Protein AF-0000000081025960 (afdb_homodimer)

Sequence (1082 aa):
MWLSTTAFILSAVSLAASEVKLATVYWNAQEGDVTLRAGVLDRSQGDAYALYNDTLPQTGWDVLEVRAGYGPQKRGDRETLYMAGFLEGYLTANRIYPHYRNLAPFFITDNRIGQELNTFFNEQDDWVVGQIKANRGDPVWRHVDALHGQMQGLQRGVHKWALENNVKPLPKFAFHYLNGIGDIIDLVNKLSPQQARGFGAMTSGDIRRYTLRNGHCSAIIKVTPGFENVLFGHSSWFTYSATSRIFKHWDFNLREVAAAAPKSSFSSYPGFLSSLDDYYLLSSGLVMLQTTIVNYNQNLFNDITPQALLSWQRVRTANVLARDGKQWGEILAKHNSGTYNNQYMILNLNKIELGVGIHDGALYVVEQMPTLVHSADQTDILRNGYWASYNIPFYRSIYELGGYQRLNDYMGNEYSHQLSSRAKIFRRDQSKIRNVESLKAVLRYNGYKTDRYTSGNPCNTICCRDDLQPNTGSPVGCYDTKVADMRMAKKFMTSAVNGPTVEGKLPAFSWSPFDNIKHEGLPNTYKFPFVTMQPTLFTIPMWLSTTAFILSAVSLAASEVKLATVYWNAQEGDVTLRAGVLDRSQGDAYALYNDTLPQTGWDVLEVRAGYGPQKRGDRETLYMAGFLEGYLTANRIYPHYRNLAPFFITDNRIGQELNTFFNEQDDWVVGQIKANRGDPVWRHVDALHGQMQGLQRGVHKWALENNVKPLPKFAFHYLNGIGDIIDLVNKLSPQQARGFGAMTSGDIRRYTLRNGHCSAIIKVTPGFENVLFGHSSWFTYSATSRIFKHWDFNLREVAAAAPKSSFSSYPGFLSSLDDYYLLSSGLVMLQTTIVNYNQNLFNDITPQALLSWQRVRTANVLARDGKQWGEILAKHNSGTYNNQYMILNLNKIELGVGIHDGALYVVEQMPTLVHSADQTDILRNGYWASYNIPFYRSIYELGGYQRLNDYMGNEYSHQLSSRAKIFRRDQSKIRNVESLKAVLRYNGYKTDRYTSGNPCNTICCRDDLQPNTGSPVGCYDTKVADMRMAKKFMTSAVNGPTVEGKLPAFSWSPFDNIKHEGLPNTYKFPFVTMQPTLFTIP

Nearest PDB structures (foldseek):
  4bwc-assembly1_B-2  TM=9.955E-01  e=4.179E-46  Bos taurus
  3fgw-assembly1_A  TM=8.933E-01  e=1.854E-46  Mus musculus
  3fbx-assembly1_A  TM=8.954E-01  e=3.102E-45  Mus musculus
  3fgt-assembly1_B  TM=9.705E-01  e=1.170E-31  Mus musculus
  4bwc-assembly1_A-2  TM=9.703E-01  e=9.175E-15  Bos taurus

Radius of gyration: 35.33 Å; Cα contacts (8 Å, |Δi|>4): 2464; chains: 2; bounding box: 63×124×106 Å

InterPro domains:
  IPR007000 Phospholipase B-like [PF04916] (48-533)
  IPR007000 Phospholipase B-like [PTHR12370] (14-536)

Organism: Petromyzon marinus (NCBI:txid7757)

pLDDT: mean 93.33, std 12.28, range [30.7, 98.94]

Foldseek 3Di:
DPPPPPPPPPPPPPPPDWDKWKKFWAQDPVVRDIDIDIPDDDQAAGQKMKIWTPQCVPFVAIEIEIEHQRHPDGDALLVRLLQRLLNLLQVCLVFLVLLLVQCVCVLPVDDVLLVVLLVLLVLLVVLLVVVLVVPVPDLLSSVLSSVVSNLNSNQNNNVVNCVVVVHDRDDSSSLVCQQQVQQSLLVSCLVDVVVVVAPVVDDPVRVVVNCLANWWKKKKWWAAPLSQWIKIKMWTWHFLLQSQKYWYWYATDHPRPLWQFNIKTEIPHRSYPARLQFFIQTLLQKTKGKIFAAFRDSVLSVLAHSNFDRQRSQQVSLRTRPNAQVSSLVSSPGRPRQTSWIKMWIARRVQGDRSPDRHWRRIKIWTDGRPDIDIDTPVVVNRVTMDMDGRADDDPVCNVNRPLVVVCVVNPCCRPPCQQLANVLCVVCSNQPDDQVSVVDQQQDFPLCPDPSNVNAQQSGNWRQQLPDPPDRHSITGFKMWMDMSVQSLQNKIWMFGGRHCPPNNDWDACVVVVVRRNPPHDRTGDRGTDMDGDDPDPRD/DPPPPPPDPPPPPPPPDWDKWKKFWAQDPVVRDIDIDIPDDDQAAGQKMKIWTPQCVPFVAIEIEIEHQRHPDGDALLVRLLQRLLNLLQVCLVFLVLLLVQCVCVLPVDDVLLVVLLVLLVLLVVLLVVVLVVPVPDLLSSVLSSVVSNLNSNQNNNVVNCVVVVHDRDDSSSLSCQQQVQQSLLVSCLVDCVVVVAPVPDDPVRVVVNCLANWWKKKKWWAAPLSQWIKIKMWTWHFLLQSQKYWYWAAYDHPRPLWQFNIKTEIPHRSYPARLQFFIQTLLQKTKGKIFAAFRDSVLSVLAHSNFDRQRSQQVSLRTRPNAQVSSLVSSPGRPRQTSWIKMWIARRVQGDGSPDRHWRRIKIWTDGRPDIDIDTPSVVNRVTMDMDGRADDDPVRNVNRPLVVVCVVNPCCRPPCQQLANVLCVVCSNQPDDQVSVVPQQQDFPLCPDPSNVNAQQSGNWRQQLPDPPDRHSITGFKMWMDMSVQSLQNKIWMFGGRHCPPNNDWDACVVVVVRRNPPHDRTGDRGTDMDGDDPDPRD

Solvent-accessible surface area (backbone atoms only — not comparable to full-atom values): 55087 Å² total; per-residue (Å²): 136,86,80,78,78,78,79,77,78,74,76,71,74,72,78,73,72,75,45,79,43,33,27,20,33,35,80,34,78,90,74,71,44,71,47,79,41,77,72,34,74,44,75,72,68,19,30,19,33,35,43,36,39,56,28,37,92,80,48,34,38,21,39,38,37,39,41,19,28,63,16,83,64,81,53,57,47,34,58,28,31,16,47,43,19,20,51,50,18,40,75,36,35,84,49,25,54,36,44,48,64,22,49,49,59,74,75,40,79,46,69,65,54,45,51,51,50,47,50,43,53,51,50,18,50,52,44,47,54,52,48,35,71,74,34,66,85,39,70,67,36,47,47,50,44,14,50,52,26,17,54,53,16,23,52,51,15,30,40,52,43,19,62,76,65,77,42,84,65,79,55,74,57,57,52,54,47,57,48,33,47,58,34,43,64,46,49,50,50,58,70,36,68,75,60,64,62,43,70,87,72,48,50,74,68,53,50,49,51,51,42,61,74,55,37,24,32,28,34,41,38,38,40,38,45,58,33,75,46,43,37,38,38,40,20,38,35,46,55,59,45,64,60,60,34,26,39,38,32,42,40,42,55,63,66,61,80,66,53,36,18,53,29,38,27,31,46,31,38,56,70,38,90,46,36,85,58,34,44,37,33,34,65,48,38,38,34,37,39,44,22,24,33,59,78,62,34,70,75,48,49,73,69,48,54,43,86,36,43,53,50,55,58,30,52,55,46,20,55,23,44,24,76,45,30,69,49,24,40,57,47,42,50,52,51,59,28,45,30,50,24,27,39,35,40,29,35,30,54,82,34,48,42,73,65,73,47,76,40,86,54,22,26,17,42,30,36,42,43,53,94,44,66,51,67,48,73,47,30,71,42,36,74,62,35,42,46,74,45,66,36,46,55,82,52,64,69,55,25,54,65,25,34,36,57,65,45,19,73,70,67,38,48,71,55,30,53,73,49,11,34,45,41,18,49,48,53,57,46,54,76,65,42,81,48,70,69,42,39,51,51,57,51,34,30,40,54,20,87,74,40,80,64,17,78,62,32,43,57,36,34,52,24,18,37,32,54,72,38,82,98,69,41,40,68,36,27,19,37,32,38,38,38,34,35,55,74,34,43,79,60,45,29,36,41,35,31,34,34,46,55,41,49,88,78,40,70,61,51,56,46,77,88,45,71,87,53,56,49,59,95,54,77,58,57,39,84,45,55,72,42,80,44,61,66,80,84,63,86,75,134,136,84,80,78,79,78,79,79,78,76,75,73,75,72,78,74,74,73,44,78,43,35,27,20,32,35,80,34,78,92,74,72,44,71,48,78,40,76,73,33,75,45,75,72,68,20,30,20,34,36,42,34,40,58,27,37,94,78,49,34,38,20,40,37,37,39,40,19,27,62,16,85,62,78,52,56,47,34,58,27,31,16,47,42,19,20,51,50,18,38,75,38,35,82,50,24,55,35,44,48,64,21,49,47,57,75,76,41,79,45,68,66,54,46,49,51,48,45,50,42,52,50,51,18,51,52,45,49,56,53,47,34,71,73,33,66,85,38,70,68,35,47,47,50,43,15,51,52,26,18,54,53,15,24,53,50,15,30,40,54,42,19,61,75,66,75,43,84,63,80,57,73,57,57,53,55,47,56,49,32,46,57,34,44,64,46,48,49,50,57,70,36,67,75,62,62,60,41,72,87,70,48,52,73,67,52,50,50,52,51,42,60,75,56,36,23,32,26,34,40,38,38,40,38,43,59,33,74,47,43,38,37,38,40,20,38,34,45,54,57,43,63,59,60,33,26,39,37,30,42,39,42,55,63,67,60,83,65,55,38,18,54,30,38,27,30,46,30,35,56,72,39,91,49,36,84,59,35,44,38,31,34,65,49,39,38,34,39,39,43,21,25,32,59,78,61,32,70,75,48,50,74,69,48,53,44,87,35,43,52,50,54,58,30,51,56,47,20,57,24,45,25,74,47,31,69,50,25,40,57,46,42,49,53,51,59,29,45,31,50,25,27,39,33,40,28,36,29,53,82,32,47,42,73,65,74,48,76,40,86,54,22,26,18,42,30,36,42,44,53,92,44,67,50,65,47,72,48,30,72,42,36,74,63,35,42,49,76,44,67,37,48,55,80,53,64,71,55,26,54,65,26,34,35,57,66,47,19,73,71,66,39,49,72,55,30,56,71,50,11,35,45,41,19,50,47,54,56,47,54,74,64,43,80,49,69,70,40,40,51,53,57,50,34,30,40,55,20,87,74,40,81,64,17,77,61,32,42,56,36,34,53,24,19,38,33,55,71,38,80,98,68,40,42,67,36,26,20,37,31,40,37,36,36,36,54,74,35,43,79,61,46,28,35,42,34,30,36,34,45,55,42,49,88,76,40,71,61,49,56,45,76,90,45,72,89,53,57,49,58,95,54,76,59,58,40,84,46,55,73,42,80,44,63,67,79,82,64,86,76,132

Structure (mmCIF, N/CA/C/O backbone):
data_AF-0000000081025960-model_v1
#
loop_
_entity.id
_entity.type
_entity.pdbx_description
1 polymer 'Phospholipase B-like'
#
loop_
_atom_site.group_PDB
_atom_site.id
_atom_site.type_symbol
_atom_site.label_atom_id
_atom_site.label_alt_id
_atom_site.label_comp_id
_atom_site.label_asym_id
_atom_site.label_entity_id
_atom_site.label_seq_id
_atom_site.pdbx_PDB_ins_code
_atom_site.Cartn_x
_atom_site.Cartn_y
_atom_site.Cartn_z
_atom_site.occupancy
_atom_site.B_iso_or_equiv
_atom_site.auth_seq_id
_atom_site.auth_comp_id
_atom_site.auth_asym_id
_atom_site.auth_atom_id
_atom_site.pdbx_PDB_model_num
ATOM 1 N N . MET A 1 1 ? -6.336 -72.438 31.016 1 30.75 1 MET A N 1
ATOM 2 C CA . MET A 1 1 ? -5.719 -71.125 30.953 1 30.75 1 MET A CA 1
ATOM 3 C C . MET A 1 1 ? -5.047 -70.938 29.609 1 30.75 1 MET A C 1
ATOM 5 O O . MET A 1 1 ? -3.943 -71.438 29.359 1 30.75 1 MET A O 1
ATOM 9 N N . TRP A 1 2 ? -5.887 -70.875 28.453 1 37.44 2 TRP A N 1
ATOM 10 C CA . TRP A 1 2 ? -5.574 -70.75 27.031 1 37.44 2 TRP A CA 1
ATOM 11 C C . TRP A 1 2 ? -5.012 -69.375 26.734 1 37.44 2 TRP A C 1
ATOM 13 O O . TRP A 1 2 ? -5.672 -68.375 26.969 1 37.44 2 TRP A O 1
ATOM 23 N N . LEU A 1 3 ? -3.666 -69.188 26.922 1 35.09 3 LEU A N 1
ATOM 24 C CA . LEU A 1 3 ? -2.877 -68 26.562 1 35.09 3 LEU A CA 1
ATOM 25 C C . LEU A 1 3 ? -3.012 -67.688 25.062 1 35.09 3 LEU A C 1
ATOM 27 O O . LEU A 1 3 ? -2.621 -68.5 24.219 1 35.09 3 LEU A O 1
ATOM 31 N N . SER A 1 4 ? -4.102 -67 24.641 1 33.06 4 SER A N 1
ATOM 32 C CA . SER A 1 4 ? -4.281 -66.562 23.281 1 33.06 4 SER A CA 1
ATOM 33 C C . SER A 1 4 ? -3.17 -65.625 22.859 1 33.06 4 SER A C 1
ATOM 35 O O . SER A 1 4 ? -2.963 -64.562 23.5 1 33.06 4 SER A O 1
ATOM 37 N N . THR A 1 5 ? -2.059 -66.062 22.297 1 35.06 5 THR A N 1
ATOM 38 C CA . THR A 1 5 ? -0.97 -65.312 21.719 1 35.06 5 THR A CA 1
ATOM 39 C C . THR A 1 5 ? -1.479 -64.438 20.578 1 35.06 5 THR A C 1
ATOM 41 O O . THR A 1 5 ? -1.986 -64.938 19.578 1 35.06 5 THR A O 1
ATOM 44 N N . THR A 1 6 ? -1.95 -63.219 20.875 1 35.53 6 THR A N 1
ATOM 45 C CA . THR A 1 6 ? -2.299 -62.25 19.844 1 35.53 6 THR A CA 1
ATOM 46 C C . THR A 1 6 ? -1.071 -61.875 19.016 1 35.53 6 THR A C 1
ATOM 48 O O . THR A 1 6 ? -0.088 -61.344 19.547 1 35.53 6 THR A O 1
ATOM 51 N N . ALA A 1 7 ? -0.826 -62.5 17.859 1 37.06 7 ALA A N 1
ATOM 52 C CA . ALA A 1 7 ? 0.195 -62.156 16.875 1 37.06 7 ALA A CA 1
ATOM 53 C C . ALA A 1 7 ? -0.035 -60.75 16.312 1 37.06 7 ALA A C 1
ATOM 55 O O . ALA A 1 7 ? -1.073 -60.469 15.703 1 37.06 7 ALA A O 1
ATOM 56 N N . PHE A 1 8 ? 0.632 -59.719 16.859 1 36.22 8 PHE A N 1
ATOM 57 C CA . PHE A 1 8 ? 0.667 -58.375 16.25 1 36.22 8 PHE A CA 1
ATOM 58 C C . PHE A 1 8 ? 1.333 -58.406 14.883 1 36.22 8 PHE A C 1
ATOM 60 O O . PHE A 1 8 ? 2.492 -58.812 14.766 1 36.22 8 PHE A O 1
ATOM 67 N N . ILE A 1 9 ? 0.542 -58.594 13.82 1 31.34 9 ILE A N 1
ATOM 68 C CA . ILE A 1 9 ? 1.057 -58.438 12.461 1 31.34 9 ILE A CA 1
ATOM 69 C C . ILE A 1 9 ? 1.611 -57.031 12.258 1 31.34 9 ILE A C 1
ATOM 71 O O . ILE A 1 9 ? 0.867 -56.062 12.32 1 31.34 9 ILE A O 1
ATOM 75 N N . LEU A 1 10 ? 2.898 -56.844 12.602 1 32.19 10 LEU A N 1
ATOM 76 C CA . LEU A 1 10 ? 3.594 -55.625 12.172 1 32.19 10 LEU A CA 1
ATOM 77 C C . LEU A 1 10 ? 3.553 -55.469 10.656 1 32.19 10 LEU A C 1
ATOM 79 O O . LEU A 1 10 ? 4.098 -56.312 9.938 1 32.19 10 LEU A O 1
ATOM 83 N N . SER A 1 11 ? 2.502 -54.969 10.18 1 32.69 11 SER A N 1
ATOM 84 C CA . SER A 1 11 ? 2.553 -54.562 8.781 1 32.69 11 SER A CA 1
ATOM 85 C C . SER A 1 11 ? 3.793 -53.719 8.484 1 32.69 11 SER A C 1
ATOM 87 O O . SER A 1 11 ? 3.977 -52.656 9.062 1 32.69 11 SER A O 1
ATOM 89 N N . ALA A 1 12 ? 4.918 -54.312 8.211 1 34.88 12 ALA A N 1
ATOM 90 C CA . ALA A 1 12 ? 6.098 -53.625 7.688 1 34.88 12 ALA A CA 1
ATOM 91 C C . ALA A 1 12 ? 5.742 -52.781 6.473 1 34.88 12 ALA A C 1
ATOM 93 O O . ALA A 1 12 ? 5.398 -53.281 5.414 1 34.88 12 ALA A O 1
ATOM 94 N N . VAL A 1 13 ? 5.207 -51.594 6.684 1 39.12 13 VAL A N 1
ATOM 95 C CA . VAL A 1 13 ? 5.266 -50.688 5.547 1 39.12 13 VAL A CA 1
ATOM 96 C C . VAL A 1 13 ? 6.68 -50.656 4.965 1 39.12 13 VAL A C 1
ATOM 98 O O . VAL A 1 13 ? 7.637 -50.312 5.652 1 39.12 13 VAL A O 1
ATOM 101 N N . SER A 1 14 ? 7.078 -51.531 4.141 1 34.34 14 SER A N 1
ATOM 102 C CA . SER A 1 14 ? 8.328 -51.469 3.385 1 34.34 14 SER A CA 1
ATOM 103 C C . SER A 1 14 ? 8.641 -50.031 2.953 1 34.34 14 SER A C 1
ATOM 105 O O . SER A 1 14 ? 7.855 -49.406 2.24 1 34.34 14 SER A O 1
ATOM 107 N N . LEU A 1 15 ? 9.344 -49.281 3.736 1 43.09 15 LEU A N 1
ATOM 108 C CA . LEU A 1 15 ? 9.961 -48.031 3.258 1 43.09 15 LEU A CA 1
ATOM 109 C C . LEU A 1 15 ? 10.586 -48.25 1.883 1 43.09 15 LEU A C 1
ATOM 111 O O . LEU A 1 15 ? 11.609 -48.906 1.755 1 43.09 15 LEU A O 1
ATOM 115 N N . ALA A 1 16 ? 9.836 -48.25 0.832 1 47.28 16 ALA A N 1
ATOM 116 C CA . ALA A 1 16 ? 10.344 -48.312 -0.536 1 47.28 16 ALA A CA 1
ATOM 117 C C . ALA A 1 16 ? 11.547 -47.406 -0.735 1 47.28 16 ALA A C 1
ATOM 119 O O . ALA A 1 16 ? 11.531 -46.25 -0.307 1 47.28 16 ALA A O 1
ATOM 120 N N . ALA A 1 17 ? 12.727 -47.781 -0.881 1 49.69 17 ALA A N 1
ATOM 121 C CA . ALA A 1 17 ? 14.016 -47.156 -1.132 1 49.69 17 ALA A CA 1
ATOM 122 C C . ALA A 1 17 ? 13.898 -46.062 -2.178 1 49.69 17 ALA A C 1
ATOM 124 O O . ALA A 1 17 ? 13.188 -46.188 -3.174 1 49.69 17 ALA A O 1
ATOM 125 N N . SER A 1 18 ? 14.266 -44.75 -1.823 1 62.88 18 SER A N 1
ATOM 126 C CA . SER A 1 18 ? 14.453 -43.625 -2.752 1 62.88 18 SER A CA 1
ATOM 127 C C . SER A 1 18 ? 15.234 -44.062 -3.984 1 62.88 18 SER A C 1
ATOM 129 O O . SER A 1 18 ? 16.234 -44.781 -3.871 1 62.88 18 SER A O 1
ATOM 131 N N . GLU A 1 19 ? 14.508 -44.094 -5.191 1 83.38 19 GLU A N 1
ATOM 132 C CA . GLU A 1 19 ? 15.18 -44.5 -6.422 1 83.38 19 GLU A CA 1
ATOM 133 C C . GLU A 1 19 ? 15.414 -43.312 -7.352 1 83.38 19 GLU A C 1
ATOM 135 O O . GLU A 1 19 ? 14.516 -42.5 -7.555 1 83.38 19 GLU A O 1
ATOM 140 N N . VAL A 1 20 ? 16.672 -42.969 -7.621 1 92.62 20 VAL A N 1
ATOM 141 C CA . VAL A 1 20 ? 17.016 -42 -8.664 1 92.62 20 VAL A CA 1
ATOM 142 C C . VAL A 1 20 ? 16.984 -42.688 -10.031 1 92.62 20 VAL A C 1
ATOM 144 O O . VAL A 1 20 ? 17.625 -43.719 -10.234 1 92.62 20 VAL A O 1
ATOM 147 N N . LYS A 1 21 ? 16.125 -42.125 -10.859 1 96.81 21 LYS A N 1
ATOM 148 C CA . LYS A 1 21 ? 16.016 -42.594 -12.227 1 96.81 21 LYS A CA 1
ATOM 149 C C . LYS A 1 21 ? 16.625 -41.625 -13.219 1 96.81 21 LYS A C 1
ATOM 151 O O . LYS A 1 21 ? 16.422 -40.406 -13.094 1 96.81 21 LYS A O 1
ATOM 156 N N . LEU A 1 22 ? 17.391 -42.156 -14.102 1 97.44 22 LEU A N 1
ATOM 157 C CA . LEU A 1 22 ? 18.047 -41.375 -15.133 1 97.44 22 LEU A CA 1
ATOM 158 C C . LEU A 1 22 ? 17.656 -41.844 -16.531 1 97.44 22 LEU A C 1
ATOM 160 O O . LEU A 1 22 ? 17.375 -43.031 -16.719 1 97.44 22 LEU A O 1
ATOM 164 N N . ALA A 1 23 ? 17.609 -40.969 -17.469 1 98.31 23 ALA A N 1
ATOM 165 C CA . ALA A 1 23 ? 17.375 -41.344 -18.859 1 98.31 23 ALA A CA 1
ATOM 166 C C . ALA A 1 23 ? 17.906 -40.281 -19.812 1 98.31 23 ALA A C 1
ATOM 168 O O . ALA A 1 23 ? 17.953 -39.094 -19.484 1 98.31 23 ALA A O 1
ATOM 169 N N . THR A 1 24 ? 18.344 -40.688 -20.984 1 98.44 24 THR A N 1
ATOM 170 C CA . THR A 1 24 ? 18.781 -39.844 -22.078 1 98.44 24 THR A CA 1
ATOM 171 C C . THR A 1 24 ? 18.078 -40.25 -23.375 1 98.44 24 THR A C 1
ATOM 173 O O . THR A 1 24 ? 17.844 -41.438 -23.625 1 98.44 24 THR A O 1
ATOM 176 N N . VAL A 1 25 ? 17.766 -39.25 -24.203 1 98.31 25 VAL A N 1
ATOM 177 C CA . VAL A 1 25 ? 17.203 -39.562 -25.516 1 98.31 25 VAL A CA 1
ATOM 178 C C . VAL A 1 25 ? 18.047 -38.906 -26.609 1 98.31 25 VAL A C 1
ATOM 180 O O . VAL A 1 25 ? 18.641 -37.844 -26.375 1 98.31 25 VAL A O 1
ATOM 183 N N . TYR A 1 26 ? 18.078 -39.562 -27.734 1 97.31 26 TYR A N 1
ATOM 184 C CA . TYR A 1 26 ? 18.75 -39.094 -28.938 1 97.31 26 TYR A CA 1
ATOM 185 C C . TYR A 1 26 ? 17.766 -38.938 -30.078 1 97.31 26 TYR A C 1
ATOM 187 O O . TYR A 1 26 ? 16.953 -39.844 -30.344 1 97.31 26 TYR A O 1
ATOM 195 N N . TRP A 1 27 ? 17.781 -37.812 -30.703 1 96.06 27 TRP A N 1
ATOM 196 C CA . TRP A 1 27 ? 16.844 -37.562 -31.797 1 96.06 27 TRP A CA 1
ATOM 197 C C . TRP A 1 27 ? 17.25 -38.344 -33.062 1 96.06 27 TRP A C 1
ATOM 199 O O . TRP A 1 27 ? 18.422 -38.281 -33.469 1 96.06 27 TRP A O 1
ATOM 209 N N . ASN A 1 28 ? 16.344 -39.031 -33.594 1 92.5 28 ASN A N 1
ATOM 210 C CA . ASN A 1 28 ? 16.516 -39.719 -34.906 1 92.5 28 ASN A CA 1
ATOM 211 C C . ASN A 1 28 ? 15.711 -39 -36 1 92.5 28 ASN A C 1
ATOM 213 O O . ASN A 1 28 ? 14.531 -39.312 -36.188 1 92.5 28 ASN A O 1
ATOM 217 N N . ALA A 1 29 ? 16.312 -38.344 -36.812 1 87.62 29 ALA A N 1
ATOM 218 C CA . ALA A 1 29 ? 15.656 -37.531 -37.844 1 87.62 29 ALA A CA 1
ATOM 219 C C . ALA A 1 29 ? 14.961 -38.406 -38.875 1 87.62 29 ALA A C 1
ATOM 221 O O . ALA A 1 29 ? 13.906 -38.031 -39.406 1 87.62 29 ALA A O 1
ATOM 222 N N . GLN A 1 30 ? 15.5 -39.531 -39.219 1 88.31 30 GLN A N 1
ATOM 223 C CA . GLN A 1 30 ? 14.945 -40.438 -40.219 1 88.31 30 GLN A CA 1
ATOM 224 C C . GLN A 1 30 ? 13.617 -41.031 -39.781 1 88.31 30 GLN A C 1
ATOM 226 O O . GLN A 1 30 ? 12.664 -41.125 -40.562 1 88.31 30 GLN A O 1
ATOM 231 N N . GLU A 1 31 ? 13.562 -41.25 -38.562 1 86.94 31 GLU A N 1
ATOM 232 C CA . GLU A 1 31 ? 12.367 -41.875 -38.031 1 86.94 31 GLU A CA 1
ATOM 233 C C . GLU A 1 31 ? 11.406 -40.844 -37.438 1 86.94 31 GLU A C 1
ATOM 235 O O . GLU A 1 31 ? 10.227 -41.125 -37.219 1 86.94 31 GLU A O 1
ATOM 240 N N . GLY A 1 32 ? 11.891 -39.719 -37.281 1 85.56 32 GLY A N 1
ATOM 241 C CA . GLY A 1 32 ? 11.078 -38.688 -36.625 1 85.56 32 GLY A CA 1
ATOM 242 C C . GLY A 1 32 ? 10.703 -39.031 -35.219 1 85.56 32 GLY A C 1
ATOM 243 O O . GLY A 1 32 ? 9.57 -38.812 -34.781 1 85.56 32 GLY A O 1
ATOM 244 N N . ASP A 1 33 ? 11.586 -39.75 -34.562 1 90.5 33 ASP A N 1
ATOM 245 C CA . ASP A 1 33 ? 11.383 -40.188 -33.188 1 90.5 33 ASP A CA 1
ATOM 246 C C . ASP A 1 33 ? 12.695 -40.25 -32.438 1 90.5 33 ASP A C 1
ATOM 248 O O . ASP A 1 33 ? 13.688 -39.625 -32.844 1 90.5 33 ASP A O 1
ATOM 252 N N . VAL A 1 34 ? 12.602 -40.844 -31.172 1 95.69 34 VAL A N 1
ATOM 253 C CA . VAL A 1 34 ? 13.789 -40.781 -30.328 1 95.69 34 VAL A CA 1
ATOM 254 C C . VAL A 1 34 ? 14.25 -42.219 -30.016 1 95.69 34 VAL A C 1
ATOM 256 O O . VAL A 1 34 ? 13.469 -43.156 -30.078 1 95.69 34 VAL A O 1
ATOM 259 N N . THR A 1 35 ? 15.562 -42.344 -29.75 1 96.31 35 THR A N 1
ATOM 260 C CA . THR A 1 35 ? 16.109 -43.5 -29.094 1 96.31 35 THR A CA 1
ATOM 261 C C . THR A 1 35 ? 16.359 -43.25 -27.609 1 96.31 35 THR A C 1
ATOM 263 O O . THR A 1 35 ? 16.984 -42.25 -27.25 1 96.31 35 THR A O 1
ATOM 266 N N . LEU A 1 36 ? 15.844 -44.125 -26.812 1 97.62 36 LEU A N 1
ATOM 267 C CA . LEU A 1 36 ? 15.914 -43.969 -25.375 1 97.62 36 LEU A CA 1
ATOM 268 C C . LEU A 1 36 ? 17.047 -44.812 -24.781 1 97.62 36 LEU A C 1
ATOM 270 O O . LEU A 1 36 ? 17.219 -45.969 -25.172 1 97.62 36 LEU A O 1
ATOM 274 N N . ARG A 1 37 ? 17.828 -44.25 -23.922 1 97.62 37 ARG A N 1
ATOM 275 C CA . ARG A 1 37 ? 18.734 -44.969 -23.047 1 97.62 37 ARG A CA 1
ATOM 276 C C . ARG A 1 37 ? 18.391 -44.719 -21.578 1 97.62 37 ARG A C 1
ATOM 278 O O . ARG A 1 37 ? 18.719 -43.656 -21.031 1 97.62 37 ARG A O 1
ATOM 285 N N . ALA A 1 38 ? 17.859 -45.719 -20.922 1 96.12 38 ALA A N 1
ATOM 286 C CA . ALA A 1 38 ? 17.5 -45.625 -19.516 1 96.12 38 ALA A CA 1
ATOM 287 C C . ALA A 1 38 ? 18.719 -45.844 -18.625 1 96.12 38 ALA A C 1
ATOM 289 O O . ALA A 1 38 ? 19.641 -46.594 -18.984 1 96.12 38 ALA A O 1
ATOM 290 N N . GLY A 1 39 ? 18.797 -45.156 -17.516 1 95.44 39 GLY A N 1
ATOM 291 C CA . GLY A 1 39 ? 19.812 -45.375 -16.5 1 95.44 39 GLY A CA 1
ATOM 292 C C . GLY A 1 39 ? 21.078 -44.594 -16.734 1 95.44 39 GLY A C 1
ATOM 293 O O . GLY A 1 39 ? 22.062 -44.75 -16.031 1 95.44 39 GLY A O 1
ATOM 294 N N . VAL A 1 40 ? 21.031 -43.719 -17.781 1 95.19 40 VAL A N 1
ATOM 295 C CA . VAL A 1 40 ? 22.266 -43 -18.125 1 95.19 40 VAL A CA 1
ATOM 296 C C . VAL A 1 40 ? 21.969 -41.531 -18.328 1 95.19 40 VAL A C 1
ATOM 298 O O . VAL A 1 40 ? 20.938 -41.156 -18.906 1 95.19 40 VAL A O 1
ATOM 301 N N . LEU A 1 41 ? 22.859 -40.719 -17.859 1 96 41 LEU A N 1
ATOM 302 C CA . LEU A 1 41 ? 22.891 -39.312 -18.203 1 96 41 LEU A CA 1
ATOM 303 C C . LEU A 1 41 ? 24 -39 -19.188 1 96 41 LEU A C 1
ATOM 305 O O . LEU A 1 41 ? 25.141 -38.719 -18.781 1 96 41 LEU A O 1
ATOM 309 N N . ASP A 1 42 ? 23.672 -38.969 -20.406 1 96.19 42 ASP A N 1
ATOM 310 C CA . ASP A 1 42 ? 24.656 -38.656 -21.438 1 96.19 42 ASP A CA 1
ATOM 311 C C . ASP A 1 42 ? 24.656 -37.156 -21.766 1 96.19 42 ASP A C 1
ATOM 313 O O . ASP A 1 42 ? 24.062 -36.719 -22.75 1 96.19 42 ASP A O 1
ATOM 317 N N . ARG A 1 43 ? 25.422 -36.438 -21.078 1 92.88 43 ARG A N 1
ATOM 318 C CA . ARG A 1 43 ? 25.422 -34.969 -21.156 1 92.88 43 ARG A CA 1
ATOM 319 C C . ARG A 1 43 ? 26.156 -34.5 -22.406 1 92.88 43 ARG A C 1
ATOM 321 O O . ARG A 1 43 ? 25.953 -33.344 -22.859 1 92.88 43 ARG A O 1
ATOM 328 N N . SER A 1 44 ? 27 -35.344 -22.984 1 92.75 44 SER A N 1
ATOM 329 C CA . SER A 1 44 ? 27.828 -34.938 -24.109 1 92.75 44 SER A CA 1
ATOM 330 C C . SER A 1 44 ? 27.125 -35.188 -25.453 1 92.75 44 SER A C 1
ATOM 332 O O . SER A 1 44 ? 27.188 -34.344 -26.359 1 92.75 44 SER A O 1
ATOM 334 N N . GLN A 1 45 ? 26.438 -36.344 -25.5 1 94.19 45 GLN A N 1
ATOM 335 C CA . GLN A 1 45 ? 25.891 -36.719 -26.812 1 94.19 45 GLN A CA 1
ATOM 336 C C . GLN A 1 45 ? 24.375 -36.719 -26.797 1 94.19 45 GLN A C 1
ATOM 338 O O . GLN A 1 45 ? 23.734 -36.75 -27.859 1 94.19 45 GLN A O 1
ATOM 343 N N . GLY A 1 46 ? 23.781 -36.688 -25.656 1 96.56 46 GLY A N 1
ATOM 344 C CA . GLY A 1 46 ? 22.328 -36.719 -25.578 1 96.56 46 GLY A CA 1
ATOM 345 C C . GLY A 1 46 ? 21.672 -35.438 -26.031 1 96.56 46 GLY A C 1
ATOM 346 O O . GLY A 1 46 ? 22.156 -34.344 -25.719 1 96.56 46 GLY A O 1
ATOM 347 N N . ASP A 1 47 ? 20.641 -35.562 -26.797 1 97.44 47 ASP A N 1
ATOM 348 C CA . ASP A 1 47 ? 19.875 -34.375 -27.203 1 97.44 47 ASP A CA 1
ATOM 349 C C . ASP A 1 47 ? 19.047 -33.844 -26.047 1 97.44 47 ASP A C 1
ATOM 351 O O . ASP A 1 47 ? 18.75 -32.625 -26 1 97.44 47 ASP A O 1
ATOM 355 N N . ALA A 1 48 ? 18.594 -34.75 -25.141 1 98.12 48 ALA A N 1
ATOM 356 C CA . ALA A 1 48 ? 17.938 -34.406 -23.875 1 98.12 48 ALA A CA 1
ATOM 357 C C . ALA A 1 48 ? 18.188 -35.469 -22.812 1 98.12 48 ALA A C 1
ATOM 359 O O . ALA A 1 48 ? 18.375 -36.656 -23.141 1 98.12 48 ALA A O 1
ATOM 360 N N . TYR A 1 49 ? 18.234 -35.125 -21.594 1 98.06 49 TYR A N 1
ATOM 361 C CA . TYR A 1 49 ? 18.391 -36.031 -20.484 1 98.06 49 TYR A CA 1
ATOM 362 C C . TYR A 1 49 ? 17.672 -35.531 -19.234 1 98.06 49 TYR A C 1
ATOM 364 O O . TYR A 1 49 ? 17.359 -34.344 -19.125 1 98.06 49 TYR A O 1
ATOM 372 N N . ALA A 1 50 ? 17.359 -36.438 -18.328 1 98.31 50 ALA A N 1
ATOM 373 C CA . ALA A 1 50 ? 16.562 -36.094 -17.156 1 98.31 50 ALA A CA 1
ATOM 374 C C . ALA A 1 50 ? 16.922 -36.938 -15.953 1 98.31 50 ALA A C 1
ATOM 376 O O . ALA A 1 50 ? 17.453 -38.062 -16.109 1 98.31 50 ALA A O 1
ATOM 377 N N . LEU A 1 51 ? 16.781 -36.344 -14.875 1 97.62 51 LEU A N 1
ATOM 378 C CA . LEU A 1 51 ? 16.922 -36.969 -13.555 1 97.62 51 LEU A CA 1
ATOM 379 C C . LEU A 1 51 ? 15.602 -36.906 -12.789 1 97.62 51 LEU A C 1
ATOM 381 O O . LEU A 1 51 ? 14.992 -35.844 -12.695 1 97.62 51 LEU A O 1
ATOM 385 N N . TYR A 1 52 ? 15.133 -38.062 -12.289 1 97.88 52 TYR A N 1
ATOM 386 C CA . TYR A 1 52 ? 13.891 -38.156 -11.531 1 97.88 52 TYR A CA 1
ATOM 387 C C . TYR A 1 52 ? 14.125 -38.781 -10.164 1 97.88 52 TYR A C 1
ATOM 389 O O . TYR A 1 52 ? 14.531 -39.938 -10.078 1 97.88 52 TYR A O 1
ATOM 397 N N . ASN A 1 53 ? 13.961 -37.969 -9.078 1 97.06 53 ASN A N 1
ATOM 398 C CA . ASN A 1 53 ? 13.969 -38.5 -7.715 1 97.06 53 ASN A CA 1
ATOM 399 C C . ASN A 1 53 ? 12.57 -38.938 -7.285 1 97.06 53 ASN A C 1
ATOM 401 O O . ASN A 1 53 ? 11.703 -38.125 -7.02 1 97.06 53 ASN A O 1
ATOM 405 N N . ASP A 1 54 ? 12.375 -40.219 -7.199 1 95.38 54 ASP A N 1
ATOM 406 C CA . ASP A 1 54 ? 11.133 -40.812 -6.73 1 95.38 54 ASP A CA 1
ATOM 407 C C . ASP A 1 54 ? 11.102 -40.906 -5.207 1 95.38 54 ASP A C 1
ATOM 409 O O . ASP A 1 54 ? 11.289 -41.969 -4.629 1 95.38 54 ASP A O 1
ATOM 413 N N . THR A 1 55 ? 10.797 -39.75 -4.527 1 95.19 55 THR A N 1
ATOM 414 C CA . THR A 1 55 ? 11 -39.625 -3.086 1 95.19 55 THR A CA 1
ATOM 415 C C . THR A 1 55 ? 9.719 -39.188 -2.395 1 95.19 55 THR A C 1
ATOM 417 O O . THR A 1 55 ? 9.742 -38.781 -1.224 1 95.19 55 THR A O 1
ATOM 420 N N . LEU A 1 56 ? 8.617 -39.219 -3.031 1 94.81 56 LEU A N 1
ATOM 421 C CA . LEU A 1 56 ? 7.348 -38.75 -2.494 1 94.81 56 LEU A CA 1
ATOM 422 C C . LEU A 1 56 ? 7.051 -39.375 -1.143 1 94.81 56 LEU A C 1
ATOM 424 O O . LEU A 1 56 ? 6.703 -38.688 -0.184 1 94.81 56 LEU A O 1
ATOM 428 N N . PRO A 1 57 ? 7.262 -40.688 -0.947 1 92.25 57 PRO A N 1
ATOM 429 C CA . PRO A 1 57 ? 6.926 -41.281 0.35 1 92.25 57 PRO A CA 1
ATOM 430 C C . PRO A 1 57 ? 7.828 -40.781 1.476 1 92.25 57 PRO A C 1
ATOM 432 O O . PRO A 1 57 ? 7.422 -40.781 2.641 1 92.25 57 PRO A O 1
ATOM 435 N N . GLN A 1 58 ? 9.023 -40.281 1.127 1 93.38 58 GLN A N 1
ATOM 436 C CA . GLN A 1 58 ? 10 -39.906 2.139 1 93.38 58 GLN A CA 1
ATOM 437 C C . GLN A 1 58 ? 9.906 -38.406 2.453 1 93.38 58 GLN A C 1
ATOM 439 O O . GLN A 1 58 ? 9.992 -38 3.617 1 93.38 58 GLN A O 1
ATOM 444 N N . THR A 1 59 ? 9.719 -37.625 1.37 1 95.69 59 THR A N 1
ATOM 445 C CA . THR A 1 59 ? 9.867 -36.188 1.559 1 95.69 59 THR A CA 1
ATOM 446 C C . THR A 1 59 ? 8.562 -35.469 1.254 1 95.69 59 THR A C 1
ATOM 448 O O . THR A 1 59 ? 8.422 -34.281 1.555 1 95.69 59 THR A O 1
ATOM 451 N N . GLY A 1 60 ? 7.637 -36.156 0.671 1 96.25 60 GLY A N 1
ATOM 452 C CA . GLY A 1 60 ? 6.402 -35.531 0.222 1 96.25 60 GLY A CA 1
ATOM 453 C C . GLY A 1 60 ? 6.465 -35.031 -1.213 1 96.25 60 GLY A C 1
ATOM 454 O O . GLY A 1 60 ? 5.441 -34.688 -1.796 1 96.25 60 GLY A O 1
ATOM 455 N N . TRP A 1 61 ? 7.711 -35.094 -1.773 1 97.69 61 TRP A N 1
ATOM 456 C CA . TRP A 1 61 ? 7.867 -34.562 -3.129 1 97.69 61 TRP A CA 1
ATOM 457 C C . TRP A 1 61 ? 8.727 -35.5 -3.971 1 97.69 61 TRP A C 1
ATOM 459 O O . TRP A 1 61 ? 9.719 -36.062 -3.484 1 97.69 61 TRP A O 1
ATOM 469 N N . ASP A 1 62 ? 8.289 -35.75 -5.156 1 98 62 ASP A N 1
ATOM 470 C CA . ASP A 1 62 ? 9.25 -36.156 -6.184 1 98 62 ASP A CA 1
ATOM 471 C C . ASP A 1 62 ? 9.922 -34.938 -6.801 1 98 62 ASP A C 1
ATOM 473 O O . ASP A 1 62 ? 9.422 -33.812 -6.664 1 98 62 ASP A O 1
ATOM 477 N N . VAL A 1 63 ? 11.094 -35.125 -7.422 1 98.38 63 VAL A N 1
ATOM 478 C CA . VAL A 1 63 ? 11.805 -34.031 -8.094 1 98.38 63 VAL A CA 1
ATOM 479 C C . VAL A 1 63 ? 12.195 -34.469 -9.508 1 98.38 63 VAL A C 1
ATOM 481 O O . VAL A 1 63 ? 12.797 -35.531 -9.688 1 98.38 63 VAL A O 1
ATOM 484 N N . LEU A 1 64 ? 11.82 -33.688 -10.492 1 98.69 64 LEU A N 1
ATOM 485 C CA . LEU A 1 64 ? 12.156 -34 -11.883 1 98.69 64 LEU A CA 1
ATOM 486 C C . LEU A 1 64 ? 12.992 -32.875 -12.484 1 98.69 64 LEU A C 1
ATOM 488 O O . LEU A 1 64 ? 12.594 -31.703 -12.438 1 98.69 64 LEU A O 1
ATOM 492 N N . GLU A 1 65 ? 14.094 -33.188 -13.016 1 98.31 65 GLU A N 1
ATOM 493 C CA . GLU A 1 65 ? 14.938 -32.219 -13.734 1 98.31 65 GLU A CA 1
ATOM 494 C C . GLU A 1 65 ? 15.141 -32.656 -15.188 1 98.31 65 GLU A C 1
ATOM 496 O O . GLU A 1 65 ? 15.508 -33.812 -15.453 1 98.31 65 GLU A O 1
ATOM 501 N N . VAL A 1 66 ? 14.891 -31.781 -16.094 1 98.44 66 VAL A N 1
ATOM 502 C CA . VAL A 1 66 ? 15.031 -32.094 -17.516 1 98.44 66 VAL A CA 1
ATOM 503 C C . VAL A 1 66 ? 15.906 -31.047 -18.188 1 98.44 66 VAL A C 1
ATOM 505 O O . VAL A 1 66 ? 15.688 -29.844 -18.016 1 98.44 66 VAL A O 1
ATOM 508 N N . ARG A 1 67 ? 16.875 -31.422 -18.906 1 97.5 67 ARG A N 1
ATOM 509 C CA . ARG A 1 67 ? 17.672 -30.578 -19.797 1 97.5 67 ARG A CA 1
ATOM 510 C C . ARG A 1 67 ? 17.516 -31.047 -21.25 1 97.5 67 ARG A C 1
ATOM 512 O O . ARG A 1 67 ? 17.719 -32.219 -21.547 1 97.5 67 ARG A O 1
ATOM 519 N N . ALA A 1 68 ? 17.172 -30.203 -22.141 1 97.88 68 ALA A N 1
ATOM 520 C CA . ALA A 1 68 ? 16.953 -30.562 -23.531 1 97.88 68 ALA A CA 1
ATOM 521 C C . ALA A 1 68 ? 17.531 -29.531 -24.484 1 97.88 68 ALA A C 1
ATOM 523 O O . ALA A 1 68 ? 17.516 -28.328 -24.188 1 97.88 68 ALA A O 1
ATOM 524 N N . GLY A 1 69 ? 18 -29.969 -25.641 1 96.12 69 GLY A N 1
ATOM 525 C CA . GLY A 1 69 ? 18.469 -29.094 -26.703 1 96.12 69 GLY A CA 1
ATOM 526 C C . GLY A 1 69 ? 19.953 -28.812 -26.625 1 96.12 69 GLY A C 1
ATOM 527 O O . GLY A 1 69 ? 20.453 -27.906 -27.312 1 96.12 69 GLY A O 1
ATOM 528 N N . TYR A 1 70 ? 20.672 -29.609 -25.859 1 93.12 70 TYR A N 1
ATOM 529 C CA . TYR A 1 70 ? 22.094 -29.328 -25.672 1 93.12 70 TYR A CA 1
ATOM 530 C C . TYR A 1 70 ? 22.953 -30.375 -26.375 1 93.12 70 TYR A C 1
ATOM 532 O O . TYR A 1 70 ? 24.156 -30.453 -26.141 1 93.12 70 TYR A O 1
ATOM 540 N N . GLY A 1 71 ? 22.375 -31.141 -27.125 1 92.81 71 GLY A N 1
ATOM 541 C CA . GLY A 1 71 ? 23.125 -32.094 -27.906 1 92.81 71 GLY A CA 1
ATOM 542 C C . GLY A 1 71 ? 24.016 -31.469 -28.953 1 92.81 71 GLY A C 1
ATOM 543 O O . GLY A 1 71 ? 24.078 -30.25 -29.062 1 92.81 71 GLY A O 1
ATOM 544 N N . PRO A 1 72 ? 24.719 -32.312 -29.688 1 93.06 72 PRO A N 1
ATOM 545 C CA . PRO A 1 72 ? 25.688 -31.812 -30.656 1 93.06 72 PRO A CA 1
ATOM 546 C C . PRO A 1 72 ? 25.031 -30.984 -31.766 1 93.06 72 PRO A C 1
ATOM 548 O O . PRO A 1 72 ? 25.641 -30.047 -32.281 1 93.06 72 PRO A O 1
ATOM 551 N N . GLN A 1 73 ? 23.844 -31.328 -32.156 1 91.94 73 GLN A N 1
ATOM 552 C CA . GLN A 1 73 ? 23.109 -30.578 -33.156 1 91.94 73 GLN A CA 1
ATOM 553 C C . GLN A 1 73 ? 21.922 -29.828 -32.531 1 91.94 73 GLN A C 1
ATOM 555 O O . GLN A 1 73 ? 21.109 -30.422 -31.828 1 91.94 73 GLN A O 1
ATOM 560 N N . LYS A 1 74 ? 21.938 -28.562 -32.812 1 90.44 74 LYS A N 1
ATOM 561 C CA . LYS A 1 74 ? 20.812 -27.781 -32.344 1 90.44 74 LYS A CA 1
ATOM 562 C C . LYS A 1 74 ? 19.531 -28.125 -33.094 1 90.44 74 LYS A C 1
ATOM 564 O O . LYS A 1 74 ? 19.5 -28.094 -34.344 1 90.44 74 LYS A O 1
ATOM 569 N N . ARG A 1 75 ? 18.547 -28.547 -32.344 1 92.44 75 ARG A N 1
ATOM 570 C CA . ARG A 1 75 ? 17.266 -28.938 -32.938 1 92.44 75 ARG A CA 1
ATOM 571 C C . ARG A 1 75 ? 16.25 -27.812 -32.844 1 92.44 75 ARG A C 1
ATOM 573 O O . ARG A 1 75 ? 16.484 -26.797 -32.156 1 92.44 75 ARG A O 1
ATOM 580 N N . GLY A 1 76 ? 15.164 -27.969 -33.656 1 95.06 76 GLY A N 1
ATOM 581 C CA . GLY A 1 76 ? 14.07 -27.031 -33.5 1 95.06 76 GLY A CA 1
ATOM 582 C C . GLY A 1 76 ? 13.422 -27.078 -32.125 1 95.06 76 GLY A C 1
ATOM 583 O O . GLY A 1 76 ? 13.539 -28.078 -31.406 1 95.06 76 GLY A O 1
ATOM 584 N N . ASP A 1 77 ? 12.727 -26.016 -31.812 1 97.81 77 ASP A N 1
ATOM 585 C CA . ASP A 1 77 ? 12.133 -25.922 -30.484 1 97.81 77 ASP A CA 1
ATOM 586 C C . ASP A 1 77 ? 11.062 -26.984 -30.281 1 97.81 77 ASP A C 1
ATOM 588 O O . ASP A 1 77 ? 10.891 -27.516 -29.188 1 97.81 77 ASP A O 1
ATOM 592 N N . ARG A 1 78 ? 10.297 -27.297 -31.312 1 96.88 78 ARG A N 1
ATOM 593 C CA . ARG A 1 78 ? 9.289 -28.344 -31.219 1 96.88 78 ARG A CA 1
ATOM 594 C C . ARG A 1 78 ? 9.93 -29.688 -30.875 1 96.88 78 ARG A C 1
ATOM 596 O O . ARG A 1 78 ? 9.445 -30.391 -29.984 1 96.88 78 ARG A O 1
ATOM 603 N N . GLU A 1 79 ? 11.039 -30.031 -31.547 1 97.44 79 GLU A N 1
ATOM 604 C CA . GLU A 1 79 ? 11.75 -31.281 -31.281 1 97.44 79 GLU A CA 1
ATOM 605 C C . GLU A 1 79 ? 12.344 -31.281 -29.875 1 97.44 79 GLU A C 1
ATOM 607 O O . GLU A 1 79 ? 12.289 -32.281 -29.172 1 97.44 79 GLU A O 1
ATOM 612 N N . THR A 1 80 ? 12.914 -30.156 -29.531 1 98 80 THR A N 1
ATOM 613 C CA . THR A 1 80 ? 13.516 -30.016 -28.219 1 98 80 THR A CA 1
ATOM 614 C C . THR A 1 80 ? 12.484 -30.266 -27.125 1 98 80 THR A C 1
ATOM 616 O O . THR A 1 80 ? 12.727 -31.062 -26.203 1 98 80 THR A O 1
ATOM 619 N N . LEU A 1 81 ? 11.328 -29.641 -27.203 1 98.62 81 LEU A N 1
ATOM 620 C CA . LEU A 1 81 ? 10.305 -29.812 -26.188 1 98.62 81 LEU A CA 1
ATOM 621 C C . LEU A 1 81 ? 9.648 -31.188 -26.281 1 98.62 81 LEU A C 1
ATOM 623 O O . LEU A 1 81 ? 9.227 -31.75 -25.281 1 98.62 81 LEU A O 1
ATOM 627 N N . TYR A 1 82 ? 9.578 -31.719 -27.531 1 98.5 82 TYR A N 1
ATOM 628 C CA . TYR A 1 82 ? 9.117 -33.094 -27.688 1 98.5 82 TYR A CA 1
ATOM 629 C C . TYR A 1 82 ? 9.977 -34.062 -26.859 1 98.5 82 TYR A C 1
ATOM 631 O O . TYR A 1 82 ? 9.453 -34.906 -26.156 1 98.5 82 TYR A O 1
ATOM 639 N N . MET A 1 83 ? 11.25 -33.938 -26.938 1 98.62 83 MET A N 1
ATOM 640 C CA . MET A 1 83 ? 12.172 -34.812 -26.219 1 98.62 83 MET A CA 1
ATOM 641 C C . MET A 1 83 ? 12.055 -34.594 -24.719 1 98.62 83 MET A C 1
ATOM 643 O O . MET A 1 83 ? 12.117 -35.562 -23.953 1 98.62 83 MET A O 1
ATOM 647 N N . ALA A 1 84 ? 11.922 -33.375 -24.297 1 98.75 84 ALA A N 1
ATOM 648 C CA . ALA A 1 84 ? 11.703 -33.094 -22.891 1 98.75 84 ALA A CA 1
ATOM 649 C C . ALA A 1 84 ? 10.43 -33.75 -22.375 1 98.75 84 ALA A C 1
ATOM 651 O O . ALA A 1 84 ? 10.43 -34.375 -21.297 1 98.75 84 ALA A O 1
ATOM 652 N N . GLY A 1 85 ? 9.328 -33.594 -23.156 1 98.81 85 GLY A N 1
ATOM 653 C CA . GLY A 1 85 ? 8.086 -34.281 -22.812 1 98.81 85 GLY A CA 1
ATOM 654 C C . GLY A 1 85 ? 8.219 -35.781 -22.75 1 98.81 85 GLY A C 1
ATOM 655 O O . GLY A 1 85 ? 7.668 -36.406 -21.844 1 98.81 85 GLY A O 1
ATOM 656 N N . PHE A 1 86 ? 8.938 -36.344 -23.703 1 98.75 86 PHE A N 1
ATOM 657 C CA . PHE A 1 86 ? 9.141 -37.781 -23.75 1 98.75 86 PHE A CA 1
ATOM 658 C C . PHE A 1 86 ? 9.805 -38.281 -22.484 1 98.75 86 PHE A C 1
ATOM 660 O O . PHE A 1 86 ? 9.352 -39.25 -21.875 1 98.75 86 PHE A O 1
ATOM 667 N N . LEU A 1 87 ? 10.883 -37.625 -22.062 1 98.81 87 LEU A N 1
ATOM 668 C CA . LEU A 1 87 ? 11.609 -38 -20.875 1 98.81 87 LEU A CA 1
ATOM 669 C C . LEU A 1 87 ? 10.727 -37.906 -19.641 1 98.81 87 LEU A C 1
ATOM 671 O O . LEU A 1 87 ? 10.75 -38.781 -18.781 1 98.81 87 LEU A O 1
ATOM 675 N N . GLU A 1 88 ? 9.969 -36.844 -19.516 1 98.75 88 GLU A N 1
ATOM 676 C CA . GLU A 1 88 ? 9.062 -36.688 -18.375 1 98.75 88 GLU A CA 1
ATOM 677 C C . GLU A 1 88 ? 8.023 -37.781 -18.344 1 98.75 88 GLU A C 1
ATOM 679 O O . GLU A 1 88 ? 7.789 -38.406 -17.297 1 98.75 88 GLU A O 1
ATOM 684 N N . GLY A 1 89 ? 7.371 -38.031 -19.5 1 98.75 89 GLY A N 1
ATOM 685 C CA . GLY A 1 89 ? 6.379 -39.094 -19.547 1 98.75 89 GLY A CA 1
ATOM 686 C C . GLY A 1 89 ? 6.934 -40.438 -19.156 1 98.75 89 GLY A C 1
ATOM 687 O O . GLY A 1 89 ? 6.324 -41.156 -18.375 1 98.75 89 GLY A O 1
ATOM 688 N N . TYR A 1 90 ? 8.086 -40.75 -19.656 1 98.56 90 TYR A N 1
ATOM 689 C CA . TYR A 1 90 ? 8.695 -42.062 -19.438 1 98.56 90 TYR A CA 1
ATOM 690 C C . TYR A 1 90 ? 9.102 -42.219 -17.969 1 98.56 90 TYR A C 1
ATOM 692 O O . TYR A 1 90 ? 8.836 -43.281 -17.359 1 98.56 90 TYR A O 1
ATOM 700 N N . LEU A 1 91 ? 9.703 -41.188 -17.375 1 98.44 91 LEU A N 1
ATOM 701 C CA . LEU A 1 91 ? 10.297 -41.312 -16.047 1 98.44 91 LEU A CA 1
ATOM 702 C C . LEU A 1 91 ? 9.234 -41.219 -14.969 1 98.44 91 LEU A C 1
ATOM 704 O O . LEU A 1 91 ? 9.398 -41.781 -13.875 1 98.44 91 LEU A O 1
ATOM 708 N N . THR A 1 92 ? 8.117 -40.562 -15.242 1 98.31 92 THR A N 1
ATOM 709 C CA . THR A 1 92 ? 7.152 -40.312 -14.18 1 98.31 92 THR A CA 1
ATOM 710 C C . THR A 1 92 ? 5.852 -41.062 -14.445 1 98.31 92 THR A C 1
ATOM 712 O O . THR A 1 92 ? 4.84 -40.812 -13.789 1 98.31 92 THR A O 1
ATOM 715 N N . ALA A 1 93 ? 5.816 -41.969 -15.383 1 98.12 93 ALA A N 1
ATOM 716 C CA . ALA A 1 93 ? 4.609 -42.719 -15.766 1 98.12 93 ALA A CA 1
ATOM 717 C C . ALA A 1 93 ? 4.012 -43.438 -14.562 1 98.12 93 ALA A C 1
ATOM 719 O O . ALA A 1 93 ? 2.789 -43.531 -14.422 1 98.12 93 ALA A O 1
ATOM 720 N N . ASN A 1 94 ? 4.852 -43.969 -13.719 1 94.75 94 ASN A N 1
ATOM 721 C CA . ASN A 1 94 ? 4.379 -44.719 -12.547 1 94.75 94 ASN A CA 1
ATOM 722 C C . ASN A 1 94 ? 3.533 -43.844 -11.641 1 94.75 94 ASN A C 1
ATOM 724 O O . ASN A 1 94 ? 2.689 -44.312 -10.891 1 94.75 94 ASN A O 1
ATOM 728 N N . ARG A 1 95 ? 3.773 -42.531 -11.688 1 97.31 95 ARG A N 1
ATOM 729 C CA . ARG A 1 95 ? 2.998 -41.594 -10.891 1 97.31 95 ARG A CA 1
ATOM 730 C C . ARG A 1 95 ? 1.823 -41.031 -11.688 1 97.31 95 ARG A C 1
ATOM 732 O O . ARG A 1 95 ? 0.791 -40.688 -11.125 1 97.31 95 ARG A O 1
ATOM 739 N N . ILE A 1 96 ? 1.958 -40.969 -13.008 1 98.56 96 ILE A N 1
ATOM 740 C CA . ILE A 1 96 ? 0.94 -40.375 -13.859 1 98.56 96 ILE A CA 1
ATOM 741 C C . ILE A 1 96 ? -0.334 -41.219 -13.812 1 98.56 96 ILE A C 1
ATOM 743 O O . ILE A 1 96 ? -1.438 -40.688 -13.711 1 98.56 96 ILE A O 1
ATOM 747 N N . TYR A 1 97 ? -0.231 -42.531 -13.805 1 98.12 97 TYR A N 1
ATOM 748 C CA . TYR A 1 97 ? -1.385 -43.438 -13.836 1 98.12 97 TYR A CA 1
ATOM 749 C C . TYR A 1 97 ? -2.238 -43.25 -12.586 1 98.12 97 TYR A C 1
ATOM 751 O O . TYR A 1 97 ? -3.422 -42.938 -12.672 1 98.12 97 TYR A O 1
ATOM 759 N N . PRO A 1 98 ? -1.63 -43.438 -11.391 1 97.62 98 PRO A N 1
ATOM 760 C CA . PRO A 1 98 ? -2.475 -43.219 -10.211 1 97.62 98 PRO A CA 1
ATOM 761 C C . PRO A 1 98 ? -3.002 -41.781 -10.102 1 97.62 98 PRO A C 1
ATOM 763 O O . PRO A 1 98 ? -4.121 -41.594 -9.625 1 97.62 98 PRO A O 1
ATOM 766 N N . HIS A 1 99 ? -2.199 -40.844 -10.508 1 98.12 99 HIS A N 1
ATOM 767 C CA . HIS A 1 99 ? -2.656 -39.469 -10.43 1 98.12 99 HIS A CA 1
ATOM 768 C C . HIS A 1 99 ? -3.893 -39.25 -11.297 1 98.12 99 HIS A C 1
ATOM 770 O O . HIS A 1 99 ? -4.84 -38.562 -10.867 1 98.12 99 HIS A O 1
ATOM 776 N N . TYR A 1 100 ? -3.9 -39.75 -12.5 1 98.12 100 TYR A N 1
ATOM 777 C CA . TYR A 1 100 ? -5.059 -39.688 -13.383 1 98.12 100 TYR A CA 1
ATOM 778 C C . TYR A 1 100 ? -6.266 -40.375 -12.766 1 98.12 100 TYR A C 1
ATOM 780 O O . TYR A 1 100 ? -7.379 -39.844 -12.797 1 98.12 100 TYR A O 1
ATOM 788 N N . ARG A 1 101 ? -6.07 -41.5 -12.188 1 97.06 101 ARG A N 1
ATOM 789 C CA . ARG A 1 101 ? -7.16 -42.281 -11.578 1 97.06 101 ARG A CA 1
ATOM 790 C C . ARG A 1 101 ? -7.746 -41.531 -10.383 1 97.06 101 ARG A C 1
ATOM 792 O O . ARG A 1 101 ? -8.953 -41.625 -10.125 1 97.06 101 ARG A O 1
ATOM 799 N N . ASN A 1 102 ? -6.91 -40.844 -9.688 1 97.31 102 ASN A N 1
ATOM 800 C CA . ASN A 1 102 ? -7.359 -40.094 -8.523 1 97.31 102 ASN A CA 1
ATOM 801 C C . ASN A 1 102 ? -8.18 -38.875 -8.938 1 97.31 102 ASN A C 1
ATOM 803 O O . ASN A 1 102 ? -9.164 -38.531 -8.281 1 97.31 102 ASN A O 1
ATOM 807 N N . LEU A 1 103 ? -7.77 -38.188 -10.039 1 96.56 103 LEU A N 1
ATOM 808 C CA . LEU A 1 103 ? -8.336 -36.875 -10.344 1 96.56 103 LEU A CA 1
ATOM 809 C C . LEU A 1 103 ? -9.508 -37 -11.305 1 96.56 103 LEU A C 1
ATOM 811 O O . LEU A 1 103 ? -10.391 -36.125 -11.328 1 96.56 103 LEU A O 1
ATOM 815 N N . ALA A 1 104 ? -9.562 -38.094 -12.117 1 95.31 104 ALA A N 1
ATOM 816 C CA . ALA A 1 104 ? -10.602 -38.219 -13.141 1 95.31 104 ALA A CA 1
ATOM 817 C C . ALA A 1 104 ? -11.992 -38.156 -12.523 1 95.31 104 ALA A C 1
ATOM 819 O O . ALA A 1 104 ? -12.867 -37.438 -13 1 95.31 104 ALA A O 1
ATOM 820 N N . PRO A 1 105 ? -12.203 -38.812 -11.414 1 92.94 105 PRO A N 1
ATOM 821 C CA . PRO A 1 105 ? -13.562 -38.844 -10.867 1 92.94 105 PRO A CA 1
ATOM 822 C C . PRO A 1 105 ? -13.953 -37.5 -10.211 1 92.94 105 PRO A C 1
ATOM 824 O O . PRO A 1 105 ? -15.125 -37.281 -9.906 1 92.94 105 PRO A O 1
ATOM 827 N N . PHE A 1 106 ? -12.977 -36.719 -9.984 1 89.75 106 PHE A N 1
ATOM 828 C CA . PHE A 1 106 ? -13.273 -35.469 -9.32 1 89.75 106 PHE A CA 1
ATOM 829 C C . PHE A 1 106 ? -14.148 -34.594 -10.211 1 89.75 106 PHE A C 1
ATOM 831 O O . PHE A 1 106 ? -15.07 -33.938 -9.719 1 89.75 106 PHE A O 1
ATOM 838 N N . PHE A 1 107 ? -13.938 -34.562 -11.594 1 90 107 PHE A N 1
ATOM 839 C CA . PHE A 1 107 ? -14.703 -33.719 -12.477 1 90 107 PHE A CA 1
ATOM 840 C C . PHE A 1 107 ? -15.625 -34.531 -13.375 1 90 107 PHE A C 1
ATOM 842 O O . PHE A 1 107 ? -16.656 -34.031 -13.836 1 90 107 PHE A O 1
ATOM 849 N N . ILE A 1 108 ? -15.227 -35.719 -13.656 1 92.69 108 ILE A N 1
ATOM 850 C CA . ILE A 1 108 ? -16.047 -36.562 -14.516 1 92.69 108 ILE A CA 1
ATOM 851 C C . ILE A 1 108 ? -17.031 -37.375 -13.664 1 92.69 108 ILE A C 1
ATOM 853 O O . ILE A 1 108 ? -16.75 -38.5 -13.305 1 92.69 108 ILE A O 1
ATOM 857 N N . THR A 1 109 ? -18.125 -36.844 -13.531 1 87.44 109 THR A N 1
ATOM 858 C CA . THR A 1 109 ? -19.109 -37.469 -12.648 1 87.44 109 THR A CA 1
ATOM 859 C C . THR A 1 109 ? -20 -38.438 -13.43 1 87.44 109 THR A C 1
ATOM 861 O O . THR A 1 109 ? -20.672 -39.281 -12.836 1 87.44 109 THR A O 1
ATOM 864 N N . ASP A 1 110 ? -20.125 -38.156 -14.727 1 88.75 110 ASP A N 1
ATOM 865 C CA . ASP A 1 110 ? -20.859 -39.062 -15.594 1 88.75 110 ASP A CA 1
ATOM 866 C C . ASP A 1 110 ? -20.25 -39.094 -17 1 88.75 110 ASP A C 1
ATOM 868 O O . ASP A 1 110 ? -19.391 -38.281 -17.328 1 88.75 110 ASP A O 1
ATOM 872 N N . ASN A 1 111 ? -20.75 -39.969 -17.75 1 91.5 111 ASN A N 1
ATOM 873 C CA . ASN A 1 111 ? -20.172 -40.219 -19.062 1 91.5 111 ASN A CA 1
ATOM 874 C C . ASN A 1 111 ? -20.375 -39.062 -20 1 91.5 111 ASN A C 1
ATOM 876 O O . ASN A 1 111 ? -19.531 -38.781 -20.859 1 91.5 111 ASN A O 1
ATOM 880 N N . ARG A 1 112 ? -21.406 -38.406 -19.859 1 92.56 112 ARG A N 1
ATOM 881 C CA . ARG A 1 112 ? -21.688 -37.281 -20.719 1 92.56 112 ARG A CA 1
ATOM 882 C C . ARG A 1 112 ? -20.641 -36.188 -20.562 1 92.56 112 ARG A C 1
ATOM 884 O O . ARG A 1 112 ? -20.141 -35.625 -21.547 1 92.56 112 ARG A O 1
ATOM 891 N N . ILE A 1 113 ? -20.297 -35.906 -19.328 1 93.19 113 ILE A N 1
ATOM 892 C CA . ILE A 1 113 ? -19.297 -34.875 -19.031 1 93.19 113 ILE A CA 1
ATOM 893 C C . ILE A 1 113 ? -17.953 -35.281 -19.625 1 93.19 113 ILE A C 1
ATOM 895 O O . ILE A 1 113 ? -17.266 -34.469 -20.25 1 93.19 113 ILE A O 1
ATOM 899 N N . GLY A 1 114 ? -17.625 -36.531 -19.453 1 95.25 114 GLY A N 1
ATOM 900 C CA . GLY A 1 114 ? -16.391 -37 -20.031 1 95.25 114 GLY A CA 1
ATOM 901 C C . GLY A 1 114 ? -16.344 -36.875 -21.547 1 95.25 114 GLY A C 1
ATOM 902 O O . GLY A 1 114 ? -15.32 -36.438 -22.094 1 95.25 114 GLY A O 1
ATOM 903 N N . GLN A 1 115 ? -17.422 -37.156 -22.188 1 96 115 GLN A N 1
ATOM 904 C CA . GLN A 1 115 ? -17.5 -37.094 -23.641 1 96 115 GLN A CA 1
ATOM 905 C C . GLN A 1 115 ? -17.438 -35.625 -24.125 1 96 115 GLN A C 1
ATOM 907 O O . GLN A 1 115 ? -16.766 -35.312 -25.109 1 96 115 GLN A O 1
ATOM 912 N N . GLU A 1 116 ? -18.141 -34.812 -23.453 1 95.69 116 GLU A N 1
ATOM 913 C CA . GLU A 1 116 ? -18.172 -33.406 -23.828 1 95.69 116 GLU A CA 1
ATOM 914 C C . GLU A 1 116 ? -16.797 -32.781 -23.656 1 95.69 116 GLU A C 1
ATOM 916 O O . GLU A 1 116 ? -16.375 -31.969 -24.484 1 95.69 116 GLU A O 1
ATOM 921 N N . LEU A 1 117 ? -16.141 -33.125 -22.578 1 97.5 117 LEU A N 1
ATOM 922 C CA . LEU A 1 117 ? -14.797 -32.625 -22.375 1 97.5 117 LEU A CA 1
ATOM 923 C C . LEU A 1 117 ? -13.859 -33.125 -23.469 1 97.5 117 LEU A C 1
ATOM 925 O O . LEU A 1 117 ? -13.055 -32.344 -24 1 97.5 117 LEU A O 1
ATOM 929 N N . ASN A 1 118 ? -13.969 -34.375 -23.766 1 97.75 118 ASN A N 1
ATOM 930 C CA . ASN A 1 118 ? -13.141 -34.938 -24.812 1 97.75 118 ASN A CA 1
ATOM 931 C C . ASN A 1 118 ? -13.359 -34.219 -26.141 1 97.75 118 ASN A C 1
ATOM 933 O O . ASN A 1 118 ? -12.406 -33.906 -26.859 1 97.75 118 ASN A O 1
ATOM 937 N N . THR A 1 119 ? -14.594 -33.938 -26.453 1 97.88 119 THR A N 1
ATOM 938 C CA . THR A 1 119 ? -14.938 -33.219 -27.672 1 97.88 119 THR A CA 1
ATOM 939 C C . THR A 1 119 ? -14.352 -31.812 -27.656 1 97.88 119 THR A C 1
ATOM 941 O O . THR A 1 119 ? -13.758 -31.375 -28.641 1 97.88 119 THR A O 1
ATOM 944 N N . PHE A 1 120 ? -14.531 -31.172 -26.578 1 97.62 120 PHE A N 1
ATOM 945 C CA . PHE A 1 120 ? -14.016 -29.812 -26.438 1 97.62 120 PHE A CA 1
ATOM 946 C C . PHE A 1 120 ? -12.508 -29.781 -26.672 1 97.62 120 PHE A C 1
ATOM 948 O O . PHE A 1 120 ? -12.016 -28.969 -27.438 1 97.62 120 PHE A O 1
ATOM 955 N N . PHE A 1 121 ? -11.758 -30.656 -26.031 1 98.38 121 PHE A N 1
ATOM 956 C CA . PHE A 1 121 ? -10.305 -30.672 -26.125 1 98.38 121 PHE A CA 1
ATOM 957 C C . PHE A 1 121 ? -9.844 -31.031 -27.531 1 98.38 121 PHE A C 1
ATOM 959 O O . PHE A 1 121 ? -8.844 -30.5 -28.016 1 98.38 121 PHE A O 1
ATOM 966 N N . ASN A 1 122 ? -10.562 -31.922 -28.141 1 98.25 122 ASN A N 1
ATOM 967 C CA . ASN A 1 122 ? -10.203 -32.281 -29.516 1 98.25 122 ASN A CA 1
ATOM 968 C C . ASN A 1 122 ? -10.406 -31.109 -30.469 1 98.25 122 ASN A C 1
ATOM 970 O O . ASN A 1 122 ? -9.562 -30.844 -31.328 1 98.25 122 ASN A O 1
ATOM 974 N N . GLU A 1 123 ? -11.531 -30.453 -30.297 1 98.44 123 GLU A N 1
ATOM 975 C CA . GLU A 1 123 ? -11.789 -29.281 -31.125 1 98.44 123 GLU A CA 1
ATOM 976 C C . GLU A 1 123 ? -10.758 -28.188 -30.875 1 98.44 123 GLU A C 1
ATOM 978 O O . GLU A 1 123 ? -10.289 -27.531 -31.812 1 98.44 123 GLU A O 1
ATOM 983 N N . GLN A 1 124 ? -10.492 -27.984 -29.641 1 98.69 124 GLN A N 1
ATOM 984 C CA . GLN A 1 124 ? -9.492 -26.984 -29.266 1 98.69 124 GLN A CA 1
ATOM 985 C C . GLN A 1 124 ? -8.125 -27.344 -29.844 1 98.69 124 GLN A C 1
ATOM 987 O O . GLN A 1 124 ? -7.422 -26.469 -30.359 1 98.69 124 GLN A O 1
ATOM 992 N N . ASP A 1 125 ? -7.715 -28.547 -29.734 1 98.25 125 ASP A N 1
ATOM 993 C CA . ASP A 1 125 ? -6.441 -29.016 -30.266 1 98.25 125 ASP A CA 1
ATOM 994 C C . ASP A 1 125 ? -6.375 -28.828 -31.781 1 98.25 125 ASP A C 1
ATOM 996 O O . ASP A 1 125 ? -5.352 -28.391 -32.312 1 98.25 125 ASP A O 1
ATOM 1000 N N . ASP A 1 126 ? -7.449 -29.125 -32.469 1 98.31 126 ASP A N 1
ATOM 1001 C CA . ASP A 1 126 ? -7.516 -28.938 -33.906 1 98.31 126 ASP A CA 1
ATOM 1002 C C . ASP A 1 126 ? -7.363 -27.453 -34.281 1 98.31 126 ASP A C 1
ATOM 1004 O O . ASP A 1 126 ? -6.668 -27.125 -35.25 1 98.31 126 ASP A O 1
ATOM 1008 N N . TRP A 1 127 ? -8.094 -26.672 -33.562 1 98.75 127 TRP A N 1
ATOM 1009 C CA . TRP A 1 127 ? -8.008 -25.234 -33.781 1 98.75 127 TRP A CA 1
ATOM 1010 C C . TRP A 1 127 ? -6.578 -24.734 -33.594 1 98.75 127 TRP A C 1
ATOM 1012 O O . TRP A 1 127 ? -6.074 -23.938 -34.375 1 98.75 127 TRP A O 1
ATOM 1022 N N . VAL A 1 128 ? -5.867 -25.188 -32.594 1 98.62 128 VAL A N 1
ATOM 1023 C CA . VAL A 1 128 ? -4.496 -24.797 -32.281 1 98.62 128 VAL A CA 1
ATOM 1024 C C . VAL A 1 128 ? -3.572 -25.188 -33.438 1 98.62 128 VAL A C 1
ATOM 1026 O O . VAL A 1 128 ? -2.744 -24.391 -33.875 1 98.62 128 VAL A O 1
ATOM 1029 N N . VAL A 1 129 ? -3.719 -26.406 -33.875 1 98.44 129 VAL A N 1
ATOM 1030 C CA . VAL A 1 129 ? -2.896 -26.875 -35 1 98.44 129 VAL A CA 1
ATOM 1031 C C . VAL A 1 129 ? -3.105 -25.984 -36.219 1 98.44 129 VAL A C 1
ATOM 1033 O O . VAL A 1 129 ? -2.146 -25.641 -36.906 1 98.44 129 VAL A O 1
ATOM 1036 N N . GLY A 1 130 ? -4.352 -25.641 -36.438 1 98.56 130 GLY A N 1
ATOM 1037 C CA . GLY A 1 130 ? -4.645 -24.719 -37.531 1 98.56 130 GLY A CA 1
ATOM 1038 C C . GLY A 1 130 ? -3.982 -23.359 -37.344 1 98.56 130 GLY A C 1
ATOM 1039 O O . GLY A 1 130 ? -3.439 -22.812 -38.312 1 98.56 130 GLY A O 1
ATOM 1040 N N . GLN A 1 131 ? -4.016 -22.828 -36.188 1 98.62 131 GLN A N 1
ATOM 1041 C CA . GLN A 1 131 ? -3.428 -21.516 -35.906 1 98.62 131 GLN A CA 1
ATOM 1042 C C . GLN A 1 131 ? -1.906 -21.562 -36 1 98.62 131 GLN A C 1
ATOM 1044 O O . GLN A 1 131 ? -1.284 -20.609 -36.469 1 98.62 131 GLN A O 1
ATOM 1049 N N . ILE A 1 132 ? -1.273 -22.656 -35.562 1 98.31 132 ILE A N 1
ATOM 1050 C CA . ILE A 1 132 ? 0.17 -22.844 -35.688 1 98.31 132 ILE A CA 1
ATOM 1051 C C . ILE A 1 132 ? 0.588 -22.75 -37.156 1 98.31 132 ILE A C 1
ATOM 1053 O O . ILE A 1 132 ? 1.559 -22.062 -37.469 1 98.31 132 ILE A O 1
ATOM 1057 N N . LYS A 1 133 ? -0.123 -23.359 -38 1 97.88 133 LYS A N 1
ATOM 1058 C CA . LYS A 1 133 ? 0.184 -23.375 -39.406 1 97.88 133 LYS A CA 1
ATOM 1059 C C . LYS A 1 133 ? -0.004 -22 -40.031 1 97.88 133 LYS A C 1
ATOM 1061 O O . LYS A 1 133 ? 0.785 -21.578 -40.875 1 97.88 133 LYS A O 1
ATOM 1066 N N . ALA A 1 134 ? -0.946 -21.312 -39.562 1 98 134 ALA A N 1
ATOM 1067 C CA . ALA A 1 134 ? -1.331 -20.031 -40.188 1 98 134 ALA A CA 1
ATOM 1068 C C . ALA A 1 134 ? -0.46 -18.891 -39.656 1 98 134 ALA A C 1
ATOM 1070 O O . ALA A 1 134 ? -0.343 -17.844 -40.312 1 98 134 ALA A O 1
ATOM 1071 N N . ASN A 1 135 ? 0.192 -19.062 -38.531 1 97.62 135 ASN A N 1
ATOM 1072 C CA . ASN A 1 135 ? 0.845 -17.938 -37.875 1 97.62 135 ASN A CA 1
ATOM 1073 C C . ASN A 1 135 ? 2.293 -18.25 -37.5 1 97.62 135 ASN A C 1
ATOM 1075 O O . ASN A 1 135 ? 2.744 -17.953 -36.406 1 97.62 135 ASN A O 1
ATOM 1079 N N . ARG A 1 136 ? 3.035 -18.766 -38.406 1 93.31 136 ARG A N 1
ATOM 1080 C CA . ARG A 1 136 ? 4.391 -19.266 -38.188 1 93.31 136 ARG A CA 1
ATOM 1081 C C . ARG A 1 136 ? 5.344 -18.109 -37.875 1 93.31 136 ARG A C 1
ATOM 1083 O O . ARG A 1 136 ? 6.402 -18.312 -37.281 1 93.31 136 ARG A O 1
ATOM 1090 N N . GLY A 1 137 ? 5.012 -16.922 -38.219 1 94.38 137 GLY A N 1
ATOM 1091 C CA . GLY A 1 137 ? 5.875 -15.766 -37.969 1 94.38 137 GLY A CA 1
ATOM 1092 C C . GLY A 1 137 ? 5.75 -15.188 -36.594 1 94.38 137 GLY A C 1
ATOM 1093 O O . GLY A 1 137 ? 6.594 -14.398 -36.156 1 94.38 137 GLY A O 1
ATOM 1094 N N . ASP A 1 138 ? 4.809 -15.523 -35.875 1 96.88 138 ASP A N 1
ATOM 1095 C CA . ASP A 1 138 ? 4.52 -14.992 -34.562 1 96.88 138 ASP A CA 1
ATOM 1096 C C . ASP A 1 138 ? 5.199 -15.828 -33.469 1 96.88 138 ASP A C 1
ATOM 1098 O O . ASP A 1 138 ? 4.938 -17.031 -33.344 1 96.88 138 ASP A O 1
ATOM 1102 N N . PRO A 1 139 ? 6.023 -15.172 -32.656 1 97.56 139 PRO A N 1
ATOM 1103 C CA . PRO A 1 139 ? 6.723 -15.922 -31.609 1 97.56 139 PRO A CA 1
ATOM 1104 C C . PRO A 1 139 ? 5.77 -16.641 -30.656 1 97.56 139 PRO A C 1
ATOM 1106 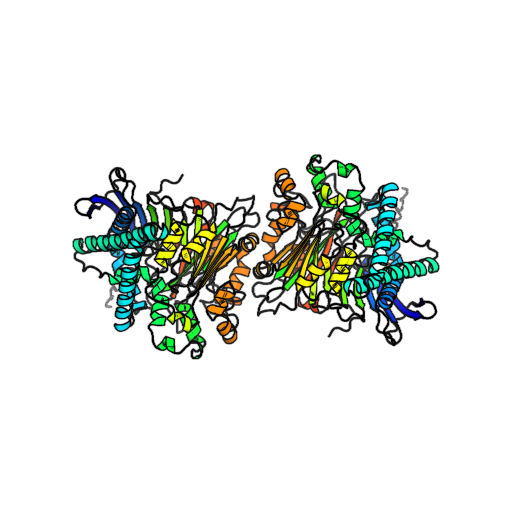O O . PRO A 1 139 ? 6.102 -17.719 -30.141 1 97.56 139 PRO A O 1
ATOM 1109 N N . VAL A 1 140 ? 4.656 -16.156 -30.453 1 98.44 140 VAL A N 1
ATOM 1110 C CA . VAL A 1 140 ? 3.668 -16.781 -29.594 1 98.44 140 VAL A CA 1
ATOM 1111 C C . VAL A 1 140 ? 3.26 -18.141 -30.172 1 98.44 140 VAL A C 1
ATOM 1113 O O . VAL A 1 140 ? 3.314 -19.156 -29.484 1 98.44 140 VAL A O 1
ATOM 1116 N N . TRP A 1 141 ? 2.941 -18.172 -31.438 1 98.44 141 TRP A N 1
ATOM 1117 C CA . TRP A 1 141 ? 2.461 -19.406 -32.031 1 98.44 141 TRP A CA 1
ATOM 1118 C C . TRP A 1 141 ? 3.609 -20.391 -32.281 1 98.44 141 TRP A C 1
ATOM 1120 O O . TRP A 1 141 ? 3.418 -21.609 -32.219 1 98.44 141 TRP A O 1
ATOM 1130 N N . ARG A 1 142 ? 4.844 -19.891 -32.469 1 98.12 142 ARG A N 1
ATOM 1131 C CA . ARG A 1 142 ? 5.992 -20.781 -32.531 1 98.12 142 ARG A CA 1
ATOM 1132 C C . ARG A 1 142 ? 6.219 -21.484 -31.203 1 98.12 142 ARG A C 1
ATOM 1134 O O . ARG A 1 142 ? 6.539 -22.688 -31.172 1 98.12 142 ARG A O 1
ATOM 1141 N N . HIS A 1 143 ? 5.996 -20.766 -30.156 1 98.44 143 HIS A N 1
ATOM 1142 C CA . HIS A 1 143 ? 6.16 -21.422 -28.859 1 98.44 143 HIS A CA 1
ATOM 1143 C C . HIS A 1 143 ? 4.992 -22.359 -28.562 1 98.44 143 HIS A C 1
ATOM 1145 O O . HIS A 1 143 ? 5.172 -23.406 -27.938 1 98.44 143 HIS A O 1
ATOM 1151 N N . VAL A 1 144 ? 3.816 -21.969 -28.938 1 98.69 144 VAL A N 1
ATOM 1152 C CA . VAL A 1 144 ? 2.672 -22.875 -28.797 1 98.69 144 VAL A CA 1
ATOM 1153 C C . VAL A 1 144 ? 2.924 -24.172 -29.547 1 98.69 144 VAL A C 1
ATOM 1155 O O . VAL A 1 144 ? 2.543 -25.25 -29.094 1 98.69 144 VAL A O 1
ATOM 1158 N N . ASP A 1 145 ? 3.529 -24.047 -30.688 1 98.69 145 ASP A N 1
ATOM 1159 C CA . ASP A 1 145 ? 3.912 -25.234 -31.438 1 98.69 145 ASP A CA 1
ATOM 1160 C C . ASP A 1 145 ? 4.871 -26.109 -30.641 1 98.69 145 ASP A C 1
ATOM 1162 O O . ASP A 1 145 ? 4.738 -27.328 -30.625 1 98.69 145 ASP A O 1
ATOM 1166 N N . ALA A 1 146 ? 5.836 -25.484 -30.031 1 98.62 146 ALA A N 1
ATOM 1167 C CA . ALA A 1 146 ? 6.773 -26.219 -29.188 1 98.62 146 ALA A CA 1
ATOM 1168 C C . ALA A 1 146 ? 6.051 -26.906 -28.031 1 98.62 146 ALA A C 1
ATOM 1170 O O . ALA A 1 146 ? 6.367 -28.047 -27.688 1 98.62 146 ALA A O 1
ATOM 1171 N N . LEU A 1 147 ? 5.074 -26.25 -27.438 1 98.62 147 LEU A N 1
ATOM 1172 C CA . LEU A 1 147 ? 4.293 -26.844 -26.359 1 98.62 147 LEU A CA 1
ATOM 1173 C C . LEU A 1 147 ? 3.496 -28.047 -26.859 1 98.62 147 LEU A C 1
ATOM 1175 O O . LEU A 1 147 ? 3.359 -29.047 -26.156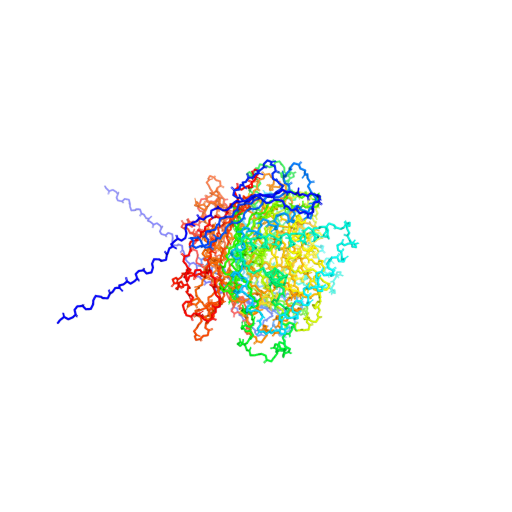 1 98.62 147 LEU A O 1
ATOM 1179 N N . HIS A 1 148 ? 2.945 -27.859 -28.047 1 98.44 148 HIS A N 1
ATOM 1180 C CA . HIS A 1 148 ? 2.236 -28.969 -28.672 1 98.44 148 HIS A CA 1
ATOM 1181 C C . HIS A 1 148 ? 3.15 -30.188 -28.844 1 98.44 148 HIS A C 1
ATOM 1183 O O . HIS A 1 148 ? 2.74 -31.312 -28.594 1 98.44 148 HIS A O 1
ATOM 1189 N N . GLY A 1 149 ? 4.352 -29.938 -29.25 1 98.12 149 GLY A N 1
ATOM 1190 C CA . GLY A 1 149 ? 5.352 -30.984 -29.328 1 98.12 149 GLY A CA 1
ATOM 1191 C C . GLY A 1 149 ? 5.633 -31.641 -27.984 1 98.12 149 GLY A C 1
ATOM 1192 O O . GLY A 1 149 ? 5.766 -32.875 -27.906 1 98.12 149 GLY A O 1
ATOM 1193 N N . GLN A 1 150 ? 5.766 -30.859 -26.984 1 98.81 150 GLN A N 1
ATOM 1194 C CA . GLN A 1 150 ? 6.031 -31.391 -25.656 1 98.81 150 GLN A CA 1
ATOM 1195 C C . GLN A 1 150 ? 4.914 -32.344 -25.203 1 98.81 150 GLN A C 1
ATOM 1197 O O . GLN A 1 150 ? 5.18 -33.375 -24.594 1 98.81 150 GLN A O 1
ATOM 1202 N N . MET A 1 151 ? 3.658 -31.938 -25.469 1 98.69 151 MET A N 1
ATOM 1203 C CA . MET A 1 151 ? 2.508 -32.781 -25.141 1 98.69 151 MET A CA 1
ATOM 1204 C C . MET A 1 151 ? 2.568 -34.125 -25.875 1 98.69 151 MET A C 1
ATOM 1206 O O . MET A 1 151 ? 2.309 -35.156 -25.281 1 98.69 151 MET A O 1
ATOM 1210 N N . GLN A 1 152 ? 2.943 -34.062 -27.125 1 98 152 GLN A N 1
ATOM 1211 C CA . GLN A 1 152 ? 3.092 -35.281 -27.906 1 98 152 GLN A CA 1
ATOM 1212 C C . GLN A 1 152 ? 4.207 -36.156 -27.344 1 98 152 GLN A C 1
ATOM 1214 O O . GLN A 1 152 ? 4.07 -37.375 -27.266 1 98 152 GLN A O 1
ATOM 1219 N N . GLY A 1 153 ? 5.281 -35.469 -26.984 1 98.56 153 GLY A N 1
ATOM 1220 C CA . GLY A 1 153 ? 6.367 -36.219 -26.359 1 98.56 153 GLY A CA 1
ATOM 1221 C C . GLY A 1 153 ? 5.961 -36.875 -25.062 1 98.56 153 GLY A C 1
ATOM 1222 O O . GLY A 1 153 ? 6.312 -38.031 -24.812 1 98.56 153 GLY A O 1
ATOM 1223 N N . LEU A 1 154 ? 5.262 -36.188 -24.234 1 98.81 154 LEU A N 1
ATOM 1224 C CA . LEU A 1 154 ? 4.773 -36.719 -22.969 1 98.81 154 LEU A CA 1
ATOM 1225 C C . LEU A 1 154 ? 3.953 -38 -23.203 1 98.81 154 LEU A C 1
ATOM 1227 O O . LEU A 1 154 ? 4.16 -39 -22.531 1 98.81 154 LEU A O 1
ATOM 1231 N N . GLN A 1 155 ? 3.045 -37.938 -24.156 1 98.38 155 GLN A N 1
ATOM 1232 C CA . GLN A 1 155 ? 2.201 -39.094 -24.5 1 98.38 155 GLN A CA 1
ATOM 1233 C C . GLN A 1 155 ? 3.043 -40.281 -24.953 1 98.38 155 GLN A C 1
ATOM 1235 O O . GLN A 1 155 ? 2.82 -41.406 -24.531 1 98.38 155 GLN A O 1
ATOM 1240 N N . ARG A 1 156 ? 3.963 -39.969 -25.828 1 98.12 156 ARG A N 1
ATOM 1241 C CA . ARG A 1 156 ? 4.809 -41.031 -26.375 1 98.12 156 ARG A CA 1
ATOM 1242 C C . ARG A 1 156 ? 5.676 -41.656 -25.297 1 98.12 156 ARG A C 1
ATOM 1244 O O . ARG A 1 156 ? 5.914 -42.875 -25.312 1 98.12 156 ARG A O 1
ATOM 1251 N N . GLY A 1 157 ? 6.238 -40.844 -24.406 1 98.5 157 GLY A N 1
ATOM 1252 C CA . GLY A 1 157 ? 7.027 -41.344 -23.297 1 98.5 157 GLY A CA 1
ATOM 1253 C C . GLY A 1 157 ? 6.242 -42.25 -22.375 1 98.5 157 GLY A C 1
ATOM 1254 O O . GLY A 1 157 ? 6.727 -43.312 -21.984 1 98.5 157 GLY A O 1
ATOM 1255 N N . VAL A 1 158 ? 5.062 -41.875 -22.016 1 98.69 158 VAL A N 1
ATOM 1256 C CA . VAL A 1 158 ? 4.199 -42.688 -21.188 1 98.69 158 VAL A CA 1
ATOM 1257 C C . VAL A 1 158 ? 3.875 -44 -21.891 1 98.69 158 VAL A C 1
ATOM 1259 O O . VAL A 1 158 ? 3.846 -45.062 -21.266 1 98.69 158 VAL A O 1
ATOM 1262 N N . HIS A 1 159 ? 3.588 -43.906 -23.203 1 98.06 159 HIS A N 1
ATOM 1263 C CA . HIS A 1 159 ? 3.283 -45.062 -24 1 98.06 159 HIS A CA 1
ATOM 1264 C C . HIS A 1 159 ? 4.445 -46.062 -23.984 1 98.06 159 HIS A C 1
ATOM 1266 O O . HIS A 1 159 ? 4.238 -47.281 -23.828 1 98.06 159 HIS A O 1
ATOM 1272 N N . LYS A 1 160 ? 5.621 -45.562 -24.203 1 97.81 160 LYS A N 1
ATOM 1273 C CA . LYS A 1 160 ? 6.812 -46.406 -24.172 1 97.81 160 LYS A CA 1
ATOM 1274 C C . LYS A 1 160 ? 6.938 -47.125 -22.828 1 97.81 160 LYS A C 1
ATOM 1276 O O . LYS A 1 160 ? 7.195 -48.312 -22.781 1 97.81 160 LYS A O 1
ATOM 1281 N N . TRP A 1 161 ? 6.777 -46.438 -21.75 1 98 161 TRP A N 1
ATOM 1282 C CA . TRP A 1 161 ? 6.816 -47.031 -20.406 1 98 161 TRP A CA 1
ATOM 1283 C C . TRP A 1 161 ? 5.742 -48.094 -20.25 1 98 161 TRP A C 1
ATOM 1285 O O . TRP A 1 161 ? 5.992 -49.156 -19.688 1 98 161 TRP A O 1
ATOM 1295 N N . ALA A 1 162 ? 4.512 -47.75 -20.703 1 98.25 162 ALA A N 1
ATOM 1296 C CA . ALA A 1 162 ? 3.383 -48.688 -20.562 1 98.25 162 ALA A CA 1
ATOM 1297 C C . ALA A 1 162 ? 3.67 -50 -21.266 1 98.25 162 ALA A C 1
ATOM 1299 O O . ALA A 1 162 ? 3.383 -51.062 -20.734 1 98.25 162 ALA A O 1
ATOM 1300 N N . LEU A 1 163 ? 4.215 -49.906 -22.453 1 97.12 163 LEU A N 1
ATOM 1301 C CA . LEU A 1 163 ? 4.559 -51.125 -23.219 1 97.12 163 LEU A CA 1
ATOM 1302 C C . LEU A 1 163 ? 5.613 -51.938 -22.484 1 97.12 163 LEU A C 1
ATOM 1304 O O . LEU A 1 163 ? 5.488 -53.156 -22.375 1 97.12 163 LEU A O 1
ATOM 1308 N N . GLU A 1 164 ? 6.562 -51.312 -21.984 1 96.94 164 GLU A N 1
ATOM 1309 C CA . GLU A 1 164 ? 7.66 -52 -21.297 1 96.94 164 GLU A CA 1
ATOM 1310 C C . GLU A 1 164 ? 7.188 -52.625 -20 1 96.94 164 GLU A C 1
ATOM 1312 O O . GLU A 1 164 ? 7.789 -53.594 -19.516 1 96.94 164 GLU A O 1
ATOM 1317 N N . ASN A 1 165 ? 6.172 -52.125 -19.422 1 96.5 165 ASN A N 1
ATOM 1318 C CA . ASN A 1 165 ? 5.703 -52.625 -18.125 1 96.5 165 ASN A CA 1
ATOM 1319 C C . ASN A 1 165 ? 4.402 -53.406 -18.266 1 96.5 165 ASN A C 1
ATOM 1321 O O . ASN A 1 165 ? 3.762 -53.75 -17.266 1 96.5 165 ASN A O 1
ATOM 1325 N N . ASN A 1 166 ? 3.908 -53.656 -19.422 1 97.19 166 ASN A N 1
ATOM 1326 C CA . ASN A 1 166 ? 2.707 -54.438 -19.719 1 97.19 166 ASN A CA 1
ATOM 1327 C C . ASN A 1 166 ? 1.472 -53.812 -19.062 1 97.19 166 ASN A C 1
ATOM 1329 O O . ASN A 1 166 ? 0.722 -54.531 -18.375 1 97.19 166 ASN A O 1
ATOM 1333 N N . VAL A 1 167 ? 1.421 -52.531 -19.141 1 96.94 167 VAL A N 1
ATOM 1334 C CA . VAL A 1 167 ? 0.274 -51.781 -18.656 1 96.94 167 VAL A CA 1
ATOM 1335 C C . VAL A 1 167 ? -0.489 -51.188 -19.844 1 96.94 167 VAL A C 1
ATOM 1337 O O . VAL A 1 167 ? 0.112 -50.812 -20.859 1 96.94 167 VAL A O 1
ATOM 1340 N N . LYS A 1 168 ? -1.784 -51.125 -19.75 1 97.12 168 LYS A N 1
ATOM 1341 C CA . LYS A 1 168 ? -2.6 -50.531 -20.797 1 97.12 168 LYS A CA 1
ATOM 1342 C C . LYS A 1 168 ? -2.27 -49.031 -20.984 1 97.12 168 LYS A C 1
ATOM 1344 O O . LYS A 1 168 ? -2.268 -48.281 -20.016 1 97.12 168 LYS A O 1
ATOM 1349 N N . PRO A 1 169 ? -2.027 -48.656 -22.156 1 96.88 169 PRO A N 1
ATOM 1350 C CA . PRO A 1 169 ? -1.711 -47.25 -22.391 1 96.88 169 PRO A CA 1
ATOM 1351 C C . PRO A 1 169 ? -2.875 -46.312 -22.062 1 96.88 169 PRO A C 1
ATOM 1353 O O . PRO A 1 169 ? -4.035 -46.656 -22.266 1 96.88 169 PRO A O 1
ATOM 1356 N N . LEU A 1 170 ? -2.562 -45.125 -21.594 1 97.75 170 LEU A N 1
ATOM 1357 C CA . LEU A 1 170 ? -3.572 -44.094 -21.359 1 97.75 170 LEU A CA 1
ATOM 1358 C C . LEU A 1 170 ? -4.07 -43.5 -22.672 1 97.75 170 LEU A C 1
ATOM 1360 O O . LEU A 1 170 ? -3.291 -43.344 -23.609 1 97.75 170 LEU A O 1
ATOM 1364 N N . PRO A 1 171 ? -5.344 -43.188 -22.766 1 96.69 171 PRO A N 1
ATOM 1365 C CA . PRO A 1 171 ? -5.852 -42.531 -23.969 1 96.69 171 PRO A CA 1
ATOM 1366 C C . PRO A 1 171 ? -5.406 -41.062 -24.062 1 96.69 171 PRO A C 1
ATOM 1368 O O . PRO A 1 171 ? -5.051 -40.438 -23.047 1 96.69 171 PRO A O 1
ATOM 1371 N N . LYS A 1 172 ? -5.469 -40.562 -25.25 1 97.12 172 LYS A N 1
ATOM 1372 C CA . LYS A 1 172 ? -5.125 -39.156 -25.516 1 97.12 172 LYS A CA 1
ATOM 1373 C C . LYS A 1 172 ? -5.883 -38.219 -24.578 1 97.12 172 LYS A C 1
ATOM 1375 O O . LYS A 1 172 ? -5.332 -37.219 -24.109 1 97.12 172 LYS A O 1
ATOM 1380 N N . PHE A 1 173 ? -7.066 -38.531 -24.266 1 97.81 173 PHE A N 1
ATOM 1381 C CA . PHE A 1 173 ? -7.93 -37.688 -23.406 1 97.81 173 PHE A CA 1
ATOM 1382 C C . PHE A 1 173 ? -7.324 -37.531 -22.031 1 97.81 173 PHE A C 1
ATOM 1384 O O . PHE A 1 173 ? -7.457 -36.469 -21.406 1 97.81 173 PHE A O 1
ATOM 1391 N N . ALA A 1 174 ? -6.668 -38.531 -21.531 1 98.19 174 ALA A N 1
ATOM 1392 C CA . ALA A 1 174 ? -6.086 -38.469 -20.203 1 98.19 174 ALA A CA 1
ATOM 1393 C C . ALA A 1 174 ? -5.074 -37.344 -20.094 1 98.19 174 ALA A C 1
ATOM 1395 O O . ALA A 1 174 ? -5 -36.656 -19.062 1 98.19 174 ALA A O 1
ATOM 1396 N N . PHE A 1 175 ? -4.324 -37.125 -21.125 1 98.38 175 PHE A N 1
ATOM 1397 C CA . PHE A 1 175 ? -3.297 -36.094 -21.125 1 98.38 175 PHE A CA 1
ATOM 1398 C C . PHE A 1 175 ? -3.916 -34.719 -21.266 1 98.38 175 PHE A C 1
ATOM 1400 O O . PHE A 1 175 ? -3.475 -33.75 -20.625 1 98.38 175 PHE A O 1
ATOM 1407 N N . HIS A 1 176 ? -4.945 -34.594 -22.109 1 98 176 HIS A N 1
ATOM 1408 C CA . HIS A 1 176 ? -5.699 -33.375 -22.188 1 98 176 HIS A CA 1
ATOM 1409 C C . HIS A 1 176 ? -6.363 -33.031 -20.859 1 98 176 HIS A C 1
ATOM 1411 O O . HIS A 1 176 ? -6.387 -31.875 -20.438 1 98 176 HIS A O 1
ATOM 1417 N N . TYR A 1 177 ? -6.871 -34.094 -20.25 1 97.94 177 TYR A N 1
ATOM 1418 C CA . TYR A 1 177 ? -7.543 -33.906 -18.953 1 97.94 177 TYR A CA 1
ATOM 1419 C C . TYR A 1 177 ? -6.574 -33.406 -17.891 1 97.94 177 TYR A C 1
ATOM 1421 O O . TYR A 1 177 ? -6.855 -32.406 -17.219 1 97.94 177 TYR A O 1
ATOM 1429 N N . LEU A 1 178 ? -5.418 -34.031 -17.734 1 98.19 178 LEU A N 1
ATOM 1430 C CA . LEU A 1 178 ? -4.449 -33.656 -16.703 1 98.19 178 LEU A CA 1
ATOM 1431 C C . LEU A 1 178 ? -3.928 -32.25 -16.922 1 98.19 178 LEU A C 1
ATOM 1433 O O . LEU A 1 178 ? -3.861 -31.453 -15.977 1 98.19 178 LEU A O 1
ATOM 1437 N N . ASN A 1 179 ? -3.6 -31.891 -18.141 1 98.12 179 ASN A N 1
ATOM 1438 C CA . ASN A 1 179 ? -3.053 -30.578 -18.391 1 98.12 179 ASN A CA 1
ATOM 1439 C C . ASN A 1 179 ? -4.148 -29.516 -18.453 1 98.12 179 ASN A C 1
ATOM 1441 O O . ASN A 1 179 ? -3.877 -28.328 -18.297 1 98.12 179 ASN A O 1
ATOM 1445 N N . GLY A 1 180 ? -5.395 -29.969 -18.641 1 97.5 180 GLY A N 1
ATOM 1446 C CA . GLY A 1 180 ? -6.527 -29.062 -18.75 1 97.5 180 GLY A CA 1
ATOM 1447 C C . GLY A 1 180 ? -7.297 -28.922 -17.453 1 97.5 180 GLY A C 1
ATOM 1448 O O . GLY A 1 180 ? -8.359 -28.297 -17.422 1 97.5 180 GLY A O 1
ATOM 1449 N N . ILE A 1 181 ? -6.812 -29.422 -16.391 1 95.94 181 ILE A N 1
ATOM 1450 C CA . ILE A 1 181 ? -7.527 -29.453 -15.117 1 95.94 181 ILE A CA 1
ATOM 1451 C C . ILE A 1 181 ? -7.957 -28.031 -14.742 1 95.94 181 ILE A C 1
ATOM 1453 O O . ILE A 1 181 ? -9.094 -27.812 -14.32 1 95.94 181 ILE A O 1
ATOM 1457 N N . GLY A 1 182 ? -7.031 -27.047 -14.852 1 95 182 GLY A N 1
ATOM 1458 C CA . GLY A 1 182 ? -7.418 -25.672 -14.578 1 95 182 GLY A CA 1
ATOM 1459 C C . GLY A 1 182 ? -8.602 -25.219 -15.406 1 95 182 GLY A C 1
ATOM 1460 O O . GLY A 1 182 ? -9.547 -24.625 -14.875 1 95 182 GLY A O 1
ATOM 1461 N N . ASP A 1 183 ? -8.648 -25.547 -16.656 1 96.88 183 ASP A N 1
ATOM 1462 C CA . ASP A 1 183 ? -9.711 -25.156 -17.578 1 96.88 183 ASP A CA 1
ATOM 1463 C C . ASP A 1 183 ? -11 -25.906 -17.281 1 96.88 183 ASP A C 1
ATOM 1465 O O . ASP A 1 183 ? -12.102 -25.375 -17.422 1 96.88 183 ASP A O 1
ATOM 1469 N N . ILE A 1 184 ? -10.836 -27.125 -16.859 1 95.94 184 ILE A N 1
ATOM 1470 C CA . ILE A 1 184 ? -11.969 -28.016 -16.625 1 95.94 184 ILE A CA 1
ATOM 1471 C C . ILE A 1 184 ? -12.828 -27.453 -15.484 1 95.94 184 ILE A C 1
ATOM 1473 O O . ILE A 1 184 ? -14.055 -27.625 -15.492 1 95.94 184 ILE A O 1
ATOM 1477 N N . ILE A 1 185 ? -12.25 -26.75 -14.602 1 91.56 185 ILE A N 1
ATOM 1478 C CA . ILE A 1 185 ? -12.977 -26.156 -13.484 1 91.56 185 ILE A CA 1
ATOM 1479 C C . ILE A 1 185 ? -14.133 -25.312 -14.008 1 91.56 185 ILE A C 1
ATOM 1481 O O . ILE A 1 185 ? -15.266 -25.422 -13.531 1 91.56 185 ILE A O 1
ATOM 1485 N N . ASP A 1 186 ? -13.875 -24.516 -15.047 1 92.88 186 ASP A N 1
ATOM 1486 C CA . ASP A 1 186 ? -14.914 -23.656 -15.625 1 92.88 186 ASP A CA 1
ATOM 1487 C C . ASP A 1 186 ? -15.727 -24.422 -16.656 1 92.88 186 ASP A C 1
ATOM 1489 O O . ASP A 1 186 ? -16.922 -24.188 -16.812 1 92.88 186 ASP A O 1
ATOM 1493 N N . LEU A 1 187 ? -15.133 -25.359 -17.344 1 94.44 187 LEU A N 1
ATOM 1494 C CA . LEU A 1 187 ? -15.812 -26.094 -18.406 1 94.44 187 LEU A CA 1
ATOM 1495 C C . LEU A 1 187 ? -16.938 -26.953 -17.844 1 94.44 187 LEU A C 1
ATOM 1497 O O . LEU A 1 187 ? -18 -27.062 -18.438 1 94.44 187 LEU A O 1
ATOM 1501 N N . VAL A 1 188 ? -16.656 -27.531 -16.719 1 91.12 188 VAL A N 1
ATOM 1502 C CA . VAL A 1 188 ? -17.688 -28.391 -16.125 1 91.12 188 VAL A CA 1
ATOM 1503 C C . VAL A 1 188 ? -18.875 -27.547 -15.68 1 91.12 188 VAL A C 1
ATOM 1505 O O . VAL A 1 188 ? -20.016 -28 -15.742 1 91.12 188 VAL A O 1
ATOM 1508 N N . ASN A 1 189 ? -18.578 -26.359 -15.258 1 85.31 189 ASN A N 1
ATOM 1509 C CA . ASN A 1 189 ? -19.672 -25.453 -14.906 1 85.31 189 ASN A CA 1
ATOM 1510 C C . ASN A 1 189 ? -20.469 -25.047 -16.125 1 85.31 189 ASN A C 1
ATOM 1512 O O . ASN A 1 189 ? -21.688 -24.844 -16.047 1 85.31 189 ASN A O 1
ATOM 1516 N N . LYS A 1 190 ? -19.812 -24.922 -17.203 1 87.62 190 LYS A N 1
ATOM 1517 C CA . LYS A 1 190 ? -20.5 -24.641 -18.469 1 87.62 190 LYS A CA 1
ATOM 1518 C C . LYS A 1 190 ? -21.359 -25.828 -18.891 1 87.62 190 LYS A C 1
ATOM 1520 O O . LYS A 1 190 ? -22.469 -25.641 -19.391 1 87.62 190 LYS A O 1
ATOM 1525 N N . LEU A 1 191 ? -20.984 -27 -18.625 1 86.94 191 LEU A N 1
ATOM 1526 C CA . LEU A 1 191 ? -21.594 -28.203 -19.156 1 86.94 191 LEU A CA 1
ATOM 1527 C C . LEU A 1 191 ? -22.688 -28.734 -18.219 1 86.94 191 LEU A C 1
ATOM 1529 O O . LEU A 1 191 ? -23.531 -29.531 -18.625 1 86.94 191 LEU A O 1
ATOM 1533 N N . SER A 1 192 ? -22.547 -28.328 -16.969 1 77 192 SER A N 1
ATOM 1534 C CA . SER A 1 192 ? -23.484 -28.906 -16 1 77 192 SER A CA 1
ATOM 1535 C C . SER A 1 192 ? -24.766 -28.078 -15.914 1 77 192 SER A C 1
ATOM 1537 O O . SER A 1 192 ? -24.719 -26.859 -15.734 1 77 192 SER A O 1
ATOM 1539 N N . PRO A 1 193 ? -25.891 -28.797 -16.094 1 60 193 PRO A N 1
ATOM 1540 C CA . PRO A 1 193 ? -27.203 -28.141 -16.078 1 60 193 PRO A CA 1
ATOM 1541 C C . PRO A 1 193 ? -27.5 -27.453 -14.75 1 60 193 PRO A C 1
ATOM 1543 O O . PRO A 1 193 ? -28.203 -26.438 -14.719 1 60 193 PRO A O 1
ATOM 1546 N N . GLN A 1 194 ? -27.219 -27.984 -13.664 1 56.38 194 GLN A N 1
ATOM 1547 C CA . GLN A 1 194 ? -27.531 -27.406 -12.359 1 56.38 194 GLN A CA 1
ATOM 1548 C C . GLN A 1 194 ? -26.938 -26.016 -12.211 1 56.38 194 GLN A C 1
ATOM 1550 O O . GLN A 1 194 ? -27.5 -25.156 -11.531 1 56.38 194 GLN A O 1
ATOM 1555 N N . GLN A 1 195 ? -25.844 -25.891 -12.789 1 55.34 195 GLN A N 1
ATOM 1556 C CA . GLN A 1 195 ? -25.125 -24.625 -12.719 1 55.34 195 GLN A CA 1
ATOM 1557 C C . GLN A 1 195 ? -25.859 -23.547 -13.5 1 55.34 195 GLN A C 1
ATOM 1559 O O . GLN A 1 195 ? -25.578 -22.359 -13.344 1 55.34 195 GLN A O 1
ATOM 1564 N N . ALA A 1 196 ? -26.828 -24.156 -14.328 1 50.28 196 ALA A N 1
ATOM 1565 C CA . ALA A 1 196 ? -27.703 -23.219 -15.031 1 50.28 196 ALA A CA 1
ATOM 1566 C C . ALA A 1 196 ? -28.625 -22.469 -14.062 1 50.28 196 ALA A C 1
ATOM 1568 O O . ALA A 1 196 ? -29.266 -21.484 -14.43 1 50.28 196 ALA A O 1
ATOM 1569 N N . ARG A 1 197 ? -28.828 -23.125 -12.914 1 54.44 197 ARG A N 1
ATOM 1570 C CA . ARG A 1 197 ? -29.875 -22.484 -12.117 1 54.44 197 ARG A CA 1
ATOM 1571 C C . ARG A 1 197 ? -29.406 -21.125 -11.602 1 54.44 197 ARG A C 1
ATOM 1573 O O . ARG A 1 197 ? -30.219 -20.312 -11.148 1 54.44 197 ARG A O 1
ATOM 1580 N N . GLY A 1 198 ? -28.422 -20.641 -12 1 64.25 198 GLY A N 1
ATOM 1581 C CA . GLY A 1 198 ? -27.938 -19.312 -11.648 1 64.25 198 GLY A CA 1
ATOM 1582 C C . GLY A 1 198 ? -27.641 -19.156 -10.172 1 64.25 198 GLY A C 1
ATOM 1583 O O . GLY A 1 198 ? -28.281 -19.781 -9.328 1 64.25 198 GLY A O 1
ATOM 1584 N N . PHE A 1 199 ? -26.641 -18.469 -9.656 1 69.44 199 PHE A N 1
ATOM 1585 C CA . PHE A 1 199 ? -26.188 -18.219 -8.289 1 69.44 199 PHE A CA 1
ATOM 1586 C C . PHE A 1 199 ? -27.281 -17.562 -7.473 1 69.44 199 PHE A C 1
ATOM 1588 O O . PHE A 1 199 ? -27.328 -17.703 -6.25 1 69.44 199 PHE A O 1
ATOM 1595 N N . GLY A 1 200 ? -28.203 -16.906 -8.133 1 69.56 200 GLY A N 1
ATOM 1596 C CA . GLY A 1 200 ? -29.328 -16.312 -7.426 1 69.56 200 GLY A CA 1
ATOM 1597 C C . GLY A 1 200 ? -30.219 -17.328 -6.738 1 69.56 200 GLY A C 1
ATOM 1598 O O . GLY A 1 200 ? -30.906 -17 -5.766 1 69.56 200 GLY A O 1
ATOM 1599 N N . ALA A 1 201 ? -30.156 -18.547 -7.148 1 75.06 201 ALA A N 1
ATOM 1600 C CA . ALA A 1 201 ? -31.047 -19.578 -6.602 1 75.06 201 ALA A CA 1
ATOM 1601 C C . ALA A 1 201 ? -30.312 -20.438 -5.578 1 75.06 201 ALA A C 1
ATOM 1603 O O . ALA A 1 201 ? -30.922 -21.281 -4.918 1 75.06 201 ALA A O 1
ATOM 1604 N N . MET A 1 202 ? -29.031 -20.141 -5.387 1 79.31 202 MET A N 1
ATOM 1605 C CA . MET A 1 202 ? -28.234 -20.938 -4.469 1 79.31 202 MET A CA 1
ATOM 1606 C C . MET A 1 202 ? -28.328 -20.391 -3.047 1 79.31 202 MET A C 1
ATOM 1608 O O . MET A 1 202 ? -28.453 -19.188 -2.846 1 79.31 202 MET A O 1
ATOM 1612 N N . THR A 1 203 ? -28.344 -21.359 -2.166 1 82.88 203 THR A N 1
ATOM 1613 C CA . THR A 1 203 ? -28.234 -20.953 -0.771 1 82.88 203 THR A CA 1
ATOM 1614 C C . THR A 1 203 ? -26.828 -20.453 -0.464 1 82.88 203 THR A C 1
ATOM 1616 O O . THR A 1 203 ? -25.906 -20.672 -1.247 1 82.88 203 THR A O 1
ATOM 1619 N N . SER A 1 204 ? -26.656 -19.812 0.671 1 82.44 204 SER A N 1
ATOM 1620 C CA . SER A 1 204 ? -25.344 -19.344 1.111 1 82.44 204 SER A CA 1
ATOM 1621 C C . SER A 1 204 ? -24.359 -20.516 1.266 1 82.44 204 SER A C 1
ATOM 1623 O O . SER A 1 204 ? -23.188 -20.391 0.935 1 82.44 204 SER A O 1
ATOM 1625 N N . GLY A 1 205 ? -24.891 -21.578 1.736 1 81.88 205 GLY A N 1
ATOM 1626 C CA . GLY A 1 205 ? -24.062 -22.766 1.873 1 81.88 205 GLY A CA 1
ATOM 1627 C C . GLY A 1 205 ? -23.594 -23.312 0.543 1 81.88 205 GLY A C 1
ATOM 1628 O O . GLY A 1 205 ? -22.438 -23.734 0.416 1 81.88 205 GLY A O 1
ATOM 1629 N N . ASP A 1 206 ? -24.453 -23.266 -0.411 1 82.88 206 ASP A N 1
ATOM 1630 C CA . ASP A 1 206 ? -24.125 -23.734 -1.752 1 82.88 206 ASP A CA 1
ATOM 1631 C C . ASP A 1 206 ? -23.047 -22.859 -2.391 1 82.88 206 ASP A C 1
ATOM 1633 O O . ASP A 1 206 ? -22.141 -23.359 -3.047 1 82.88 206 ASP A O 1
ATOM 1637 N N . ILE A 1 207 ? -23.203 -21.656 -2.197 1 84.19 207 ILE A N 1
ATOM 1638 C CA . ILE A 1 207 ? -22.266 -20.688 -2.756 1 84.19 207 ILE A CA 1
ATOM 1639 C C . ILE A 1 207 ? -20.875 -20.891 -2.145 1 84.19 207 ILE A C 1
ATOM 1641 O O . ILE A 1 207 ? -19.875 -20.891 -2.857 1 84.19 207 ILE A O 1
ATOM 1645 N N . ARG A 1 208 ? -20.844 -21.125 -0.895 1 84.31 208 ARG A N 1
ATOM 1646 C CA . ARG A 1 208 ? -19.578 -21.344 -0.205 1 84.31 208 ARG A CA 1
ATOM 1647 C C . ARG A 1 208 ? -18.922 -22.625 -0.692 1 84.31 208 ARG A C 1
ATOM 1649 O O . ARG A 1 208 ? -17.703 -22.672 -0.876 1 84.31 208 ARG A O 1
ATOM 1656 N N . ARG A 1 209 ? -19.719 -23.578 -0.877 1 81.81 209 ARG A N 1
ATOM 1657 C CA . ARG A 1 209 ? -19.188 -24.844 -1.383 1 81.81 209 ARG A CA 1
ATOM 1658 C C . ARG A 1 209 ? -18.656 -24.688 -2.803 1 81.81 209 ARG A C 1
ATOM 1660 O O . ARG A 1 209 ? -17.609 -25.234 -3.143 1 81.81 209 ARG A O 1
ATOM 1667 N N . TYR A 1 210 ? -19.406 -23.953 -3.506 1 82.81 210 TYR A N 1
ATOM 1668 C CA . TYR A 1 210 ? -18.984 -23.656 -4.867 1 82.81 210 TYR A CA 1
ATOM 1669 C C . TYR A 1 210 ? -17.656 -22.906 -4.863 1 82.81 210 TYR A C 1
ATOM 1671 O O . TYR A 1 210 ? -16.75 -23.219 -5.645 1 82.81 210 TYR A O 1
ATOM 1679 N N . THR A 1 211 ? -17.5 -22.016 -4.027 1 83.38 211 THR A N 1
ATOM 1680 C CA . THR A 1 211 ? -16.297 -21.188 -3.912 1 83.38 211 THR A CA 1
ATOM 1681 C C . THR A 1 211 ? -15.102 -22.031 -3.479 1 83.38 211 THR A C 1
ATOM 1683 O O . THR A 1 211 ? -14 -21.891 -4.016 1 83.38 211 THR A O 1
ATOM 1686 N N . LEU A 1 212 ? -15.328 -22.859 -2.549 1 77.31 212 LEU A N 1
ATOM 1687 C CA . LEU A 1 212 ? -14.266 -23.719 -2.039 1 77.31 212 LEU A CA 1
ATOM 1688 C C . LEU A 1 212 ? -13.773 -24.672 -3.123 1 77.31 212 LEU A C 1
ATOM 1690 O O . LEU A 1 212 ? -12.578 -24.984 -3.188 1 77.31 212 LEU A O 1
ATOM 1694 N N . ARG A 1 213 ? -14.672 -25.047 -3.92 1 75.75 213 ARG A N 1
ATOM 1695 C CA . ARG A 1 213 ? -14.336 -26 -4.969 1 75.75 213 ARG A CA 1
ATOM 1696 C C . ARG A 1 213 ? -13.602 -25.312 -6.117 1 75.75 213 ARG A C 1
ATOM 1698 O O . ARG A 1 213 ? -12.781 -25.938 -6.797 1 75.75 213 ARG A O 1
ATOM 1705 N N . ASN A 1 214 ? -13.867 -24.062 -6.164 1 75.88 214 ASN A N 1
ATOM 1706 C CA . ASN A 1 214 ? -13.383 -23.391 -7.371 1 75.88 214 ASN A CA 1
ATOM 1707 C C . ASN A 1 214 ? -12.312 -22.359 -7.051 1 75.88 214 ASN A C 1
ATOM 1709 O O . ASN A 1 214 ? -11.578 -21.922 -7.941 1 75.88 214 ASN A O 1
ATOM 1713 N N . GLY A 1 215 ? -12.242 -21.984 -5.875 1 72.69 215 GLY A N 1
ATOM 1714 C CA . GLY A 1 215 ? -11.258 -21 -5.457 1 72.69 215 GLY A CA 1
ATOM 1715 C C . GLY A 1 215 ? -10.062 -21.609 -4.75 1 72.69 215 GLY A C 1
ATOM 1716 O O . GLY A 1 215 ? -10.219 -22.453 -3.867 1 72.69 215 GLY A O 1
ATOM 1717 N N . HIS A 1 216 ? -8.797 -21.125 -5.207 1 74.06 216 HIS A N 1
ATOM 1718 C CA . HIS A 1 216 ? -7.629 -21.875 -4.766 1 74.06 216 HIS A CA 1
ATOM 1719 C C . HIS A 1 216 ? -6.488 -20.938 -4.379 1 74.06 216 HIS A C 1
ATOM 1721 O O . HIS A 1 216 ? -6.273 -19.922 -5.027 1 74.06 216 HIS A O 1
ATOM 1727 N N . CYS A 1 217 ? -5.941 -21.156 -3.207 1 89.44 217 CYS A N 1
ATOM 1728 C CA . CYS A 1 217 ? -4.566 -20.75 -2.936 1 89.44 217 CYS A CA 1
ATOM 1729 C C . CYS A 1 217 ? -4.535 -19.453 -2.135 1 89.44 217 CYS A C 1
ATOM 1731 O O . CYS A 1 217 ? -5.562 -18.797 -1.976 1 89.44 217 CYS A O 1
ATOM 1733 N N . SER A 1 218 ? -3.535 -19.219 -1.444 1 96.75 218 SER A N 1
ATOM 1734 C CA . SER A 1 218 ? -3.074 -17.984 -0.814 1 96.75 218 SER A CA 1
ATOM 1735 C C . SER A 1 218 ? -1.655 -17.641 -1.25 1 96.75 218 SER A C 1
ATOM 1737 O O . SER A 1 218 ? -0.809 -18.531 -1.389 1 96.75 218 SER A O 1
ATOM 1739 N N . ALA A 1 219 ? -1.414 -16.422 -1.529 1 98.69 219 ALA A N 1
ATOM 1740 C CA . ALA A 1 219 ? -0.076 -15.984 -1.922 1 98.69 219 ALA A CA 1
ATOM 1741 C C . ALA A 1 219 ? 0.266 -14.633 -1.308 1 98.69 219 ALA A C 1
ATOM 1743 O O . ALA A 1 219 ? -0.627 -13.836 -1.006 1 98.69 219 ALA A O 1
ATOM 1744 N N . ILE A 1 220 ? 1.566 -14.422 -1.082 1 98.88 220 ILE A N 1
ATOM 1745 C CA . ILE A 1 220 ? 1.992 -13.117 -0.581 1 98.88 220 ILE A CA 1
ATOM 1746 C C . ILE A 1 220 ? 3.393 -12.797 -1.099 1 98.88 220 ILE A C 1
ATOM 1748 O O . ILE A 1 220 ? 4.211 -13.703 -1.287 1 98.88 220 ILE A O 1
ATOM 1752 N N . ILE A 1 221 ? 3.633 -11.594 -1.438 1 98.94 221 ILE A N 1
ATOM 1753 C CA . ILE A 1 221 ? 4.938 -10.992 -1.669 1 98.94 221 ILE A CA 1
ATOM 1754 C C . ILE A 1 221 ? 5.227 -9.953 -0.583 1 98.94 221 ILE A C 1
ATOM 1756 O O . ILE A 1 221 ? 4.402 -9.078 -0.316 1 98.94 221 ILE A O 1
ATOM 1760 N N . LYS A 1 222 ? 6.34 -10.062 0.077 1 98.88 222 LYS A N 1
ATOM 1761 C CA . LYS A 1 222 ? 6.699 -9.227 1.216 1 98.88 222 LYS A CA 1
ATOM 1762 C C . LYS A 1 222 ? 8.078 -8.602 1.027 1 98.88 222 LYS A C 1
ATOM 1764 O O . LYS A 1 222 ? 9.023 -9.273 0.606 1 98.88 222 LYS A O 1
ATOM 1769 N N . VAL A 1 223 ? 8.148 -7.305 1.256 1 98.75 223 VAL A N 1
ATOM 1770 C CA . VAL A 1 223 ? 9.453 -6.66 1.33 1 98.75 223 VAL A CA 1
ATOM 1771 C C . VAL A 1 223 ? 9.758 -6.277 2.777 1 98.75 223 VAL A C 1
ATOM 1773 O O . VAL A 1 223 ? 8.867 -5.855 3.518 1 98.75 223 VAL A O 1
ATOM 1776 N N . THR A 1 224 ? 10.953 -6.461 3.205 1 98.5 224 THR A N 1
ATOM 1777 C CA . THR A 1 224 ? 11.344 -6.098 4.566 1 98.5 224 THR A CA 1
ATOM 1778 C C . THR A 1 224 ? 11.461 -4.582 4.707 1 98.5 224 THR A C 1
ATOM 1780 O O . THR A 1 224 ? 11.555 -3.865 3.711 1 98.5 224 THR A O 1
ATOM 1783 N N . PRO A 1 225 ? 11.477 -4.043 5.879 1 98 225 PRO A N 1
ATOM 1784 C CA . PRO A 1 225 ? 11.344 -2.604 6.105 1 98 225 PRO A CA 1
ATOM 1785 C C . PRO A 1 225 ? 12.438 -1.794 5.406 1 98 225 PRO A C 1
ATOM 1787 O O . PRO A 1 225 ? 12.156 -0.724 4.855 1 98 225 PRO A O 1
ATOM 1790 N N . GLY A 1 226 ? 13.617 -2.248 5.418 1 98 226 GLY A N 1
ATOM 1791 C CA . GLY A 1 226 ? 14.719 -1.542 4.777 1 98 226 GLY A CA 1
ATOM 1792 C C . GLY A 1 226 ? 15.039 -2.076 3.396 1 98 226 GLY A C 1
ATOM 1793 O O . GLY A 1 226 ? 16.141 -1.859 2.885 1 98 226 GLY A O 1
ATOM 1794 N N . PHE A 1 227 ? 14.133 -2.908 2.803 1 98.5 227 PHE A N 1
ATOM 1795 C CA . PHE A 1 227 ? 14.359 -3.604 1.54 1 98.5 227 PHE A CA 1
ATOM 1796 C C . PHE A 1 227 ? 15.633 -4.438 1.599 1 98.5 227 PHE A C 1
ATOM 1798 O O . PHE A 1 227 ? 16.375 -4.512 0.62 1 98.5 227 PHE A O 1
ATOM 1805 N N . GLU A 1 228 ? 15.859 -4.996 2.768 1 98.38 228 GLU A N 1
ATOM 1806 C CA . GLU A 1 228 ? 17 -5.883 2.928 1 98.38 228 GLU A CA 1
ATOM 1807 C C . GLU A 1 228 ? 16.781 -7.215 2.213 1 98.38 228 GLU A C 1
ATOM 1809 O O . GLU A 1 228 ? 17.734 -7.918 1.888 1 98.38 228 GLU A O 1
ATOM 1814 N N . ASN A 1 229 ? 15.516 -7.535 2.062 1 98.62 229 ASN A N 1
ATOM 1815 C CA . ASN A 1 229 ? 15.117 -8.781 1.42 1 98.62 229 ASN A CA 1
ATOM 1816 C C . ASN A 1 229 ? 13.719 -8.68 0.819 1 98.62 229 ASN A C 1
ATOM 1818 O O . ASN A 1 229 ? 12.961 -7.773 1.158 1 98.62 229 ASN A O 1
ATOM 1822 N N . VAL A 1 230 ? 13.477 -9.492 -0.162 1 98.75 230 VAL A N 1
ATOM 1823 C CA . VAL A 1 230 ? 12.148 -9.727 -0.728 1 98.75 230 VAL A CA 1
ATOM 1824 C C . VAL A 1 230 ? 11.773 -11.195 -0.58 1 98.75 230 VAL A C 1
ATOM 1826 O O . VAL A 1 230 ? 12.562 -12.078 -0.929 1 98.75 230 VAL A O 1
ATOM 1829 N N . LEU A 1 231 ? 10.617 -11.445 -0.008 1 98.94 231 LEU A N 1
ATOM 1830 C CA . LEU A 1 231 ? 10.125 -12.797 0.233 1 98.94 231 LEU A CA 1
ATOM 1831 C C . LEU A 1 231 ? 8.797 -13.023 -0.488 1 98.94 231 LEU A C 1
ATOM 1833 O O . LEU A 1 231 ? 8.023 -12.086 -0.686 1 98.94 231 LEU A O 1
ATOM 1837 N N . PHE A 1 232 ? 8.57 -14.195 -0.888 1 98.94 232 PHE A N 1
ATOM 1838 C CA . PHE A 1 232 ? 7.297 -14.531 -1.517 1 98.94 232 PHE A CA 1
ATOM 1839 C C . PHE A 1 232 ? 6.953 -16 -1.299 1 98.94 232 PHE A C 1
ATOM 1841 O O . PHE A 1 232 ? 7.844 -16.828 -1.073 1 98.94 232 PHE A O 1
ATOM 1848 N N . GLY A 1 233 ? 5.707 -16.297 -1.334 1 98.81 233 GLY A N 1
ATOM 1849 C CA . GLY A 1 233 ? 5.266 -17.672 -1.141 1 98.81 233 GLY A CA 1
ATOM 1850 C C . GLY A 1 233 ? 3.855 -17.922 -1.639 1 98.81 233 GLY A C 1
ATOM 1851 O O . GLY A 1 233 ? 3.162 -16.984 -2.045 1 98.81 233 GLY A O 1
ATOM 1852 N N . HIS A 1 234 ? 3.5 -19.141 -1.651 1 98.69 234 HIS A N 1
ATOM 1853 C CA . HIS A 1 234 ? 2.25 -19.625 -2.221 1 98.69 234 HIS A CA 1
ATOM 1854 C C . HIS A 1 234 ? 1.802 -20.922 -1.539 1 98.69 234 HIS A C 1
ATOM 1856 O O . HIS A 1 234 ? 2.607 -21.828 -1.327 1 98.69 234 HIS A O 1
ATOM 1862 N N . SER A 1 235 ? 0.587 -20.953 -1.125 1 98.19 235 SER A N 1
ATOM 1863 C CA . SER A 1 235 ? -0.058 -22.172 -0.611 1 98.19 235 SER A CA 1
ATOM 1864 C C . SER A 1 235 ? -1.203 -22.609 -1.516 1 98.19 235 SER A C 1
ATOM 1866 O O . SER A 1 235 ? -2.182 -21.875 -1.689 1 98.19 235 SER A O 1
ATOM 1868 N N . SER A 1 236 ? -1.083 -23.781 -2.02 1 97 236 SER A N 1
ATOM 1869 C CA . SER A 1 236 ? -2.076 -24.281 -2.969 1 97 236 SER A CA 1
ATOM 1870 C C . SER A 1 236 ? -3.256 -24.922 -2.248 1 97 236 SER A C 1
ATOM 1872 O O . SER A 1 236 ? -3.08 -25.578 -1.217 1 97 236 SER A O 1
ATOM 1874 N N . TRP A 1 237 ? -4.453 -24.688 -2.779 1 95.19 237 TRP A N 1
ATOM 1875 C CA . TRP A 1 237 ? -5.688 -25.312 -2.311 1 95.19 237 TRP A CA 1
ATOM 1876 C C . TRP A 1 237 ? -6.305 -26.188 -3.398 1 95.19 237 TRP A C 1
ATOM 1878 O O . TRP A 1 237 ? -6.453 -25.75 -4.543 1 95.19 237 TRP A O 1
ATOM 1888 N N . PHE A 1 238 ? -6.664 -27.375 -3.15 1 94.5 238 PHE A N 1
ATOM 1889 C CA . PHE A 1 238 ? -7.359 -28.281 -4.051 1 94.5 238 PHE A CA 1
ATOM 1890 C C . PHE A 1 238 ? -7.727 -29.578 -3.33 1 94.5 238 PHE A C 1
ATOM 1892 O O . PHE A 1 238 ? -7.672 -29.641 -2.102 1 94.5 238 PHE A O 1
ATOM 1899 N N . THR A 1 239 ? -8.266 -30.516 -4.016 1 95.12 239 THR A N 1
ATOM 1900 C CA . THR A 1 239 ? -8.516 -31.828 -3.416 1 95.12 239 THR A CA 1
ATOM 1901 C C . THR A 1 239 ? -7.203 -32.469 -2.98 1 95.12 239 THR A C 1
ATOM 1903 O O . THR A 1 239 ? -6.195 -32.375 -3.68 1 95.12 239 THR A O 1
ATOM 1906 N N . TYR A 1 240 ? -7.246 -33.125 -1.84 1 96.62 240 TYR A N 1
ATOM 1907 C CA . TYR A 1 240 ? -6.043 -33.781 -1.331 1 96.62 240 TYR A CA 1
ATOM 1908 C C . TYR A 1 240 ? -5.66 -34.969 -2.201 1 96.62 240 TYR A C 1
ATOM 1910 O O . TYR A 1 240 ? -4.539 -35.469 -2.111 1 96.62 240 TYR A O 1
ATOM 1918 N N . SER A 1 241 ? -6.547 -35.344 -3.129 1 96.81 241 SER A N 1
ATOM 1919 C CA . SER A 1 241 ? -6.242 -36.406 -4.082 1 96.81 241 SER A CA 1
ATOM 1920 C C . SER A 1 241 ? -5.168 -35.938 -5.074 1 96.81 241 SER A C 1
ATOM 1922 O O . SER A 1 241 ? -4.586 -36.781 -5.77 1 96.81 241 SER A O 1
ATOM 1924 N N . ALA A 1 242 ? -4.906 -34.688 -5.07 1 96.31 242 ALA A N 1
ATOM 1925 C CA . ALA A 1 242 ? -3.934 -34.156 -6.02 1 96.31 242 ALA A CA 1
ATOM 1926 C C . ALA A 1 242 ? -2.559 -34 -5.371 1 96.31 242 ALA A C 1
ATOM 1928 O O . ALA A 1 242 ? -1.656 -33.406 -5.941 1 96.31 242 ALA A O 1
ATOM 1929 N N . THR A 1 243 ? -2.268 -34.625 -4.254 1 97.62 243 THR A N 1
ATOM 1930 C CA . THR A 1 243 ? -1.062 -34.312 -3.482 1 97.62 243 THR A CA 1
ATOM 1931 C C . THR A 1 243 ? 0.112 -35.156 -3.977 1 97.62 243 THR A C 1
ATOM 1933 O O . THR A 1 243 ? 1.145 -35.25 -3.309 1 97.62 243 THR A O 1
ATOM 1936 N N . SER A 1 244 ? -0.086 -35.938 -5.109 1 97.62 244 SER A N 1
ATOM 1937 C CA . SER A 1 244 ? 1.083 -36.469 -5.801 1 97.62 244 SER A CA 1
ATOM 1938 C C . SER A 1 244 ? 1.896 -35.344 -6.453 1 97.62 244 SER A C 1
ATOM 1940 O O . SER A 1 244 ? 1.645 -34.969 -7.602 1 97.62 244 SER A O 1
ATOM 1942 N N . ARG A 1 245 ? 2.928 -34.938 -5.699 1 97.62 245 ARG A N 1
ATOM 1943 C CA . ARG A 1 245 ? 3.596 -33.688 -6.078 1 97.62 245 ARG A CA 1
ATOM 1944 C C . ARG A 1 245 ? 4.945 -33.969 -6.734 1 97.62 245 ARG A C 1
ATOM 1946 O O . ARG A 1 245 ? 5.668 -34.875 -6.312 1 97.62 245 ARG A O 1
ATOM 1953 N N . ILE A 1 246 ? 5.242 -33.25 -7.727 1 98.44 246 ILE A N 1
ATOM 1954 C CA . ILE A 1 246 ? 6.562 -33.25 -8.336 1 98.44 246 ILE A CA 1
ATOM 1955 C C . ILE A 1 246 ? 7.066 -31.797 -8.453 1 98.44 246 ILE A C 1
ATOM 1957 O O . ILE A 1 246 ? 6.367 -30.938 -8.977 1 98.44 246 ILE A O 1
ATOM 1961 N N . PHE A 1 247 ? 8.211 -31.5 -7.879 1 98.69 247 PHE A N 1
ATOM 1962 C CA . PHE A 1 247 ? 8.867 -30.234 -8.164 1 98.69 247 PHE A CA 1
ATOM 1963 C C . PHE A 1 247 ? 9.75 -30.344 -9.406 1 98.69 247 PHE A C 1
ATOM 1965 O O . PHE A 1 247 ? 10.57 -31.266 -9.508 1 98.69 247 PHE A O 1
ATOM 1972 N N . LYS A 1 248 ? 9.625 -29.453 -10.344 1 98.75 248 LYS A N 1
ATOM 1973 C CA . LYS A 1 248 ? 10.266 -29.609 -11.648 1 98.75 248 LYS A CA 1
ATOM 1974 C C . LYS A 1 248 ? 11.281 -28.5 -11.898 1 98.75 248 LYS A C 1
ATOM 1976 O O . LYS A 1 248 ? 11.047 -27.344 -11.516 1 98.75 248 LYS A O 1
ATOM 1981 N N . HIS A 1 249 ? 12.383 -28.844 -12.477 1 98.62 249 HIS A N 1
ATOM 1982 C CA . HIS A 1 249 ? 13.391 -27.938 -13.023 1 98.62 249 HIS A CA 1
ATOM 1983 C C . HIS A 1 249 ? 13.625 -28.203 -14.508 1 98.62 249 HIS A C 1
ATOM 1985 O O . HIS A 1 249 ? 14.117 -29.266 -14.883 1 98.62 249 HIS A O 1
ATOM 1991 N N . TRP A 1 250 ? 13.258 -27.25 -15.32 1 98.62 250 TRP A N 1
ATOM 1992 C CA . TRP A 1 250 ? 13.414 -27.375 -16.766 1 98.62 250 TRP A CA 1
ATOM 1993 C C . TRP A 1 250 ? 14.492 -26.422 -17.281 1 98.62 250 TRP A C 1
ATOM 1995 O O . TRP A 1 250 ? 14.539 -25.25 -16.891 1 98.62 250 TRP A O 1
ATOM 2005 N N . ASP A 1 251 ? 15.367 -26.875 -18.078 1 97.88 251 ASP A N 1
ATOM 2006 C CA . ASP A 1 251 ? 16.359 -26.109 -18.812 1 97.88 251 ASP A CA 1
ATOM 2007 C C . ASP A 1 251 ? 16.359 -26.469 -20.297 1 97.88 251 ASP A C 1
ATOM 2009 O O . ASP A 1 251 ? 16.922 -27.484 -20.688 1 97.88 251 ASP A O 1
ATOM 2013 N N . PHE A 1 252 ? 15.789 -25.625 -21.125 1 97.81 252 PHE A N 1
ATOM 2014 C CA . PHE A 1 252 ? 15.617 -25.891 -22.547 1 97.81 252 PHE A CA 1
ATOM 2015 C C . PHE A 1 252 ? 16.438 -24.906 -23.375 1 97.81 252 PHE A C 1
ATOM 2017 O O . PHE A 1 252 ? 16.219 -23.688 -23.297 1 97.81 252 PHE A O 1
ATOM 2024 N N . ASN A 1 253 ? 17.312 -25.391 -24.188 1 96.12 253 ASN A N 1
ATOM 2025 C CA . ASN A 1 253 ? 18.078 -24.562 -25.109 1 96.12 253 ASN A CA 1
ATOM 2026 C C . ASN A 1 253 ? 17.266 -24.266 -26.375 1 96.12 253 ASN A C 1
ATOM 2028 O O . ASN A 1 253 ? 17.438 -24.922 -27.406 1 96.12 253 ASN A O 1
ATOM 2032 N N . LEU A 1 254 ? 16.562 -23.172 -26.344 1 97.25 254 LEU A N 1
ATOM 2033 C CA . LEU A 1 254 ? 15.609 -22.844 -27.406 1 97.25 254 LEU A CA 1
ATOM 2034 C C . LEU A 1 254 ? 16.281 -22.047 -28.516 1 97.25 254 LEU A C 1
ATOM 2036 O O . LEU A 1 254 ? 17.219 -21.281 -28.25 1 97.25 254 LEU A O 1
ATOM 2040 N N . ARG A 1 255 ? 15.781 -22.141 -29.703 1 95.5 255 ARG A N 1
ATOM 2041 C CA . ARG A 1 255 ? 16.203 -21.344 -30.859 1 95.5 255 ARG A CA 1
ATOM 2042 C C . ARG A 1 255 ? 15.484 -20 -30.891 1 95.5 255 ARG A C 1
ATOM 2044 O O . ARG A 1 255 ? 15.969 -19.047 -31.5 1 95.5 255 ARG A O 1
ATOM 2051 N N . GLU A 1 256 ? 14.336 -20.016 -30.375 1 94.94 256 GLU A N 1
ATOM 2052 C CA . GLU A 1 256 ? 13.523 -18.797 -30.359 1 94.94 256 GLU A CA 1
ATOM 2053 C C . GLU A 1 256 ? 14.289 -17.625 -29.734 1 94.94 256 GLU A C 1
ATOM 2055 O O . GLU A 1 256 ? 14.586 -17.641 -28.531 1 94.94 256 GLU A O 1
ATOM 2060 N N . VAL A 1 257 ? 14.484 -16.594 -30.484 1 93.44 257 VAL A N 1
ATOM 2061 C CA . VAL A 1 257 ? 15.281 -15.445 -30.062 1 93.44 257 VAL A CA 1
ATOM 2062 C C . VAL A 1 257 ? 14.5 -14.625 -29.031 1 93.44 257 VAL A C 1
ATOM 2064 O O . VAL A 1 257 ? 15.086 -13.984 -28.156 1 93.44 257 VAL A O 1
ATOM 2067 N N . ALA A 1 258 ? 13.219 -14.734 -29.141 1 95.44 258 ALA A N 1
ATOM 2068 C CA . ALA A 1 258 ? 12.359 -13.945 -28.266 1 95.44 258 ALA A CA 1
ATOM 2069 C C . ALA A 1 258 ? 12.242 -14.602 -26.891 1 95.44 258 ALA A C 1
ATOM 2071 O O . ALA A 1 258 ? 11.727 -14 -25.953 1 95.44 258 ALA A O 1
ATOM 2072 N N . ALA A 1 259 ? 12.727 -15.805 -26.719 1 97 259 ALA A N 1
ATOM 2073 C CA . ALA A 1 259 ? 12.602 -16.5 -25.453 1 97 259 ALA A CA 1
ATOM 2074 C C . ALA A 1 259 ? 13.414 -15.805 -24.359 1 97 259 ALA A C 1
ATOM 2076 O O . ALA A 1 259 ? 14.625 -15.633 -24.5 1 97 259 ALA A O 1
ATOM 2077 N N . ALA A 1 260 ? 12.727 -15.469 -23.281 1 97.31 260 ALA A N 1
ATOM 2078 C CA . ALA A 1 260 ? 13.359 -14.734 -22.188 1 97.31 260 ALA A CA 1
ATOM 2079 C C . ALA A 1 260 ? 13.695 -15.672 -21.031 1 97.31 260 ALA A C 1
ATOM 2081 O O . ALA A 1 260 ? 14.602 -15.391 -20.25 1 97.31 260 ALA A O 1
ATOM 2082 N N . ALA A 1 261 ? 12.992 -16.766 -20.922 1 97.31 261 ALA A N 1
ATOM 2083 C CA . ALA A 1 261 ? 13.18 -17.641 -19.766 1 97.31 261 ALA A CA 1
ATOM 2084 C C . ALA A 1 261 ? 13.227 -19.109 -20.203 1 97.31 261 ALA A C 1
ATOM 2086 O O . ALA A 1 261 ? 12.281 -19.859 -19.969 1 97.31 261 ALA A O 1
ATOM 2087 N N . PRO A 1 262 ? 14.297 -19.562 -20.719 1 95.06 262 PRO A N 1
ATOM 2088 C CA . PRO A 1 262 ? 14.406 -20.969 -21.125 1 95.06 262 PRO A CA 1
ATOM 2089 C C . PRO A 1 262 ? 14.5 -21.922 -19.938 1 95.06 262 PRO A C 1
ATOM 2091 O O . PRO A 1 262 ? 14.336 -23.141 -20.109 1 95.06 262 PRO A O 1
ATOM 2094 N N . LYS A 1 263 ? 14.859 -21.406 -18.75 1 97.5 263 LYS A N 1
ATOM 2095 C CA . LYS A 1 263 ? 14.906 -22.219 -17.531 1 97.5 263 LYS A CA 1
ATOM 2096 C C . LYS A 1 263 ? 13.781 -21.844 -16.578 1 97.5 263 LYS A C 1
ATOM 2098 O O . LYS A 1 263 ? 13.43 -20.672 -16.453 1 97.5 263 LYS A O 1
ATOM 2103 N N . SER A 1 264 ? 13.273 -22.828 -15.914 1 98.12 264 SER A N 1
ATOM 2104 C CA . SER A 1 264 ? 12.227 -22.578 -14.938 1 98.12 264 SER A CA 1
ATOM 2105 C C . SER A 1 264 ? 12.211 -23.641 -13.852 1 98.12 264 SER A C 1
ATOM 2107 O O . SER A 1 264 ? 12.586 -24.797 -14.102 1 98.12 264 SER A O 1
ATOM 2109 N N . SER A 1 265 ? 11.922 -23.281 -12.656 1 98.62 265 SER A N 1
ATOM 2110 C CA . SER A 1 265 ? 11.594 -24.156 -11.531 1 98.62 265 SER A CA 1
ATOM 2111 C C . SER A 1 265 ? 10.188 -23.891 -11.016 1 98.62 265 SER A C 1
ATOM 2113 O O . SER A 1 265 ? 9.781 -22.734 -10.867 1 98.62 265 SER A O 1
ATOM 2115 N N . PHE A 1 266 ? 9.453 -24.938 -10.789 1 98.75 266 PHE A N 1
ATOM 2116 C CA . PHE A 1 266 ? 8.07 -24.703 -10.406 1 98.75 266 PHE A CA 1
ATOM 2117 C C . PHE A 1 266 ? 7.469 -25.938 -9.758 1 98.75 266 PHE A C 1
ATOM 2119 O O . PHE A 1 266 ? 7.961 -27.047 -9.953 1 98.75 266 PHE A O 1
ATOM 2126 N N . SER A 1 267 ? 6.484 -25.75 -8.891 1 98.5 267 SER A N 1
ATOM 2127 C CA . SER A 1 267 ? 5.699 -26.844 -8.344 1 98.5 267 SER A CA 1
ATOM 2128 C C . SER A 1 267 ? 4.746 -27.422 -9.383 1 98.5 267 SER A C 1
ATOM 2130 O O . SER A 1 267 ? 4.203 -26.688 -10.203 1 98.5 267 SER A O 1
ATOM 2132 N N . SER A 1 268 ? 4.559 -28.734 -9.32 1 98.56 268 SER A N 1
ATOM 2133 C CA . SER A 1 268 ? 3.734 -29.375 -10.352 1 98.56 268 SER A CA 1
ATOM 2134 C C . SER A 1 268 ? 3.248 -30.75 -9.906 1 98.56 268 SER A C 1
ATOM 2136 O O . SER A 1 268 ? 3.145 -31.016 -8.711 1 98.56 268 SER A O 1
ATOM 2138 N N . TYR A 1 269 ? 2.836 -31.531 -10.922 1 98.44 269 TYR A N 1
ATOM 2139 C CA . TYR A 1 269 ? 2.213 -32.844 -10.758 1 98.44 269 TYR A CA 1
ATOM 2140 C C . TYR A 1 269 ? 2.676 -33.812 -11.844 1 98.44 269 TYR A C 1
ATOM 2142 O O . TYR A 1 269 ? 3.23 -33.375 -12.867 1 98.44 269 TYR A O 1
ATOM 2150 N N . PRO A 1 270 ? 2.438 -35.062 -11.609 1 98.12 270 PRO A N 1
ATOM 2151 C CA . PRO A 1 270 ? 2.744 -36.031 -12.68 1 98.12 270 PRO A CA 1
ATOM 2152 C C . PRO A 1 270 ? 1.887 -35.812 -13.922 1 98.12 270 PRO A C 1
ATOM 2154 O O . PRO A 1 270 ? 0.657 -35.781 -13.836 1 98.12 270 PRO A O 1
ATOM 2157 N N . GLY A 1 271 ? 2.547 -35.625 -14.969 1 98 271 GLY A N 1
ATOM 2158 C CA . GLY A 1 271 ? 1.825 -35.531 -16.234 1 98 271 GLY A CA 1
ATOM 2159 C C . GLY A 1 271 ? 1.406 -34.125 -16.594 1 98 271 GLY A C 1
ATOM 2160 O O . GLY A 1 271 ? 0.799 -33.906 -17.641 1 98 271 GLY A O 1
ATOM 2161 N N . PHE A 1 272 ? 1.716 -33.156 -15.727 1 98.56 272 PHE A N 1
ATOM 2162 C CA . PHE A 1 272 ? 1.392 -31.766 -16 1 98.56 272 PHE A CA 1
ATOM 2163 C C . PHE A 1 272 ? 2.561 -31.062 -16.672 1 98.56 272 PHE A C 1
ATOM 2165 O O . PHE A 1 272 ? 3.715 -31.25 -16.281 1 98.56 272 PHE A O 1
ATOM 2172 N N . LEU A 1 273 ? 2.254 -30.359 -17.688 1 98.69 273 LEU A N 1
ATOM 2173 C CA . LEU A 1 273 ? 3.283 -29.578 -18.359 1 98.69 273 LEU A CA 1
ATOM 2174 C C . LEU A 1 273 ? 3.229 -28.109 -17.922 1 98.69 273 LEU A C 1
ATOM 2176 O O . LEU A 1 273 ? 3.715 -27.234 -18.625 1 98.69 273 LEU A O 1
ATOM 2180 N N . SER A 1 274 ? 2.641 -27.859 -16.844 1 98.25 274 SER A N 1
ATOM 2181 C CA . SER A 1 274 ? 2.527 -26.578 -16.156 1 98.25 274 SER A CA 1
ATOM 2182 C C . SER A 1 274 ? 2.434 -26.766 -14.648 1 98.25 274 SER A C 1
ATOM 2184 O O . SER A 1 274 ? 2.404 -27.906 -14.164 1 98.25 274 SER A O 1
ATOM 2186 N N . SER A 1 275 ? 2.453 -25.734 -13.945 1 97.75 275 SER A N 1
ATOM 2187 C CA . SER A 1 275 ? 2.408 -25.812 -12.484 1 97.75 275 SER A CA 1
ATOM 2188 C C . SER A 1 275 ? 0.99 -26.078 -11.992 1 97.75 275 SER A C 1
ATOM 2190 O O . SER A 1 275 ? 0.776 -26.922 -11.117 1 97.75 275 SER A O 1
ATOM 2192 N N . LEU A 1 276 ? -0.018 -25.484 -12.539 1 93.88 276 LEU A N 1
ATOM 2193 C CA . LEU A 1 276 ? -1.396 -25.406 -12.062 1 93.88 276 LEU A CA 1
ATOM 2194 C C . LEU A 1 276 ? -1.482 -24.562 -10.789 1 93.88 276 LEU A C 1
ATOM 2196 O O . LEU A 1 276 ? -2.355 -23.703 -10.664 1 93.88 276 LEU A O 1
ATOM 2200 N N . ASP A 1 277 ? -0.603 -24.859 -9.727 1 89.12 277 ASP A N 1
ATOM 2201 C CA . ASP A 1 277 ? -0.476 -23.984 -8.562 1 89.12 277 ASP A CA 1
ATOM 2202 C C . ASP A 1 277 ? -0.104 -22.562 -8.977 1 89.12 277 ASP A C 1
ATOM 2204 O O . ASP A 1 277 ? -0.653 -21.594 -8.445 1 89.12 277 ASP A O 1
ATOM 2208 N N . ASP A 1 278 ? 0.751 -22.547 -9.961 1 89.94 278 ASP A N 1
ATOM 2209 C CA . ASP A 1 278 ? 1.384 -21.375 -10.57 1 89.94 278 ASP A CA 1
ATOM 2210 C C . ASP A 1 278 ? 2.357 -20.703 -9.609 1 89.94 278 ASP A C 1
ATOM 2212 O O . ASP A 1 278 ? 2.221 -19.516 -9.305 1 89.94 278 ASP A O 1
ATOM 2216 N N . TYR A 1 279 ? 3.312 -21.438 -9.227 1 98.38 279 TYR A N 1
ATOM 2217 C CA . TYR A 1 279 ? 4.539 -21 -8.578 1 98.38 279 TYR A CA 1
ATOM 2218 C C . TYR A 1 279 ? 5.746 -21.234 -9.477 1 98.38 279 TYR A C 1
ATOM 2220 O O . TYR A 1 279 ? 6.195 -22.359 -9.656 1 98.38 279 TYR A O 1
ATOM 2228 N N . TYR A 1 280 ? 6.301 -20.172 -10.055 1 98.81 280 TYR A N 1
ATOM 2229 C CA . TYR A 1 280 ? 7.383 -20.297 -11.023 1 98.81 280 TYR A CA 1
ATOM 2230 C C . TYR A 1 280 ? 8.547 -19.375 -10.672 1 98.81 280 TYR A C 1
ATOM 2232 O O . TYR A 1 280 ? 8.344 -18.203 -10.359 1 98.81 280 TYR A O 1
ATOM 2240 N N . LEU A 1 281 ? 9.695 -19.922 -10.695 1 98.81 281 LEU A N 1
ATOM 2241 C CA . LEU A 1 281 ? 10.938 -19.172 -10.797 1 98.81 281 LEU A CA 1
ATOM 2242 C C . LEU A 1 281 ? 11.5 -19.234 -12.219 1 98.81 281 LEU A C 1
ATOM 2244 O O . LEU A 1 281 ? 11.758 -20.312 -12.742 1 98.81 281 LEU A O 1
ATOM 2248 N N . LEU A 1 282 ? 11.68 -18.078 -12.844 1 98.81 282 LEU A N 1
ATOM 2249 C CA . LEU A 1 282 ? 12.039 -18.047 -14.258 1 98.81 282 LEU A CA 1
ATOM 2250 C C . LEU A 1 282 ? 13.422 -17.438 -14.445 1 98.81 282 LEU A C 1
ATOM 2252 O O . LEU A 1 282 ? 13.797 -16.5 -13.734 1 98.81 282 LEU A O 1
ATOM 2256 N N . SER A 1 283 ? 14.141 -17.891 -15.438 1 97.94 283 SER A N 1
ATOM 2257 C CA . SER A 1 283 ? 15.5 -17.422 -15.695 1 97.94 283 SER A CA 1
ATOM 2258 C C . SER A 1 283 ? 15.516 -15.984 -16.203 1 97.94 283 SER A C 1
ATOM 2260 O O . SER A 1 283 ? 16.562 -15.352 -16.25 1 97.94 283 SER A O 1
ATOM 2262 N N . SER A 1 284 ? 14.367 -15.445 -16.578 1 98.56 284 SER A N 1
ATOM 2263 C CA . SER A 1 284 ? 14.266 -14.039 -16.969 1 98.56 284 SER A CA 1
ATOM 2264 C C . SER A 1 284 ? 14.414 -13.125 -15.75 1 98.56 284 SER A C 1
ATOM 2266 O O . SER A 1 284 ? 14.555 -11.914 -15.898 1 98.56 284 SER A O 1
ATOM 2268 N N . GLY A 1 285 ? 14.336 -13.734 -14.57 1 98.5 285 GLY A N 1
ATOM 2269 C CA . GLY A 1 285 ? 14.32 -12.938 -13.352 1 98.5 285 GLY A CA 1
ATOM 2270 C C . GLY A 1 285 ? 12.914 -12.664 -12.844 1 98.5 285 GLY A C 1
ATOM 2271 O O . GLY A 1 285 ? 12.742 -11.969 -11.844 1 98.5 285 GLY A O 1
ATOM 2272 N N . LEU A 1 286 ? 11.938 -13.234 -13.523 1 98.88 286 LEU A N 1
ATOM 2273 C CA . LEU A 1 286 ? 10.562 -13.078 -13.078 1 98.88 286 LEU A CA 1
ATOM 2274 C C . LEU A 1 286 ? 10.156 -14.211 -12.148 1 98.88 286 LEU A C 1
ATOM 2276 O O . LEU A 1 286 ? 10.641 -15.344 -12.289 1 98.88 286 LEU A O 1
ATOM 2280 N N . VAL A 1 287 ? 9.414 -13.891 -11.141 1 98.88 287 VAL A N 1
ATOM 2281 C CA . VAL A 1 287 ? 8.68 -14.836 -10.312 1 98.88 287 VAL A CA 1
ATOM 2282 C C . VAL A 1 287 ? 7.188 -14.734 -10.609 1 98.88 287 VAL A C 1
ATOM 2284 O O . VAL A 1 287 ? 6.633 -13.633 -10.664 1 98.88 287 VAL A O 1
ATOM 2287 N N . MET A 1 288 ? 6.555 -15.812 -10.875 1 98.81 288 MET A N 1
ATOM 2288 C CA . MET A 1 288 ? 5.129 -15.805 -11.188 1 98.81 288 MET A CA 1
ATOM 2289 C C . MET A 1 288 ? 4.336 -16.594 -10.148 1 98.81 288 MET A C 1
ATOM 2291 O O . MET A 1 288 ? 4.605 -17.781 -9.93 1 98.81 288 MET A O 1
ATOM 2295 N N . LEU A 1 289 ? 3.389 -15.953 -9.414 1 98.69 289 LEU A N 1
ATOM 2296 C CA . LEU A 1 289 ? 2.445 -16.547 -8.477 1 98.69 289 LEU A CA 1
ATOM 2297 C C . LEU A 1 289 ? 1.011 -16.359 -8.961 1 98.69 289 LEU A C 1
ATOM 2299 O O . LEU A 1 289 ? 0.744 -15.523 -9.82 1 98.69 289 LEU A O 1
ATOM 2303 N N . GLN A 1 290 ? 0.114 -17.141 -8.375 1 97.5 290 GLN A N 1
ATOM 2304 C CA . GLN A 1 290 ? -1.258 -17 -8.852 1 97.5 290 GLN A CA 1
ATOM 2305 C C . GLN A 1 290 ? -2.256 -17.484 -7.805 1 97.5 290 GLN A C 1
ATOM 2307 O O . GLN A 1 290 ? -1.96 -18.391 -7.027 1 97.5 290 GLN A O 1
ATOM 2312 N N . THR A 1 291 ? -3.381 -16.859 -7.734 1 97.12 291 THR A N 1
ATOM 2313 C CA . THR A 1 291 ? -4.566 -17.359 -7.051 1 97.12 291 THR A CA 1
ATOM 2314 C C . THR A 1 291 ? -5.777 -17.328 -7.98 1 97.12 291 THR A C 1
ATOM 2316 O O . THR A 1 291 ? -5.922 -16.422 -8.797 1 97.12 291 THR A O 1
ATOM 2319 N N . THR A 1 292 ? -6.594 -18.266 -7.855 1 96.19 292 THR A N 1
ATOM 2320 C CA . THR A 1 292 ? -7.742 -18.406 -8.75 1 96.19 292 THR A CA 1
ATOM 2321 C C . THR A 1 292 ? -8.82 -17.391 -8.398 1 96.19 292 THR A C 1
ATOM 2323 O O . THR A 1 292 ? -9.078 -17.125 -7.219 1 96.19 292 THR A O 1
ATOM 2326 N N . ILE A 1 293 ? -9.43 -16.828 -9.414 1 95.38 293 ILE A N 1
ATOM 2327 C CA . ILE A 1 293 ? -10.633 -16.016 -9.242 1 95.38 293 ILE A CA 1
ATOM 2328 C C . ILE A 1 293 ? -11.836 -16.75 -9.828 1 95.38 293 ILE A C 1
ATOM 2330 O O . ILE A 1 293 ? -11.789 -17.234 -10.961 1 95.38 293 ILE A O 1
ATOM 2334 N N . VAL A 1 294 ? -12.852 -16.859 -9.07 1 93.62 294 VAL A N 1
ATOM 2335 C CA . VAL A 1 294 ? -14.023 -17.641 -9.469 1 93.62 294 VAL A CA 1
ATOM 2336 C C . VAL A 1 294 ? -14.969 -16.766 -10.297 1 93.62 294 VAL A C 1
ATOM 2338 O O . VAL A 1 294 ? -15.133 -15.578 -10.016 1 93.62 294 VAL A O 1
ATOM 2341 N N . ASN A 1 295 ? -15.562 -17.359 -11.344 1 93.31 295 ASN A N 1
ATOM 2342 C CA . ASN A 1 295 ? -16.578 -16.672 -12.133 1 93.31 295 ASN A CA 1
ATOM 2343 C C .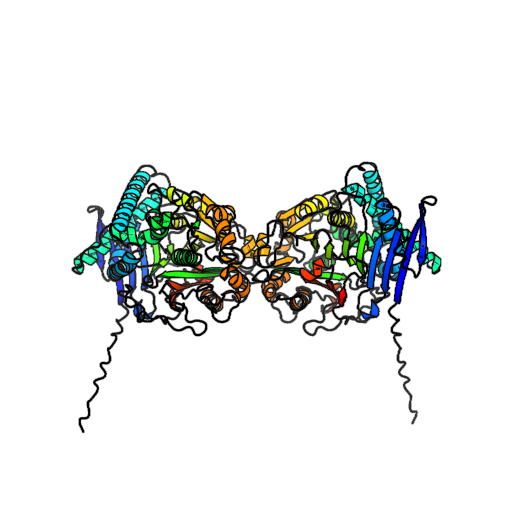 ASN A 1 295 ? -17.984 -16.938 -11.586 1 93.31 295 ASN A C 1
ATOM 2345 O O . ASN A 1 295 ? -18.484 -18.047 -11.664 1 93.31 295 ASN A O 1
ATOM 2349 N N . TYR A 1 296 ? -18.641 -15.906 -11.062 1 91.56 296 TYR A N 1
ATOM 2350 C CA . TYR A 1 296 ? -19.984 -16.031 -10.531 1 91.56 296 TYR A CA 1
ATOM 2351 C C . TYR A 1 296 ? -21.016 -15.461 -11.508 1 91.56 296 TYR A C 1
ATOM 2353 O O . TYR A 1 296 ? -22.203 -15.43 -11.203 1 91.56 296 TYR A O 1
ATOM 2361 N N . ASN A 1 297 ? -20.547 -14.961 -12.617 1 91.56 297 ASN A N 1
ATOM 2362 C CA . ASN A 1 297 ? -21.406 -14.469 -13.695 1 91.56 297 ASN A CA 1
ATOM 2363 C C . ASN A 1 297 ? -21.703 -15.555 -14.719 1 91.56 297 ASN A C 1
ATOM 2365 O O . ASN A 1 297 ? -20.938 -15.75 -15.664 1 91.56 297 ASN A O 1
ATOM 2369 N N . GLN A 1 298 ? -22.812 -16.109 -14.719 1 88.31 298 GLN A N 1
ATOM 2370 C CA . GLN A 1 298 ? -23.188 -17.281 -15.5 1 88.31 298 GLN A CA 1
ATOM 2371 C C . GLN A 1 298 ? -23.188 -16.969 -16.984 1 88.31 298 GLN A C 1
ATOM 2373 O O . GLN A 1 298 ? -22.891 -17.844 -17.812 1 88.31 298 GLN A O 1
ATOM 2378 N N . ASN A 1 299 ? -23.484 -15.789 -17.297 1 90.12 299 ASN A N 1
ATOM 2379 C CA . ASN A 1 299 ? -23.547 -15.406 -18.703 1 90.12 299 ASN A CA 1
ATOM 2380 C C . ASN A 1 299 ? -22.188 -15.531 -19.375 1 90.12 299 ASN A C 1
ATOM 2382 O O . ASN A 1 299 ? -22.109 -15.797 -20.578 1 90.12 299 ASN A O 1
ATOM 2386 N N . LEU A 1 300 ? -21.203 -15.453 -18.594 1 93.88 300 LEU A N 1
ATOM 2387 C CA . LEU A 1 300 ? -19.859 -15.445 -19.156 1 93.88 300 LEU A CA 1
ATOM 2388 C C . LEU A 1 300 ? -19.438 -16.844 -19.609 1 93.88 300 LEU A C 1
ATOM 2390 O O . LEU A 1 300 ? -18.484 -17 -20.375 1 93.88 300 LEU A O 1
ATOM 2394 N N . PHE A 1 301 ? -20.078 -17.922 -19.141 1 92.19 301 PHE A N 1
ATOM 2395 C CA . PHE A 1 301 ? -19.75 -19.266 -19.562 1 92.19 301 PHE A CA 1
ATOM 2396 C C . PHE A 1 301 ? -20.047 -19.469 -21.047 1 92.19 301 PHE A C 1
ATOM 2398 O O . PHE A 1 301 ? -19.406 -20.297 -21.703 1 92.19 301 PHE A O 1
ATOM 2405 N N . ASN A 1 302 ? -20.953 -18.641 -21.547 1 91.69 302 ASN A N 1
ATOM 2406 C CA . ASN A 1 302 ? -21.312 -18.734 -22.953 1 91.69 302 ASN A CA 1
ATOM 2407 C C . ASN A 1 302 ? -20.156 -18.25 -23.844 1 91.69 302 ASN A C 1
ATOM 2409 O O . ASN A 1 302 ? -20.094 -18.609 -25.031 1 91.69 302 ASN A O 1
ATOM 2413 N N . ASP A 1 303 ? -19.281 -17.531 -23.297 1 94.94 303 ASP A N 1
ATOM 2414 C CA . ASP A 1 303 ? -18.172 -16.969 -24.062 1 94.94 303 ASP A CA 1
ATOM 2415 C C . ASP A 1 303 ? -17.016 -17.953 -24.141 1 94.94 303 ASP A C 1
ATOM 2417 O O . ASP A 1 303 ? -16.062 -17.734 -24.891 1 94.94 303 ASP A O 1
ATOM 2421 N N . ILE A 1 304 ? -17.125 -19.078 -23.484 1 96.62 304 ILE A N 1
ATOM 2422 C CA . ILE A 1 304 ? -16.078 -20.094 -23.5 1 96.62 304 ILE A CA 1
ATOM 2423 C C . ILE A 1 304 ? -16.234 -21 -24.719 1 96.62 304 ILE A C 1
ATOM 2425 O O . ILE A 1 304 ? -17.234 -21.719 -24.828 1 96.62 304 ILE A O 1
ATOM 2429 N N . THR A 1 305 ? -15.266 -20.922 -25.594 1 97 305 THR A N 1
ATOM 2430 C CA . THR A 1 305 ? -15.289 -21.734 -26.812 1 97 305 THR A CA 1
ATOM 2431 C C . THR A 1 305 ? -13.945 -22.422 -27.031 1 97 305 THR A C 1
ATOM 2433 O O . THR A 1 305 ? -12.93 -22 -26.469 1 97 305 THR A O 1
ATOM 2436 N N . PRO A 1 306 ? -13.906 -23.5 -27.781 1 97.62 306 PRO A N 1
ATOM 2437 C CA . PRO A 1 306 ? -12.648 -24.219 -28.016 1 97.62 306 PRO A CA 1
ATOM 2438 C C . PRO A 1 306 ? -11.68 -23.438 -28.906 1 97.62 306 PRO A C 1
ATOM 2440 O O . PRO A 1 306 ? -10.5 -23.797 -29 1 97.62 306 PRO A O 1
ATOM 2443 N N . GLN A 1 307 ? -12.133 -22.344 -29.609 1 98.19 307 GLN A N 1
ATOM 2444 C CA . GLN A 1 307 ? -11.25 -21.531 -30.422 1 98.19 307 GLN A CA 1
ATOM 2445 C C . GLN A 1 307 ? -10.477 -20.531 -29.578 1 98.19 307 GLN A C 1
ATOM 2447 O O . GLN A 1 307 ? -10.602 -19.312 -29.766 1 98.19 307 GLN A O 1
ATOM 2452 N N . ALA A 1 308 ? -9.648 -21.062 -28.703 1 98.38 308 ALA A N 1
ATOM 2453 C CA . ALA A 1 308 ? -8.836 -20.297 -27.766 1 98.38 308 ALA A CA 1
ATOM 2454 C C . ALA A 1 308 ? -7.633 -21.109 -27.297 1 98.38 308 ALA A C 1
ATOM 2456 O O . ALA A 1 308 ? -7.527 -22.297 -27.594 1 98.38 308 ALA A O 1
ATOM 2457 N N . LEU A 1 309 ? -6.676 -20.422 -26.703 1 98.69 309 LEU A N 1
ATOM 2458 C CA . LEU A 1 309 ? -5.594 -21.125 -26.016 1 98.69 309 LEU A CA 1
ATOM 2459 C C . LEU A 1 309 ? -5.969 -21.406 -24.562 1 98.69 309 LEU A C 1
ATOM 2461 O O . LEU A 1 309 ? -6.449 -20.516 -23.859 1 98.69 309 LEU A O 1
ATOM 2465 N N . LEU A 1 310 ? -5.777 -22.688 -24.188 1 98.44 310 LEU A N 1
ATOM 2466 C CA . LEU A 1 310 ? -6.051 -23.047 -22.797 1 98.44 310 LEU A CA 1
ATOM 2467 C C . LEU A 1 310 ? -5.145 -22.266 -21.844 1 98.44 310 LEU A C 1
ATOM 2469 O O . LEU A 1 310 ? -4.113 -21.734 -22.266 1 98.44 310 LEU A O 1
ATOM 2473 N N . SER A 1 311 ? -5.555 -22.203 -20.578 1 97.5 311 SER A N 1
ATOM 2474 C CA . SER A 1 311 ? -4.84 -21.406 -19.594 1 97.5 311 SER A CA 1
ATOM 2475 C C . SER A 1 311 ? -3.387 -21.844 -19.469 1 97.5 311 SER A C 1
ATOM 2477 O O . SER A 1 311 ? -2.48 -21.016 -19.422 1 97.5 311 SER A O 1
ATOM 2479 N N . TRP A 1 312 ? -3.119 -23.156 -19.406 1 98.06 312 TRP A N 1
ATOM 2480 C CA . TRP A 1 312 ? -1.752 -23.625 -19.219 1 98.06 312 TRP A CA 1
ATOM 2481 C C . TRP A 1 312 ? -0.884 -23.297 -20.422 1 98.06 312 TRP A C 1
ATOM 2483 O O . TRP A 1 312 ? 0.305 -23 -20.281 1 98.06 312 TRP A O 1
ATOM 2493 N N . GLN A 1 313 ? -1.47 -23.234 -21.641 1 98.62 313 GLN A N 1
ATOM 2494 C CA . GLN A 1 313 ? -0.739 -22.859 -22.844 1 98.62 313 GLN A CA 1
ATOM 2495 C C . GLN A 1 313 ? -0.341 -21.391 -22.828 1 98.62 313 GLN A C 1
ATOM 2497 O O . GLN A 1 313 ? 0.783 -21.031 -23.188 1 98.62 313 GLN A O 1
ATOM 2502 N N . ARG A 1 314 ? -1.228 -20.578 -22.391 1 98.44 314 ARG A N 1
ATOM 2503 C CA . ARG A 1 314 ? -0.961 -19.141 -22.344 1 98.44 314 ARG A CA 1
ATOM 2504 C C . ARG A 1 314 ? 0.052 -18.812 -21.25 1 98.44 314 ARG A C 1
ATOM 2506 O O . ARG A 1 314 ? 0.961 -18.016 -21.469 1 98.44 314 ARG A O 1
ATOM 2513 N N . VAL A 1 315 ? -0.095 -19.438 -20.078 1 98.56 315 VAL A N 1
ATOM 2514 C CA . VAL A 1 315 ? 0.814 -19.203 -18.969 1 98.56 315 VAL A CA 1
ATOM 2515 C C . VAL A 1 315 ? 2.229 -19.641 -19.344 1 98.56 315 VAL A C 1
ATOM 2517 O O . VAL A 1 315 ? 3.186 -18.891 -19.156 1 98.56 315 VAL A O 1
ATOM 2520 N N . ARG A 1 316 ? 2.34 -20.828 -19.922 1 98.56 316 ARG A N 1
ATOM 2521 C CA . ARG A 1 316 ? 3.639 -21.344 -20.344 1 98.56 316 ARG A CA 1
ATOM 2522 C C . ARG A 1 316 ? 4.27 -20.453 -21.406 1 98.56 316 ARG A C 1
ATOM 2524 O O . ARG A 1 316 ? 5.488 -20.25 -21.406 1 98.56 316 ARG A O 1
ATOM 2531 N N . THR A 1 317 ? 3.455 -19.969 -22.281 1 98.75 317 THR A N 1
ATOM 2532 C CA . THR A 1 317 ? 3.949 -19.094 -23.328 1 98.75 317 THR A CA 1
ATOM 2533 C C . THR A 1 317 ? 4.387 -17.75 -22.766 1 98.75 317 THR A C 1
ATOM 2535 O O . THR A 1 317 ? 5.465 -17.25 -23.094 1 98.75 317 THR A O 1
ATOM 2538 N N . ALA A 1 318 ? 3.584 -17.203 -21.906 1 98.81 318 ALA A N 1
ATOM 2539 C CA . ALA A 1 318 ? 3.934 -15.938 -21.266 1 98.81 318 ALA A CA 1
ATOM 2540 C C . ALA A 1 318 ? 5.199 -16.078 -20.422 1 98.81 318 ALA A C 1
ATOM 2542 O O . ALA A 1 318 ? 6.066 -15.203 -20.438 1 98.81 318 ALA A O 1
ATOM 2543 N N . ASN A 1 319 ? 5.328 -17.172 -19.734 1 98.75 319 ASN A N 1
ATOM 2544 C CA . ASN A 1 319 ? 6.492 -17.406 -18.875 1 98.75 319 ASN A CA 1
ATOM 2545 C C . ASN A 1 319 ? 7.785 -17.406 -19.688 1 98.75 319 ASN A C 1
ATOM 2547 O O . ASN A 1 319 ? 8.812 -16.906 -19.234 1 98.75 319 ASN A O 1
ATOM 2551 N N . VAL A 1 320 ? 7.734 -17.953 -20.828 1 98.69 320 VAL A N 1
ATOM 2552 C CA . VAL A 1 320 ? 8.969 -18.172 -21.578 1 98.69 320 VAL A CA 1
ATOM 2553 C C . VAL A 1 320 ? 9.305 -16.906 -22.375 1 98.69 320 VAL A C 1
ATOM 2555 O O . VAL A 1 320 ? 10.477 -16.547 -22.516 1 98.69 320 VAL A O 1
ATOM 2558 N N . LEU A 1 321 ? 8.297 -16.172 -22.844 1 98.69 321 LEU A N 1
ATOM 2559 C CA . LEU A 1 321 ? 8.547 -15.109 -23.797 1 98.69 321 LEU A CA 1
ATOM 2560 C C . LEU A 1 321 ? 8.641 -13.758 -23.109 1 98.69 321 LEU A C 1
ATOM 2562 O O . LEU A 1 321 ? 9.281 -12.836 -23.609 1 98.69 321 LEU A O 1
ATOM 2566 N N . ALA A 1 322 ? 8.016 -13.594 -21.969 1 98.81 322 ALA A N 1
ATOM 2567 C CA . ALA A 1 322 ? 7.906 -12.266 -21.375 1 98.81 322 ALA A CA 1
ATOM 2568 C C . ALA A 1 322 ? 9.203 -11.875 -20.656 1 98.81 322 ALA A C 1
ATOM 2570 O O . ALA A 1 322 ? 9.82 -12.703 -19.984 1 98.81 322 ALA A O 1
ATOM 2571 N N . ARG A 1 323 ? 9.539 -10.625 -20.812 1 98.31 323 ARG A N 1
ATOM 2572 C CA . ARG A 1 323 ? 10.727 -10.078 -20.172 1 98.31 323 ARG A CA 1
ATOM 2573 C C . ARG A 1 323 ? 10.344 -9.273 -18.922 1 98.31 323 ARG A C 1
ATOM 2575 O O . ARG A 1 323 ? 11.195 -8.984 -18.094 1 98.31 323 ARG A O 1
ATOM 2582 N N . ASP A 1 324 ? 9.125 -8.875 -18.875 1 98.62 324 ASP A N 1
ATOM 2583 C CA . ASP A 1 324 ? 8.594 -8.133 -17.734 1 98.62 324 ASP A CA 1
ATOM 2584 C C . ASP A 1 324 ? 7.102 -8.398 -17.547 1 98.62 324 ASP A C 1
ATOM 2586 O O . ASP A 1 324 ? 6.508 -9.18 -18.297 1 98.62 324 ASP A O 1
ATOM 2590 N N . GLY A 1 325 ? 6.59 -7.742 -16.5 1 98.75 325 GLY A N 1
ATOM 2591 C CA . GLY A 1 325 ? 5.191 -7.98 -16.188 1 98.75 325 GLY A CA 1
ATOM 2592 C C . GLY A 1 325 ? 4.234 -7.441 -17.219 1 98.75 325 GLY A C 1
ATOM 2593 O O . GLY A 1 325 ? 3.168 -8.023 -17.453 1 98.75 325 GLY A O 1
ATOM 2594 N N . LYS A 1 326 ? 4.574 -6.32 -17.797 1 98.75 326 LYS A N 1
ATOM 2595 C CA . LYS A 1 326 ? 3.721 -5.742 -18.828 1 98.75 326 LYS A CA 1
ATOM 2596 C C . LYS A 1 326 ? 3.576 -6.688 -20.016 1 98.75 326 LYS A C 1
ATOM 2598 O O . LYS A 1 326 ? 2.461 -6.988 -20.438 1 98.75 326 LYS A O 1
ATOM 2603 N N . GLN A 1 327 ? 4.676 -7.172 -20.484 1 98.75 327 GLN A N 1
ATOM 2604 C CA . GLN A 1 327 ? 4.656 -8.109 -21.609 1 98.75 327 GLN A CA 1
ATOM 2605 C C . GLN A 1 327 ? 3.941 -9.398 -21.234 1 98.75 327 GLN A C 1
ATOM 2607 O O . GLN A 1 327 ? 3.244 -9.992 -22.047 1 98.75 327 GLN A O 1
ATOM 2612 N N . TRP A 1 328 ? 4.168 -9.836 -20.062 1 98.88 328 TRP A N 1
ATOM 2613 C CA . TRP A 1 328 ? 3.51 -11.055 -19.594 1 98.88 328 TRP A CA 1
ATOM 2614 C C . TRP A 1 328 ? 1.995 -10.938 -19.719 1 98.88 328 TRP A C 1
ATOM 2616 O O . TRP A 1 328 ? 1.336 -11.828 -20.25 1 98.88 328 TRP A O 1
ATOM 2626 N N . GLY A 1 329 ? 1.47 -9.82 -19.203 1 98.81 329 GLY A N 1
ATOM 2627 C CA . GLY A 1 329 ? 0.037 -9.586 -19.297 1 98.81 329 GLY A CA 1
ATOM 2628 C C . GLY A 1 329 ? -0.462 -9.508 -20.719 1 98.81 329 GLY A C 1
ATOM 2629 O O . GLY A 1 329 ? -1.543 -10.008 -21.031 1 98.81 329 GLY A O 1
ATOM 2630 N N . GLU A 1 330 ? 0.305 -8.898 -21.578 1 98.56 330 GLU A N 1
ATOM 2631 C CA . GLU A 1 330 ? -0.07 -8.766 -22.984 1 98.56 330 GLU A CA 1
ATOM 2632 C C . GLU A 1 330 ? -0.147 -10.125 -23.672 1 98.56 330 GLU A C 1
ATOM 2634 O O . GLU A 1 330 ? -1.065 -10.383 -24.453 1 98.56 330 GLU A O 1
ATOM 2639 N N . ILE A 1 331 ? 0.784 -10.977 -23.359 1 98.56 331 ILE A N 1
ATOM 2640 C CA . ILE A 1 331 ? 0.806 -12.305 -23.953 1 98.56 331 ILE A CA 1
ATOM 2641 C C . ILE A 1 331 ? -0.344 -13.148 -23.406 1 98.56 331 ILE A C 1
ATOM 2643 O O . ILE A 1 331 ? -1.038 -13.836 -24.156 1 98.56 331 ILE A O 1
ATOM 2647 N N . LEU A 1 332 ? -0.554 -13.055 -22.141 1 98.62 332 LEU A N 1
ATOM 2648 C CA . LEU A 1 332 ? -1.622 -13.82 -21.5 1 98.62 332 LEU A CA 1
ATOM 2649 C C . LEU A 1 332 ? -2.98 -13.438 -22.078 1 98.62 332 LEU A C 1
ATOM 2651 O O . LEU A 1 332 ? -3.883 -14.281 -22.156 1 98.62 332 LEU A O 1
ATOM 2655 N N . ALA A 1 333 ? -3.098 -12.195 -22.5 1 98.44 333 ALA A N 1
ATOM 2656 C CA . ALA A 1 333 ? -4.383 -11.68 -22.969 1 98.44 333 ALA A CA 1
ATOM 2657 C C . ALA A 1 333 ? -4.738 -12.25 -24.328 1 98.44 333 ALA A C 1
ATOM 2659 O O . ALA A 1 333 ? -5.906 -12.242 -24.734 1 98.44 333 ALA A O 1
ATOM 2660 N N . LYS A 1 334 ? -3.787 -12.75 -25.016 1 97.94 334 LYS A N 1
ATOM 2661 C CA . LYS A 1 334 ? -4.043 -13.289 -26.344 1 97.94 334 LYS A CA 1
ATOM 2662 C C . LYS A 1 334 ? -4.848 -14.578 -26.266 1 97.94 334 LYS A C 1
ATOM 2664 O O . LYS A 1 334 ? -4.508 -15.484 -25.5 1 97.94 334 LYS A O 1
ATOM 2669 N N . HIS A 1 335 ? -5.875 -14.641 -27 1 98.06 335 HIS A N 1
ATOM 2670 C CA . HIS A 1 335 ? -6.727 -15.82 -27.141 1 98.06 335 HIS A CA 1
ATOM 2671 C C . HIS A 1 335 ? -7.191 -16.328 -25.781 1 98.06 335 HIS A C 1
ATOM 2673 O O . HIS A 1 335 ? -7.035 -17.5 -25.469 1 98.06 335 HIS A O 1
ATOM 2679 N N . ASN A 1 336 ? -7.656 -15.414 -25 1 97.56 336 ASN A N 1
ATOM 2680 C CA . ASN A 1 336 ? -8.211 -15.688 -23.672 1 97.56 336 ASN A CA 1
ATOM 2681 C C . ASN A 1 336 ? -9.352 -16.703 -23.75 1 97.56 336 ASN A C 1
ATOM 2683 O O . ASN A 1 336 ? -10.414 -16.406 -24.281 1 97.56 336 ASN A O 1
ATOM 2687 N N . SER A 1 337 ? -9.125 -17.844 -23.109 1 95.56 337 SER A N 1
ATOM 2688 C CA . SER A 1 337 ? -10.109 -18.938 -23.125 1 95.56 337 SER A CA 1
ATOM 2689 C C . SER A 1 337 ? -11.289 -18.625 -22.219 1 95.56 337 SER A C 1
ATOM 2691 O O . SER A 1 337 ? -12.352 -19.25 -22.344 1 95.56 337 SER A O 1
ATOM 2693 N N . GLY A 1 338 ? -11.039 -17.734 -21.281 1 97.25 338 GLY A N 1
ATOM 2694 C CA . GLY A 1 338 ? -12.062 -17.484 -20.281 1 97.25 338 GLY A CA 1
ATOM 2695 C C . GLY A 1 338 ? -12.172 -18.578 -19.234 1 97.25 338 GLY A C 1
ATOM 2696 O O . GLY A 1 338 ? -13.125 -18.594 -18.453 1 97.25 338 GLY A O 1
ATOM 2697 N N . THR A 1 339 ? -11.242 -19.547 -19.25 1 96.38 339 THR A N 1
ATOM 2698 C CA . THR A 1 339 ? -11.211 -20.641 -18.297 1 96.38 339 THR A CA 1
ATOM 2699 C C . THR A 1 339 ? -10.023 -20.484 -17.344 1 96.38 339 THR A C 1
ATOM 2701 O O . THR A 1 339 ? -9.062 -19.781 -17.656 1 96.38 339 THR A O 1
ATOM 2704 N N . TYR A 1 340 ? -10.148 -21.141 -16.125 1 95.88 340 TYR A N 1
ATOM 2705 C CA . TYR A 1 340 ? -9.125 -21.031 -15.086 1 95.88 340 TYR A CA 1
ATOM 2706 C C . TYR A 1 340 ? -8.742 -19.578 -14.836 1 95.88 340 TYR A C 1
ATOM 2708 O O . TYR A 1 340 ? -7.57 -19.219 -14.93 1 95.88 340 TYR A O 1
ATOM 2716 N N . ASN A 1 341 ? -9.727 -18.781 -14.562 1 96.81 341 ASN A N 1
ATOM 2717 C CA . ASN A 1 341 ? -9.539 -17.375 -14.289 1 96.81 341 ASN A CA 1
ATOM 2718 C C . ASN A 1 341 ? -8.75 -17.156 -13 1 96.81 341 ASN A C 1
ATOM 2720 O O . ASN A 1 341 ? -9.008 -17.812 -11.984 1 96.81 341 ASN A O 1
ATOM 2724 N N . ASN A 1 342 ? -7.73 -16.234 -13.086 1 97.75 342 ASN A N 1
ATOM 2725 C CA . ASN A 1 342 ? -6.785 -16.078 -11.984 1 97.75 342 ASN A CA 1
ATOM 2726 C C . ASN A 1 342 ? -6.344 -14.633 -11.82 1 97.75 342 ASN A C 1
ATOM 2728 O O . ASN A 1 342 ? -6.574 -13.805 -12.711 1 97.75 342 ASN A O 1
ATOM 2732 N N . GLN A 1 343 ? -5.906 -14.32 -10.672 1 98.44 343 GLN A N 1
ATOM 2733 C CA . GLN A 1 343 ? -4.977 -13.211 -10.469 1 98.44 343 GLN A CA 1
ATOM 2734 C C . GLN A 1 343 ? -3.529 -13.695 -10.523 1 98.44 343 GLN A C 1
ATOM 2736 O O . GLN A 1 343 ? -3.131 -14.57 -9.75 1 98.44 343 GLN A O 1
ATOM 2741 N N . TYR A 1 344 ? -2.771 -13.156 -11.469 1 98.75 344 TYR A N 1
ATOM 2742 C CA . TYR A 1 344 ? -1.352 -13.461 -11.602 1 98.75 344 TYR A CA 1
ATOM 2743 C C . TYR A 1 344 ? -0.496 -12.312 -11.07 1 98.75 344 TYR A C 1
ATOM 2745 O O . TYR A 1 344 ? -0.733 -11.148 -11.406 1 98.75 344 TYR A O 1
ATOM 2753 N N . MET A 1 345 ? 0.431 -12.656 -10.219 1 98.94 345 MET A N 1
ATOM 2754 C CA . MET A 1 345 ? 1.429 -11.703 -9.734 1 98.94 345 MET A CA 1
ATOM 2755 C C . MET A 1 345 ? 2.779 -11.953 -10.391 1 98.94 345 MET A C 1
ATOM 2757 O O . MET A 1 345 ? 3.406 -12.992 -10.172 1 98.94 345 MET A O 1
ATOM 2761 N N . ILE A 1 346 ? 3.182 -10.992 -11.195 1 98.94 346 ILE A N 1
ATOM 2762 C CA . ILE A 1 346 ? 4.469 -11.07 -11.875 1 98.94 346 ILE A CA 1
ATOM 2763 C C . ILE A 1 346 ? 5.488 -10.18 -11.172 1 98.94 346 ILE A C 1
ATOM 2765 O O . ILE A 1 346 ? 5.516 -8.969 -11.391 1 98.94 346 ILE A O 1
ATOM 2769 N N . LEU A 1 347 ? 6.301 -10.789 -10.352 1 98.94 347 LEU A N 1
ATOM 2770 C CA . LEU A 1 347 ? 7.359 -10.086 -9.633 1 98.94 347 LEU A CA 1
ATOM 2771 C C . LEU A 1 347 ? 8.648 -10.062 -10.453 1 98.94 347 LEU A C 1
ATOM 2773 O O . LEU A 1 347 ? 9.156 -11.117 -10.844 1 98.94 347 LEU A O 1
ATOM 2777 N N . ASN A 1 348 ? 9.133 -8.906 -10.797 1 98.94 348 ASN A N 1
ATOM 2778 C CA . ASN A 1 348 ? 10.375 -8.734 -11.547 1 98.94 348 ASN A CA 1
ATOM 2779 C C . ASN A 1 348 ? 11.547 -8.422 -10.625 1 98.94 348 ASN A C 1
ATOM 2781 O O . ASN A 1 348 ? 11.766 -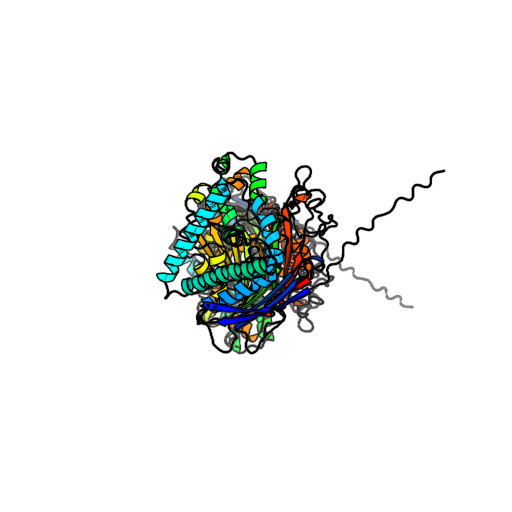7.273 -10.25 1 98.94 348 ASN A O 1
ATOM 2785 N N . LEU A 1 349 ? 12.352 -9.367 -10.328 1 98.88 349 LEU A N 1
ATOM 2786 C CA . LEU A 1 349 ? 13.453 -9.227 -9.375 1 98.88 349 LEU A CA 1
ATOM 2787 C C . LEU A 1 349 ? 14.539 -8.305 -9.93 1 98.88 349 LEU A C 1
ATOM 2789 O O . LEU A 1 349 ? 15.312 -7.727 -9.172 1 98.88 349 LEU A O 1
ATOM 2793 N N . ASN A 1 350 ? 14.586 -8.133 -11.258 1 98.69 350 ASN A N 1
ATOM 2794 C CA . ASN A 1 350 ? 15.562 -7.254 -11.883 1 98.69 350 ASN A CA 1
ATOM 2795 C C . ASN A 1 350 ? 15.281 -5.785 -11.562 1 98.69 350 ASN A C 1
ATOM 2797 O O . ASN A 1 350 ? 16.141 -4.926 -11.766 1 98.69 350 ASN A O 1
ATOM 2801 N N . LYS A 1 351 ? 14.109 -5.516 -11.117 1 98.81 351 LYS A N 1
ATOM 2802 C CA . LYS A 1 351 ? 13.695 -4.148 -10.805 1 98.81 351 LYS A CA 1
ATOM 2803 C C . LYS A 1 351 ? 13.844 -3.857 -9.312 1 98.81 351 LYS A C 1
ATOM 2805 O O . LYS A 1 351 ? 13.336 -2.844 -8.82 1 98.81 351 LYS A O 1
ATOM 2810 N N . ILE A 1 352 ? 14.484 -4.73 -8.594 1 98.69 352 ILE A N 1
ATOM 2811 C CA . ILE A 1 352 ? 14.68 -4.578 -7.156 1 98.69 352 ILE A CA 1
ATOM 2812 C C . ILE A 1 352 ? 16.172 -4.598 -6.828 1 98.69 352 ILE A C 1
ATOM 2814 O O . ILE A 1 352 ? 16.859 -5.566 -7.141 1 98.69 352 ILE A O 1
ATOM 2818 N N . GLU A 1 353 ? 16.625 -3.574 -6.355 1 97.88 353 GLU A N 1
ATOM 2819 C CA . GLU A 1 353 ? 17.969 -3.471 -5.805 1 97.88 353 GLU A CA 1
ATOM 2820 C C . GLU A 1 353 ? 17.938 -3.404 -4.277 1 97.88 353 GLU A C 1
ATOM 2822 O O . GLU A 1 353 ? 17.625 -2.357 -3.705 1 97.88 353 GLU A O 1
ATOM 2827 N N . LEU A 1 354 ? 18.344 -4.484 -3.609 1 97.88 354 LEU A N 1
ATOM 2828 C CA . LEU A 1 354 ? 18.219 -4.582 -2.16 1 97.88 354 LEU A CA 1
ATOM 2829 C C . LEU A 1 354 ? 18.984 -3.447 -1.476 1 97.88 354 LEU A C 1
ATOM 2831 O O . LEU A 1 354 ? 20.125 -3.152 -1.835 1 97.88 354 LEU A O 1
ATOM 2835 N N . GLY A 1 355 ? 18.312 -2.793 -0.563 1 96.69 355 GLY A N 1
ATOM 2836 C CA . GLY A 1 355 ? 18.906 -1.714 0.206 1 96.69 355 GLY A CA 1
ATOM 2837 C C . GLY A 1 355 ? 19.031 -0.418 -0.575 1 96.69 355 GLY A C 1
ATOM 2838 O O . GLY A 1 355 ? 19.594 0.56 -0.084 1 96.69 355 GLY A O 1
ATOM 2839 N N . VAL A 1 356 ? 18.531 -0.39 -1.813 1 95.94 356 VAL A N 1
ATOM 2840 C CA . VAL A 1 356 ? 18.656 0.797 -2.654 1 95.94 356 VAL A CA 1
ATOM 2841 C C . VAL A 1 356 ? 17.266 1.269 -3.094 1 95.94 356 VAL A C 1
ATOM 2843 O O . VAL A 1 356 ? 16.938 2.451 -2.971 1 95.94 356 VAL A O 1
ATOM 2846 N N . GLY A 1 357 ? 16.5 0.338 -3.688 1 96.69 357 GLY A N 1
ATOM 2847 C CA . GLY A 1 357 ? 15.164 0.75 -4.094 1 96.69 357 GLY A CA 1
ATOM 2848 C C . GLY A 1 357 ? 14.422 -0.312 -4.883 1 96.69 357 GLY A C 1
ATOM 2849 O O . GLY A 1 357 ? 15.023 -1.297 -5.32 1 96.69 357 GLY A O 1
ATOM 2850 N N . ILE A 1 358 ? 13.125 -0.171 -4.949 1 98.56 358 ILE A N 1
ATOM 2851 C CA . ILE A 1 358 ? 12.242 -0.943 -5.816 1 98.56 358 ILE A CA 1
ATOM 2852 C C . ILE A 1 358 ? 11.734 -0.059 -6.953 1 98.56 358 ILE A C 1
ATOM 2854 O O . ILE A 1 358 ? 11.031 0.926 -6.715 1 98.56 358 ILE A O 1
ATOM 2858 N N . HIS A 1 359 ? 12.031 -0.415 -8.172 1 98.25 359 HIS A N 1
ATOM 2859 C CA . HIS A 1 359 ? 11.75 0.429 -9.328 1 98.25 359 HIS A CA 1
ATOM 2860 C C . HIS A 1 359 ? 10.398 0.089 -9.945 1 98.25 359 HIS A C 1
ATOM 2862 O O . HIS A 1 359 ? 9.859 -0.991 -9.703 1 98.25 359 HIS A O 1
ATOM 2868 N N . ASP A 1 360 ? 9.836 1.054 -10.734 1 98.12 360 ASP A N 1
ATOM 2869 C CA . ASP A 1 360 ? 8.57 0.828 -11.422 1 98.12 360 ASP A CA 1
ATOM 2870 C C . ASP A 1 360 ? 8.617 -0.442 -12.266 1 98.12 360 ASP A C 1
ATOM 2872 O O . ASP A 1 360 ? 9.641 -0.737 -12.891 1 98.12 360 ASP A O 1
ATOM 2876 N N . GLY A 1 361 ? 7.508 -1.19 -12.227 1 98.75 361 GLY A N 1
ATOM 2877 C CA . GLY A 1 361 ? 7.41 -2.422 -12.992 1 98.75 361 GLY A CA 1
ATOM 2878 C C . GLY A 1 361 ? 7.859 -3.645 -12.211 1 98.75 361 GLY A C 1
ATOM 2879 O O . GLY A 1 361 ? 7.867 -4.758 -12.742 1 98.75 361 GLY A O 1
ATOM 2880 N N . ALA A 1 362 ? 8.18 -3.469 -10.938 1 98.94 362 ALA A N 1
ATOM 2881 C CA . ALA A 1 362 ? 8.641 -4.586 -10.117 1 98.94 362 ALA A CA 1
ATOM 2882 C C . ALA A 1 362 ? 7.516 -5.586 -9.875 1 98.94 362 ALA A C 1
ATOM 2884 O O . ALA A 1 362 ? 7.766 -6.781 -9.703 1 98.94 362 ALA A O 1
ATOM 2885 N N . LEU A 1 363 ? 6.309 -5.109 -9.812 1 98.94 363 LEU A N 1
ATOM 2886 C CA . LEU A 1 363 ? 5.16 -5.996 -9.633 1 98.94 363 LEU A CA 1
ATOM 2887 C C . LEU A 1 363 ? 4.031 -5.621 -10.586 1 98.94 363 LEU A C 1
ATOM 2889 O O . LEU A 1 363 ? 3.488 -4.516 -10.508 1 98.94 363 LEU A O 1
ATOM 2893 N N . TYR A 1 364 ? 3.711 -6.438 -11.477 1 98.88 364 TYR A N 1
ATOM 2894 C CA . TYR A 1 364 ? 2.484 -6.34 -12.266 1 98.88 364 TYR A CA 1
ATOM 2895 C C . TYR A 1 364 ? 1.452 -7.355 -11.789 1 98.88 364 TYR A C 1
ATOM 2897 O O . TYR A 1 364 ? 1.788 -8.508 -11.516 1 98.88 364 TYR A O 1
ATOM 2905 N N . VAL A 1 365 ? 0.259 -6.926 -11.633 1 98.94 365 VAL A N 1
ATOM 2906 C CA . VAL A 1 365 ? -0.864 -7.805 -11.328 1 98.94 365 VAL A CA 1
ATOM 2907 C C . VAL A 1 365 ? -1.768 -7.941 -12.547 1 98.94 365 VAL A C 1
ATOM 2909 O O . VAL A 1 365 ? -2.205 -6.941 -13.117 1 98.94 365 VAL A O 1
ATOM 2912 N N . VAL A 1 366 ? -2.004 -9.164 -12.945 1 98.88 366 VAL A N 1
ATOM 2913 C CA . VAL A 1 366 ? -2.828 -9.492 -14.102 1 98.88 366 VAL A CA 1
ATOM 2914 C C . VAL A 1 366 ? -4.035 -10.32 -13.664 1 98.88 366 VAL A C 1
ATOM 2916 O O . VAL A 1 366 ? -3.885 -11.344 -13 1 98.88 366 VAL A O 1
ATOM 2919 N N . GLU A 1 367 ? -5.195 -9.82 -13.992 1 98.81 367 GLU A N 1
ATOM 2920 C CA . GLU A 1 367 ? -6.422 -10.547 -13.656 1 98.81 367 GLU A CA 1
ATOM 2921 C C . GLU A 1 367 ? -7.219 -10.883 -14.914 1 98.81 367 GLU A C 1
ATOM 2923 O O . GLU A 1 367 ? -7.258 -10.094 -15.859 1 98.81 367 GLU A O 1
ATOM 2928 N N . GLN A 1 368 ? -7.812 -12.07 -14.844 1 98.19 368 GLN A N 1
ATOM 2929 C CA . GLN A 1 368 ? -8.555 -12.539 -16 1 98.19 368 GLN A CA 1
ATOM 2930 C C . GLN A 1 368 ? -9.969 -12.953 -15.633 1 98.19 368 GLN A C 1
ATOM 2932 O O . GLN A 1 368 ? -10.188 -13.57 -14.586 1 98.19 368 GLN A O 1
ATOM 2937 N N . MET A 1 369 ? -10.867 -12.578 -16.453 1 97.69 369 MET A N 1
ATOM 2938 C CA . MET A 1 369 ? -12.227 -13.102 -16.594 1 97.69 369 MET A CA 1
ATOM 2939 C C . MET A 1 369 ? -12.547 -13.406 -18.062 1 97.69 369 MET A C 1
ATOM 2941 O O . MET A 1 369 ? -11.828 -12.969 -18.953 1 97.69 369 MET A O 1
ATOM 2945 N N . PRO A 1 370 ? -13.586 -14.289 -18.266 1 96.88 370 PRO A N 1
ATOM 2946 C CA . PRO A 1 370 ? -13.953 -14.391 -19.672 1 96.88 370 PRO A CA 1
ATOM 2947 C C . PRO A 1 370 ? -14.148 -13.031 -20.328 1 96.88 370 PRO A C 1
ATOM 2949 O O . PRO A 1 370 ? -14.758 -12.133 -19.75 1 96.88 370 PRO A O 1
ATOM 2952 N N . THR A 1 371 ? -13.516 -12.797 -21.453 1 97.19 371 THR A N 1
ATOM 2953 C CA . THR A 1 371 ? -13.672 -11.656 -22.344 1 97.19 371 THR A CA 1
ATOM 2954 C C . THR A 1 371 ? -12.789 -10.492 -21.906 1 97.19 371 THR A C 1
ATOM 2956 O O . THR A 1 371 ? -12.664 -9.492 -22.625 1 97.19 371 THR A O 1
ATOM 2959 N N . LEU A 1 372 ? -12.133 -10.633 -20.734 1 98.25 372 LEU A N 1
ATOM 2960 C CA . LEU A 1 372 ? -11.383 -9.461 -20.281 1 98.25 372 LEU A CA 1
ATOM 2961 C C . LEU A 1 372 ? -10.141 -9.883 -19.516 1 98.25 372 LEU A C 1
ATOM 2963 O O . LEU A 1 372 ? -10.203 -10.773 -18.672 1 98.25 372 LEU A O 1
ATOM 2967 N N . VAL A 1 373 ? -8.977 -9.32 -19.844 1 98.62 373 VAL A N 1
ATOM 2968 C CA . VAL A 1 373 ? -7.746 -9.375 -19.062 1 98.62 373 VAL A CA 1
ATOM 2969 C C . VAL A 1 373 ? -7.332 -7.961 -18.656 1 98.62 373 VAL A C 1
ATOM 2971 O O . VAL A 1 373 ? -7.195 -7.082 -19.516 1 98.62 373 VAL A O 1
ATOM 2974 N N . HIS A 1 374 ? -7.234 -7.723 -17.344 1 98.62 374 HIS A N 1
ATOM 2975 C CA . HIS A 1 374 ? -6.777 -6.445 -16.812 1 98.62 374 HIS A CA 1
ATOM 2976 C C . HIS A 1 374 ? -5.395 -6.574 -16.188 1 98.62 374 HIS A C 1
ATOM 2978 O O . HIS A 1 374 ? -5.164 -7.445 -15.352 1 98.62 374 HIS A O 1
ATOM 2984 N N . SER A 1 375 ? -4.453 -5.711 -16.656 1 98.62 375 SER A N 1
ATOM 2985 C CA . SER A 1 375 ? -3.072 -5.766 -16.188 1 98.62 375 SER A CA 1
ATOM 2986 C C . SER A 1 375 ? -2.537 -4.371 -15.883 1 98.62 375 SER A C 1
ATOM 2988 O O . SER A 1 375 ? -2.717 -3.445 -16.672 1 98.62 375 SER A O 1
ATOM 2990 N N . ALA A 1 376 ? -1.904 -4.211 -14.672 1 98.69 376 ALA A N 1
ATOM 2991 C CA . ALA A 1 376 ? -1.33 -2.908 -14.344 1 98.69 376 ALA A CA 1
ATOM 2992 C C . ALA A 1 376 ? -0.187 -3.051 -13.336 1 98.69 376 ALA A C 1
ATOM 2994 O O . ALA A 1 376 ? -0.069 -4.074 -12.664 1 98.69 376 ALA A O 1
ATOM 2995 N N . ASP A 1 377 ? 0.684 -2.01 -13.328 1 98.75 377 ASP A N 1
ATOM 2996 C CA . ASP A 1 377 ? 1.797 -1.924 -12.383 1 98.75 377 ASP A CA 1
ATOM 2997 C C . ASP A 1 377 ? 1.303 -1.599 -10.977 1 98.75 377 ASP A C 1
ATOM 2999 O O . ASP A 1 377 ? 0.641 -0.581 -10.766 1 98.75 377 ASP A O 1
ATOM 3003 N N . GLN A 1 378 ? 1.561 -2.469 -10.008 1 98.81 378 GLN A N 1
ATOM 3004 C CA . GLN A 1 378 ? 1.144 -2.258 -8.625 1 98.81 378 GLN A CA 1
ATOM 3005 C C . GLN A 1 378 ? 2.35 -2.113 -7.703 1 98.81 378 GLN A C 1
ATOM 3007 O O . GLN A 1 378 ? 2.266 -2.414 -6.512 1 98.81 378 GLN A O 1
ATOM 3012 N N . THR A 1 379 ? 3.467 -1.627 -8.188 1 98.81 379 THR A N 1
ATOM 3013 C CA . THR A 1 379 ? 4.73 -1.521 -7.461 1 98.81 379 THR A CA 1
ATOM 3014 C C . THR A 1 379 ? 4.582 -0.602 -6.25 1 98.81 379 THR A C 1
ATOM 3016 O O . THR A 1 379 ? 5.195 -0.839 -5.207 1 98.81 379 THR A O 1
ATOM 3019 N N . ASP A 1 380 ? 3.758 0.438 -6.359 1 97.81 380 ASP A N 1
ATOM 3020 C CA . ASP A 1 380 ? 3.609 1.393 -5.266 1 97.81 380 ASP A CA 1
ATOM 3021 C C . ASP A 1 380 ? 3.035 0.717 -4.023 1 97.81 380 ASP A C 1
ATOM 3023 O O . ASP A 1 380 ? 3.42 1.043 -2.898 1 97.81 380 ASP A O 1
ATOM 3027 N N . ILE A 1 381 ? 2.115 -0.168 -4.227 1 98.5 381 ILE A N 1
ATOM 3028 C CA . ILE A 1 381 ? 1.553 -0.897 -3.094 1 98.5 381 ILE A CA 1
ATOM 3029 C C . ILE A 1 381 ? 2.623 -1.792 -2.473 1 98.5 381 ILE A C 1
ATOM 3031 O O . ILE A 1 381 ? 2.744 -1.867 -1.248 1 98.5 381 ILE A O 1
ATOM 3035 N N . LEU A 1 382 ? 3.396 -2.441 -3.299 1 98.81 382 LEU A N 1
ATOM 3036 C CA . LEU A 1 382 ? 4.449 -3.318 -2.801 1 98.81 382 LEU A CA 1
ATOM 3037 C C . LEU A 1 382 ? 5.473 -2.535 -1.989 1 98.81 382 LEU A C 1
ATOM 3039 O O . LEU A 1 382 ? 5.953 -3.012 -0.958 1 98.81 382 LEU A O 1
ATOM 3043 N N . ARG A 1 383 ? 5.844 -1.327 -2.492 1 98.5 383 ARG A N 1
ATOM 3044 C CA . ARG A 1 383 ? 6.812 -0.476 -1.809 1 98.5 383 ARG A CA 1
ATOM 3045 C C . ARG A 1 383 ? 6.379 -0.196 -0.374 1 98.5 383 ARG A C 1
ATOM 3047 O O . ARG A 1 383 ? 7.215 0.052 0.496 1 98.5 383 ARG A O 1
ATOM 3054 N N . ASN A 1 384 ? 5.102 -0.26 -0.21 1 97.69 384 ASN A N 1
ATOM 3055 C CA . ASN A 1 384 ? 4.566 0.049 1.111 1 97.69 384 ASN A CA 1
ATOM 3056 C C . ASN A 1 384 ? 4.664 -1.15 2.051 1 97.69 384 ASN A C 1
ATOM 3058 O O . ASN A 1 384 ? 4.387 -1.033 3.246 1 97.69 384 ASN A O 1
ATOM 3062 N N . GLY A 1 385 ? 4.977 -2.322 1.485 1 98.25 385 GLY A N 1
ATOM 3063 C CA . GLY A 1 385 ? 5.316 -3.377 2.43 1 98.25 385 GLY A CA 1
ATOM 3064 C C . GLY A 1 385 ? 4.992 -4.766 1.914 1 98.25 385 GLY A C 1
ATOM 3065 O O . GLY A 1 385 ? 5.688 -5.73 2.236 1 98.25 385 GLY A O 1
ATOM 3066 N N . TYR A 1 386 ? 3.848 -4.93 1.152 1 98.81 386 TYR A N 1
ATOM 3067 C CA . TYR A 1 386 ? 3.492 -6.281 0.739 1 98.81 386 TYR A CA 1
ATOM 3068 C C . TYR A 1 386 ? 2.375 -6.258 -0.297 1 98.81 386 TYR A C 1
ATOM 3070 O O . TYR A 1 386 ? 1.757 -5.219 -0.53 1 98.81 386 TYR A O 1
ATOM 3078 N N . TRP A 1 387 ? 2.166 -7.332 -0.971 1 98.88 387 TRP A N 1
ATOM 3079 C CA . TRP A 1 387 ? 1.01 -7.688 -1.786 1 98.88 387 TRP A CA 1
ATOM 3080 C C . TRP A 1 387 ? 0.502 -9.078 -1.432 1 98.88 387 TRP A C 1
ATOM 3082 O O . TRP A 1 387 ? 1.273 -10.047 -1.416 1 98.88 387 TRP A O 1
ATOM 3092 N N . ALA A 1 388 ? -0.76 -9.203 -1.154 1 98.69 388 ALA A N 1
ATOM 3093 C CA . ALA A 1 388 ? -1.354 -10.5 -0.856 1 98.69 388 ALA A CA 1
ATOM 3094 C C . ALA A 1 388 ? -2.473 -10.828 -1.839 1 98.69 388 ALA A C 1
ATOM 3096 O O . ALA A 1 388 ? -3.135 -9.93 -2.361 1 98.69 388 ALA A O 1
ATOM 3097 N N . SER A 1 389 ? -2.652 -12.047 -2.119 1 98.5 389 SER A N 1
ATOM 3098 C CA . SER A 1 389 ? -3.682 -12.547 -3.023 1 98.5 389 SER A CA 1
ATOM 3099 C C . SER A 1 389 ? -4.461 -13.695 -2.393 1 98.5 389 SER A C 1
ATOM 3101 O O . SER A 1 389 ? -3.875 -14.578 -1.757 1 98.5 389 SER A O 1
ATOM 3103 N N . TYR A 1 390 ? -5.801 -13.664 -2.506 1 97.06 390 TYR A N 1
ATOM 3104 C CA . TYR A 1 390 ? -6.668 -14.594 -1.794 1 97.06 390 TYR A CA 1
ATOM 3105 C C . TYR A 1 390 ? -7.984 -14.789 -2.537 1 97.06 390 TYR A C 1
ATOM 3107 O O . TYR A 1 390 ? -9.062 -14.695 -1.94 1 97.06 390 TYR A O 1
ATOM 3115 N N . ASN A 1 391 ? -7.969 -14.891 -3.805 1 96.5 391 ASN A N 1
ATOM 3116 C CA . ASN A 1 391 ? -9.008 -15.422 -4.684 1 96.5 391 ASN A CA 1
ATOM 3117 C C . ASN A 1 391 ? -10.117 -14.398 -4.914 1 96.5 391 ASN A C 1
ATOM 3119 O O . ASN A 1 391 ? -11.227 -14.766 -5.305 1 96.5 391 ASN A O 1
ATOM 3123 N N . ILE A 1 392 ? -9.961 -13.195 -4.641 1 97.25 392 ILE A N 1
ATOM 3124 C CA . ILE A 1 392 ? -10.914 -12.125 -4.914 1 97.25 392 ILE A CA 1
ATOM 3125 C C . ILE A 1 392 ? -10.242 -11.039 -5.75 1 97.25 392 ILE A C 1
ATOM 3127 O O . ILE A 1 392 ? -9.188 -10.516 -5.371 1 97.25 392 ILE A O 1
ATOM 3131 N N . PRO A 1 393 ? -10.852 -10.648 -6.824 1 98 393 PRO A N 1
ATOM 3132 C CA . PRO A 1 393 ? -10.203 -9.703 -7.73 1 98 393 PRO A CA 1
ATOM 3133 C C . PRO A 1 393 ? -9.891 -8.359 -7.059 1 98 393 PRO A C 1
ATOM 3135 O O . PRO A 1 393 ? -10.695 -7.867 -6.266 1 98 393 PRO A O 1
ATOM 3138 N N . PHE A 1 394 ? -8.805 -7.863 -7.418 1 98.69 394 PHE A N 1
ATOM 3139 C CA . PHE A 1 394 ? -8.383 -6.539 -6.98 1 98.69 394 PHE A CA 1
ATOM 3140 C C . PHE A 1 394 ? -9.016 -5.453 -7.84 1 98.69 394 PHE A C 1
ATOM 3142 O O . PHE A 1 394 ? -9.492 -4.445 -7.324 1 98.69 394 PHE A O 1
ATOM 3149 N N . TYR A 1 395 ? -8.945 -5.598 -9.18 1 98.56 395 TYR A N 1
ATOM 3150 C CA . TYR A 1 395 ? -9.43 -4.586 -10.109 1 98.56 395 TYR A CA 1
ATOM 3151 C C . TYR A 1 395 ? -10.953 -4.555 -10.141 1 98.56 395 TYR A C 1
ATOM 3153 O O . TYR A 1 395 ? -11.594 -5.586 -10.352 1 98.56 395 TYR A O 1
ATOM 3161 N N . ARG A 1 396 ? -11.539 -3.412 -10.031 1 96.88 396 ARG A N 1
ATOM 3162 C CA . ARG A 1 396 ? -12.984 -3.227 -10 1 96.88 396 ARG A CA 1
ATOM 3163 C C . ARG A 1 396 ? -13.633 -3.795 -11.258 1 96.88 396 ARG A C 1
ATOM 3165 O O . ARG A 1 396 ? -14.727 -4.371 -11.195 1 96.88 396 ARG A O 1
ATOM 3172 N N . SER A 1 397 ? -13.016 -3.621 -12.383 1 97.81 397 SER A N 1
ATOM 3173 C CA . SER A 1 397 ? -13.57 -4.105 -13.641 1 97.81 397 SER A CA 1
ATOM 3174 C C . SER A 1 397 ? -13.75 -5.617 -13.617 1 97.81 397 SER A C 1
ATOM 3176 O O . SER A 1 397 ? -14.789 -6.129 -14.039 1 97.81 397 SER A O 1
ATOM 3178 N N . ILE A 1 398 ? -12.781 -6.348 -13.133 1 98.5 398 ILE A N 1
ATOM 3179 C CA . ILE A 1 398 ? -12.844 -7.801 -13.055 1 98.5 398 ILE A CA 1
ATOM 3180 C C . ILE A 1 398 ? -13.82 -8.227 -11.961 1 98.5 398 ILE A C 1
ATOM 3182 O O . ILE A 1 398 ? -14.594 -9.164 -12.133 1 98.5 398 ILE A O 1
ATOM 3186 N N . TYR A 1 399 ? -13.758 -7.473 -10.828 1 98.19 399 TYR A N 1
ATOM 3187 C CA . TYR A 1 399 ? -14.633 -7.73 -9.68 1 98.19 399 TYR A CA 1
ATOM 3188 C C . TYR A 1 399 ? -16.094 -7.641 -10.078 1 98.19 399 TYR A C 1
ATOM 3190 O O . TYR A 1 399 ? -16.891 -8.523 -9.75 1 98.19 399 TYR A O 1
ATOM 3198 N N . GLU A 1 400 ? -16.438 -6.637 -10.812 1 97.25 400 GLU A N 1
ATOM 3199 C CA . GLU A 1 400 ? -17.828 -6.418 -11.242 1 97.25 400 GLU A CA 1
ATOM 3200 C C . GLU A 1 400 ? -18.219 -7.398 -12.344 1 97.25 400 GLU A C 1
ATOM 3202 O O . GLU A 1 400 ? -19.297 -7.984 -12.305 1 97.25 400 GLU A O 1
ATOM 3207 N N . LEU A 1 401 ? -17.344 -7.582 -13.281 1 97.62 401 LEU A N 1
ATOM 3208 C CA . LEU A 1 401 ? -17.609 -8.5 -14.375 1 97.62 401 LEU A CA 1
ATOM 3209 C C . LEU A 1 401 ? -17.844 -9.914 -13.859 1 97.62 401 LEU A C 1
ATOM 3211 O O . LEU A 1 401 ? -18.719 -10.633 -14.367 1 97.62 401 LEU A O 1
ATOM 3215 N N . GLY A 1 402 ? -17.094 -10.289 -12.828 1 96.31 402 GLY A N 1
ATOM 3216 C CA . GLY A 1 402 ? -17.156 -11.641 -12.305 1 96.31 402 GLY A CA 1
ATOM 3217 C C . GLY A 1 402 ? -18.344 -11.875 -11.383 1 96.31 402 GLY A C 1
ATOM 3218 O O . GLY A 1 402 ? -18.578 -13 -10.93 1 96.31 402 GLY A O 1
ATOM 3219 N N . GLY A 1 403 ? -19.109 -10.836 -11.039 1 95.06 403 GLY A N 1
ATOM 3220 C CA . GLY A 1 403 ? -20.312 -10.977 -10.242 1 95.06 403 GLY A CA 1
ATOM 3221 C C . GLY A 1 403 ? -20.062 -10.891 -8.75 1 95.06 403 GLY A C 1
ATOM 3222 O O . GLY A 1 403 ? -20.938 -11.219 -7.941 1 95.06 403 GLY A O 1
ATOM 3223 N N . TYR A 1 404 ? -18.906 -10.469 -8.312 1 95.5 404 TYR A N 1
ATOM 3224 C CA . TYR A 1 404 ? -18.531 -10.445 -6.902 1 95.5 404 TYR A CA 1
ATOM 3225 C C . TYR A 1 404 ? -19.328 -9.406 -6.133 1 95.5 404 TYR A C 1
ATOM 3227 O O . TYR A 1 404 ? -19.641 -9.594 -4.957 1 95.5 404 TYR A O 1
ATOM 3235 N N . GLN A 1 405 ? -19.641 -8.289 -6.773 1 93.94 405 GLN A N 1
ATOM 3236 C CA . GLN A 1 405 ? -20.375 -7.238 -6.082 1 93.94 405 GLN A CA 1
ATOM 3237 C C . GLN A 1 405 ? -21.719 -7.746 -5.594 1 93.94 405 GLN A C 1
ATOM 3239 O O . GLN A 1 405 ? -22.094 -7.52 -4.441 1 93.94 405 GLN A O 1
ATOM 3244 N N . ARG A 1 406 ? -22.469 -8.359 -6.461 1 91.12 406 ARG A N 1
ATOM 3245 C CA . ARG A 1 406 ? -23.766 -8.898 -6.098 1 91.12 406 ARG A CA 1
ATOM 3246 C C . ARG A 1 406 ? -23.641 -9.922 -4.973 1 91.12 406 ARG A C 1
ATOM 3248 O O . ARG A 1 406 ? -24.469 -9.953 -4.059 1 91.12 406 ARG A O 1
ATOM 3255 N N . LEU A 1 407 ? -22.625 -10.75 -5.062 1 91.94 407 LEU A N 1
ATOM 3256 C CA . LEU A 1 407 ? -22.406 -11.758 -4.031 1 91.94 407 LEU A CA 1
ATOM 3257 C C . LEU A 1 407 ? -22.078 -11.102 -2.693 1 91.94 407 LEU A C 1
ATOM 3259 O O . LEU A 1 407 ? -22.531 -11.562 -1.645 1 91.94 407 LEU A O 1
ATOM 3263 N N . ASN A 1 408 ? -21.219 -10.148 -2.75 1 92.69 408 ASN A N 1
ATOM 3264 C CA . ASN A 1 408 ? -20.844 -9.43 -1.533 1 92.69 408 ASN A CA 1
ATOM 3265 C C . ASN A 1 408 ? -22.062 -8.789 -0.872 1 92.69 408 ASN A C 1
ATOM 3267 O O . ASN A 1 408 ? -22.172 -8.781 0.355 1 92.69 408 ASN A O 1
ATOM 3271 N N . ASP A 1 409 ? -22.953 -8.227 -1.637 1 90.94 409 ASP A N 1
ATOM 3272 C CA . ASP A 1 409 ? -24.172 -7.609 -1.116 1 90.94 409 ASP A CA 1
ATOM 3273 C C . ASP A 1 409 ? -25.047 -8.641 -0.405 1 90.94 409 ASP A C 1
ATOM 3275 O O . ASP A 1 409 ? -25.703 -8.32 0.591 1 90.94 409 ASP A O 1
ATOM 3279 N N . TYR A 1 410 ? -24.969 -9.781 -0.897 1 89.31 410 TYR A N 1
ATOM 3280 C CA . TYR A 1 410 ? -25.828 -10.844 -0.385 1 89.31 410 TYR A CA 1
ATOM 3281 C C . TYR A 1 410 ? -25.156 -11.578 0.771 1 89.31 410 TYR A C 1
ATOM 3283 O O . TYR A 1 410 ? -25.797 -11.898 1.771 1 89.31 410 TYR A O 1
ATOM 3291 N N . MET A 1 411 ? -23.891 -11.852 0.629 1 89.19 411 MET A N 1
ATOM 3292 C CA . MET A 1 411 ? -23.172 -12.719 1.557 1 89.19 411 MET A CA 1
ATOM 3293 C C . MET A 1 411 ? -22.359 -11.898 2.555 1 89.19 411 MET A C 1
ATOM 3295 O O . MET A 1 411 ? -21.797 -12.445 3.502 1 89.19 411 MET A O 1
ATOM 3299 N N . GLY A 1 412 ? -22.344 -10.633 2.381 1 87 412 GLY A N 1
ATOM 3300 C CA . GLY A 1 412 ? -21.516 -9.797 3.234 1 87 412 GLY A CA 1
ATOM 3301 C C . GLY A 1 412 ? -20.062 -9.773 2.814 1 87 412 GLY A C 1
ATOM 3302 O O . GLY A 1 412 ? -19.75 -9.945 1.636 1 87 412 GLY A O 1
ATOM 3303 N N . ASN A 1 413 ? -19.125 -9.633 3.734 1 92.38 413 ASN A N 1
ATOM 3304 C CA . ASN A 1 413 ? -17.719 -9.32 3.467 1 92.38 413 ASN A CA 1
ATOM 3305 C C . ASN A 1 413 ? -16.938 -10.562 3.041 1 92.38 413 ASN A C 1
ATOM 3307 O O . ASN A 1 413 ? -15.758 -10.477 2.717 1 92.38 413 ASN A O 1
ATOM 3311 N N . GLU A 1 414 ? -17.562 -11.664 2.912 1 92.19 414 GLU A N 1
ATOM 3312 C CA . GLU A 1 414 ? -16.875 -12.891 2.525 1 92.19 414 GLU A CA 1
ATOM 3313 C C . GLU A 1 414 ? -16.281 -12.773 1.124 1 92.19 414 GLU A C 1
ATOM 3315 O O . GLU A 1 414 ? -15.273 -13.422 0.812 1 92.19 414 GLU A O 1
ATOM 3320 N N . TYR A 1 415 ? -16.922 -11.961 0.329 1 94.12 415 TYR A N 1
ATOM 3321 C CA . TYR A 1 415 ? -16.484 -11.844 -1.061 1 94.12 415 TYR A CA 1
ATOM 3322 C C . TYR A 1 415 ? -15.961 -10.445 -1.347 1 94.12 415 TYR A C 1
ATOM 3324 O O . TYR A 1 415 ? -15.945 -10 -2.498 1 94.12 415 TYR A O 1
ATOM 3332 N N . SER A 1 416 ? -15.562 -9.758 -0.271 1 96.38 416 SER A N 1
ATOM 3333 C CA . SER A 1 416 ? -14.914 -8.453 -0.364 1 96.38 416 SER A CA 1
ATOM 3334 C C . SER A 1 416 ? -13.406 -8.602 -0.504 1 96.38 416 SER A C 1
ATOM 3336 O O . SER A 1 416 ? -12.758 -9.242 0.324 1 96.38 416 SER A O 1
ATOM 3338 N N . HIS A 1 417 ? -12.859 -8.016 -1.584 1 97.5 417 HIS A N 1
ATOM 3339 C CA . HIS A 1 417 ? -11.398 -8.008 -1.692 1 97.5 417 HIS A CA 1
ATOM 3340 C C . HIS A 1 417 ? -10.758 -7.348 -0.478 1 97.5 417 HIS A C 1
ATOM 3342 O O . HIS A 1 417 ? -9.68 -7.75 -0.043 1 97.5 417 HIS A O 1
ATOM 3348 N N . GLN A 1 418 ? -11.406 -6.391 0.089 1 97.75 418 GLN A N 1
ATOM 3349 C CA . GLN A 1 418 ? -10.852 -5.586 1.174 1 97.75 418 GLN A CA 1
ATOM 3350 C C . GLN A 1 418 ? -11.023 -6.285 2.52 1 97.75 418 GLN A C 1
ATOM 3352 O O . GLN A 1 418 ? -10.195 -6.113 3.422 1 97.75 418 GLN A O 1
ATOM 3357 N N . LEU A 1 419 ? -12.125 -7.145 2.664 1 97.75 419 LEU A N 1
ATOM 3358 C CA . LEU A 1 419 ? -12.477 -7.477 4.043 1 97.75 419 LEU A CA 1
ATOM 3359 C C . LEU A 1 419 ? -12.773 -8.969 4.184 1 97.75 419 LEU A C 1
ATOM 3361 O O . LEU A 1 419 ? -13.336 -9.398 5.191 1 97.75 419 LEU A O 1
ATOM 3365 N N . SER A 1 420 ? -12.516 -9.703 3.17 1 96.88 420 SER A N 1
ATOM 3366 C CA . SER A 1 420 ? -12.586 -11.141 3.395 1 96.88 420 SER A CA 1
ATOM 3367 C C . SER A 1 420 ? -11.695 -11.562 4.555 1 96.88 420 SER A C 1
ATOM 3369 O O . SER A 1 420 ? -10.836 -10.797 4.992 1 96.88 420 SER A O 1
ATOM 3371 N N . SER A 1 421 ? -11.898 -12.742 5.086 1 96.81 421 SER A N 1
ATOM 3372 C CA . SER A 1 421 ? -11.125 -13.258 6.215 1 96.81 421 SER A CA 1
ATOM 3373 C C . SER A 1 421 ? -9.633 -13.219 5.922 1 96.81 421 SER A C 1
ATOM 3375 O O . SER A 1 421 ? -8.852 -12.727 6.738 1 96.81 421 SER A O 1
ATOM 3377 N N . ARG A 1 422 ? -9.203 -13.688 4.832 1 97.5 422 ARG A N 1
ATOM 3378 C CA . ARG A 1 422 ? -7.785 -13.766 4.508 1 97.5 422 ARG A CA 1
ATOM 3379 C C . ARG A 1 422 ? -7.203 -12.375 4.262 1 97.5 422 ARG A C 1
ATOM 3381 O O . ARG A 1 422 ? -6.039 -12.117 4.57 1 97.5 422 ARG A O 1
ATOM 3388 N N . ALA A 1 423 ? -8.047 -11.469 3.654 1 98.25 423 ALA A N 1
ATOM 3389 C CA . ALA A 1 423 ? -7.59 -10.086 3.516 1 98.25 423 ALA A CA 1
ATOM 3390 C C . ALA A 1 423 ? -7.199 -9.5 4.871 1 98.25 423 ALA A C 1
ATOM 3392 O O . ALA A 1 423 ? -6.141 -8.883 5.004 1 98.25 423 ALA A O 1
ATOM 3393 N N . LYS A 1 424 ? -8.055 -9.695 5.848 1 98.44 424 LYS A N 1
ATOM 3394 C CA . LYS A 1 424 ? -7.832 -9.172 7.191 1 98.44 424 LYS A CA 1
ATOM 3395 C C . LYS A 1 424 ? -6.617 -9.828 7.848 1 98.44 424 LYS A C 1
ATOM 3397 O O . LYS A 1 424 ? -5.793 -9.148 8.461 1 98.44 424 LYS A O 1
ATOM 3402 N N . ILE A 1 425 ? -6.5 -11.109 7.734 1 98.56 425 ILE A N 1
ATOM 3403 C CA . ILE A 1 425 ? -5.418 -11.852 8.367 1 98.56 425 ILE A CA 1
ATOM 3404 C C . ILE A 1 425 ? -4.082 -11.453 7.738 1 98.56 425 ILE A C 1
ATOM 3406 O O . ILE A 1 425 ? -3.1 -11.227 8.445 1 98.56 425 ILE A O 1
ATOM 3410 N N . PHE A 1 426 ? -3.996 -11.359 6.406 1 98.75 426 PHE A N 1
ATOM 3411 C CA . PHE A 1 426 ? -2.771 -10.922 5.75 1 98.75 426 PHE A CA 1
ATOM 3412 C C . PHE A 1 426 ? -2.404 -9.5 6.18 1 98.75 426 PHE A C 1
ATOM 3414 O O . PHE A 1 426 ? -1.238 -9.211 6.453 1 98.75 426 PHE A O 1
ATOM 3421 N N . ARG A 1 427 ? -3.398 -8.609 6.148 1 98.44 427 ARG A N 1
ATOM 3422 C CA . ARG A 1 427 ? -3.139 -7.23 6.547 1 98.44 427 ARG A CA 1
ATOM 3423 C C . ARG A 1 427 ? -2.602 -7.168 7.973 1 98.44 427 ARG A C 1
ATOM 3425 O O . ARG A 1 427 ? -1.716 -6.367 8.273 1 98.44 427 ARG A O 1
ATOM 3432 N N . ARG A 1 428 ? -3.084 -7.977 8.836 1 97.94 428 ARG A N 1
ATOM 3433 C CA . ARG A 1 428 ? -2.662 -8.023 10.234 1 97.94 428 ARG A CA 1
ATOM 3434 C C . ARG A 1 428 ? -1.263 -8.617 10.359 1 97.94 428 ARG A C 1
ATOM 3436 O O . ARG A 1 428 ? -0.434 -8.109 11.117 1 97.94 428 ARG A O 1
ATOM 3443 N N . ASP A 1 429 ? -0.964 -9.711 9.641 1 98.19 429 ASP A N 1
ATOM 3444 C CA . ASP A 1 429 ? 0.139 -10.594 10.016 1 98.19 429 ASP A CA 1
ATOM 3445 C C . ASP A 1 429 ? 1.339 -10.391 9.094 1 98.19 429 ASP A C 1
ATOM 3447 O O . ASP A 1 429 ? 2.422 -10.922 9.352 1 98.19 429 ASP A O 1
ATOM 3451 N N . GLN A 1 430 ? 1.208 -9.641 7.984 1 98.5 430 GLN A N 1
ATOM 3452 C CA . GLN A 1 430 ? 2.311 -9.492 7.039 1 98.5 430 GLN A CA 1
ATOM 3453 C C . GLN A 1 430 ? 3.57 -8.992 7.742 1 98.5 430 GLN A C 1
ATOM 3455 O O . GLN A 1 430 ? 4.684 -9.375 7.371 1 98.5 430 GLN A O 1
ATOM 3460 N N . SER A 1 431 ? 3.451 -8.188 8.773 1 96.75 431 SER A N 1
ATOM 3461 C CA . SER A 1 431 ? 4.613 -7.605 9.438 1 96.75 431 SER A CA 1
ATOM 3462 C C . SER A 1 431 ? 5.363 -8.648 10.258 1 96.75 431 SER A C 1
ATOM 3464 O O . SER A 1 431 ? 6.5 -8.422 10.672 1 96.75 431 SER A O 1
ATOM 3466 N N . LYS A 1 432 ? 4.738 -9.766 10.523 1 97.56 432 LYS A N 1
ATOM 3467 C CA . LYS A 1 432 ? 5.406 -10.867 11.211 1 97.56 432 LYS A CA 1
ATOM 3468 C C . LYS A 1 432 ? 6.422 -11.539 10.289 1 97.56 432 LYS A C 1
ATOM 3470 O O . LYS A 1 432 ? 7.285 -12.289 10.758 1 97.56 432 LYS A O 1
ATOM 3475 N N . ILE A 1 433 ? 6.309 -11.359 9.016 1 98.62 433 ILE A N 1
ATOM 3476 C CA . ILE A 1 433 ? 7.207 -11.961 8.039 1 98.62 433 ILE A CA 1
ATOM 3477 C C . ILE A 1 433 ? 8.523 -11.188 7.996 1 98.62 433 ILE A C 1
ATOM 3479 O O . ILE A 1 433 ? 8.586 -10.094 7.434 1 98.62 433 ILE A O 1
ATOM 3483 N N . ARG A 1 434 ? 9.594 -11.766 8.477 1 97.25 434 ARG A N 1
ATOM 3484 C CA . ARG A 1 434 ? 10.898 -11.125 8.547 1 97.25 434 ARG A CA 1
ATOM 3485 C C . ARG A 1 434 ? 11.945 -11.922 7.781 1 97.25 434 ARG A C 1
ATOM 3487 O O . ARG A 1 434 ? 12.984 -11.383 7.395 1 97.25 434 ARG A O 1
ATOM 3494 N N . ASN A 1 435 ? 11.648 -13.172 7.629 1 98.12 435 ASN A N 1
ATOM 3495 C CA . ASN A 1 435 ? 12.508 -14.102 6.914 1 98.12 435 ASN A CA 1
ATOM 3496 C C . ASN A 1 435 ? 11.719 -15.297 6.371 1 98.12 435 ASN A C 1
ATOM 3498 O O . ASN A 1 435 ? 10.492 -15.336 6.48 1 98.12 435 ASN A O 1
ATOM 3502 N N . VAL A 1 436 ? 12.406 -16.234 5.805 1 98.56 436 VAL A N 1
ATOM 3503 C CA . VAL A 1 436 ? 11.773 -17.375 5.141 1 98.56 436 VAL A CA 1
ATOM 3504 C C . VAL A 1 436 ? 11.016 -18.203 6.168 1 98.56 436 VAL A C 1
ATOM 3506 O O . VAL A 1 436 ? 9.914 -18.688 5.895 1 98.56 436 VAL A O 1
ATOM 3509 N N . GLU A 1 437 ? 11.547 -18.375 7.395 1 98.44 437 GLU A N 1
ATOM 3510 C CA . GLU A 1 437 ? 10.906 -19.188 8.43 1 98.44 437 GLU A CA 1
ATOM 3511 C C . GLU A 1 437 ? 9.578 -18.578 8.867 1 98.44 437 GLU A C 1
ATOM 3513 O O . GLU A 1 437 ? 8.586 -19.281 9.023 1 98.44 437 GLU A O 1
ATOM 3518 N N . SER A 1 438 ? 9.602 -17.297 9.117 1 98.62 438 SER A N 1
ATOM 3519 C CA . SER A 1 438 ? 8.359 -16.625 9.508 1 98.62 438 SER A CA 1
ATOM 3520 C C . SER A 1 438 ? 7.367 -16.594 8.359 1 98.62 438 SER A C 1
ATOM 3522 O O . SER A 1 438 ? 6.152 -16.594 8.578 1 98.62 438 SER A O 1
ATOM 3524 N N . LEU A 1 439 ? 7.855 -16.531 7.121 1 98.81 439 LEU A N 1
ATOM 3525 C CA . LEU A 1 439 ? 6.98 -16.625 5.957 1 98.81 439 LEU A CA 1
ATOM 3526 C C . LEU A 1 439 ? 6.27 -17.969 5.922 1 98.81 439 LEU A C 1
ATOM 3528 O O . LEU A 1 439 ? 5.07 -18.031 5.645 1 98.81 439 LEU A O 1
ATOM 3532 N N . LYS A 1 440 ? 7.012 -19.078 6.219 1 98.69 440 LYS A N 1
ATOM 3533 C CA . LYS A 1 440 ? 6.402 -20.391 6.316 1 98.69 440 LYS A CA 1
ATOM 3534 C C . LYS A 1 440 ? 5.234 -20.391 7.301 1 98.69 440 LYS A C 1
ATOM 3536 O O . LYS A 1 440 ? 4.148 -20.891 6.984 1 98.69 440 LYS A O 1
ATOM 3541 N N . ALA A 1 441 ? 5.512 -19.828 8.422 1 98.44 441 ALA A N 1
ATOM 3542 C CA . ALA A 1 441 ? 4.516 -19.812 9.484 1 98.44 441 ALA A CA 1
ATOM 3543 C C . ALA A 1 441 ? 3.248 -19.094 9.055 1 98.44 441 ALA A C 1
ATOM 3545 O O . ALA A 1 441 ? 2.137 -19.547 9.312 1 98.44 441 ALA A O 1
ATOM 3546 N N . VAL A 1 442 ? 3.398 -17.922 8.422 1 98.62 442 VAL A N 1
ATOM 3547 C CA . VAL A 1 442 ? 2.25 -17.125 8.008 1 98.62 442 VAL A CA 1
ATOM 3548 C C . VAL A 1 442 ? 1.465 -17.875 6.926 1 98.62 442 VAL A C 1
ATOM 3550 O O . VAL A 1 442 ? 0.232 -17.891 6.953 1 98.62 442 VAL A O 1
ATOM 3553 N N . LEU A 1 443 ? 2.135 -18.547 5.977 1 98.69 443 LEU A N 1
ATOM 3554 C CA . LEU A 1 443 ? 1.472 -19.172 4.84 1 98.69 443 LEU A CA 1
ATOM 3555 C C . LEU A 1 443 ? 0.86 -20.516 5.238 1 98.69 443 LEU A C 1
ATOM 3557 O O . LEU A 1 443 ? 0.031 -21.062 4.508 1 98.69 443 LEU A O 1
ATOM 3561 N N . ARG A 1 444 ? 1.259 -21.016 6.402 1 98.31 444 ARG A N 1
ATOM 3562 C CA . ARG A 1 444 ? 0.686 -22.25 6.906 1 98.31 444 ARG A CA 1
ATOM 3563 C C . ARG A 1 444 ? -0.344 -21.984 7.996 1 98.31 444 ARG A C 1
ATOM 3565 O O . ARG A 1 444 ? -0.902 -22.906 8.578 1 98.31 444 ARG A O 1
ATOM 3572 N N . TYR A 1 445 ? -0.651 -20.781 8.258 1 98.44 445 TYR A N 1
ATOM 3573 C CA . TYR A 1 445 ? -1.452 -20.375 9.406 1 98.44 445 TYR A CA 1
ATOM 3574 C C . TYR A 1 445 ? -2.885 -20.875 9.273 1 98.44 445 TYR A C 1
ATOM 3576 O O . TYR A 1 445 ? -3.518 -20.703 8.227 1 98.44 445 TYR A O 1
ATOM 3584 N N . ASN A 1 446 ? -3.371 -21.453 10.281 1 98 446 ASN A N 1
ATOM 3585 C CA . ASN A 1 446 ? -4.777 -21.766 10.492 1 98 446 ASN A CA 1
ATOM 3586 C C . ASN A 1 446 ? -5.152 -21.719 11.969 1 98 446 ASN A C 1
ATOM 3588 O O . ASN A 1 446 ? -5.039 -22.703 12.688 1 98 446 ASN A O 1
ATOM 3592 N N . GLY A 1 447 ? -5.578 -20.578 12.398 1 97 447 GLY A N 1
ATOM 3593 C CA . GLY A 1 447 ? -6.031 -20.406 13.766 1 97 447 GLY A CA 1
ATOM 3594 C C . GLY A 1 447 ? -7.543 -20.297 13.883 1 97 447 GLY A C 1
ATOM 3595 O O . GLY A 1 447 ? -8.062 -19.438 14.602 1 97 447 GLY A O 1
ATOM 3596 N N . TYR A 1 448 ? -8.312 -21.141 13.18 1 96.19 448 TYR A N 1
ATOM 3597 C CA . TYR A 1 448 ? -9.742 -20.953 12.953 1 96.19 448 TYR A CA 1
ATOM 3598 C C . TYR A 1 448 ? -10.516 -21.047 14.266 1 96.19 448 TYR A C 1
ATOM 3600 O O . TYR A 1 448 ? -11.594 -20.469 14.398 1 96.19 448 TYR A O 1
ATOM 3608 N N . LYS A 1 449 ? -9.953 -21.656 15.273 1 95.44 449 LYS A N 1
ATOM 3609 C CA . LYS A 1 449 ? -10.68 -21.859 16.531 1 95.44 449 LYS A CA 1
ATOM 3610 C C . LYS A 1 449 ? -10.672 -20.594 17.375 1 95.44 449 LYS A C 1
ATOM 3612 O O . LYS A 1 449 ? -11.609 -20.344 18.141 1 95.44 449 LYS A O 1
ATOM 3617 N N . THR A 1 450 ? -9.695 -19.75 17.219 1 96.25 450 THR A N 1
ATOM 3618 C CA . THR A 1 450 ? -9.523 -18.672 18.172 1 96.25 450 THR A CA 1
ATOM 3619 C C . THR A 1 450 ? -9.469 -17.328 17.453 1 96.25 450 THR A C 1
ATOM 3621 O O . THR A 1 450 ? -9.727 -16.281 18.062 1 96.25 450 THR A O 1
ATOM 3624 N N . ASP A 1 451 ? -9.109 -17.328 16.281 1 96.94 451 ASP A N 1
ATOM 3625 C CA . ASP A 1 451 ? -8.945 -16.078 15.539 1 96.94 451 ASP A CA 1
ATOM 3626 C C . ASP A 1 451 ? -10.297 -15.469 15.172 1 96.94 451 ASP A C 1
ATOM 3628 O O . ASP A 1 451 ? -11.094 -16.094 14.469 1 96.94 451 ASP A O 1
ATOM 3632 N N . ARG A 1 452 ? -10.477 -14.242 15.516 1 96.75 452 ARG A N 1
ATOM 3633 C CA . ARG A 1 452 ? -11.773 -13.586 15.352 1 96.75 452 ARG A CA 1
ATOM 3634 C C . ARG A 1 452 ? -12.109 -13.398 13.875 1 96.75 452 ARG A C 1
ATOM 3636 O O . ARG A 1 452 ? -13.273 -13.281 13.508 1 96.75 452 ARG A O 1
ATOM 3643 N N . TYR A 1 453 ? -11.172 -13.383 13.016 1 97.5 453 TYR A N 1
ATOM 3644 C CA . TYR A 1 453 ? -11.422 -13.094 11.602 1 97.5 453 TYR A CA 1
ATOM 3645 C C . TYR A 1 453 ? -11.867 -14.352 10.859 1 97.5 453 TYR A C 1
ATOM 3647 O O . TYR A 1 453 ? -12.281 -14.281 9.703 1 97.5 453 TYR A O 1
ATOM 3655 N N . THR A 1 454 ? -11.883 -15.57 11.508 1 95.69 454 THR A N 1
ATOM 3656 C CA . THR A 1 454 ? -12.133 -16.828 10.805 1 95.69 454 THR A CA 1
ATOM 3657 C C . THR A 1 454 ? -13.586 -17.266 10.984 1 95.69 454 THR A C 1
ATOM 3659 O O . THR A 1 454 ? -14.055 -18.156 10.281 1 95.69 454 THR A O 1
ATOM 3662 N N . SER A 1 455 ? -14.297 -16.656 11.961 1 92.62 455 SER A N 1
ATOM 3663 C CA . SER A 1 455 ? -15.664 -17.031 12.312 1 92.62 455 SER A CA 1
ATOM 3664 C C . SER A 1 455 ? -15.766 -18.531 12.594 1 92.62 455 SER A C 1
ATOM 3666 O O . SER A 1 455 ? -16.766 -19.156 12.242 1 92.62 455 SER A O 1
ATOM 3668 N N . GLY A 1 456 ? -14.695 -19.109 13.062 1 93.75 456 GLY A N 1
ATOM 3669 C CA . GLY A 1 456 ? -14.695 -20.516 13.469 1 93.75 456 GLY A CA 1
ATOM 3670 C C . GLY A 1 456 ? -14.648 -21.469 12.297 1 93.75 456 GLY A C 1
ATOM 3671 O O . GLY A 1 456 ? -14.82 -22.688 12.469 1 93.75 456 GLY A O 1
ATOM 3672 N N . ASN A 1 457 ? -14.445 -21.016 11.094 1 93.44 457 ASN A N 1
ATOM 3673 C CA . ASN A 1 457 ? -14.391 -21.828 9.883 1 93.44 457 ASN A CA 1
ATOM 3674 C C . ASN A 1 457 ? -12.953 -22.156 9.5 1 93.44 457 ASN A C 1
ATOM 3676 O O . ASN A 1 457 ? -12.156 -21.25 9.234 1 93.44 457 ASN A O 1
ATOM 3680 N N . PRO A 1 458 ? -12.586 -23.438 9.414 1 95.31 458 PRO A N 1
ATOM 3681 C CA . PRO A 1 458 ? -11.203 -23.828 9.141 1 95.31 458 PRO A CA 1
ATOM 3682 C C . PRO A 1 458 ? -10.75 -23.453 7.73 1 95.31 458 PRO A C 1
ATOM 3684 O O . PRO A 1 458 ? -9.57 -23.609 7.398 1 95.31 458 PRO A O 1
ATOM 3687 N N . CYS A 1 459 ? -11.688 -22.891 6.934 1 94.25 459 CYS A N 1
ATOM 3688 C CA . CYS A 1 459 ? -11.305 -22.5 5.582 1 94.25 459 CYS A CA 1
ATOM 3689 C C . CYS A 1 459 ? -11.32 -20.984 5.438 1 94.25 459 CYS A C 1
ATOM 3691 O O . CYS A 1 459 ? -10.961 -20.453 4.383 1 94.25 459 CYS A O 1
ATOM 3693 N N . ASN A 1 460 ? -11.727 -20.281 6.492 1 94.25 460 ASN A N 1
ATOM 3694 C CA . ASN A 1 460 ? -11.602 -18.828 6.527 1 94.25 460 ASN A CA 1
ATOM 3695 C C . ASN A 1 460 ? -10.258 -18.391 7.105 1 94.25 460 ASN A C 1
ATOM 3697 O O . ASN A 1 460 ? -10.203 -17.562 8.016 1 94.25 460 ASN A O 1
ATOM 3701 N N . THR A 1 461 ? -9.203 -19.078 6.629 1 96.19 461 THR A N 1
ATOM 3702 C CA . THR A 1 461 ? -7.828 -18.859 7.066 1 96.19 461 THR A CA 1
ATOM 3703 C C . THR A 1 461 ? -6.871 -18.906 5.879 1 96.19 461 THR A C 1
ATOM 3705 O O . THR A 1 461 ? -7.297 -19.109 4.738 1 96.19 461 THR A O 1
ATOM 3708 N N . ILE A 1 462 ? -5.551 -18.703 6.137 1 97.88 462 ILE A N 1
ATOM 3709 C CA . ILE A 1 462 ? -4.555 -18.672 5.07 1 97.88 462 ILE A CA 1
ATOM 3710 C C . ILE A 1 462 ? -4.391 -20.062 4.465 1 97.88 462 ILE A C 1
ATOM 3712 O O . ILE A 1 462 ? -4.273 -20.203 3.248 1 97.88 462 ILE A O 1
ATOM 3716 N N . CYS A 1 463 ? -4.379 -21.047 5.281 1 97.81 463 CYS A N 1
ATOM 3717 C CA . CYS A 1 463 ? -4.211 -22.438 4.855 1 97.81 463 CYS A CA 1
ATOM 3718 C C . CYS A 1 463 ? -5.402 -23.281 5.285 1 97.81 463 CYS A C 1
ATOM 3720 O O . CYS A 1 463 ? -5.391 -23.875 6.367 1 97.81 463 CYS A O 1
ATOM 3722 N N . CYS A 1 464 ? -6.332 -23.5 4.418 1 96.5 464 CYS A N 1
ATOM 3723 C CA . CYS A 1 464 ? -7.652 -24.078 4.648 1 96.5 464 CYS A CA 1
ATOM 3724 C C . CYS A 1 464 ? -7.551 -25.547 4.984 1 96.5 464 CYS A C 1
ATOM 3726 O O . CYS A 1 464 ? -6.727 -26.266 4.418 1 96.5 464 CYS A O 1
ATOM 3728 N N . ARG A 1 465 ? -8.391 -26.031 5.957 1 96.5 465 ARG A N 1
ATOM 3729 C CA . ARG A 1 465 ? -8.562 -27.438 6.328 1 96.5 465 ARG A CA 1
ATOM 3730 C C . ARG A 1 465 ? -10.031 -27.828 6.359 1 96.5 465 ARG A C 1
ATOM 3732 O O . ARG A 1 465 ? -10.602 -28.031 7.43 1 96.5 465 ARG A O 1
ATOM 3739 N N . ASP A 1 466 ? -10.57 -28.016 5.188 1 95.44 466 ASP A N 1
ATOM 3740 C CA . ASP A 1 466 ? -11.992 -28.359 5.133 1 95.44 466 ASP A CA 1
ATOM 3741 C C . ASP A 1 466 ? -12.266 -29.719 5.746 1 95.44 466 ASP A C 1
ATOM 3743 O O . ASP A 1 466 ? -13.398 -30.031 6.109 1 95.44 466 ASP A O 1
ATOM 3747 N N . ASP A 1 467 ? -11.281 -30.578 5.859 1 95.81 467 ASP A N 1
ATOM 3748 C CA . ASP A 1 467 ? -11.438 -31.906 6.461 1 95.81 467 ASP A CA 1
ATOM 3749 C C . ASP A 1 467 ? -11.766 -31.797 7.945 1 95.81 467 ASP A C 1
ATOM 3751 O O . ASP A 1 467 ? -12.25 -32.75 8.555 1 95.81 467 ASP A O 1
ATOM 3755 N N . LEU A 1 468 ? -11.508 -30.609 8.477 1 95.31 468 LEU A N 1
ATOM 3756 C CA . LEU A 1 468 ? -11.734 -30.422 9.898 1 95.31 468 LEU A CA 1
ATOM 3757 C C . LEU A 1 468 ? -13.102 -29.797 10.148 1 95.31 468 LEU A C 1
ATOM 3759 O O . LEU A 1 468 ? -13.469 -29.531 11.297 1 95.31 468 LEU A O 1
ATOM 3763 N N . GLN A 1 469 ? -13.852 -29.5 9.039 1 91.62 469 GLN A N 1
ATOM 3764 C CA . GLN A 1 469 ? -15.219 -29.031 9.219 1 91.62 469 GLN A CA 1
ATOM 3765 C C . GLN A 1 469 ? -16.062 -30.078 9.953 1 91.62 469 GLN A C 1
ATOM 3767 O O . GLN A 1 469 ? -16.016 -31.266 9.617 1 91.62 469 GLN A O 1
ATOM 3772 N N . PRO A 1 470 ? -16.875 -29.562 10.875 1 86.62 470 PRO A N 1
ATOM 3773 C CA . PRO A 1 470 ? -17.719 -30.531 11.578 1 86.62 470 PRO A CA 1
ATOM 3774 C C . PRO A 1 470 ? -18.797 -31.141 10.688 1 86.62 470 PRO A C 1
ATOM 3776 O O . PRO A 1 470 ? -19.469 -30.422 9.938 1 86.62 470 PRO A O 1
ATOM 3779 N N . ASN A 1 471 ? -19.078 -32.375 10.664 1 81.44 471 ASN A N 1
ATOM 3780 C CA . ASN A 1 471 ? -20.125 -33.188 10.055 1 81.44 471 ASN A CA 1
ATOM 3781 C C . ASN A 1 471 ? -20.031 -33.188 8.539 1 81.44 471 ASN A C 1
ATOM 3783 O O . ASN A 1 471 ? -20.594 -34.031 7.871 1 81.44 471 ASN A O 1
ATOM 3787 N N . THR A 1 472 ? -19.344 -32.125 7.965 1 82.31 472 THR A N 1
ATOM 3788 C CA . THR A 1 472 ? -19.375 -32.031 6.512 1 82.31 472 THR A CA 1
ATOM 3789 C C . THR A 1 472 ? -17.969 -31.891 5.945 1 82.31 472 THR A C 1
ATOM 3791 O O . THR A 1 472 ? -17.781 -31.312 4.863 1 82.31 472 THR A O 1
ATOM 3794 N N . GLY A 1 473 ? -17.047 -32.375 6.652 1 89.12 473 GLY A N 1
ATOM 3795 C CA . GLY A 1 473 ? -15.656 -32.188 6.227 1 89.12 473 GLY A CA 1
ATOM 3796 C C . GLY A 1 473 ? -15.32 -32.969 4.969 1 89.12 473 GLY A C 1
ATOM 3797 O O . GLY A 1 473 ? -15.844 -34.062 4.754 1 89.12 473 GLY A O 1
ATOM 3798 N N . SER A 1 474 ? -14.547 -32.406 4.082 1 92.44 474 SER A N 1
ATOM 3799 C CA . SER A 1 474 ? -14.047 -33.031 2.869 1 92.44 474 SER A CA 1
ATOM 3800 C C . SER A 1 474 ? -12.539 -32.844 2.727 1 92.44 474 SER A C 1
ATOM 3802 O O . SER A 1 474 ? -11.984 -31.875 3.27 1 92.44 474 SER A O 1
ATOM 3804 N N . PRO A 1 475 ? -11.875 -33.781 2.096 1 95 475 PRO A N 1
ATOM 3805 C CA . PRO A 1 475 ? -10.422 -33.656 1.935 1 95 475 PRO A CA 1
ATOM 3806 C C . PRO A 1 475 ? -10.039 -32.625 0.85 1 95 475 PRO A C 1
ATOM 3808 O O . PRO A 1 475 ? -9.398 -33 -0.138 1 95 475 PRO A O 1
ATOM 3811 N N . VAL A 1 476 ? -10.422 -31.406 1.12 1 94.38 476 VAL A N 1
ATOM 3812 C CA . VAL A 1 476 ? -10.156 -30.281 0.228 1 94.38 476 VAL A CA 1
ATOM 3813 C C . VAL A 1 476 ? -9.57 -29.125 1.022 1 94.38 476 VAL A C 1
ATOM 3815 O O . VAL A 1 476 ? -9.922 -28.922 2.188 1 94.38 476 VAL A O 1
ATOM 3818 N N . GLY A 1 477 ? -8.641 -28.469 0.448 1 95.38 477 GLY A N 1
ATOM 3819 C CA . GLY A 1 477 ? -8.039 -27.312 1.104 1 95.38 477 GLY A CA 1
ATOM 3820 C C . GLY A 1 477 ? -6.586 -27.109 0.733 1 95.38 477 GLY A C 1
ATOM 3821 O O . GLY A 1 477 ? -6.168 -27.453 -0.378 1 95.38 477 GLY A O 1
ATOM 3822 N N . CYS A 1 478 ? -5.914 -26.469 1.636 1 96.56 478 CYS A N 1
ATOM 3823 C CA . CYS A 1 478 ? -4.492 -26.203 1.465 1 96.56 478 CYS A CA 1
ATOM 3824 C C . CYS A 1 478 ? -3.668 -27.469 1.646 1 96.56 478 CYS A C 1
ATOM 3826 O O . CYS A 1 478 ? -3.756 -28.125 2.682 1 96.56 478 CYS A O 1
ATOM 3828 N N . TYR A 1 479 ? -2.846 -27.812 0.682 1 96.75 479 TYR A N 1
ATOM 3829 C CA . TYR A 1 479 ? -2.172 -29.094 0.811 1 96.75 479 TYR A CA 1
ATOM 3830 C C . TYR A 1 479 ? -0.681 -28.969 0.522 1 96.75 479 TYR A C 1
ATOM 3832 O O . TYR A 1 479 ? 0.019 -29.969 0.358 1 96.75 479 TYR A O 1
ATOM 3840 N N . ASP A 1 480 ? -0.219 -27.688 0.381 1 97.75 480 ASP A N 1
ATOM 3841 C CA . ASP A 1 480 ? 1.222 -27.453 0.305 1 97.75 480 ASP A CA 1
ATOM 3842 C C . ASP A 1 480 ? 1.562 -25.984 0.569 1 97.75 480 ASP A C 1
ATOM 3844 O O . ASP A 1 480 ? 0.667 -25.172 0.768 1 97.75 480 ASP A O 1
ATOM 3848 N N . THR A 1 481 ? 2.838 -25.703 0.688 1 98.56 481 THR A N 1
ATOM 3849 C CA . THR A 1 481 ? 3.361 -24.344 0.744 1 98.56 481 THR A CA 1
ATOM 3850 C C . THR A 1 481 ? 4.754 -24.281 0.125 1 98.56 481 THR A C 1
ATOM 3852 O O . THR A 1 481 ? 5.586 -25.156 0.357 1 98.56 481 THR A O 1
ATOM 3855 N N . LYS A 1 482 ? 4.984 -23.328 -0.698 1 98.81 482 LYS A N 1
ATOM 3856 C CA . LYS A 1 482 ? 6.285 -22.984 -1.26 1 98.81 482 LYS A CA 1
ATOM 3857 C C . LYS A 1 482 ? 6.695 -21.562 -0.865 1 98.81 482 LYS A C 1
ATOM 3859 O O . LYS A 1 482 ? 5.891 -20.641 -0.947 1 98.81 482 LYS A O 1
ATOM 3864 N N . VAL A 1 483 ? 7.914 -21.453 -0.453 1 98.88 483 VAL A N 1
ATOM 3865 C CA . VAL A 1 483 ? 8.398 -20.141 -0.06 1 98.88 483 VAL A CA 1
ATOM 3866 C C . VAL A 1 483 ? 9.828 -19.938 -0.568 1 98.88 483 VAL A C 1
ATOM 3868 O O . VAL A 1 483 ? 10.586 -20.906 -0.701 1 98.88 483 VAL A O 1
ATOM 3871 N N . ALA A 1 484 ? 10.156 -18.734 -0.866 1 98.94 484 ALA A N 1
ATOM 3872 C CA . ALA A 1 484 ? 11.516 -18.359 -1.227 1 98.94 484 ALA A CA 1
ATOM 3873 C C . ALA A 1 484 ? 11.75 -16.875 -0.974 1 98.94 484 ALA A C 1
ATOM 3875 O O . ALA A 1 484 ? 10.805 -16.109 -0.751 1 98.94 484 ALA A O 1
ATOM 3876 N N . ASP A 1 485 ? 12.961 -16.5 -0.894 1 98.75 485 ASP A N 1
ATOM 3877 C CA . ASP A 1 485 ? 13.344 -15.094 -0.963 1 98.75 485 ASP A CA 1
ATOM 3878 C C . ASP A 1 485 ? 14.156 -14.812 -2.225 1 98.75 485 ASP A C 1
ATOM 3880 O O . ASP A 1 485 ? 14.312 -15.688 -3.08 1 98.75 485 ASP A O 1
ATOM 3884 N N . MET A 1 486 ? 14.594 -13.648 -2.402 1 98.5 486 MET A N 1
ATOM 3885 C CA . MET A 1 486 ? 15.25 -13.211 -3.635 1 98.5 486 MET A CA 1
ATOM 3886 C C . MET A 1 486 ? 16.5 -14.031 -3.898 1 98.5 486 MET A C 1
ATOM 3888 O O . MET A 1 486 ? 16.75 -14.453 -5.027 1 98.5 486 MET A O 1
ATOM 3892 N N . ARG A 1 487 ? 17.328 -14.227 -2.887 1 97.75 487 ARG A N 1
ATOM 3893 C CA . ARG A 1 487 ? 18.562 -15 -3.049 1 97.75 487 ARG A CA 1
ATOM 3894 C C . ARG A 1 487 ? 18.25 -16.422 -3.52 1 97.75 487 ARG A C 1
ATOM 3896 O O . ARG A 1 487 ? 18.922 -16.938 -4.418 1 97.75 487 ARG A O 1
ATOM 3903 N N . MET A 1 488 ? 17.312 -17 -2.906 1 98.44 488 MET A N 1
ATOM 3904 C CA . MET A 1 488 ? 16.891 -18.344 -3.287 1 98.44 488 MET A CA 1
ATOM 3905 C C . MET A 1 488 ? 16.375 -18.375 -4.727 1 98.44 488 MET A C 1
ATOM 3907 O O . MET A 1 488 ? 16.766 -19.234 -5.512 1 98.44 488 MET A O 1
ATOM 3911 N N . ALA A 1 489 ? 15.562 -17.453 -5.082 1 98.5 489 ALA A N 1
ATOM 3912 C CA . ALA A 1 489 ? 14.938 -17.406 -6.406 1 98.5 489 ALA A CA 1
ATOM 3913 C C . ALA A 1 489 ? 16 -17.328 -7.504 1 98.5 489 ALA A C 1
ATOM 3915 O O . ALA A 1 489 ? 15.859 -17.938 -8.562 1 98.5 489 ALA A O 1
ATOM 3916 N N . LYS A 1 490 ? 17.016 -16.562 -7.27 1 96.62 490 LYS A N 1
ATOM 3917 C CA . LYS A 1 490 ? 18.078 -16.375 -8.258 1 96.62 490 LYS A CA 1
ATOM 3918 C C . LYS A 1 490 ? 18.828 -17.688 -8.492 1 96.62 490 LYS A C 1
ATOM 3920 O O . LYS A 1 490 ? 19.5 -17.844 -9.523 1 96.62 490 LYS A O 1
ATOM 3925 N N . LYS A 1 491 ? 18.703 -18.578 -7.543 1 97.44 491 LYS A N 1
ATOM 3926 C CA . LYS A 1 491 ? 19.344 -19.875 -7.66 1 97.44 491 LYS A CA 1
ATOM 3927 C C . LYS A 1 491 ? 18.312 -20.969 -7.949 1 97.44 491 LYS A C 1
ATOM 3929 O O . LYS A 1 491 ? 18.609 -22.156 -7.82 1 97.44 491 LYS A O 1
ATOM 3934 N N . PHE A 1 492 ? 17.125 -20.625 -8.242 1 98.38 492 PHE A N 1
ATOM 3935 C CA . PHE A 1 492 ? 16.031 -21.531 -8.523 1 98.38 492 PHE A CA 1
ATOM 3936 C C . PHE A 1 492 ? 15.742 -22.438 -7.332 1 98.38 492 PHE A C 1
ATOM 3938 O O . PHE A 1 492 ? 15.398 -23.609 -7.496 1 98.38 492 PHE A O 1
ATOM 3945 N N . MET A 1 493 ? 15.953 -21.891 -6.141 1 98.44 493 MET A N 1
ATOM 3946 C CA . MET A 1 493 ? 15.719 -22.641 -4.91 1 98.44 493 MET A CA 1
ATOM 3947 C C . MET A 1 493 ? 14.359 -22.312 -4.312 1 98.44 493 MET A C 1
ATOM 3949 O O . MET A 1 493 ? 13.906 -21.172 -4.41 1 98.44 493 MET A O 1
ATOM 3953 N N . THR A 1 494 ? 13.711 -23.266 -3.734 1 98.75 494 THR A N 1
ATOM 3954 C CA . THR A 1 494 ? 12.438 -23.109 -3.041 1 98.75 494 THR A CA 1
ATOM 3955 C C . THR A 1 494 ? 12.375 -24.031 -1.825 1 98.75 494 THR A C 1
ATOM 3957 O O . THR A 1 494 ? 12.875 -25.156 -1.864 1 98.75 494 THR A O 1
ATOM 3960 N N . SER A 1 495 ? 11.859 -23.547 -0.722 1 98.88 495 SER A N 1
ATOM 3961 C CA . SER A 1 495 ? 11.453 -24.422 0.374 1 98.88 495 SER A CA 1
ATOM 3962 C C . SER A 1 495 ? 9.992 -24.828 0.245 1 98.88 495 SER A C 1
ATOM 3964 O O . SER A 1 495 ? 9.109 -23.969 0.189 1 98.88 495 SER A O 1
ATOM 3966 N N . ALA A 1 496 ? 9.758 -26.141 0.182 1 98.75 496 ALA A N 1
ATOM 3967 C CA . ALA A 1 496 ? 8.398 -26.609 -0.107 1 98.75 496 ALA A CA 1
ATOM 3968 C C . ALA A 1 496 ? 7.973 -27.703 0.877 1 98.75 496 ALA A C 1
ATOM 3970 O O . ALA A 1 496 ? 8.797 -28.484 1.343 1 98.75 496 ALA A O 1
ATOM 3971 N N . VAL A 1 497 ? 6.73 -27.703 1.212 1 98.62 497 VAL A N 1
ATOM 3972 C CA . VAL A 1 497 ? 6.152 -28.75 2.051 1 98.62 497 VAL A CA 1
ATOM 3973 C C . VAL A 1 497 ? 4.887 -29.297 1.396 1 98.62 497 VAL A C 1
ATOM 3975 O O . VAL A 1 497 ? 4.152 -28.547 0.732 1 98.62 497 VAL A O 1
ATOM 3978 N N . ASN A 1 498 ? 4.699 -30.609 1.475 1 98.06 498 ASN A N 1
ATOM 3979 C CA . ASN A 1 498 ? 3.492 -31.281 1.016 1 98.06 498 ASN A CA 1
ATOM 3980 C C . ASN A 1 498 ? 2.617 -31.719 2.186 1 98.06 498 ASN A C 1
ATOM 3982 O O . ASN A 1 498 ? 3.121 -32.219 3.186 1 98.06 498 ASN A O 1
ATOM 3986 N N . GLY A 1 499 ? 1.302 -31.391 2.059 1 97.56 499 GLY A N 1
ATOM 3987 C CA . GLY A 1 499 ? 0.346 -31.828 3.062 1 97.56 499 GLY A CA 1
ATOM 3988 C C . GLY A 1 499 ? -0.407 -30.688 3.709 1 97.56 499 GLY A C 1
ATOM 3989 O O . GLY A 1 499 ? 0.107 -29.562 3.795 1 97.56 499 GLY A O 1
ATOM 3990 N N . PRO A 1 500 ? -1.626 -30.938 4.199 1 97.5 500 PRO A N 1
ATOM 3991 C CA . PRO A 1 500 ? -2.375 -29.938 4.949 1 97.5 500 PRO A CA 1
ATOM 3992 C C . PRO A 1 500 ? -1.632 -29.453 6.195 1 97.5 500 PRO A C 1
ATOM 3994 O O . PRO A 1 500 ? -0.823 -30.188 6.762 1 97.5 500 PRO A O 1
ATOM 3997 N N . THR A 1 501 ? -1.867 -28.281 6.598 1 97.62 501 THR A N 1
ATOM 3998 C CA . THR A 1 501 ? -1.119 -27.656 7.684 1 97.62 501 THR A CA 1
ATOM 3999 C C . THR A 1 501 ? -1.403 -28.359 9.008 1 97.62 501 THR A C 1
ATOM 4001 O O . THR A 1 501 ? -2.518 -28.844 9.234 1 97.62 501 THR A O 1
ATOM 4004 N N . VAL A 1 502 ? -0.388 -28.438 9.812 1 96.31 502 VAL A N 1
ATOM 4005 C CA . VAL A 1 502 ? -0.506 -28.953 11.172 1 96.31 502 VAL A CA 1
ATOM 4006 C C . VAL A 1 502 ? -0.174 -27.844 12.172 1 96.31 502 VAL A C 1
ATOM 4008 O O . VAL A 1 502 ? -0.03 -28.109 13.367 1 96.31 502 VAL A O 1
ATOM 4011 N N . GLU A 1 503 ? 0.044 -26.688 11.625 1 91.19 503 GLU A N 1
ATOM 4012 C CA . GLU A 1 503 ? 0.365 -25.547 12.484 1 91.19 503 GLU A CA 1
ATOM 4013 C C . GLU A 1 503 ? -0.752 -25.281 13.484 1 91.19 503 GLU A C 1
ATOM 4015 O O . GLU A 1 503 ? -1.925 -25.531 13.203 1 91.19 503 GLU A O 1
ATOM 4020 N N . GLY A 1 504 ? -0.384 -24.719 14.664 1 88.31 504 GLY A N 1
ATOM 4021 C CA . GLY A 1 504 ? -1.359 -24.469 15.711 1 88.31 504 GLY A CA 1
ATOM 4022 C C . GLY A 1 504 ? -1.841 -25.734 16.391 1 88.31 504 GLY A C 1
ATOM 4023 O O . GLY A 1 504 ? -2.967 -25.797 16.891 1 88.31 504 GLY A O 1
ATOM 4024 N N . LYS A 1 505 ? -1.163 -26.781 16.203 1 91.81 505 LYS A N 1
ATOM 4025 C CA . LYS A 1 505 ? -1.45 -28.078 16.812 1 91.81 505 LYS A CA 1
ATOM 4026 C C . LYS A 1 505 ? -2.662 -28.734 16.172 1 91.81 505 LYS A C 1
ATOM 4028 O O . LYS A 1 505 ? -3.445 -29.406 16.844 1 91.81 505 LYS A O 1
ATOM 4033 N N . LEU A 1 506 ? -2.867 -28.5 14.93 1 96.25 506 LEU A N 1
ATOM 4034 C CA . LEU A 1 506 ? -3.9 -29.203 14.188 1 96.25 506 LEU A CA 1
ATOM 4035 C C . LEU A 1 506 ? -3.479 -30.641 13.914 1 96.25 506 LEU A C 1
ATOM 4037 O O . LEU A 1 506 ? -2.287 -30.938 13.758 1 96.25 506 LEU A O 1
ATOM 4041 N N . PRO A 1 507 ? -4.441 -31.531 13.898 1 95.75 507 PRO A N 1
ATOM 4042 C CA . PRO A 1 507 ? -4.078 -32.906 13.594 1 95.75 507 PRO A CA 1
ATOM 4043 C C . PRO A 1 507 ? -3.594 -33.094 12.156 1 95.75 507 PRO A C 1
ATOM 4045 O O . PRO A 1 507 ? -4.09 -32.438 11.242 1 95.75 507 PRO A O 1
ATOM 4048 N N . ALA A 1 508 ? -2.66 -34.031 12.023 1 97 508 ALA A N 1
ATOM 4049 C CA . ALA A 1 508 ? -2.238 -34.375 10.664 1 97 508 ALA A CA 1
ATOM 4050 C C . ALA A 1 508 ? -3.389 -35 9.875 1 97 508 ALA A C 1
ATOM 4052 O O . ALA A 1 508 ? -4.191 -35.75 10.422 1 97 508 ALA A O 1
ATOM 4053 N N . PHE A 1 509 ? -3.459 -34.688 8.641 1 97.62 509 PHE A N 1
ATOM 4054 C CA . PHE A 1 509 ? -4.492 -35.25 7.793 1 97.62 509 PHE A CA 1
ATOM 4055 C C . PHE A 1 509 ? -4.219 -36.75 7.555 1 97.62 509 PHE A C 1
ATOM 4057 O O . PHE A 1 509 ? -3.068 -37.156 7.363 1 97.62 509 PHE A O 1
ATOM 4064 N N . SER A 1 510 ? -5.258 -37.469 7.57 1 96.12 510 SER A N 1
ATOM 4065 C CA . SER A 1 510 ? -5.215 -38.906 7.23 1 96.12 510 SER A CA 1
ATOM 4066 C C . SER A 1 510 ? -6.391 -39.281 6.336 1 96.12 510 SER A C 1
ATOM 4068 O O . SER A 1 510 ? -7.492 -38.75 6.492 1 96.12 510 SER A O 1
ATOM 4070 N N . TRP A 1 511 ? -6.129 -40.25 5.438 1 96.62 511 TRP A N 1
ATOM 4071 C CA . TRP A 1 511 ? -7.145 -40.688 4.477 1 96.62 511 TRP A CA 1
ATOM 4072 C C . TRP A 1 511 ? -8.133 -41.625 5.121 1 96.62 511 TRP A C 1
ATOM 4074 O O . TRP A 1 511 ? -9.211 -41.875 4.574 1 96.62 511 TRP A O 1
ATOM 4084 N N . SER A 1 512 ? -7.902 -42.094 6.285 1 93.56 512 SER A N 1
ATOM 4085 C CA . SER A 1 512 ? -8.68 -43.156 6.914 1 93.56 512 SER A CA 1
ATOM 4086 C C . SER A 1 512 ? -10.164 -42.812 6.973 1 93.56 512 SER A C 1
ATOM 4088 O O . SER A 1 512 ? -11.023 -43.625 6.633 1 93.56 512 SER A O 1
ATOM 4090 N N . PRO A 1 513 ? -10.461 -41.625 7.371 1 93.19 513 PRO A N 1
ATOM 4091 C CA . PRO A 1 513 ? -11.875 -41.25 7.422 1 93.19 513 PRO A CA 1
ATOM 4092 C C . PRO A 1 513 ? -12.477 -41.031 6.035 1 93.19 513 PRO A C 1
ATOM 4094 O O . PRO A 1 513 ? -13.695 -40.875 5.902 1 93.19 513 PRO A O 1
ATOM 4097 N N . PHE A 1 514 ? -11.727 -41.062 4.98 1 95.38 514 PHE A N 1
ATOM 4098 C CA . PHE A 1 514 ? -12.18 -40.719 3.639 1 95.38 514 PHE A CA 1
ATOM 4099 C C . PHE A 1 514 ? -11.875 -41.875 2.662 1 95.38 514 PHE A C 1
ATOM 4101 O O . PHE A 1 514 ? -11.406 -41.625 1.551 1 95.38 514 PHE A O 1
ATOM 4108 N N . ASP A 1 515 ? -12.164 -43 3.051 1 91.88 515 ASP A N 1
ATOM 4109 C CA . ASP A 1 515 ? -11.805 -44.188 2.287 1 91.88 515 ASP A CA 1
ATOM 4110 C C . ASP A 1 515 ? -12.594 -44.25 0.98 1 91.88 515 ASP A C 1
ATOM 4112 O O . ASP A 1 515 ? -12.195 -44.969 0.048 1 91.88 515 ASP A O 1
ATOM 4116 N N . ASN A 1 516 ? -13.625 -43.531 0.841 1 92.38 516 ASN A N 1
ATOM 4117 C CA . ASN A 1 516 ? -14.461 -43.562 -0.357 1 92.38 516 ASN A CA 1
ATOM 4118 C C . ASN A 1 516 ? -13.906 -42.625 -1.436 1 92.38 516 ASN A C 1
ATOM 4120 O O . ASN A 1 516 ? -14.391 -42.625 -2.566 1 92.38 516 ASN A O 1
ATOM 4124 N N . ILE A 1 517 ? -12.898 -41.906 -1.149 1 94.5 517 ILE A N 1
ATOM 4125 C CA . ILE A 1 517 ? -12.273 -41 -2.096 1 94.5 517 ILE A CA 1
ATOM 4126 C C . ILE A 1 517 ? -10.984 -41.594 -2.635 1 94.5 517 ILE A C 1
ATOM 4128 O O . ILE A 1 517 ? -10.148 -42.094 -1.864 1 94.5 517 ILE A O 1
ATOM 4132 N N . LYS A 1 518 ? -10.844 -41.562 -3.973 1 95.25 518 LYS A N 1
ATOM 4133 C CA . LYS A 1 518 ? -9.68 -42.156 -4.598 1 95.25 518 LYS A CA 1
ATOM 4134 C C . LYS A 1 518 ? -8.398 -41.438 -4.195 1 95.25 518 LYS A C 1
ATOM 4136 O O . LYS A 1 518 ? -8.352 -40.219 -4.203 1 95.25 518 LYS A O 1
ATOM 4141 N N . HIS A 1 519 ? -7.371 -42.219 -3.793 1 97 519 HIS A N 1
ATOM 4142 C CA . HIS A 1 519 ? -6.086 -41.656 -3.389 1 97 519 HIS A CA 1
ATOM 4143 C C . HIS A 1 519 ? -4.957 -42.656 -3.59 1 97 519 HIS A C 1
ATOM 4145 O O . HIS A 1 519 ? -4.109 -42.812 -2.713 1 97 519 HIS A O 1
ATOM 4151 N N . GLU A 1 520 ? -4.961 -43.25 -4.762 1 96.19 520 GLU A N 1
ATOM 4152 C CA . GLU A 1 520 ? -3.963 -44.25 -5.094 1 96.19 520 GLU A CA 1
ATOM 4153 C C . GLU A 1 520 ? -2.559 -43.656 -5.125 1 96.19 520 GLU A C 1
ATOM 4155 O O . GLU A 1 520 ? -2.34 -42.594 -5.727 1 96.19 520 GLU A O 1
ATOM 4160 N N . GLY A 1 521 ? -1.645 -44.375 -4.469 1 94.75 521 GLY A N 1
ATOM 4161 C CA . GLY A 1 521 ? -0.24 -44 -4.527 1 94.75 521 GLY A CA 1
ATOM 4162 C C . GLY A 1 521 ? 0.117 -42.875 -3.586 1 94.75 521 GLY A C 1
ATOM 4163 O O . GLY A 1 521 ? 1.257 -42.406 -3.576 1 94.75 521 GLY A O 1
ATOM 4164 N N . LEU A 1 522 ? -0.829 -42.438 -2.76 1 96.75 522 LEU A N 1
ATOM 4165 C CA . LEU A 1 522 ? -0.585 -41.344 -1.844 1 96.75 522 LEU A CA 1
ATOM 4166 C C . LEU A 1 522 ? -0.306 -41.844 -0.434 1 96.75 522 LEU A C 1
ATOM 4168 O O . LEU A 1 522 ? -0.728 -42.938 -0.073 1 96.75 522 LEU A O 1
ATOM 4172 N N . PRO A 1 523 ? 0.45 -41.031 0.339 1 94.62 523 PRO A N 1
ATOM 4173 C CA . PRO A 1 523 ? 0.614 -41.375 1.749 1 94.62 523 PRO A CA 1
ATOM 4174 C C . PRO A 1 523 ? -0.709 -41.406 2.51 1 94.62 523 PRO A C 1
ATOM 4176 O O . PRO A 1 523 ? -1.609 -40.625 2.219 1 94.62 523 PRO A O 1
ATOM 4179 N N . ASN A 1 524 ? -0.73 -42.25 3.523 1 94.31 524 ASN A N 1
ATOM 4180 C CA . ASN A 1 524 ? -1.952 -42.312 4.316 1 94.31 524 ASN A CA 1
ATOM 4181 C C . ASN A 1 524 ? -2.082 -41.125 5.246 1 94.31 524 ASN A C 1
ATOM 4183 O O . ASN A 1 524 ? -3.193 -40.688 5.555 1 94.31 524 ASN A O 1
ATOM 4187 N N . THR A 1 525 ? -0.951 -40.719 5.746 1 95.75 525 THR A N 1
ATOM 4188 C CA . THR A 1 525 ? -0.906 -39.562 6.648 1 95.75 525 THR A CA 1
ATOM 4189 C C . THR A 1 525 ? 0.175 -38.594 6.211 1 95.75 525 THR A C 1
ATOM 4191 O O . THR A 1 525 ? 1.248 -39 5.762 1 95.75 525 THR A O 1
ATOM 4194 N N . TYR A 1 526 ? -0.106 -37.344 6.406 1 96.06 526 TYR A N 1
ATOM 4195 C CA . TYR A 1 526 ? 0.79 -36.312 5.902 1 96.06 526 TYR A CA 1
ATOM 4196 C C . TYR A 1 526 ? 1.503 -35.594 7.051 1 96.06 526 TYR A C 1
ATOM 4198 O O . TYR A 1 526 ? 0.91 -34.781 7.742 1 96.06 526 TYR A O 1
ATOM 4206 N N . LYS A 1 527 ? 2.697 -35.844 7.348 1 90.88 527 LYS A N 1
ATOM 4207 C CA . LYS A 1 527 ? 3.553 -35.188 8.32 1 90.88 527 LYS A CA 1
ATOM 4208 C C . LYS A 1 527 ? 4.957 -34.969 7.766 1 90.88 527 LYS A C 1
ATOM 4210 O O . LYS A 1 527 ? 5.941 -35.375 8.375 1 90.88 527 LYS A O 1
ATOM 4215 N N . PHE A 1 528 ? 5.051 -34.281 6.695 1 96.38 528 PHE A N 1
ATOM 4216 C CA . PHE A 1 528 ? 6.324 -34.031 6.027 1 96.38 528 PHE A CA 1
ATOM 4217 C C . PHE A 1 528 ? 6.91 -32.688 6.465 1 96.38 528 PHE A C 1
ATOM 4219 O O . PHE A 1 528 ? 6.172 -31.75 6.758 1 96.38 528 PHE A O 1
ATOM 4226 N N . PRO A 1 529 ? 8.195 -32.594 6.566 1 96.12 529 PRO A N 1
ATOM 4227 C CA . PRO A 1 529 ? 8.836 -31.281 6.789 1 96.12 529 PRO A CA 1
ATOM 4228 C C . PRO A 1 529 ? 8.992 -30.484 5.504 1 96.12 529 PRO A C 1
ATOM 4230 O O . PRO A 1 529 ? 8.734 -30.984 4.414 1 96.12 529 PRO A O 1
ATOM 4233 N N . PHE A 1 530 ? 9.344 -29.234 5.66 1 98.19 530 PHE A N 1
ATOM 4234 C CA . PHE A 1 530 ? 9.797 -28.469 4.5 1 98.19 530 PHE A CA 1
ATOM 4235 C C . PHE A 1 530 ? 11.086 -29.062 3.938 1 98.19 530 PHE A C 1
ATOM 4237 O O . PHE A 1 530 ? 11.961 -29.484 4.695 1 98.19 530 PHE A O 1
ATOM 4244 N N . VAL A 1 531 ? 11.148 -29.125 2.654 1 98.25 531 VAL A N 1
ATOM 4245 C CA . VAL A 1 531 ? 12.344 -29.609 1.979 1 98.25 531 VAL A CA 1
ATOM 4246 C C . VAL A 1 531 ? 12.828 -28.562 0.973 1 98.25 531 VAL A C 1
ATOM 4248 O O . VAL A 1 531 ? 12.016 -27.844 0.385 1 98.25 531 VAL A O 1
ATOM 4251 N N . THR A 1 532 ? 14.102 -28.469 0.77 1 97.88 532 THR A N 1
ATOM 4252 C CA . THR A 1 532 ? 14.68 -27.516 -0.183 1 97.88 532 THR A CA 1
ATOM 4253 C C . THR A 1 532 ? 14.695 -28.109 -1.589 1 97.88 532 THR A C 1
ATOM 4255 O O . THR A 1 532 ? 15.219 -29.203 -1.8 1 97.88 532 THR A O 1
ATOM 4258 N N . MET A 1 533 ? 14.102 -27.469 -2.469 1 98.25 533 MET A N 1
ATOM 4259 C CA . MET A 1 533 ? 14.148 -27.797 -3.893 1 98.25 533 MET A CA 1
ATOM 4260 C C . MET A 1 533 ? 15.211 -26.969 -4.605 1 98.25 533 MET A C 1
ATOM 4262 O O . MET A 1 533 ? 15.211 -25.734 -4.52 1 98.25 533 MET A O 1
ATOM 4266 N N . GLN A 1 534 ? 16.078 -27.562 -5.262 1 96.88 534 GLN A N 1
ATOM 4267 C CA . GLN A 1 534 ? 17.141 -26.891 -6.012 1 96.88 534 GLN A CA 1
ATOM 4268 C C . GLN A 1 534 ? 17.594 -27.734 -7.195 1 96.88 534 GLN A C 1
ATOM 4270 O O . GLN A 1 534 ? 17.734 -28.969 -7.078 1 96.88 534 GLN A O 1
ATOM 4275 N N . PRO A 1 535 ? 17.828 -27.094 -8.344 1 97 535 PRO A N 1
ATOM 4276 C CA . PRO A 1 535 ? 18.328 -27.891 -9.477 1 97 535 PRO A CA 1
ATOM 4277 C C . PRO A 1 535 ? 19.766 -28.359 -9.297 1 97 535 PRO A C 1
ATOM 4279 O O . PRO A 1 535 ? 20.594 -27.609 -8.742 1 97 535 PRO A O 1
ATOM 4282 N N . THR A 1 536 ? 19.969 -29.469 -9.773 1 93.94 536 THR A N 1
ATOM 4283 C CA . THR A 1 536 ? 21.328 -30.016 -9.695 1 93.94 536 THR A CA 1
ATOM 4284 C C . THR A 1 536 ? 21.969 -30.062 -11.086 1 93.94 536 THR A C 1
ATOM 4286 O O . THR A 1 536 ? 23.188 -30.125 -11.203 1 93.94 536 THR A O 1
ATOM 4289 N N . LEU A 1 537 ? 21.141 -30.062 -12.086 1 91.75 537 LEU A N 1
ATOM 4290 C CA . LEU A 1 537 ? 21.656 -30.203 -13.445 1 91.75 537 LEU A CA 1
ATOM 4291 C C . LEU A 1 537 ? 21.875 -28.828 -14.078 1 91.75 537 LEU A C 1
ATOM 4293 O O . LEU A 1 537 ? 22.547 -28.719 -15.102 1 91.75 537 LEU A O 1
ATOM 4297 N N . PHE A 1 538 ? 21.297 -27.766 -13.414 1 86 538 PHE A N 1
ATOM 4298 C CA . PHE A 1 538 ? 21.406 -26.422 -13.992 1 86 538 PHE A CA 1
ATOM 4299 C C . PHE A 1 538 ? 22.844 -25.922 -13.93 1 86 538 PHE A C 1
ATOM 4301 O O . PHE A 1 538 ? 23.547 -26.156 -12.938 1 86 538 PHE A O 1
ATOM 4308 N N . THR A 1 539 ? 23.359 -25.422 -14.992 1 71.5 539 THR A N 1
ATOM 4309 C CA . THR A 1 539 ? 24.547 -24.594 -14.875 1 71.5 539 THR A CA 1
ATOM 4310 C C . THR A 1 539 ? 24.203 -23.203 -14.375 1 71.5 539 THR A C 1
ATOM 4312 O O . THR A 1 539 ? 23.531 -22.438 -15.07 1 71.5 539 THR A O 1
ATOM 4315 N N . ILE A 1 540 ? 24.297 -23.016 -13.047 1 58.16 540 ILE A N 1
ATOM 4316 C CA . ILE A 1 540 ? 23.859 -21.734 -12.477 1 58.16 540 ILE A CA 1
ATOM 4317 C C . ILE A 1 540 ? 24.984 -20.703 -12.609 1 58.16 540 ILE A C 1
ATOM 4319 O O . ILE A 1 540 ? 26.141 -21 -12.281 1 58.16 540 ILE A O 1
ATOM 4323 N N . PRO A 1 541 ? 24.812 -19.484 -13.266 1 48.5 541 PRO A N 1
ATOM 4324 C CA . PRO A 1 541 ? 25.922 -18.516 -13.414 1 48.5 541 PRO A CA 1
ATOM 4325 C C . PRO A 1 541 ? 26.531 -18.109 -12.078 1 48.5 541 PRO A C 1
ATOM 4327 O O . PRO A 1 541 ? 25.844 -18.141 -11.047 1 48.5 541 PRO A O 1
ATOM 4330 N N . MET B 1 1 ? 32.531 27.797 66.562 1 30.7 1 MET B N 1
ATOM 4331 C CA . MET B 1 1 ? 31.812 26.844 65.75 1 30.7 1 MET B CA 1
ATOM 4332 C C . MET B 1 1 ? 30.578 27.5 65.125 1 30.7 1 MET B C 1
ATOM 4334 O O . MET B 1 1 ? 29.594 27.75 65.812 1 30.7 1 MET B O 1
ATOM 4338 N N . TRP B 1 2 ? 30.797 28.469 64.125 1 37.44 2 TRP B N 1
ATOM 4339 C CA . TRP B 1 2 ? 29.859 29.328 63.406 1 37.44 2 TRP B CA 1
ATOM 4340 C C . TRP B 1 2 ? 29 28.516 62.438 1 37.44 2 TRP B C 1
ATOM 4342 O O . TRP B 1 2 ? 29.516 27.828 61.562 1 37.44 2 TRP B O 1
ATOM 4352 N N . LEU B 1 3 ? 27.828 27.953 62.938 1 35.34 3 LEU B N 1
ATOM 4353 C CA . LEU B 1 3 ? 26.781 27.25 62.219 1 35.34 3 LEU B CA 1
ATOM 4354 C C . LEU B 1 3 ? 26.203 28.141 61.094 1 35.34 3 LEU B C 1
ATOM 4356 O O . LEU B 1 3 ? 25.625 29.188 61.375 1 35.34 3 LEU B O 1
ATOM 4360 N N . SER B 1 4 ? 26.875 28.219 59.938 1 33.72 4 SER B N 1
ATOM 4361 C CA . SER B 1 4 ? 26.344 28.938 58.781 1 33.72 4 SER B CA 1
ATOM 4362 C C . SER B 1 4 ? 25 28.344 58.344 1 33.72 4 SER B C 1
ATOM 4364 O O . SER B 1 4 ? 24.922 27.141 58.062 1 33.72 4 SER B O 1
ATOM 4366 N N . THR B 1 5 ? 23.859 28.828 58.781 1 34.81 5 THR B N 1
ATOM 4367 C CA . THR B 1 5 ? 22.5 28.5 58.375 1 34.81 5 THR B CA 1
ATOM 4368 C C . THR B 1 5 ? 22.312 28.797 56.875 1 34.81 5 THR B C 1
ATOM 4370 O O . THR B 1 5 ? 22.453 29.938 56.438 1 34.81 5 THR B O 1
ATOM 4373 N N . THR B 1 6 ? 22.594 27.844 56 1 36.34 6 THR B N 1
ATOM 4374 C CA . THR B 1 6 ? 22.281 27.953 54.594 1 36.34 6 THR B CA 1
ATOM 4375 C C . THR B 1 6 ? 20.781 28.078 54.375 1 36.34 6 THR B C 1
ATOM 4377 O O . THR B 1 6 ? 20 27.203 54.75 1 36.34 6 THR B O 1
ATOM 4380 N N . ALA B 1 7 ? 20.234 29.328 54.188 1 39.19 7 ALA B N 1
ATOM 4381 C CA . ALA B 1 7 ? 18.859 29.641 53.781 1 39.19 7 ALA B CA 1
ATOM 4382 C C . ALA B 1 7 ? 18.531 29.078 52.406 1 39.19 7 ALA B C 1
ATOM 4384 O O . ALA B 1 7 ? 19.172 29.453 51.406 1 39.19 7 ALA B O 1
ATOM 4385 N N . PHE B 1 8 ? 17.906 27.906 52.344 1 37 8 PHE B N 1
ATOM 4386 C CA . PHE B 1 8 ? 17.344 27.391 51.125 1 37 8 PHE B CA 1
ATOM 4387 C C . PHE B 1 8 ? 16.219 28.281 50.625 1 37 8 PHE B C 1
ATOM 4389 O O . PHE B 1 8 ? 15.227 28.5 51.344 1 37 8 PHE B O 1
ATOM 4396 N N . ILE B 1 9 ? 16.469 29.219 49.719 1 32.91 9 ILE B N 1
ATOM 4397 C CA . ILE B 1 9 ? 15.438 29.984 49.031 1 32.91 9 ILE B CA 1
ATOM 4398 C C . ILE B 1 9 ? 14.578 29.047 48.188 1 32.91 9 ILE B C 1
ATOM 4400 O O . ILE B 1 9 ? 15.062 28.438 47.25 1 32.91 9 ILE B O 1
ATOM 4404 N N . LEU B 1 10 ? 13.508 28.484 48.781 1 32.19 10 LEU B N 1
ATOM 4405 C CA . LEU B 1 10 ? 12.461 27.828 48 1 32.19 10 LEU B CA 1
ATOM 4406 C C . LEU B 1 10 ? 11.852 28.797 47 1 32.19 10 LEU B C 1
ATOM 4408 O O . LEU B 1 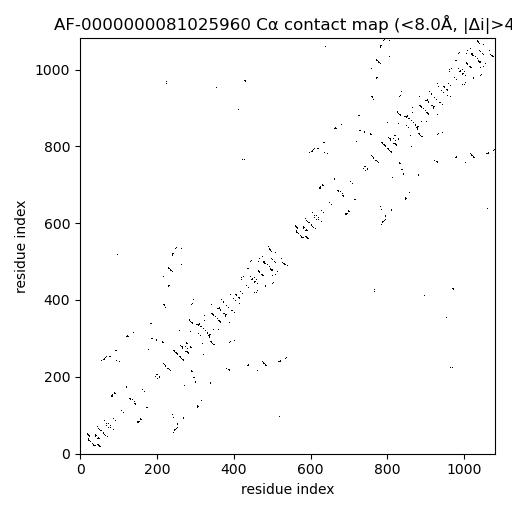10 ? 11.242 29.797 47.375 1 32.19 10 LEU B O 1
ATOM 4412 N N . SER B 1 11 ? 12.461 28.906 45.875 1 32.34 11 SER B N 1
ATOM 4413 C CA . SER B 1 11 ? 11.773 29.609 44.812 1 32.34 11 SER B CA 1
ATOM 4414 C C . SER B 1 11 ? 10.375 29.047 44.594 1 32.34 11 SER B C 1
ATOM 4416 O O . SER B 1 11 ? 10.219 27.859 44.281 1 32.34 11 SER B O 1
ATOM 4418 N N . ALA B 1 12 ? 9.367 29.484 45.281 1 32.94 12 ALA B N 1
ATOM 4419 C CA . ALA B 1 12 ? 7.965 29.188 45 1 32.94 12 ALA B CA 1
ATOM 4420 C C . ALA B 1 12 ? 7.621 29.484 43.562 1 32.94 12 ALA B C 1
ATOM 4422 O O . ALA B 1 12 ? 7.652 30.641 43.125 1 32.94 12 ALA B O 1
ATOM 4423 N N . VAL B 1 13 ? 7.949 28.578 42.656 1 38.06 13 VAL B N 1
ATOM 4424 C CA . VAL B 1 13 ? 7.262 28.719 41.375 1 38.06 13 VAL B CA 1
ATOM 4425 C C . VAL B 1 13 ? 5.762 28.891 41.625 1 38.06 13 VAL B C 1
ATOM 4427 O O . VAL B 1 13 ? 5.109 28 42.188 1 38.06 13 VAL B O 1
ATOM 4430 N N . SER B 1 14 ? 5.254 30 41.906 1 34.25 14 SER B N 1
ATOM 4431 C CA . SER B 1 14 ? 3.824 30.297 41.906 1 34.25 14 SER B CA 1
ATOM 4432 C C . SER B 1 14 ? 3.1 29.562 40.781 1 34.25 14 SER B C 1
ATOM 4434 O O . SER B 1 14 ? 3.404 29.75 39.625 1 34.25 14 SER B O 1
ATOM 4436 N N . LEU B 1 15 ? 2.637 28.375 41 1 42.47 15 LEU B N 1
ATOM 4437 C CA . LEU B 1 15 ? 1.657 27.766 40.094 1 42.47 15 LEU B CA 1
ATOM 4438 C C . LEU B 1 15 ? 0.569 28.75 39.719 1 42.47 15 LEU B C 1
ATOM 4440 O O . LEU B 1 15 ? -0.258 29.141 40.531 1 42.47 15 LEU B O 1
ATOM 4444 N N . ALA B 1 16 ? 0.811 29.594 38.75 1 47.66 16 ALA B N 1
ATOM 4445 C CA . ALA B 1 16 ? -0.162 30.547 38.219 1 47.66 16 ALA B CA 1
ATOM 4446 C C . ALA B 1 16 ? -1.509 29.875 37.969 1 47.66 16 ALA B C 1
ATOM 4448 O O . ALA B 1 16 ? -1.57 28.812 37.375 1 47.66 16 ALA B O 1
ATOM 4449 N N . ALA B 1 17 ? -2.551 30.047 38.688 1 49.03 17 ALA B N 1
ATOM 4450 C CA . ALA B 1 17 ? -3.938 29.578 38.625 1 49.03 17 ALA B CA 1
ATOM 4451 C C . ALA B 1 17 ? -4.461 29.625 37.188 1 49.03 17 ALA B C 1
ATOM 4453 O O . ALA B 1 17 ?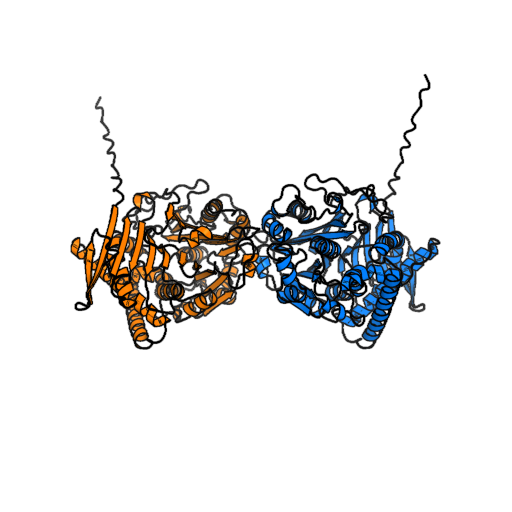 -4.168 30.547 36.438 1 49.03 17 ALA B O 1
ATOM 4454 N N . SER B 1 18 ? -4.891 28.391 36.562 1 62.94 18 SER B N 1
ATOM 4455 C CA . SER B 1 18 ? -5.633 28.281 35.312 1 62.94 18 SER B CA 1
ATOM 4456 C C . SER B 1 18 ? -6.754 29.312 35.25 1 62.94 18 SER B C 1
ATOM 4458 O O . SER B 1 18 ? -7.465 29.531 36.219 1 62.94 18 SER B O 1
ATOM 4460 N N . GLU B 1 19 ? -6.598 30.312 34.281 1 83.44 19 GLU B N 1
ATOM 4461 C CA . GLU B 1 19 ? -7.617 31.359 34.156 1 83.44 19 GLU B CA 1
ATOM 4462 C C . GLU B 1 19 ? -8.422 31.172 32.875 1 83.44 19 GLU B C 1
ATOM 4464 O O . GLU B 1 19 ? -7.855 30.938 31.812 1 83.44 19 GLU B O 1
ATOM 4469 N N . VAL B 1 20 ? -9.719 30.891 32.969 1 92.62 20 VAL B N 1
ATOM 4470 C CA . VAL B 1 20 ? -10.633 30.922 31.828 1 92.62 20 VAL B CA 1
ATOM 4471 C C . VAL B 1 20 ? -11.031 32.375 31.531 1 92.62 20 VAL B C 1
ATOM 4473 O O . VAL B 1 20 ? -11.5 33.094 32.406 1 92.62 20 VAL B O 1
ATOM 4476 N N . LYS B 1 21 ? -10.711 32.75 30.297 1 96.88 21 LYS B N 1
ATOM 4477 C CA . LYS B 1 21 ? -11.086 34.094 29.844 1 96.88 21 LYS B CA 1
ATOM 4478 C C . LYS B 1 21 ? -12.211 34.031 28.812 1 96.88 21 LYS B C 1
ATOM 4480 O O . LYS B 1 21 ? -12.211 33.156 27.938 1 96.88 21 LYS B O 1
ATOM 4485 N N . LEU B 1 22 ? -13.164 34.875 29.016 1 97.44 22 LEU B N 1
ATOM 4486 C CA . LEU B 1 22 ? -14.32 34.938 28.125 1 97.44 22 LEU B CA 1
ATOM 4487 C C . LEU B 1 22 ? -14.438 36.344 27.516 1 97.44 22 LEU B C 1
ATOM 4489 O O . LEU B 1 22 ? -14.047 37.344 28.141 1 97.44 22 LEU B O 1
ATOM 4493 N N . ALA B 1 23 ? -14.945 36.438 26.328 1 98.31 23 ALA B N 1
ATOM 4494 C CA . ALA B 1 23 ? -15.227 37.719 25.719 1 98.31 23 ALA B CA 1
ATOM 4495 C C . ALA B 1 23 ? -16.297 37.594 24.641 1 98.31 23 ALA B C 1
ATOM 4497 O O . ALA B 1 23 ? -16.422 36.562 24 1 98.31 23 ALA B O 1
ATOM 4498 N N . THR B 1 24 ? -17.078 38.625 24.453 1 98.5 24 THR B N 1
ATOM 4499 C CA . THR B 1 24 ? -18.078 38.781 23.391 1 98.5 24 THR B CA 1
ATOM 4500 C C . THR B 1 24 ? -17.906 40.094 22.656 1 98.5 24 THR B C 1
ATOM 4502 O O . THR B 1 24 ? -17.562 41.125 23.266 1 98.5 24 THR B O 1
ATOM 4505 N N . VAL B 1 25 ? -18.141 40.094 21.359 1 98.31 25 VAL B N 1
ATOM 4506 C CA . VAL B 1 25 ? -18.109 41.312 20.594 1 98.31 25 VAL B CA 1
ATOM 4507 C C . VAL B 1 25 ? -19.422 41.5 19.844 1 98.31 25 VAL B C 1
ATOM 4509 O O . VAL B 1 25 ? -20.062 40.5 19.453 1 98.31 25 VAL B O 1
ATOM 4512 N N . TYR B 1 26 ? -19.797 42.75 19.703 1 97.38 26 TYR B N 1
ATOM 4513 C CA . TYR B 1 26 ? -20.969 43.188 18.953 1 97.38 26 TYR B CA 1
ATOM 4514 C C . TYR B 1 26 ? -20.578 44.094 17.781 1 97.38 26 TYR B C 1
ATOM 4516 O O . TYR B 1 26 ? -19.797 45.031 17.953 1 97.38 26 TYR B O 1
ATOM 4524 N N . TRP B 1 27 ? -21.062 43.75 16.641 1 96.12 27 TRP B N 1
ATOM 4525 C CA . TRP B 1 27 ? -20.719 44.531 15.453 1 96.12 27 TRP B CA 1
ATOM 4526 C C . TRP B 1 27 ? -21.453 45.875 15.453 1 96.12 27 TRP B C 1
ATOM 4528 O O . TRP B 1 27 ? -22.656 45.938 15.68 1 96.12 27 TRP B O 1
ATOM 4538 N N . ASN B 1 28 ? -20.734 46.938 15.273 1 92.62 28 ASN B N 1
ATOM 4539 C CA . ASN B 1 28 ? -21.281 48.25 15.078 1 92.62 28 ASN B CA 1
ATOM 4540 C C . ASN B 1 28 ? -21.141 48.719 13.633 1 92.62 28 ASN B C 1
ATOM 4542 O O . ASN B 1 28 ? -20.109 49.281 13.25 1 92.62 28 ASN B O 1
ATOM 4546 N N . ALA B 1 29 ? -22.141 48.781 12.945 1 87.75 29 ALA B N 1
ATOM 4547 C CA . ALA B 1 29 ? -22.109 49.062 11.516 1 87.75 29 ALA B CA 1
ATOM 4548 C C . ALA B 1 29 ? -21.75 50.531 11.266 1 87.75 29 ALA B C 1
ATOM 4550 O O . ALA B 1 29 ? -21.094 50.844 10.273 1 87.75 29 ALA B O 1
ATOM 4551 N N . GLN B 1 30 ? -22.172 51.438 12.086 1 88.44 30 GLN B N 1
ATOM 4552 C CA . GLN B 1 30 ? -21.906 52.844 11.922 1 88.44 30 GLN B CA 1
ATOM 4553 C C . GLN B 1 30 ? -20.422 53.156 12.062 1 88.44 30 GLN B C 1
ATOM 4555 O O . GLN B 1 30 ? -19.875 53.969 11.305 1 88.44 30 GLN B O 1
ATOM 4560 N N . GLU B 1 31 ? -19.844 52.469 12.891 1 87.06 31 GLU B N 1
ATOM 4561 C CA . GLU B 1 31 ? -18.438 52.719 13.164 1 87.06 31 GLU B CA 1
ATOM 4562 C C . GLU B 1 31 ? -17.531 51.781 12.367 1 87.06 31 GLU B C 1
ATOM 4564 O O . GLU B 1 31 ? -16.344 52.031 12.219 1 87.06 31 GLU B O 1
ATOM 4569 N N . GLY B 1 32 ? -18.109 50.812 11.859 1 85.81 32 GLY B N 1
ATOM 4570 C CA . GLY B 1 32 ? -17.312 49.812 11.156 1 85.81 32 GLY B CA 1
ATOM 4571 C C . GLY B 1 32 ? -16.328 49.094 12.062 1 85.81 32 GLY B C 1
ATOM 4572 O O . GLY B 1 32 ? -15.195 48.844 11.672 1 85.81 32 GLY B O 1
ATOM 4573 N N . ASP B 1 33 ? -16.734 48.938 13.297 1 90.62 33 ASP B N 1
ATOM 4574 C CA . ASP B 1 33 ? -15.914 48.312 14.32 1 90.62 33 ASP B CA 1
ATOM 4575 C C . ASP B 1 33 ? -16.766 47.562 15.32 1 90.62 33 ASP B C 1
ATOM 4577 O O . ASP B 1 33 ? -17.938 47.25 15.055 1 90.62 33 ASP B O 1
ATOM 4581 N N . VAL B 1 34 ? -16.062 47.062 16.422 1 95.81 34 VAL B N 1
ATOM 4582 C CA . VAL B 1 34 ? -16.797 46.219 17.359 1 95.81 34 VAL B CA 1
ATOM 4583 C C . VAL B 1 34 ? -16.812 46.875 18.734 1 95.81 34 VAL B C 1
ATOM 4585 O O . VAL B 1 34 ? -15.969 47.719 19.047 1 95.81 34 VAL B O 1
ATOM 4588 N N . THR B 1 35 ? -17.859 46.531 19.5 1 96.38 35 THR B N 1
ATOM 4589 C CA . THR B 1 35 ? -17.875 46.75 20.938 1 96.38 35 THR B CA 1
ATOM 4590 C C . THR B 1 35 ? -17.547 45.469 21.703 1 96.38 35 THR B C 1
ATOM 4592 O O . THR B 1 35 ? -18.141 44.406 21.453 1 96.38 35 THR B O 1
ATOM 4595 N N . LEU B 1 36 ? -16.594 45.594 22.562 1 97.69 36 LEU B N 1
ATOM 4596 C CA . LEU B 1 36 ? -16.094 44.438 23.297 1 97.69 36 LEU B CA 1
ATOM 4597 C C . LEU B 1 36 ? -16.703 44.375 24.703 1 97.69 36 LEU B C 1
ATOM 4599 O O . LEU B 1 36 ? -16.812 45.406 25.375 1 97.69 36 LEU B O 1
ATOM 4603 N N . ARG B 1 37 ? -17.156 43.219 25.094 1 97.69 37 ARG B N 1
ATOM 4604 C CA . ARG B 1 37 ? -17.469 42.906 26.484 1 97.69 37 ARG B CA 1
ATOM 4605 C C . ARG B 1 37 ? -16.625 41.75 27 1 97.69 37 ARG B C 1
ATOM 4607 O O . ARG B 1 37 ? -16.906 40.594 26.688 1 97.69 37 ARG B O 1
ATOM 4614 N N . ALA B 1 38 ? -15.688 42.062 27.875 1 96.12 38 ALA B N 1
ATOM 4615 C CA . ALA B 1 38 ? -14.812 41.062 28.469 1 96.12 38 ALA B CA 1
ATOM 4616 C C . ALA B 1 38 ? -15.492 40.344 29.625 1 96.12 38 ALA B C 1
ATOM 4618 O O . ALA B 1 38 ? -16.328 40.938 30.312 1 96.12 38 ALA B O 1
ATOM 4619 N N . GLY B 1 39 ? -15.25 39.094 29.797 1 95.5 39 GLY B N 1
ATOM 4620 C CA . GLY B 1 39 ? -15.703 38.312 30.938 1 95.5 39 GLY B CA 1
ATOM 4621 C C . GLY B 1 39 ? -17.078 37.719 30.734 1 95.5 39 GLY B C 1
ATOM 4622 O O . GLY B 1 39 ? -17.641 37.094 31.656 1 95.5 39 GLY B O 1
ATOM 4623 N N . VAL B 1 40 ? -17.625 37.875 29.5 1 95.25 40 VAL B N 1
ATOM 4624 C CA . VAL B 1 40 ? -19 37.406 29.297 1 95.25 40 VAL B CA 1
ATOM 4625 C C . VAL B 1 40 ? -19.078 36.594 28 1 95.25 40 VAL B C 1
ATOM 4627 O O . VAL B 1 40 ? -18.453 36.969 27 1 95.25 40 VAL B O 1
ATOM 4630 N N . LEU B 1 41 ? -19.844 35.562 28.062 1 96.06 41 LEU B N 1
ATOM 4631 C CA . LEU B 1 41 ? -20.266 34.844 26.875 1 96.06 41 LEU B CA 1
ATOM 4632 C C . LEU B 1 41 ? -21.734 35.125 26.547 1 96.06 41 LEU B C 1
ATOM 4634 O O . LEU B 1 41 ? -22.625 34.438 27.031 1 96.06 41 LEU B O 1
ATOM 4638 N N . ASP B 1 42 ? -21.938 36.062 25.688 1 96.25 42 ASP B N 1
ATOM 4639 C CA . ASP B 1 42 ? -23.281 36.406 25.266 1 96.25 42 ASP B CA 1
ATOM 4640 C C . ASP B 1 42 ? -23.703 35.625 24.031 1 96.25 42 ASP B C 1
ATOM 4642 O O . ASP B 1 42 ? -23.641 36.156 22.906 1 96.25 42 ASP B O 1
ATOM 4646 N N . ARG B 1 43 ? -24.25 34.5 24.203 1 93.06 43 ARG B N 1
ATOM 4647 C CA . ARG B 1 43 ? -24.562 33.562 23.125 1 93.06 43 ARG B CA 1
ATOM 4648 C C . ARG B 1 43 ? -25.812 34 22.375 1 93.06 43 ARG B C 1
ATOM 4650 O O . ARG B 1 43 ? -26.031 33.594 21.234 1 93.06 43 ARG B O 1
ATOM 4657 N N . SER B 1 44 ? -26.641 34.844 23 1 92.88 44 SER B N 1
ATOM 4658 C CA . SER B 1 44 ? -27.922 35.219 22.406 1 92.88 44 SER B CA 1
ATOM 4659 C C . SER B 1 44 ? -27.781 36.469 21.547 1 92.88 44 SER B C 1
ATOM 4661 O O . SER B 1 44 ? -28.375 36.562 20.453 1 92.88 44 SER B O 1
ATOM 4663 N N . GLN B 1 45 ? -26.969 37.406 22.047 1 94.12 45 GLN B N 1
ATOM 4664 C CA . GLN B 1 45 ? -26.938 38.719 21.375 1 94.12 45 GLN B CA 1
ATOM 4665 C C . GLN B 1 45 ? -25.578 38.969 20.75 1 94.12 45 GLN B C 1
ATOM 4667 O O . GLN B 1 45 ? -25.438 39.875 19.906 1 94.12 45 GLN B O 1
ATOM 4672 N N . GLY B 1 46 ? -24.578 38.25 21.141 1 96.62 46 GLY B N 1
ATOM 4673 C CA . GLY B 1 46 ? -23.25 38.5 20.625 1 96.62 46 GLY B CA 1
ATOM 4674 C C . GLY B 1 46 ? -23.078 38.094 19.172 1 96.62 46 GLY B C 1
ATOM 4675 O O . GLY B 1 46 ? -23.594 37.031 18.766 1 96.62 46 GLY B O 1
ATOM 4676 N N . ASP B 1 47 ? -22.453 38.906 18.391 1 97.56 47 ASP B N 1
ATOM 4677 C CA . ASP B 1 47 ? -22.156 38.562 17.016 1 97.56 47 ASP B CA 1
ATOM 4678 C C . ASP B 1 47 ? -21.031 37.5 16.953 1 97.56 47 ASP B C 1
ATOM 4680 O O . ASP B 1 47 ? -20.969 36.719 16 1 97.56 47 ASP B O 1
ATOM 4684 N N . ALA B 1 48 ? -20.094 37.562 17.922 1 98.19 48 ALA B N 1
ATOM 4685 C CA . ALA B 1 48 ? -19.047 36.562 18.125 1 98.19 48 ALA B CA 1
ATOM 4686 C C . ALA B 1 48 ? -18.656 36.469 19.594 1 98.19 48 ALA B C 1
ATOM 4688 O O . ALA B 1 48 ? -18.734 37.438 20.328 1 98.19 48 ALA B O 1
ATOM 4689 N N . TYR B 1 49 ? -18.266 35.344 20.047 1 98.06 49 TYR B N 1
ATOM 4690 C CA . TYR B 1 49 ? -17.781 35.125 21.422 1 98.06 49 TYR B CA 1
ATOM 4691 C C . TYR B 1 49 ? -16.734 34.031 21.469 1 98.06 49 TYR B C 1
ATOM 4693 O O . TYR B 1 49 ? -16.641 33.219 20.547 1 98.06 49 TYR B O 1
ATOM 4701 N N . ALA B 1 50 ? -15.922 34.062 22.516 1 98.31 50 ALA B N 1
ATOM 4702 C CA . ALA B 1 50 ? -14.797 33.125 22.578 1 98.31 50 ALA B CA 1
ATOM 4703 C C . ALA B 1 50 ? -14.469 32.781 24.031 1 98.31 50 ALA B C 1
ATOM 4705 O O . ALA B 1 50 ? -14.789 33.531 24.953 1 98.31 50 ALA B O 1
ATOM 4706 N N . LEU B 1 51 ? -14.008 31.625 24.156 1 97.56 51 LEU B N 1
ATOM 4707 C CA . LEU B 1 51 ? -13.469 31.078 25.406 1 97.56 51 LEU B CA 1
ATOM 4708 C C . LEU B 1 51 ? -11.992 30.734 25.25 1 97.56 51 LEU B C 1
ATOM 4710 O O . LEU B 1 51 ? -11.609 30.062 24.297 1 97.56 51 LEU B O 1
ATOM 4714 N N . TYR B 1 52 ? -11.156 31.234 26.188 1 97.88 52 TYR B N 1
ATOM 4715 C CA . TYR B 1 52 ? -9.727 30.969 26.172 1 97.88 52 TYR B CA 1
ATOM 4716 C C . TYR B 1 52 ? -9.266 30.375 27.5 1 97.88 52 TYR B C 1
ATOM 4718 O O . TYR B 1 52 ? -9.367 31.031 28.547 1 97.88 52 TYR B O 1
ATOM 4726 N N . ASN B 1 53 ? -8.82 29.094 27.453 1 97.06 53 ASN B N 1
ATOM 4727 C CA . ASN B 1 53 ? -8.172 28.469 28.609 1 97.06 53 ASN B CA 1
ATOM 4728 C C . ASN B 1 53 ? -6.668 28.719 28.609 1 97.06 53 ASN B C 1
ATOM 4730 O O . ASN B 1 53 ? -5.93 28.141 27.812 1 97.06 53 ASN B O 1
ATOM 4734 N N . ASP B 1 54 ? -6.223 29.547 29.484 1 95.31 54 ASP B N 1
ATOM 4735 C CA . ASP B 1 54 ? -4.809 29.844 29.672 1 95.31 54 ASP B CA 1
ATOM 4736 C C . ASP B 1 54 ? -4.141 28.812 30.578 1 95.31 54 ASP B C 1
ATOM 4738 O O . ASP B 1 54 ? -3.873 29.094 31.75 1 95.31 54 ASP B O 1
ATOM 4742 N N . THR B 1 55 ? -3.809 27.609 30.031 1 95.06 55 THR B N 1
ATOM 4743 C CA . THR B 1 55 ? -3.418 26.469 30.859 1 95.06 55 THR B CA 1
ATOM 4744 C C . THR B 1 55 ? -2.078 25.906 30.391 1 95.06 55 THR B C 1
ATOM 4746 O O . THR B 1 55 ? -1.698 24.797 30.797 1 95.06 55 THR B O 1
ATOM 4749 N N . LEU B 1 56 ? -1.346 26.594 29.625 1 94.75 56 LEU B N 1
ATOM 4750 C CA . LEU B 1 56 ? -0.083 26.125 29.062 1 94.75 56 LEU B CA 1
ATOM 4751 C C . LEU B 1 56 ? 0.85 25.641 30.172 1 94.75 56 LEU B C 1
ATOM 4753 O O . LEU B 1 56 ? 1.424 24.562 30.078 1 94.75 56 LEU B O 1
ATOM 4757 N N . PRO B 1 57 ? 0.99 26.359 31.297 1 92.12 57 PRO B N 1
ATOM 4758 C CA . PRO B 1 57 ? 1.927 25.891 32.344 1 92.12 57 PRO B CA 1
ATOM 4759 C C . PRO B 1 57 ? 1.487 24.578 32.969 1 92.12 57 PRO B C 1
ATOM 4761 O O . PRO B 1 57 ? 2.324 23.812 33.469 1 92.12 57 PRO B O 1
ATOM 4764 N N . GLN B 1 58 ? 0.187 24.266 32.906 1 93.38 58 GLN B N 1
ATOM 4765 C CA . GLN B 1 58 ? -0.344 23.094 33.594 1 93.38 58 GLN B CA 1
ATOM 4766 C C . GLN B 1 58 ? -0.406 21.891 32.688 1 93.38 58 GLN B C 1
ATOM 4768 O O . GLN B 1 58 ? -0.083 20.766 33.094 1 93.38 58 GLN B O 1
ATOM 4773 N N . THR B 1 59 ? -0.828 22.156 31.422 1 95.62 59 THR B N 1
ATOM 4774 C CA . THR B 1 59 ? -1.152 21.031 30.562 1 95.62 59 THR B CA 1
ATOM 4775 C C . THR B 1 59 ? -0.246 21 29.328 1 95.62 59 THR B C 1
ATOM 4777 O O . THR B 1 59 ? -0.219 20.016 28.594 1 95.62 59 THR B O 1
ATOM 4780 N N . GLY B 1 60 ? 0.468 22.062 29.125 1 96.25 60 GLY B N 1
ATOM 4781 C CA . GLY B 1 60 ? 1.275 22.188 27.922 1 96.25 60 GLY B CA 1
ATOM 4782 C C . GLY B 1 60 ? 0.542 22.875 26.781 1 96.25 60 GLY B C 1
ATOM 4783 O O . GLY B 1 60 ? 1.149 23.234 25.766 1 96.25 60 GLY B O 1
ATOM 4784 N N . TRP B 1 61 ? -0.796 23.078 27 1 97.69 61 TRP B N 1
ATOM 4785 C CA . TRP B 1 61 ? -1.585 23.672 25.922 1 97.69 61 TRP B CA 1
ATOM 4786 C C . TRP B 1 61 ? -2.525 24.75 26.469 1 97.69 61 TRP B C 1
ATOM 4788 O O . TRP B 1 61 ? -3.109 24.578 27.547 1 97.69 61 TRP B O 1
ATOM 4798 N N . ASP B 1 62 ? -2.566 25.844 25.781 1 98 62 ASP B N 1
ATOM 4799 C CA . ASP B 1 62 ? -3.771 26.656 25.875 1 98 62 ASP B CA 1
ATOM 4800 C C . ASP B 1 62 ? -4.852 26.156 24.922 1 98 62 ASP B C 1
ATOM 4802 O O . ASP B 1 62 ? -4.562 25.391 24 1 98 62 ASP B O 1
ATOM 4806 N N . VAL B 1 63 ? -6.117 26.5 25.188 1 98.38 63 VAL B N 1
ATOM 4807 C CA . VAL B 1 63 ? -7.234 26.125 24.328 1 98.38 63 VAL B CA 1
ATOM 4808 C C . VAL B 1 63 ? -8.078 27.359 24 1 98.38 63 VAL B C 1
ATOM 4810 O O . VAL B 1 63 ? -8.492 28.094 24.906 1 98.38 63 VAL B O 1
ATOM 4813 N N . LEU B 1 64 ? -8.281 27.625 22.734 1 98.69 64 LEU B N 1
ATOM 4814 C CA . LEU B 1 64 ? -9.094 28.75 22.297 1 98.69 64 LEU B CA 1
ATOM 4815 C C . LEU B 1 64 ? -10.289 28.266 21.484 1 98.69 64 LEU B C 1
ATOM 4817 O O . LEU B 1 64 ? -10.133 27.516 20.516 1 98.69 64 LEU B O 1
ATOM 4821 N N . GLU B 1 65 ? -11.438 28.656 21.844 1 98.38 65 GLU B N 1
ATOM 4822 C CA . GLU B 1 65 ? -12.656 28.375 21.109 1 98.38 65 GLU B CA 1
ATOM 4823 C C . GLU B 1 65 ? -13.352 29.672 20.672 1 98.38 65 GLU B C 1
ATOM 4825 O O . GLU B 1 65 ? -13.57 30.562 21.484 1 98.38 65 GLU B O 1
ATOM 4830 N N . VAL B 1 66 ? -13.656 29.781 19.438 1 98.5 66 VAL B N 1
ATOM 4831 C CA . VAL B 1 66 ? -14.305 30.969 18.906 1 98.5 66 VAL B CA 1
ATOM 4832 C C . VAL B 1 66 ? -15.562 30.578 18.125 1 98.5 66 VAL B C 1
ATOM 4834 O O . VAL B 1 66 ? -15.516 29.688 17.281 1 98.5 66 VAL B O 1
ATOM 4837 N N . ARG B 1 67 ? -16.641 31.172 18.375 1 97.56 67 ARG B N 1
ATOM 4838 C CA . ARG B 1 67 ? -17.875 31.109 17.594 1 97.56 67 ARG B CA 1
ATOM 4839 C C . ARG B 1 67 ? -18.234 32.5 17.047 1 97.56 67 ARG B C 1
ATOM 4841 O O . ARG B 1 67 ? -18.312 33.469 17.797 1 97.56 67 ARG B O 1
ATOM 4848 N N . ALA B 1 68 ? -18.453 32.594 15.797 1 97.94 68 ALA B N 1
ATOM 4849 C CA . ALA B 1 68 ? -18.75 33.906 15.18 1 97.94 68 ALA B CA 1
ATOM 4850 C C . ALA B 1 68 ? -19.859 33.75 14.141 1 97.94 68 ALA B C 1
ATOM 4852 O O . ALA B 1 68 ? -19.938 32.75 13.438 1 97.94 68 ALA B O 1
ATOM 4853 N N . GLY B 1 69 ? -20.672 34.812 13.984 1 96.19 69 GLY B N 1
ATOM 4854 C CA . GLY B 1 69 ? -21.688 34.906 12.938 1 96.19 69 GLY B CA 1
ATOM 4855 C C . GLY B 1 69 ? -23.047 34.375 13.383 1 96.19 69 GLY B C 1
ATOM 4856 O O . GLY B 1 69 ? -23.922 34.156 12.562 1 96.19 69 GLY B O 1
ATOM 4857 N N . TYR B 1 70 ? -23.203 34.219 14.68 1 93.12 70 TYR B N 1
ATOM 4858 C CA . TYR B 1 70 ? -24.453 33.656 15.172 1 93.12 70 TYR B CA 1
ATOM 4859 C C . TYR B 1 70 ? -25.312 34.688 15.859 1 93.12 70 TYR B C 1
ATOM 4861 O O . TYR B 1 70 ? -26.297 34.344 16.531 1 93.12 70 TYR B O 1
ATOM 4869 N N . GLY B 1 71 ? -24.953 35.844 15.75 1 92.88 71 GLY B N 1
ATOM 4870 C CA . GLY B 1 71 ? -25.766 36.938 16.297 1 92.88 71 GLY B CA 1
ATOM 4871 C C . GLY B 1 71 ? -27.109 37.094 15.609 1 92.88 71 GLY B C 1
ATOM 4872 O O . GLY B 1 71 ? -27.438 36.312 14.703 1 92.88 71 GLY B O 1
ATOM 4873 N N . PRO B 1 72 ? -27.875 38.031 16.094 1 93.12 72 PRO B N 1
ATOM 4874 C CA . PRO B 1 72 ? -29.234 38.219 15.57 1 93.12 72 PRO B CA 1
ATOM 4875 C C . PRO B 1 72 ? -29.266 38.562 14.086 1 93.12 72 PRO B C 1
ATOM 4877 O O . PRO B 1 72 ? -30.188 38.188 13.375 1 93.12 72 PRO B O 1
ATOM 4880 N N . GLN B 1 73 ? -28.281 39.312 13.641 1 91.94 73 GLN B N 1
ATOM 4881 C CA . GLN B 1 73 ? -28.172 39.656 12.227 1 91.94 73 GLN B CA 1
ATOM 4882 C C . GLN B 1 73 ? -27.016 38.938 11.562 1 91.94 73 GLN B C 1
ATOM 4884 O O . GLN B 1 73 ? -25.875 38.969 12.047 1 91.94 73 GLN B O 1
ATOM 4889 N N . LYS B 1 74 ? -27.359 38.219 10.508 1 89.44 74 LYS B N 1
ATOM 4890 C CA . LYS B 1 74 ? -26.297 37.562 9.766 1 89.44 74 LYS B CA 1
ATOM 4891 C C . LYS B 1 74 ? -25.391 38.562 9.07 1 89.44 74 LYS B C 1
ATOM 4893 O O . LYS B 1 74 ? -25.875 39.438 8.32 1 89.44 74 LYS B O 1
ATOM 4898 N N . ARG B 1 75 ? -24.141 38.531 9.367 1 92.31 75 ARG B N 1
ATOM 4899 C CA . ARG B 1 75 ? -23.156 39.469 8.805 1 92.31 75 ARG B CA 1
ATOM 4900 C C . ARG B 1 75 ? -22.438 38.812 7.621 1 92.31 75 ARG B C 1
ATOM 4902 O O . ARG B 1 75 ? -22.547 37.625 7.387 1 92.31 75 ARG B O 1
ATOM 4909 N N . GLY B 1 76 ? -21.734 39.719 6.848 1 95.19 76 GLY B N 1
ATOM 4910 C CA . GLY B 1 76 ? -20.875 39.188 5.809 1 95.19 76 GLY B CA 1
ATOM 4911 C C . GLY B 1 76 ? -19.734 38.344 6.355 1 95.19 76 GLY B C 1
ATOM 4912 O O . GLY B 1 76 ? -19.359 38.5 7.523 1 95.19 76 GLY B O 1
ATOM 4913 N N . ASP B 1 77 ? -19.188 37.531 5.496 1 97.81 77 ASP B N 1
ATOM 4914 C CA . ASP B 1 77 ? -18.141 36.625 5.938 1 97.81 77 ASP B CA 1
ATOM 4915 C C . ASP B 1 77 ? -16.891 37.406 6.383 1 97.81 77 ASP B C 1
ATOM 4917 O O . ASP B 1 77 ? -16.203 37 7.309 1 97.81 77 ASP B O 1
ATOM 4921 N N . ARG B 1 78 ? -16.578 38.5 5.707 1 96.94 78 ARG B N 1
ATOM 4922 C CA . ARG B 1 78 ? -15.445 39.312 6.105 1 96.94 78 ARG B CA 1
ATOM 4923 C C . ARG B 1 78 ? -15.625 39.844 7.523 1 96.94 78 ARG B C 1
ATOM 4925 O O . ARG B 1 78 ? -14.703 39.781 8.336 1 96.94 78 ARG B O 1
ATOM 4932 N N . GLU B 1 79 ? -16.828 40.375 7.84 1 97.5 79 GLU B N 1
ATOM 4933 C CA . GLU B 1 79 ? -17.125 40.875 9.18 1 97.5 79 GLU B CA 1
ATOM 4934 C C . GLU B 1 79 ? -17.078 39.781 10.211 1 97.5 79 GLU B C 1
ATOM 4936 O O . GLU B 1 79 ? -16.562 39.969 11.312 1 97.5 79 GLU B O 1
ATOM 4941 N N . THR B 1 80 ? -17.656 38.656 9.828 1 98.06 80 THR B N 1
ATOM 4942 C CA . THR B 1 80 ? -17.688 37.5 10.727 1 98.06 80 THR B CA 1
ATOM 4943 C C . THR B 1 80 ? -16.266 37.094 11.109 1 98.06 80 THR B C 1
ATOM 4945 O O . THR B 1 80 ? -15.961 36.906 12.289 1 98.06 80 THR B O 1
ATOM 4948 N N . LEU B 1 81 ? -15.391 36.938 10.141 1 98.62 81 LEU B N 1
ATOM 4949 C CA . LEU B 1 81 ? -14.031 36.5 10.43 1 98.62 81 LEU B CA 1
ATOM 4950 C C . LEU B 1 81 ? -13.227 37.625 11.086 1 98.62 81 LEU B C 1
ATOM 4952 O O . LEU B 1 81 ? -12.336 37.375 11.898 1 98.62 81 LEU B O 1
ATOM 4956 N N . TYR B 1 82 ? -13.578 38.906 10.734 1 98.5 82 TYR B N 1
ATOM 4957 C CA . TYR B 1 82 ? -12.969 40.031 11.445 1 98.5 82 TYR B CA 1
ATOM 4958 C C . TYR B 1 82 ? -13.227 39.906 12.945 1 98.5 82 TYR B C 1
ATOM 4960 O O . TYR B 1 82 ? -12.305 40.094 13.75 1 98.5 82 TYR B O 1
ATOM 4968 N N . MET B 1 83 ? -14.414 39.656 13.328 1 98.62 83 MET B N 1
ATOM 4969 C CA . MET B 1 83 ? -14.789 39.562 14.742 1 98.62 83 MET B CA 1
ATOM 4970 C C . MET B 1 83 ? -14.109 38.375 15.398 1 98.62 83 MET B C 1
ATOM 4972 O O . MET B 1 83 ? -13.672 38.438 16.547 1 98.62 83 MET B O 1
ATOM 4976 N N . ALA B 1 84 ? -14.047 37.25 14.695 1 98.75 84 ALA B N 1
ATOM 4977 C CA . ALA B 1 84 ? -13.328 36.094 15.211 1 98.75 84 ALA B CA 1
ATOM 4978 C C . ALA B 1 84 ? -11.859 36.438 15.469 1 98.75 84 ALA B C 1
ATOM 4980 O O . ALA B 1 84 ? -11.305 36.062 16.5 1 98.75 84 ALA B O 1
ATOM 4981 N N . GLY B 1 85 ? -11.227 37.094 14.461 1 98.81 85 GLY B N 1
ATOM 4982 C CA . GLY B 1 85 ? -9.852 37.531 14.633 1 98.81 85 GLY B CA 1
ATOM 4983 C C . GLY B 1 85 ? -9.656 38.469 15.805 1 98.81 85 GLY B C 1
ATOM 4984 O O . GLY B 1 85 ? -8.68 38.344 16.547 1 98.81 85 GLY B O 1
ATOM 4985 N N . PHE B 1 86 ? -10.586 39.375 15.945 1 98.75 86 PHE B N 1
ATOM 4986 C CA . PHE B 1 86 ? -10.523 40.344 17.031 1 98.75 86 PHE B CA 1
ATOM 4987 C C . PHE B 1 86 ? -10.508 39.656 18.391 1 98.75 86 PHE B C 1
ATOM 4989 O O . PHE B 1 86 ? -9.672 39.969 19.234 1 98.75 86 PHE B O 1
ATOM 4996 N N . LEU B 1 87 ? -11.414 38.719 18.578 1 98.81 87 LEU B N 1
ATOM 4997 C CA . LEU B 1 87 ? -11.508 38 19.844 1 98.81 87 LEU B CA 1
ATOM 4998 C C . LEU B 1 87 ? -10.234 37.188 20.109 1 98.81 87 LEU B C 1
ATOM 5000 O O . LEU B 1 87 ? -9.742 37.188 21.234 1 98.81 87 LEU B O 1
ATOM 5004 N N . GLU B 1 88 ? -9.703 36.531 19.109 1 98.75 88 GLU B N 1
ATOM 5005 C CA . GLU B 1 88 ? -8.461 35.781 19.266 1 98.75 88 GLU B CA 1
ATOM 5006 C C . GLU B 1 88 ? -7.309 36.719 19.672 1 98.75 88 GLU B C 1
ATOM 5008 O O . GLU B 1 88 ? -6.562 36.406 20.594 1 98.75 88 GLU B O 1
ATOM 5013 N N . GLY B 1 89 ? -7.156 37.812 18.906 1 98.75 89 GLY B N 1
ATOM 5014 C CA . GLY B 1 89 ? -6.098 38.75 19.234 1 98.75 89 GLY B CA 1
ATOM 5015 C C . GLY B 1 89 ? -6.184 39.281 20.656 1 98.75 89 GLY B C 1
ATOM 5016 O O . GLY B 1 89 ? -5.18 39.312 21.375 1 98.75 89 GLY B O 1
ATOM 5017 N N . TYR B 1 90 ? -7.359 39.625 21.062 1 98.56 90 TYR B N 1
ATOM 5018 C CA . TYR B 1 90 ? -7.566 40.25 22.375 1 98.56 90 TYR B CA 1
ATOM 5019 C C . TYR B 1 90 ? -7.305 39.219 23.484 1 98.56 90 TYR B C 1
ATOM 5021 O O . TYR B 1 90 ? -6.633 39.531 24.469 1 98.56 90 TYR B O 1
ATOM 5029 N N . LEU B 1 91 ? -7.793 38 23.328 1 98.44 91 LEU B N 1
ATOM 5030 C CA . LEU B 1 91 ? -7.766 37.031 24.406 1 98.44 91 LEU B CA 1
ATOM 5031 C C . LEU B 1 91 ? -6.391 36.375 24.516 1 98.44 91 LEU B C 1
ATOM 5033 O O . LEU B 1 91 ? -5.996 35.938 25.594 1 98.44 91 LEU B O 1
ATOM 5037 N N . THR B 1 92 ? -5.633 36.344 23.438 1 98.31 92 THR B N 1
ATOM 5038 C CA . THR B 1 92 ? -4.383 35.594 23.469 1 98.31 92 THR B CA 1
ATOM 5039 C C . THR B 1 92 ? -3.184 36.531 23.328 1 98.31 92 THR B C 1
ATOM 5041 O O . THR B 1 92 ? -2.061 36.062 23.094 1 98.31 92 THR B O 1
ATOM 5044 N N . ALA B 1 93 ? -3.367 37.812 23.438 1 98.12 93 ALA B N 1
ATOM 5045 C CA . ALA B 1 93 ? -2.305 38.812 23.25 1 98.12 93 ALA B CA 1
ATOM 5046 C C . ALA B 1 93 ? -1.146 38.562 24.219 1 98.12 93 ALA B C 1
ATOM 5048 O O . ALA B 1 93 ? 0.018 38.75 23.859 1 98.12 93 ALA B O 1
ATOM 5049 N N . ASN B 1 94 ? -1.449 38.156 25.422 1 94.81 94 ASN B N 1
ATOM 5050 C CA . ASN B 1 94 ? -0.417 37.906 26.406 1 94.81 94 ASN B CA 1
ATOM 5051 C C . ASN B 1 94 ? 0.548 36.812 25.953 1 94.81 94 ASN B C 1
ATOM 5053 O O . ASN B 1 94 ? 1.697 36.75 26.391 1 94.81 94 ASN B O 1
ATOM 5057 N N . ARG B 1 95 ? 0.08 35.938 25.109 1 97.31 95 ARG B N 1
ATOM 5058 C CA . ARG B 1 95 ? 0.923 34.875 24.562 1 97.31 95 ARG B CA 1
ATOM 5059 C C . ARG B 1 95 ? 1.543 35.281 23.234 1 97.31 95 ARG B C 1
ATOM 5061 O O . ARG B 1 95 ? 2.633 34.844 22.891 1 97.31 95 ARG B O 1
ATOM 5068 N N . ILE B 1 96 ? 0.87 36.156 22.5 1 98.56 96 ILE B N 1
ATOM 5069 C CA . ILE B 1 96 ? 1.32 36.562 21.172 1 98.56 96 ILE B CA 1
ATOM 5070 C C . ILE B 1 96 ? 2.639 37.312 21.281 1 98.56 96 ILE B C 1
ATOM 5072 O O . ILE B 1 96 ? 3.562 37.094 20.5 1 98.56 96 ILE B O 1
ATOM 5076 N N . TYR B 1 97 ? 2.799 38.188 22.266 1 98.12 97 TYR B N 1
ATOM 5077 C CA . TYR B 1 97 ? 3.982 39.031 22.406 1 98.12 97 TYR B CA 1
ATOM 5078 C C . TYR B 1 97 ? 5.227 38.156 22.656 1 98.12 97 TYR B C 1
ATOM 5080 O O . TYR B 1 97 ? 6.184 38.219 21.875 1 98.12 97 TYR B O 1
ATOM 5088 N N . PRO B 1 98 ? 5.203 37.312 23.703 1 97.69 98 PRO B N 1
ATOM 5089 C CA . PRO B 1 98 ? 6.398 36.5 23.875 1 97.69 98 PRO B CA 1
ATOM 5090 C C . PRO B 1 98 ? 6.648 35.531 22.703 1 97.69 98 PRO B C 1
ATOM 5092 O O . PRO B 1 98 ? 7.801 35.281 22.359 1 97.69 98 PRO B O 1
ATOM 5095 N N . HIS B 1 99 ? 5.59 35.031 22.125 1 98.12 99 HIS B N 1
ATOM 5096 C CA . HIS B 1 99 ? 5.766 34.125 21 1 98.12 99 HIS B CA 1
ATOM 5097 C C . HIS B 1 99 ? 6.48 34.844 19.844 1 98.12 99 HIS B C 1
ATOM 5099 O O . HIS B 1 99 ? 7.375 34.25 19.219 1 98.12 99 HIS B O 1
ATOM 5105 N N . TYR B 1 100 ? 6.09 36.062 19.531 1 98.12 100 TYR B N 1
ATOM 5106 C CA . TYR B 1 100 ? 6.75 36.844 18.484 1 98.12 100 TYR B CA 1
ATOM 5107 C C . TYR B 1 100 ? 8.211 37.094 18.844 1 98.12 100 TYR B C 1
ATOM 5109 O O . TYR B 1 100 ? 9.094 36.969 18 1 98.12 100 TYR B O 1
ATOM 5117 N N . ARG B 1 101 ? 8.484 37.406 20.062 1 97.06 101 ARG B N 1
ATOM 5118 C CA . ARG B 1 101 ? 9.844 37.688 20.516 1 97.06 101 ARG B CA 1
ATOM 5119 C C . ARG B 1 101 ? 10.719 36.438 20.422 1 97.06 101 ARG B C 1
ATOM 5121 O O . ARG B 1 101 ? 11.914 36.531 20.125 1 97.06 101 ARG B O 1
ATOM 5128 N N . ASN B 1 102 ? 10.125 35.344 20.672 1 97.38 102 ASN B N 1
ATOM 5129 C CA . ASN B 1 102 ? 10.859 34.062 20.594 1 97.38 102 ASN B CA 1
ATOM 5130 C C . ASN B 1 102 ? 11.203 33.688 19.156 1 97.38 102 ASN B C 1
ATOM 5132 O O . ASN B 1 102 ? 12.281 33.188 18.891 1 97.38 102 ASN B O 1
ATOM 5136 N N . LEU B 1 103 ? 10.258 33.969 18.219 1 96.56 103 LEU B N 1
ATOM 5137 C CA . LEU B 1 103 ? 10.391 33.375 16.891 1 96.56 103 LEU B CA 1
ATOM 5138 C C . LEU B 1 103 ? 11.078 34.375 15.945 1 96.56 103 LEU B C 1
ATOM 5140 O O . LEU B 1 103 ? 11.688 33.969 14.953 1 96.56 103 LEU B O 1
ATOM 5144 N N . ALA B 1 104 ? 11 35.688 16.234 1 95.38 104 ALA B N 1
ATOM 5145 C CA . ALA B 1 104 ? 11.539 36.719 15.328 1 95.38 104 ALA B CA 1
ATOM 5146 C C . ALA B 1 104 ? 13.023 36.5 15.078 1 95.38 104 ALA B C 1
ATOM 5148 O O . ALA B 1 104 ? 13.477 36.5 13.93 1 95.38 104 ALA B O 1
ATOM 5149 N N . PRO B 1 105 ? 13.789 36.188 16.078 1 93 105 PRO B N 1
ATOM 5150 C CA . PRO B 1 105 ? 15.227 36.031 15.852 1 93 105 PRO B CA 1
ATOM 5151 C C . PRO B 1 105 ? 15.594 34.75 15.117 1 93 105 PRO B C 1
ATOM 5153 O O . PRO B 1 105 ? 16.719 34.594 14.656 1 93 105 PRO B O 1
ATOM 5156 N N . PHE B 1 106 ? 14.664 33.875 15.078 1 89.81 106 PHE B N 1
ATOM 5157 C CA . PHE B 1 106 ? 14.961 32.594 14.422 1 89.81 106 PHE B CA 1
ATOM 5158 C C . PHE B 1 106 ? 15.219 32.812 12.938 1 89.81 106 PHE B C 1
ATOM 5160 O O . PHE B 1 106 ? 16.125 32.188 12.367 1 89.81 106 PHE B O 1
ATOM 5167 N N . PHE B 1 107 ? 14.469 33.781 12.242 1 90.06 107 PHE B N 1
ATOM 5168 C CA . PHE B 1 107 ? 14.633 33.969 10.805 1 90.06 107 PHE B CA 1
ATOM 5169 C C . PHE B 1 107 ? 15.242 35.344 10.508 1 90.06 107 PHE B C 1
ATOM 5171 O O . PHE B 1 107 ? 15.891 35.5 9.477 1 90.06 107 PHE B O 1
ATOM 5178 N N . ILE B 1 108 ? 15.008 36.25 11.375 1 92.75 108 ILE B N 1
ATOM 5179 C CA . ILE B 1 108 ? 15.539 37.594 11.164 1 92.75 108 ILE B CA 1
ATOM 5180 C C . ILE B 1 108 ? 16.922 37.719 11.82 1 92.75 108 ILE B C 1
ATOM 5182 O O . ILE B 1 108 ? 17.031 38.188 12.953 1 92.75 108 ILE B O 1
ATOM 5186 N N . THR B 1 109 ? 17.844 37.469 11.078 1 87.56 109 THR B N 1
ATOM 5187 C CA . THR B 1 109 ? 19.203 37.438 11.602 1 87.56 109 THR B CA 1
ATOM 5188 C C . THR B 1 109 ? 19.859 38.812 11.5 1 87.56 109 THR B C 1
ATOM 5190 O O . THR B 1 109 ? 20.859 39.094 12.172 1 87.56 109 THR B O 1
ATOM 5193 N N . ASP B 1 110 ? 19.391 39.594 10.523 1 88.75 110 ASP B N 1
ATOM 5194 C CA . ASP B 1 110 ? 19.859 40.969 10.391 1 88.75 110 ASP B CA 1
ATOM 5195 C C . ASP B 1 110 ? 18.766 41.875 9.867 1 88.75 110 ASP B C 1
ATOM 5197 O O . ASP B 1 110 ? 17.703 41.406 9.438 1 88.75 110 ASP B O 1
ATOM 5201 N N . ASN B 1 111 ? 19.062 43.094 9.859 1 91.62 111 ASN B N 1
ATOM 5202 C CA . ASN B 1 111 ? 18.062 44.094 9.531 1 91.62 111 ASN B CA 1
ATOM 5203 C C . ASN B 1 111 ? 17.641 44 8.062 1 91.62 111 ASN B C 1
ATOM 5205 O O . ASN B 1 111 ? 16.484 44.281 7.73 1 91.62 111 ASN B O 1
ATOM 5209 N N . ARG B 1 112 ? 18.5 43.688 7.262 1 92.69 112 ARG B N 1
ATOM 5210 C CA . ARG B 1 112 ? 18.203 43.562 5.84 1 92.69 112 ARG B CA 1
ATOM 5211 C C . ARG B 1 112 ? 17.125 42.531 5.582 1 92.69 112 ARG B C 1
ATOM 5213 O O . ARG B 1 112 ? 16.172 42.781 4.832 1 92.69 112 ARG B O 1
ATOM 5220 N N . ILE B 1 113 ? 17.25 41.375 6.227 1 93.31 113 ILE B N 1
ATOM 5221 C CA . ILE B 1 113 ? 16.297 40.312 6.07 1 93.31 113 ILE B CA 1
ATOM 5222 C C . ILE B 1 113 ? 14.914 40.75 6.562 1 93.31 113 ILE B C 1
ATOM 5224 O O . ILE B 1 113 ? 13.906 40.5 5.898 1 93.31 113 ILE B O 1
ATOM 5228 N N . GLY B 1 114 ? 14.93 41.406 7.672 1 95.38 114 GLY B N 1
ATOM 5229 C CA . GLY B 1 114 ? 13.68 41.906 8.195 1 95.38 114 GLY B CA 1
ATOM 5230 C C . GLY B 1 114 ? 12.992 42.875 7.258 1 95.38 114 GLY B C 1
ATOM 5231 O O . GLY B 1 114 ? 11.773 42.812 7.066 1 95.38 114 GLY B O 1
ATOM 5232 N N . GLN B 1 115 ? 13.758 43.75 6.668 1 96.12 115 GLN B N 1
ATOM 5233 C CA . GLN B 1 115 ? 13.219 44.75 5.758 1 96.12 115 GLN B CA 1
ATOM 5234 C C . GLN B 1 115 ? 12.703 44.125 4.473 1 96.12 115 GLN B C 1
ATOM 5236 O O . GLN B 1 115 ? 11.641 44.5 3.969 1 96.12 115 GLN B O 1
ATOM 5241 N N . GLU B 1 116 ? 13.453 43.219 3.998 1 95.75 116 GLU B N 1
ATOM 5242 C CA . GLU B 1 116 ? 13.062 42.562 2.762 1 95.75 116 GLU B CA 1
ATOM 5243 C C . GLU B 1 116 ? 11.789 41.719 2.957 1 95.75 116 GLU B C 1
ATOM 5245 O O . GLU B 1 116 ? 10.922 41.719 2.084 1 95.75 116 GLU B O 1
ATOM 5250 N N . LEU B 1 117 ? 11.703 41.094 4.074 1 97.56 117 LEU B N 1
ATOM 5251 C CA . LEU B 1 117 ? 10.484 40.344 4.387 1 97.56 117 LEU B CA 1
ATOM 5252 C C . LEU B 1 117 ? 9.289 41.281 4.492 1 97.56 117 LEU B C 1
ATOM 5254 O O . LEU B 1 117 ? 8.211 41 3.969 1 97.56 117 LEU B O 1
ATOM 5258 N N . ASN B 1 118 ? 9.5 42.344 5.184 1 97.75 118 ASN B N 1
ATOM 5259 C CA . ASN B 1 118 ? 8.438 43.344 5.328 1 97.75 118 ASN B CA 1
ATOM 5260 C C . ASN B 1 118 ? 7.961 43.844 3.969 1 97.75 118 ASN B C 1
ATOM 5262 O O . ASN B 1 118 ? 6.758 43.969 3.74 1 97.75 118 ASN B O 1
ATOM 5266 N N . THR B 1 119 ? 8.891 44.125 3.096 1 97.94 119 THR B N 1
ATOM 5267 C CA . THR B 1 119 ? 8.57 44.562 1.75 1 97.94 119 THR B CA 1
ATOM 5268 C C . THR B 1 119 ? 7.789 43.5 0.987 1 97.94 119 THR B C 1
ATOM 5270 O O . THR B 1 119 ? 6.777 43.812 0.351 1 97.94 119 THR B O 1
ATOM 5273 N N . PHE B 1 120 ? 8.273 42.312 1.076 1 97.69 120 PHE B N 1
ATOM 5274 C CA . PHE B 1 120 ? 7.613 41.219 0.395 1 97.69 120 PHE B CA 1
ATOM 5275 C C . PHE B 1 120 ? 6.164 41.094 0.847 1 97.69 120 PHE B C 1
ATOM 5277 O O . PHE B 1 120 ? 5.258 41 0.019 1 97.69 120 PHE B O 1
ATOM 5284 N N . PHE B 1 121 ? 5.918 41.094 2.127 1 98.44 121 PHE B N 1
ATOM 5285 C CA . PHE B 1 121 ? 4.582 40.875 2.676 1 98.44 121 PHE B CA 1
ATOM 5286 C C . PHE B 1 121 ? 3.668 42.031 2.328 1 98.44 121 PHE B C 1
ATOM 5288 O O . PHE B 1 121 ? 2.477 41.844 2.08 1 98.44 121 PHE B O 1
ATOM 5295 N N . ASN B 1 122 ? 4.223 43.219 2.328 1 98.25 122 ASN B N 1
ATOM 5296 C CA . ASN B 1 122 ? 3.414 44.375 1.952 1 98.25 122 ASN B CA 1
ATOM 5297 C C . ASN B 1 122 ? 2.99 44.312 0.488 1 98.25 122 ASN B C 1
ATOM 5299 O O . ASN B 1 122 ? 1.839 44.594 0.156 1 98.25 122 ASN B O 1
ATOM 5303 N N . GLU B 1 123 ? 3.945 43.969 -0.338 1 98.44 123 GLU B N 1
ATOM 5304 C CA . GLU B 1 123 ? 3.625 43.812 -1.755 1 98.44 123 GLU B CA 1
ATOM 5305 C C . GLU B 1 123 ? 2.594 42.688 -1.974 1 98.44 123 GLU B C 1
ATOM 5307 O O . GLU B 1 123 ? 1.677 42.844 -2.783 1 98.44 123 GLU B O 1
ATOM 5312 N N . GLN B 1 124 ? 2.822 41.625 -1.307 1 98.69 124 GLN B N 1
ATOM 5313 C CA . GLN B 1 124 ? 1.897 40.5 -1.401 1 98.69 124 GLN B CA 1
ATOM 5314 C C . GLN B 1 124 ? 0.503 40.906 -0.92 1 98.69 124 GLN B C 1
ATOM 5316 O O . GLN B 1 124 ? -0.497 40.562 -1.554 1 98.69 124 GLN B O 1
ATOM 5321 N N . ASP B 1 125 ? 0.404 41.562 0.176 1 98.25 125 ASP B N 1
ATOM 5322 C CA . ASP B 1 125 ? -0.866 42.031 0.727 1 98.25 125 ASP B CA 1
ATOM 5323 C C . ASP B 1 125 ? -1.577 42.969 -0.246 1 98.25 125 ASP B C 1
ATOM 5325 O O . ASP B 1 125 ? -2.791 42.844 -0.442 1 98.25 125 ASP B O 1
ATOM 5329 N N . ASP B 1 126 ? -0.836 43.844 -0.851 1 98.31 126 ASP B N 1
ATOM 5330 C CA . ASP B 1 126 ? -1.403 44.781 -1.831 1 98.31 126 ASP B CA 1
ATOM 5331 C C . ASP B 1 126 ? -1.961 44.031 -3.035 1 98.31 126 ASP B C 1
ATOM 5333 O O . ASP B 1 126 ? -3.033 44.344 -3.541 1 98.31 126 ASP B O 1
ATOM 5337 N N . TRP B 1 127 ? -1.161 43.125 -3.484 1 98.69 127 TRP B N 1
ATOM 5338 C CA . TRP B 1 127 ? -1.601 42.312 -4.613 1 98.69 127 TRP B CA 1
ATOM 5339 C C . TRP B 1 127 ? -2.883 41.531 -4.273 1 98.69 127 TRP B C 1
ATOM 5341 O O . TRP B 1 127 ? -3.805 41.469 -5.09 1 98.69 127 TRP B O 1
ATOM 5351 N N . VAL B 1 128 ? -3.027 41 -3.104 1 98.62 128 VAL B N 1
ATOM 5352 C CA . VAL B 1 128 ? -4.199 40.25 -2.652 1 98.62 128 VAL B CA 1
ATOM 5353 C C . VAL B 1 128 ? -5.422 41.156 -2.645 1 98.62 128 VAL B C 1
ATOM 5355 O O . VAL B 1 128 ? -6.492 40.781 -3.125 1 98.62 128 VAL B O 1
ATOM 5358 N N . VAL B 1 129 ? -5.246 42.344 -2.088 1 98.44 129 VAL B N 1
ATOM 5359 C CA . VAL B 1 129 ? -6.344 43.312 -2.039 1 98.44 129 VAL B CA 1
ATOM 5360 C C . VAL B 1 129 ? -6.82 43.625 -3.457 1 98.44 129 VAL B C 1
ATOM 5362 O O . VAL B 1 129 ? -8.023 43.719 -3.709 1 98.44 129 VAL B O 1
ATOM 5365 N N . GLY B 1 130 ? -5.871 43.781 -4.344 1 98.56 130 GLY B N 1
ATOM 5366 C CA . GLY B 1 130 ? -6.219 44 -5.738 1 98.56 130 GLY B CA 1
ATOM 5367 C C . GLY B 1 130 ? -6.992 42.844 -6.34 1 98.56 130 GLY B C 1
ATOM 5368 O O . GLY B 1 130 ? -7.973 43.031 -7.059 1 98.56 130 GLY B O 1
ATOM 5369 N N . GLN B 1 131 ? -6.586 41.625 -6.078 1 98.62 131 GLN B N 1
ATOM 5370 C CA . GLN B 1 131 ? -7.238 40.438 -6.613 1 98.62 131 GLN B CA 1
ATOM 5371 C C . GLN B 1 131 ? -8.641 40.281 -6.023 1 98.62 131 GLN B C 1
ATOM 5373 O O . GLN B 1 131 ? -9.562 39.844 -6.723 1 98.62 131 GLN B O 1
ATOM 5378 N N . ILE B 1 132 ? -8.82 40.594 -4.738 1 98.31 132 ILE B N 1
ATOM 5379 C CA . ILE B 1 132 ? -10.125 40.5 -4.082 1 98.31 132 ILE B CA 1
ATOM 5380 C C . ILE B 1 132 ? -11.109 41.438 -4.809 1 98.31 132 ILE B C 1
ATOM 5382 O O . ILE B 1 132 ? -12.242 41.031 -5.09 1 98.31 132 ILE B O 1
ATOM 5386 N N . LYS B 1 133 ? -10.703 42.562 -5.129 1 97.88 133 LYS B N 1
ATOM 5387 C CA . LYS B 1 133 ? -11.555 43.562 -5.801 1 97.88 133 LYS B CA 1
ATOM 5388 C C . LYS B 1 133 ? -11.891 43.094 -7.219 1 97.88 133 LYS B C 1
ATOM 5390 O O . LYS B 1 133 ? -13.023 43.281 -7.68 1 97.88 133 LYS B O 1
ATOM 5395 N N . ALA B 1 134 ? -10.992 42.469 -7.836 1 98 134 ALA B N 1
ATOM 5396 C CA . ALA B 1 134 ? -11.133 42.125 -9.25 1 98 134 ALA B CA 1
ATOM 5397 C C . ALA B 1 134 ? -11.914 40.812 -9.414 1 98 134 ALA B C 1
ATOM 5399 O O . ALA B 1 134 ? -12.484 40.562 -10.477 1 98 134 ALA B O 1
ATOM 5400 N N . ASN B 1 135 ? -12.008 40 -8.383 1 97.62 135 ASN B N 1
ATOM 5401 C CA . ASN B 1 135 ? -12.531 38.656 -8.555 1 97.62 135 ASN B CA 1
ATOM 5402 C C . ASN B 1 135 ? -13.625 38.344 -7.527 1 97.62 135 ASN B C 1
ATOM 5404 O O . ASN B 1 135 ? -13.633 37.281 -6.934 1 97.62 135 ASN B O 1
ATOM 5408 N N . ARG B 1 136 ? -14.555 39.188 -7.383 1 93.25 136 ARG B N 1
ATOM 5409 C CA . ARG B 1 136 ? -15.578 39.125 -6.352 1 93.25 136 ARG B CA 1
ATOM 5410 C C . ARG B 1 136 ? -16.516 37.938 -6.609 1 93.25 136 ARG B C 1
ATOM 5412 O O . ARG B 1 136 ? -17.172 37.438 -5.688 1 93.25 136 ARG B O 1
ATOM 5419 N N . GLY B 1 137 ? -16.578 37.438 -7.781 1 94.38 137 GLY B N 1
ATOM 5420 C CA . GLY B 1 137 ? -17.469 36.344 -8.125 1 94.38 137 GLY B CA 1
ATOM 5421 C C . GLY B 1 137 ? -16.891 35 -7.801 1 94.38 137 GLY B C 1
ATOM 5422 O O . GLY B 1 137 ? -17.625 34 -7.77 1 94.38 137 GLY B O 1
ATOM 5423 N N . ASP B 1 138 ? -15.711 34.875 -7.547 1 96.81 138 ASP B N 1
ATOM 5424 C CA . ASP B 1 138 ? -15.016 33.625 -7.293 1 96.81 138 ASP B CA 1
ATOM 5425 C C . ASP B 1 138 ? -15.023 33.281 -5.805 1 96.81 138 ASP B C 1
ATOM 5427 O O . ASP B 1 138 ? -14.523 34.031 -4.98 1 96.81 138 ASP B O 1
ATOM 5431 N N . PRO B 1 139 ? -15.547 32.094 -5.477 1 97.5 139 PRO B N 1
ATOM 5432 C CA . PRO B 1 139 ? -15.609 31.719 -4.062 1 97.5 139 PRO B CA 1
ATOM 5433 C C . PRO B 1 139 ? -14.242 31.719 -3.395 1 97.5 139 PRO B C 1
ATOM 5435 O O . PRO B 1 139 ? -14.125 32 -2.199 1 97.5 139 PRO B O 1
ATOM 5438 N N . VAL B 1 140 ? -13.266 31.438 -4.082 1 98.38 140 VAL B N 1
ATOM 5439 C CA . VAL B 1 140 ? -11.906 31.422 -3.543 1 98.38 140 VAL B CA 1
ATOM 5440 C C . VAL B 1 140 ? -11.531 32.812 -3.066 1 98.38 140 VAL B C 1
ATOM 5442 O O . VAL B 1 140 ? -11.102 33 -1.924 1 98.38 140 VAL B O 1
ATOM 5445 N N . TRP B 1 141 ? -11.75 33.812 -3.875 1 98.44 141 TRP B N 1
ATOM 5446 C CA . TRP B 1 141 ? -11.344 35.156 -3.533 1 98.44 141 TRP B CA 1
ATOM 5447 C C . TRP B 1 141 ? -12.273 35.781 -2.49 1 98.44 141 TRP B C 1
ATOM 5449 O O . TRP B 1 141 ? -11.852 36.594 -1.663 1 98.44 141 TRP B O 1
ATOM 5459 N N . ARG B 1 142 ? -13.547 35.344 -2.451 1 98.12 142 ARG B N 1
ATOM 5460 C CA . ARG B 1 142 ? -14.438 35.781 -1.381 1 98.12 142 ARG B CA 1
ATOM 5461 C C . ARG B 1 142 ? -13.961 35.281 -0.028 1 98.12 142 ARG B C 1
ATOM 5463 O O . ARG B 1 142 ? -14.016 36 0.973 1 98.12 142 ARG B O 1
ATOM 5470 N N . HIS B 1 143 ? -13.477 34.062 -0.052 1 98.44 143 HIS B N 1
ATOM 5471 C CA . HIS B 1 143 ? -12.969 33.562 1.217 1 98.44 143 HIS B CA 1
ATOM 5472 C C . HIS B 1 143 ? -11.633 34.188 1.577 1 98.44 143 HIS B C 1
ATOM 5474 O O . HIS B 1 143 ? -11.344 34.406 2.754 1 98.44 143 HIS B O 1
ATOM 5480 N N . VAL B 1 144 ? -10.805 34.438 0.612 1 98.69 144 VAL B N 1
ATOM 5481 C CA . VAL B 1 144 ? -9.555 35.125 0.871 1 98.69 144 VAL B CA 1
ATOM 5482 C C . VAL B 1 144 ? -9.844 36.5 1.472 1 98.69 144 VAL B C 1
ATOM 5484 O O . VAL B 1 144 ? -9.109 36.969 2.348 1 98.69 144 VAL B O 1
ATOM 5487 N N . ASP B 1 145 ? -10.867 37.125 0.983 1 98.69 145 ASP B N 1
ATOM 5488 C CA . ASP B 1 145 ? -11.297 38.375 1.562 1 98.69 145 ASP B CA 1
ATOM 5489 C C . ASP B 1 145 ? -11.664 38.219 3.035 1 98.69 145 ASP B C 1
ATOM 5491 O O . ASP B 1 145 ? -11.312 39.062 3.865 1 98.69 145 ASP B O 1
ATOM 5495 N N . ALA B 1 146 ? -12.398 37.188 3.322 1 98.62 146 ALA B N 1
ATOM 5496 C CA . ALA B 1 146 ? -12.758 36.906 4.707 1 98.62 146 ALA B CA 1
ATOM 5497 C C . ALA B 1 146 ? -11.516 36.688 5.562 1 98.62 146 ALA B C 1
ATOM 5499 O O . ALA B 1 146 ? -11.445 37.125 6.707 1 98.62 146 ALA B O 1
ATOM 5500 N N . LEU B 1 147 ? -10.523 36 5.039 1 98.62 147 LEU B N 1
ATOM 5501 C CA . LEU B 1 147 ? -9.273 35.781 5.758 1 98.62 147 LEU B CA 1
ATOM 5502 C C . LEU B 1 147 ? -8.539 37.094 6.008 1 98.62 147 LEU B C 1
ATOM 5504 O O . LEU B 1 147 ? -7.941 37.281 7.07 1 98.62 147 LEU B O 1
ATOM 5508 N N . HIS B 1 148 ? -8.562 37.906 4.977 1 98.44 148 HIS B N 1
ATOM 5509 C CA . HIS B 1 148 ? -7.977 39.25 5.133 1 98.44 148 HIS B CA 1
ATOM 5510 C C . HIS B 1 148 ? -8.641 40 6.273 1 98.44 148 HIS B C 1
ATOM 5512 O O . HIS B 1 148 ? -7.961 40.656 7.055 1 98.44 148 HIS B O 1
ATOM 5518 N N . GLY B 1 149 ? -9.938 39.906 6.344 1 98.12 149 GLY B N 1
ATOM 5519 C CA . GLY B 1 149 ? -10.664 40.5 7.461 1 98.12 149 GLY B CA 1
ATOM 5520 C C . GLY B 1 149 ? -10.25 39.906 8.805 1 98.12 149 GLY B C 1
ATOM 5521 O O . GLY B 1 149 ? -10.117 40.656 9.781 1 98.12 149 GLY B O 1
ATOM 5522 N N . GLN B 1 150 ? -10.102 38.656 8.875 1 98.81 150 GLN B N 1
ATOM 5523 C CA . GLN B 1 150 ? -9.695 38 10.117 1 98.81 150 GLN B CA 1
ATOM 5524 C C . GLN B 1 150 ? -8.336 38.531 10.594 1 98.81 150 GLN B C 1
ATOM 5526 O O . GLN B 1 150 ? -8.133 38.719 11.789 1 98.81 150 GLN B O 1
ATOM 5531 N N . MET B 1 151 ? -7.406 38.688 9.641 1 98.69 151 MET B N 1
ATOM 5532 C CA . MET B 1 151 ? -6.086 39.219 9.961 1 98.69 151 MET B CA 1
ATOM 5533 C C . MET B 1 151 ? -6.191 40.625 10.523 1 98.69 151 MET B C 1
ATOM 5535 O O . MET B 1 151 ? -5.527 40.969 11.508 1 98.69 151 MET B O 1
ATOM 5539 N N . GLN B 1 152 ? -7.047 41.406 9.93 1 98.06 152 GLN B N 1
ATOM 5540 C CA . GLN B 1 152 ? -7.266 42.781 10.43 1 98.06 152 GLN B CA 1
ATOM 5541 C C . GLN B 1 152 ? -7.875 42.75 11.828 1 98.06 152 GLN B C 1
ATOM 5543 O O . GLN B 1 152 ? -7.5 43.562 12.688 1 98.06 152 GLN B O 1
ATOM 5548 N N . GLY B 1 153 ? -8.805 41.844 11.977 1 98.56 153 GLY B N 1
ATOM 5549 C CA . GLY B 1 153 ? -9.391 41.688 13.305 1 98.56 153 GLY B CA 1
ATOM 5550 C C . GLY B 1 153 ? -8.375 41.281 14.352 1 98.56 153 GLY B C 1
ATOM 5551 O O . GLY B 1 153 ? -8.383 41.812 15.469 1 98.56 153 GLY B O 1
ATOM 5552 N N . LEU B 1 154 ? -7.551 40.344 14.039 1 98.81 154 LEU B N 1
ATOM 5553 C CA . LEU B 1 154 ? -6.496 39.906 14.938 1 98.81 154 LEU B CA 1
ATOM 5554 C C . LEU B 1 154 ? -5.625 41.062 15.383 1 98.81 154 LEU B C 1
ATOM 5556 O O . LEU B 1 154 ? -5.344 41.25 16.578 1 98.81 154 LEU B O 1
ATOM 5560 N N . GLN B 1 155 ? -5.207 41.906 14.438 1 98.38 155 GLN B N 1
ATOM 5561 C CA . GLN B 1 155 ? -4.379 43.062 14.719 1 98.38 155 GLN B CA 1
ATOM 5562 C C . GLN B 1 155 ? -5.102 44.031 15.648 1 98.38 155 GLN B C 1
ATOM 5564 O O . GLN B 1 155 ? -4.516 44.531 16.625 1 98.38 155 GLN B O 1
ATOM 5569 N N . ARG B 1 156 ? -6.328 44.281 15.328 1 98.12 156 ARG B N 1
ATOM 5570 C CA . ARG B 1 156 ? -7.117 45.219 16.109 1 98.12 156 ARG B CA 1
ATOM 5571 C C . ARG B 1 156 ? -7.328 44.719 17.531 1 98.12 156 ARG B C 1
ATOM 5573 O O . ARG B 1 156 ? -7.324 45.5 18.484 1 98.12 156 ARG B O 1
ATOM 5580 N N . GLY B 1 157 ? -7.625 43.438 17.656 1 98.5 157 GLY B N 1
ATOM 5581 C CA . GLY B 1 157 ? -7.785 42.844 18.984 1 98.5 157 GLY B CA 1
ATOM 5582 C C . GLY B 1 157 ? -6.535 42.938 19.828 1 98.5 157 GLY B C 1
ATOM 5583 O O . GLY B 1 157 ? -6.613 43.281 21.016 1 98.5 157 GLY B O 1
ATOM 5584 N N . VAL B 1 158 ? -5.41 42.625 19.281 1 98.75 158 VAL B N 1
ATOM 5585 C CA . VAL B 1 158 ? -4.145 42.75 19.984 1 98.75 158 VAL B CA 1
ATOM 5586 C C . VAL B 1 158 ? -3.902 44.188 20.391 1 98.75 158 VAL B C 1
ATOM 5588 O O . VAL B 1 158 ? -3.42 44.469 21.484 1 98.75 158 VAL B O 1
ATOM 5591 N N . HIS B 1 159 ? -4.195 45.125 19.469 1 98.06 159 HIS B N 1
ATOM 5592 C CA . HIS B 1 159 ? -4.023 46.531 19.734 1 98.06 159 HIS B CA 1
ATOM 5593 C C . HIS B 1 159 ? -4.871 46.969 20.922 1 98.06 159 HIS B C 1
ATOM 5595 O O . HIS B 1 159 ? -4.402 47.719 21.797 1 98.06 159 HIS B O 1
ATOM 5601 N N . LYS B 1 160 ? -6.109 46.562 20.906 1 97.81 160 LYS B N 1
ATOM 5602 C CA . LYS B 1 160 ? -7.004 46.906 22.016 1 97.81 160 LYS B CA 1
ATOM 5603 C C . LYS B 1 160 ? -6.438 46.406 23.344 1 97.81 160 LYS B C 1
ATOM 5605 O O . LYS B 1 160 ? -6.43 47.156 24.344 1 97.81 160 LYS B O 1
ATOM 5610 N N . TRP B 1 161 ? -5.984 45.219 23.406 1 98 161 TRP B N 1
ATOM 5611 C CA . TRP B 1 161 ? -5.367 44.656 24.609 1 98 161 TRP B CA 1
ATOM 5612 C C . TRP B 1 161 ? -4.141 45.438 25.016 1 98 161 TRP B C 1
ATOM 5614 O O . TRP B 1 161 ? -3.936 45.719 26.203 1 98 161 TRP B O 1
ATOM 5624 N N . ALA B 1 162 ? -3.291 45.75 24.016 1 98.25 162 ALA B N 1
ATOM 5625 C CA . ALA B 1 162 ? -2.059 46.5 24.281 1 98.25 162 ALA B CA 1
ATOM 5626 C C . ALA B 1 162 ? -2.354 47.844 24.953 1 98.25 162 ALA B C 1
ATOM 5628 O O . ALA B 1 162 ? -1.674 48.219 25.906 1 98.25 162 ALA B O 1
ATOM 5629 N N . LEU B 1 163 ? -3.33 48.531 24.453 1 97.19 163 LEU B N 1
ATOM 5630 C CA . LEU B 1 163 ? -3.721 49.812 25.016 1 97.19 163 LEU B CA 1
ATOM 5631 C C . LEU B 1 163 ? -4.215 49.656 26.453 1 97.19 163 LEU B C 1
ATOM 5633 O O . LEU B 1 163 ? -3.834 50.406 27.328 1 97.19 163 LEU B O 1
ATOM 5637 N N . GLU B 1 164 ? -4.973 48.688 26.656 1 96.94 164 GLU B N 1
ATOM 5638 C CA . GLU B 1 164 ? -5.551 48.438 27.984 1 96.94 164 GLU B CA 1
ATOM 5639 C C . GLU B 1 164 ? -4.48 48.031 28.984 1 96.94 164 GLU B C 1
ATOM 5641 O O . GLU B 1 164 ? -4.641 48.219 30.188 1 96.94 164 GLU B O 1
ATOM 5646 N N . ASN B 1 165 ? -3.432 47.469 28.547 1 96.5 165 ASN B N 1
ATOM 5647 C CA . ASN B 1 165 ? -2.396 46.969 29.438 1 96.5 165 ASN B CA 1
ATOM 5648 C C . ASN B 1 165 ? -1.142 47.844 29.391 1 96.5 165 ASN B C 1
ATOM 5650 O O . ASN B 1 165 ? -0.1 47.469 29.938 1 96.5 165 ASN B O 1
ATOM 5654 N N . ASN B 1 166 ? -1.124 48.938 28.719 1 97.19 166 ASN B N 1
ATOM 5655 C CA . ASN B 1 166 ? -0.031 49.875 28.609 1 97.19 166 ASN B CA 1
ATOM 5656 C C . ASN B 1 166 ? 1.229 49.25 28.047 1 97.19 166 ASN B C 1
ATOM 5658 O O . ASN B 1 166 ? 2.309 49.375 28.625 1 97.19 166 ASN B O 1
ATOM 5662 N N . VAL B 1 167 ? 1.008 48.438 27.062 1 97 167 VAL B N 1
ATOM 5663 C CA . VAL B 1 167 ? 2.086 47.781 26.328 1 97 167 VAL B CA 1
ATOM 5664 C C . VAL B 1 167 ? 2.178 48.375 24.922 1 97 167 VAL B C 1
ATOM 5666 O O . VAL B 1 167 ? 1.161 48.719 24.328 1 97 167 VAL B O 1
ATOM 5669 N N . LYS B 1 168 ? 3.367 48.5 24.406 1 97.19 168 LYS B N 1
ATOM 5670 C CA . LYS B 1 168 ? 3.559 49 23.047 1 97.19 168 LYS B CA 1
ATOM 5671 C C . LYS B 1 168 ? 2.914 48.062 22.016 1 97.19 168 LYS B C 1
ATOM 5673 O O . LYS B 1 168 ? 3.162 46.875 22.016 1 97.19 168 LYS B O 1
ATOM 5678 N N . PRO B 1 169 ? 2.145 48.594 21.172 1 96.88 169 PRO B N 1
ATOM 5679 C CA . PRO B 1 169 ? 1.502 47.781 20.156 1 96.88 169 PRO B CA 1
ATOM 5680 C C . PRO B 1 169 ? 2.506 47.125 19.203 1 96.88 169 PRO B C 1
ATOM 5682 O O . PRO B 1 169 ? 3.529 47.719 18.875 1 96.88 169 PRO B O 1
ATOM 5685 N N . LEU B 1 170 ? 2.193 45.938 18.75 1 97.81 170 LEU B N 1
ATOM 5686 C CA . LEU B 1 170 ? 3.002 45.281 17.75 1 97.81 170 LEU B CA 1
ATOM 5687 C C . LEU B 1 170 ? 2.801 45.906 16.375 1 97.81 170 LEU B C 1
ATOM 5689 O O . LEU B 1 170 ? 1.689 46.312 16.031 1 97.81 170 LEU B O 1
ATOM 5693 N N . PRO B 1 171 ? 3.842 46 15.57 1 96.75 171 PRO B N 1
ATOM 5694 C CA . PRO B 1 171 ? 3.684 46.5 14.203 1 96.75 171 PRO B CA 1
ATOM 5695 C C . PRO B 1 171 ? 2.973 45.5 13.289 1 96.75 171 PRO B C 1
ATOM 5697 O O . PRO B 1 171 ? 2.957 44.312 13.57 1 96.75 171 PRO B O 1
ATOM 5700 N N . LYS B 1 172 ? 2.455 46.031 12.227 1 97.19 172 LYS B N 1
ATOM 5701 C CA . LYS B 1 172 ? 1.784 45.219 11.219 1 97.19 172 LYS B CA 1
ATOM 5702 C C . LYS B 1 172 ? 2.67 44.031 10.781 1 97.19 172 LYS B C 1
ATOM 5704 O O . LYS B 1 172 ? 2.178 42.938 10.539 1 97.19 172 LYS B O 1
ATOM 5709 N N . PHE B 1 173 ? 3.908 44.219 10.68 1 97.81 173 PHE B N 1
ATOM 5710 C CA . PHE B 1 173 ? 4.871 43.25 10.227 1 97.81 173 PHE B CA 1
ATOM 5711 C C . PHE B 1 173 ? 4.859 42.031 11.141 1 97.81 173 PHE B C 1
ATOM 5713 O O . PHE B 1 173 ? 5.035 40.875 10.68 1 97.81 173 PHE B O 1
ATOM 5720 N N . ALA B 1 174 ? 4.664 42.219 12.406 1 98.19 174 ALA B N 1
ATOM 5721 C CA . ALA B 1 174 ? 4.676 41.125 13.359 1 98.19 174 ALA B CA 1
ATOM 5722 C C . ALA B 1 174 ? 3.602 40.094 13.016 1 98.19 174 ALA B C 1
ATOM 5724 O O . ALA B 1 174 ? 3.826 38.875 13.148 1 98.19 174 ALA B O 1
ATOM 5725 N N . PHE B 1 175 ? 2.477 40.531 12.578 1 98.38 175 PHE B N 1
ATOM 5726 C CA . PHE B 1 175 ? 1.368 39.656 12.266 1 98.38 175 PHE B CA 1
ATOM 5727 C C . PHE B 1 175 ? 1.606 38.938 10.938 1 98.38 175 PHE B C 1
ATOM 5729 O O . PHE B 1 175 ? 1.295 37.75 10.805 1 98.38 175 PHE B O 1
ATOM 5736 N N . HIS B 1 176 ? 2.164 39.656 9.969 1 98 176 HIS B N 1
ATOM 5737 C CA . HIS B 1 176 ? 2.574 39.031 8.719 1 98 176 HIS B CA 1
ATOM 5738 C C . HIS B 1 176 ? 3.65 37.969 8.969 1 98 176 HIS B C 1
ATOM 5740 O O . HIS B 1 176 ? 3.623 36.906 8.367 1 98 176 HIS B O 1
ATOM 5746 N N . TYR B 1 177 ? 4.539 38.344 9.859 1 97.94 177 TYR B N 1
ATOM 5747 C CA . TYR B 1 177 ? 5.633 37.438 10.203 1 97.94 177 TYR B CA 1
ATOM 5748 C C . TYR B 1 177 ? 5.109 36.156 10.836 1 97.94 177 TYR B C 1
ATOM 5750 O O . TYR B 1 177 ? 5.449 35.062 10.398 1 97.94 177 TYR B O 1
ATOM 5758 N N . LEU B 1 178 ? 4.25 36.219 11.828 1 98.19 178 LEU B N 1
ATOM 5759 C CA . LEU B 1 178 ? 3.74 35.062 12.555 1 98.19 178 LEU B CA 1
ATOM 5760 C C . LEU B 1 178 ? 2.926 34.188 11.633 1 98.19 178 LEU B C 1
ATOM 5762 O O . LEU B 1 178 ? 3.107 32.969 11.633 1 98.19 178 LEU B O 1
ATOM 5766 N N . ASN B 1 179 ? 2.078 34.75 10.828 1 98.12 179 ASN B N 1
ATOM 5767 C CA . ASN B 1 179 ? 1.235 33.938 9.953 1 98.12 179 ASN B CA 1
ATOM 5768 C C . ASN B 1 179 ? 1.998 33.469 8.719 1 98.12 179 ASN B C 1
ATOM 5770 O O . ASN B 1 179 ? 1.601 32.5 8.07 1 98.12 179 ASN B O 1
ATOM 5774 N N . GLY B 1 180 ? 3.111 34.156 8.422 1 97.5 180 GLY B N 1
ATOM 5775 C CA . GLY B 1 180 ? 3.912 33.812 7.254 1 97.5 180 GLY B CA 1
ATOM 5776 C C . GLY B 1 180 ? 5.102 32.938 7.574 1 97.5 180 GLY B C 1
ATOM 5777 O O . GLY B 1 180 ? 5.949 32.688 6.715 1 97.5 180 GLY B O 1
ATOM 5778 N N . ILE B 1 181 ? 5.191 32.438 8.742 1 96 181 ILE B N 1
ATOM 5779 C CA . ILE B 1 181 ? 6.352 31.672 9.188 1 96 181 ILE B CA 1
ATOM 5780 C C . ILE B 1 181 ? 6.625 30.531 8.219 1 96 181 ILE B C 1
ATOM 5782 O O . ILE B 1 181 ? 7.773 30.297 7.832 1 96 181 ILE B O 1
ATOM 5786 N N . GLY B 1 182 ? 5.574 29.766 7.824 1 95.06 182 GLY B N 1
ATOM 5787 C CA . GLY B 1 182 ? 5.773 28.719 6.836 1 95.06 182 GLY B CA 1
ATOM 5788 C C . GLY B 1 182 ? 6.406 29.219 5.551 1 95.06 182 GLY B C 1
ATOM 5789 O O . GLY B 1 182 ? 7.348 28.609 5.039 1 95.06 182 GLY B O 1
ATOM 5790 N N . ASP B 1 183 ? 5.992 30.344 5.066 1 96.94 183 ASP B N 1
ATOM 5791 C CA . ASP B 1 183 ? 6.5 30.938 3.83 1 96.94 183 ASP B CA 1
ATOM 5792 C C . ASP B 1 183 ? 7.914 31.469 4.02 1 96.94 183 ASP B C 1
ATOM 5794 O O . ASP B 1 183 ? 8.734 31.422 3.098 1 96.94 183 ASP B O 1
ATOM 5798 N N . ILE B 1 184 ? 8.172 31.969 5.195 1 95.94 184 ILE B N 1
ATOM 5799 C CA . ILE B 1 184 ? 9.445 32.594 5.5 1 95.94 184 ILE B CA 1
ATOM 5800 C C . ILE B 1 184 ? 10.57 31.578 5.395 1 95.94 184 ILE B C 1
ATOM 5802 O O . ILE B 1 184 ? 11.695 31.922 5.012 1 95.94 184 ILE B O 1
ATOM 5806 N N . ILE B 1 185 ? 10.281 30.344 5.617 1 91.75 185 ILE B N 1
ATOM 5807 C CA . ILE B 1 185 ? 11.281 29.281 5.535 1 91.75 185 ILE B CA 1
ATOM 5808 C C . ILE B 1 185 ? 11.945 29.312 4.156 1 91.75 185 ILE B C 1
ATOM 5810 O O . ILE B 1 185 ? 13.172 29.25 4.051 1 91.75 185 ILE B O 1
ATOM 5814 N N . ASP B 1 186 ? 11.141 29.469 3.105 1 93.06 186 ASP B N 1
ATOM 5815 C CA . ASP B 1 186 ? 11.672 29.5 1.747 1 93.06 186 ASP B CA 1
ATOM 5816 C C . ASP B 1 186 ? 12.125 30.922 1.372 1 93.06 186 ASP B C 1
ATOM 5818 O O . ASP B 1 186 ? 13.094 31.078 0.628 1 93.06 186 ASP B O 1
ATOM 5822 N N . LEU B 1 187 ? 11.492 31.922 1.896 1 94.56 187 LEU B N 1
ATOM 5823 C CA . LEU B 1 187 ? 11.797 33.312 1.547 1 94.56 187 LEU B CA 1
ATOM 5824 C C . LEU B 1 187 ? 13.195 33.688 2.031 1 94.56 187 LEU B C 1
ATOM 5826 O O . LEU B 1 187 ? 13.922 34.406 1.334 1 94.56 187 LEU B O 1
ATOM 5830 N N . VAL B 1 188 ? 13.516 33.188 3.188 1 91.19 188 VAL B N 1
ATOM 5831 C CA . VAL B 1 188 ? 14.828 33.562 3.719 1 91.19 188 VAL B CA 1
ATOM 5832 C C . VAL B 1 188 ? 15.922 32.906 2.883 1 91.19 188 VAL B C 1
ATOM 5834 O O . VAL B 1 188 ? 17 33.469 2.709 1 91.19 188 VAL B O 1
ATOM 5837 N N . ASN B 1 189 ? 15.602 31.75 2.389 1 85.62 189 ASN B N 1
ATOM 5838 C CA . ASN B 1 189 ? 16.547 31.094 1.498 1 85.62 189 ASN B CA 1
ATOM 5839 C C . ASN B 1 189 ? 16.703 31.844 0.181 1 85.62 189 ASN B C 1
ATOM 5841 O O . ASN B 1 189 ? 17.781 31.875 -0.409 1 85.62 189 ASN B O 1
ATOM 5845 N N . LYS B 1 190 ? 15.648 32.406 -0.243 1 87.88 190 LYS B N 1
ATOM 5846 C CA . LYS B 1 190 ? 15.695 33.25 -1.435 1 87.88 190 LYS B CA 1
ATOM 5847 C C . LYS B 1 190 ? 16.516 34.5 -1.182 1 87.88 190 LYS B C 1
ATOM 5849 O O . LYS B 1 190 ? 17.266 34.938 -2.051 1 87.88 190 LYS B O 1
ATOM 5854 N N . LEU B 1 191 ? 16.5 35.031 -0.032 1 87.12 191 LEU B N 1
ATOM 5855 C CA . LEU B 1 191 ? 17.047 36.344 0.279 1 87.12 191 LEU B CA 1
ATOM 5856 C C . LEU B 1 191 ? 18.5 36.25 0.742 1 87.12 191 LEU B C 1
ATOM 5858 O O . LEU B 1 191 ? 19.234 37.219 0.741 1 87.12 191 LEU B O 1
ATOM 5862 N N . SER B 1 192 ? 18.828 35.031 1.229 1 77.19 192 SER B N 1
ATOM 5863 C CA . SER B 1 192 ? 20.156 34.906 1.804 1 77.19 192 SER B CA 1
ATOM 5864 C C . SER B 1 192 ? 21.188 34.531 0.739 1 77.19 192 SER B C 1
ATOM 5866 O O . SER B 1 192 ? 20.984 33.562 -0.003 1 77.19 192 SER B O 1
ATOM 5868 N N . PRO B 1 193 ? 22.234 35.344 0.699 1 59.94 193 PRO B N 1
ATOM 5869 C CA . PRO B 1 193 ? 23.281 35.125 -0.292 1 59.94 193 PRO B CA 1
ATOM 5870 C C . PRO B 1 193 ? 23.984 33.781 -0.144 1 59.94 193 PRO B C 1
ATOM 5872 O O . PRO B 1 193 ? 24.438 33.219 -1.133 1 59.94 193 PRO B O 1
ATOM 5875 N N . GLN B 1 194 ? 24.281 33.344 0.99 1 56.47 194 GLN B N 1
ATOM 5876 C CA . GLN B 1 194 ? 25.016 32.094 1.196 1 56.47 194 GLN B CA 1
ATOM 5877 C C . GLN B 1 194 ? 24.281 30.906 0.546 1 56.47 194 GLN B C 1
ATOM 5879 O O . GLN B 1 194 ? 24.922 29.953 0.092 1 56.47 194 GLN B O 1
ATOM 5884 N N . GLN B 1 195 ? 23.047 31.031 0.574 1 55.38 195 GLN B N 1
ATOM 5885 C CA . GLN B 1 195 ? 22.234 29.969 0.012 1 55.38 195 GLN B CA 1
ATOM 5886 C C . GLN B 1 195 ? 22.344 29.922 -1.509 1 55.38 195 GLN B C 1
ATOM 5888 O O . GLN B 1 195 ? 21.938 28.938 -2.141 1 55.38 195 GLN B O 1
ATOM 5893 N N . ALA B 1 196 ? 22.984 31.094 -1.951 1 49.78 196 ALA B N 1
ATOM 5894 C CA . ALA B 1 196 ? 23.312 31.125 -3.377 1 49.78 196 ALA B CA 1
ATOM 5895 C C . ALA B 1 196 ? 24.375 30.094 -3.727 1 49.78 196 ALA B C 1
ATOM 5897 O O . ALA B 1 196 ? 24.609 29.797 -4.902 1 49.78 196 ALA B O 1
ATOM 5898 N N . ARG B 1 197 ? 25.141 29.75 -2.707 1 53.94 197 ARG B N 1
ATOM 5899 C CA . ARG B 1 197 ? 26.281 28.938 -3.148 1 53.94 197 ARG B CA 1
ATOM 5900 C C . ARG B 1 197 ? 25.812 27.578 -3.635 1 53.94 197 ARG B C 1
ATOM 5902 O O . ARG B 1 197 ? 26.562 26.844 -4.277 1 53.94 197 ARG B O 1
ATOM 5909 N N . GLY B 1 198 ? 24.688 27.375 -3.781 1 64.12 198 GLY B N 1
ATOM 5910 C CA . GLY B 1 198 ? 24.156 26.156 -4.352 1 64.12 198 GLY B CA 1
ATOM 5911 C C . GLY B 1 198 ? 24.453 24.922 -3.514 1 64.12 198 GLY B C 1
ATOM 5912 O O . GLY B 1 198 ? 25.484 24.859 -2.85 1 64.12 198 GLY B O 1
ATOM 5913 N N . PHE B 1 199 ? 23.625 23.922 -3.324 1 69.19 199 PHE B N 1
ATOM 5914 C CA . PHE B 1 199 ? 23.719 22.688 -2.551 1 69.19 199 PHE B CA 1
ATOM 5915 C C . PHE B 1 199 ? 24.906 21.844 -3.016 1 69.19 199 PHE B C 1
ATOM 5917 O O . PHE B 1 199 ? 25.469 21.078 -2.236 1 69.19 199 PHE B O 1
ATOM 5924 N N . GLY B 1 200 ? 25.312 22.078 -4.211 1 69.75 200 GLY B N 1
ATOM 5925 C CA . GLY B 1 200 ? 26.484 21.375 -4.703 1 69.75 200 GLY B CA 1
ATOM 5926 C C . GLY B 1 200 ? 27.75 21.734 -3.951 1 69.75 200 GLY B C 1
ATOM 5927 O O . GLY B 1 200 ? 28.703 20.953 -3.924 1 69.75 200 GLY B O 1
ATOM 5928 N N . ALA B 1 201 ? 27.734 22.812 -3.295 1 74.62 201 ALA B N 1
ATOM 5929 C CA . ALA B 1 201 ? 28.938 23.281 -2.607 1 74.62 201 ALA B CA 1
ATOM 5930 C C . ALA B 1 201 ? 28.859 23 -1.112 1 74.62 201 ALA B C 1
ATOM 5932 O O . ALA B 1 201 ? 29.828 23.188 -0.386 1 74.62 201 ALA B O 1
ATOM 5933 N N . MET B 1 202 ? 27.797 22.438 -0.714 1 79.56 202 MET B N 1
ATOM 5934 C CA . MET B 1 202 ? 27.609 22.156 0.708 1 79.56 202 MET B CA 1
ATOM 5935 C C . MET B 1 202 ? 28.172 20.797 1.085 1 79.56 202 MET B C 1
ATOM 5937 O O . MET B 1 202 ? 28.141 19.859 0.285 1 79.56 202 MET B O 1
ATOM 5941 N N . THR B 1 203 ? 28.719 20.812 2.271 1 82.81 203 THR B N 1
ATOM 5942 C CA . THR B 1 203 ? 29.109 19.516 2.814 1 82.81 203 THR B CA 1
ATOM 5943 C C . THR B 1 203 ? 27.891 18.703 3.203 1 82.81 203 THR B C 1
ATOM 5945 O O . THR B 1 203 ? 26.781 19.234 3.289 1 82.81 203 THR B O 1
ATOM 5948 N N . SER B 1 204 ? 28.094 17.438 3.469 1 82.5 204 SER B N 1
ATOM 5949 C CA . SER B 1 204 ? 27.016 16.562 3.922 1 82.5 204 SER B CA 1
ATOM 5950 C C . SER B 1 204 ? 26.422 17.047 5.238 1 82.5 204 SER B C 1
ATOM 5952 O O . SER B 1 204 ? 25.203 16.969 5.445 1 82.5 204 SER B O 1
ATOM 5954 N N . GLY B 1 205 ? 27.266 17.531 6.047 1 82.06 205 GLY B N 1
ATOM 5955 C CA . GLY B 1 205 ? 26.812 18.078 7.312 1 82.06 205 GLY B CA 1
ATOM 5956 C C . GLY B 1 205 ? 25.938 19.312 7.148 1 82.06 205 GLY B C 1
ATOM 5957 O O . GLY B 1 205 ? 24.938 19.469 7.848 1 82.06 205 GLY B O 1
ATOM 5958 N N . ASP B 1 206 ? 26.328 20.125 6.211 1 83 206 ASP B N 1
ATOM 5959 C CA . ASP B 1 206 ? 25.578 21.328 5.926 1 83 206 ASP B CA 1
ATOM 5960 C C . ASP B 1 206 ? 24.188 21 5.367 1 83 206 ASP B C 1
ATOM 5962 O O . ASP B 1 206 ? 23.203 21.641 5.723 1 83 206 ASP B O 1
ATOM 5966 N N . ILE B 1 207 ? 24.172 20.078 4.562 1 84.44 207 ILE B N 1
ATOM 5967 C CA . ILE B 1 207 ? 22.922 19.641 3.936 1 84.44 207 ILE B CA 1
ATOM 5968 C C . ILE B 1 207 ? 21.969 19.094 4.996 1 84.44 207 ILE B C 1
ATOM 5970 O O . ILE B 1 207 ? 20.781 19.406 5 1 84.44 207 ILE B O 1
ATOM 5974 N N . ARG B 1 208 ? 22.516 18.344 5.887 1 84.44 208 ARG B N 1
ATOM 5975 C CA . ARG B 1 208 ? 21.703 17.766 6.957 1 84.44 208 ARG B CA 1
ATOM 5976 C C . ARG B 1 208 ? 21.141 18.859 7.871 1 84.44 208 ARG B C 1
ATOM 5978 O O . ARG B 1 208 ? 19.984 18.781 8.297 1 84.44 208 ARG B O 1
ATOM 5985 N N . ARG B 1 209 ? 21.953 19.781 8.109 1 82 209 ARG B N 1
ATOM 5986 C CA . ARG B 1 209 ? 21.516 20.891 8.945 1 82 209 ARG B CA 1
ATOM 5987 C C . ARG B 1 209 ? 20.422 21.703 8.242 1 82 209 ARG B C 1
ATOM 5989 O O . ARG B 1 209 ? 19.453 22.125 8.875 1 82 209 ARG B O 1
ATOM 5996 N N . TYR B 1 210 ? 20.688 21.844 7.016 1 83.12 210 TYR B N 1
ATOM 5997 C CA . TYR B 1 210 ? 19.703 22.547 6.207 1 83.12 210 TYR B CA 1
ATOM 5998 C C . TYR B 1 210 ? 18.375 21.797 6.207 1 83.12 210 TYR B C 1
ATOM 6000 O O . TYR B 1 210 ? 17.312 22.391 6.363 1 83.12 210 TYR B O 1
ATOM 6008 N N . THR B 1 211 ? 18.406 20.547 6.105 1 83.69 211 THR B N 1
ATOM 6009 C CA . THR B 1 211 ? 17.219 19.703 6.074 1 83.69 211 THR B CA 1
ATOM 6010 C C . THR B 1 211 ? 16.484 19.734 7.41 1 83.69 211 THR B C 1
ATOM 6012 O O . THR B 1 211 ? 15.258 19.812 7.453 1 83.69 211 THR B O 1
ATOM 6015 N N . LEU B 1 212 ? 17.219 19.672 8.445 1 77.69 212 LEU B N 1
ATOM 6016 C CA . LEU B 1 212 ? 16.641 19.688 9.781 1 77.69 212 LEU B CA 1
ATOM 6017 C C . LEU B 1 212 ? 15.93 21 10.047 1 77.69 212 LEU B C 1
ATOM 6019 O O . LEU B 1 212 ? 14.891 21.031 10.711 1 77.69 212 LEU B O 1
ATOM 6023 N N . ARG B 1 213 ? 16.484 22 9.5 1 76 213 ARG B N 1
ATOM 6024 C CA . ARG B 1 213 ? 15.93 23.328 9.727 1 76 213 ARG B CA 1
ATOM 6025 C C . ARG B 1 213 ? 14.68 23.562 8.875 1 76 213 ARG B C 1
ATOM 6027 O O . ARG B 1 213 ? 13.781 24.312 9.266 1 76 213 ARG B O 1
ATOM 6034 N N . ASN B 1 214 ? 14.68 22.797 7.836 1 75.94 214 ASN B N 1
ATOM 6035 C CA . ASN B 1 214 ? 13.641 23.125 6.867 1 75.94 214 ASN B CA 1
ATOM 6036 C C . ASN B 1 214 ? 12.609 22 6.75 1 75.94 214 ASN B C 1
ATOM 6038 O O . ASN B 1 214 ? 11.516 22.219 6.223 1 75.94 214 ASN B O 1
ATOM 6042 N N . GLY B 1 215 ? 12.953 20.891 7.184 1 72.75 215 GLY B N 1
ATOM 6043 C CA . GLY B 1 215 ? 12.055 19.75 7.117 1 72.75 215 GLY B CA 1
ATOM 6044 C C . GLY B 1 215 ? 11.383 19.438 8.438 1 72.75 215 GLY B C 1
ATOM 6045 O O . GLY B 1 215 ? 12.031 19.453 9.492 1 72.75 215 GLY B O 1
ATOM 6046 N N . HIS B 1 216 ? 9.977 19.188 8.336 1 73.81 216 HIS B N 1
ATOM 6047 C CA . HIS B 1 216 ? 9.234 19.172 9.594 1 73.81 216 HIS B CA 1
ATOM 6048 C C . HIS B 1 216 ? 8.203 18.047 9.609 1 73.81 216 HIS B C 1
ATOM 6050 O O . HIS B 1 216 ? 7.562 17.766 8.594 1 73.81 216 HIS B O 1
ATOM 6056 N N . CYS B 1 217 ? 8.242 17.25 10.656 1 89.38 217 CYS B N 1
ATOM 6057 C CA . CYS B 1 217 ? 7.055 16.531 11.07 1 89.38 217 CYS B CA 1
ATOM 6058 C C . CYS B 1 217 ? 7.109 15.078 10.609 1 89.38 217 CYS B C 1
ATOM 6060 O O . CYS B 1 217 ? 7.969 14.711 9.805 1 89.38 217 CYS B O 1
ATOM 6062 N N . SER B 1 218 ? 6.457 14.242 11.25 1 96.75 218 SER B N 1
ATOM 6063 C CA . SER B 1 218 ? 6.07 12.875 10.914 1 96.75 218 SER B CA 1
ATOM 6064 C C . SER B 1 218 ? 4.559 12.688 10.992 1 96.75 218 SER B C 1
ATOM 6066 O O . SER B 1 218 ? 3.912 13.234 11.891 1 96.75 218 SER B O 1
ATOM 6068 N N . ALA B 1 219 ? 4.008 12.023 10.047 1 98.69 219 ALA B N 1
ATOM 6069 C CA . ALA B 1 219 ? 2.57 11.766 10.062 1 98.69 219 ALA B CA 1
ATOM 6070 C C . ALA B 1 219 ? 2.264 10.352 9.578 1 98.69 219 ALA B C 1
ATOM 6072 O O . ALA B 1 219 ? 3.037 9.766 8.82 1 98.69 219 ALA B O 1
ATOM 6073 N N . ILE B 1 220 ? 1.146 9.812 10.086 1 98.88 220 ILE B N 1
ATOM 6074 C CA . ILE B 1 220 ? 0.728 8.492 9.617 1 98.88 220 ILE B CA 1
ATOM 6075 C C . ILE B 1 220 ? -0.795 8.391 9.664 1 98.88 220 ILE B C 1
ATOM 6077 O O . ILE B 1 220 ? -1.437 8.977 10.539 1 98.88 220 ILE B O 1
ATOM 6081 N N . ILE B 1 221 ? -1.368 7.777 8.703 1 98.94 221 ILE B N 1
ATOM 6082 C CA . ILE B 1 221 ? -2.744 7.293 8.672 1 98.94 221 ILE B CA 1
ATOM 6083 C C . ILE B 1 221 ? -2.752 5.766 8.664 1 98.94 221 ILE B C 1
ATOM 6085 O O . ILE B 1 221 ? -2.068 5.141 7.852 1 98.94 221 ILE B O 1
ATOM 6089 N N . LYS B 1 222 ? -3.465 5.164 9.578 1 98.88 222 LYS B N 1
ATOM 6090 C CA . LYS B 1 222 ? -3.479 3.715 9.766 1 98.88 222 LYS B CA 1
ATOM 6091 C C . LYS B 1 222 ? -4.906 3.176 9.773 1 98.88 222 LYS B C 1
ATOM 6093 O O . LYS B 1 222 ? -5.793 3.76 10.398 1 98.88 222 LYS B O 1
ATOM 6098 N N . VAL B 1 223 ? -5.121 2.123 9.008 1 98.81 223 VAL B N 1
ATOM 6099 C CA . VAL B 1 223 ? -6.379 1.395 9.117 1 98.81 223 VAL B CA 1
ATOM 6100 C C . VAL B 1 223 ? -6.137 0.044 9.789 1 98.81 223 VAL B C 1
ATOM 6102 O O . VAL B 1 223 ? -5.113 -0.604 9.539 1 98.81 223 VAL B O 1
ATOM 6105 N N . THR B 1 224 ? -7 -0.364 10.648 1 98.56 224 THR B N 1
ATOM 6106 C CA . THR B 1 224 ? -6.859 -1.652 11.32 1 98.56 224 THR B CA 1
ATOM 6107 C C . THR B 1 224 ? -7.191 -2.797 10.367 1 98.56 224 THR B C 1
ATOM 6109 O O . THR B 1 224 ? -7.809 -2.58 9.32 1 98.56 224 THR B O 1
ATOM 6112 N N . PRO B 1 225 ? -6.824 -4 10.648 1 98 225 PRO B N 1
ATOM 6113 C CA . PRO B 1 225 ? -6.879 -5.109 9.695 1 98 225 PRO B CA 1
ATOM 6114 C C . PRO B 1 225 ? -8.289 -5.359 9.164 1 98 225 PRO B C 1
ATOM 6116 O O . PRO B 1 225 ? -8.461 -5.645 7.977 1 98 225 PRO B O 1
ATOM 6119 N N . GLY B 1 226 ? -9.258 -5.273 9.969 1 98 226 GLY B N 1
ATOM 6120 C CA . GLY B 1 226 ? -10.633 -5.492 9.547 1 98 226 GLY B CA 1
ATOM 6121 C C . GLY B 1 226 ? -11.383 -4.203 9.281 1 98 226 GLY B C 1
ATOM 6122 O O . GLY B 1 226 ? -12.617 -4.188 9.281 1 98 226 GLY B O 1
ATOM 6123 N N . PHE B 1 227 ? -10.672 -3.059 9.172 1 98.5 227 PHE B N 1
ATOM 6124 C CA . PHE B 1 227 ? -11.25 -1.728 9.047 1 98.5 227 PHE B CA 1
ATOM 6125 C C . PHE B 1 227 ? -12.211 -1.444 10.195 1 98.5 227 PHE B C 1
ATOM 6127 O O . PHE B 1 227 ? -13.266 -0.838 9.992 1 98.5 227 PHE B O 1
ATOM 6134 N N . GLU B 1 228 ? -11.82 -1.941 11.352 1 98.44 228 GLU B N 1
ATOM 6135 C CA . GLU B 1 228 ? -12.617 -1.672 12.547 1 98.44 228 GLU B CA 1
ATOM 6136 C C . GLU B 1 228 ? -12.461 -0.223 13 1 98.44 228 GLU B C 1
ATOM 6138 O O . GLU B 1 228 ? -13.312 0.307 13.719 1 98.44 228 GLU B O 1
ATOM 6143 N N . ASN B 1 229 ? -11.336 0.338 12.625 1 98.62 229 ASN B N 1
ATOM 6144 C CA . ASN B 1 229 ? -11.008 1.713 12.992 1 98.62 229 ASN B CA 1
ATOM 6145 C C . ASN B 1 229 ? -10.016 2.334 12.008 1 98.62 229 ASN B C 1
ATOM 6147 O O . ASN B 1 229 ? -9.367 1.62 11.25 1 98.62 229 ASN B O 1
ATOM 6151 N N . VAL B 1 230 ? -10.055 3.621 11.938 1 98.75 230 VAL B N 1
ATOM 6152 C CA . VAL B 1 230 ? -9.055 4.43 11.242 1 98.75 230 VAL B CA 1
ATOM 6153 C C . VAL B 1 230 ? -8.383 5.379 12.234 1 98.75 230 VAL B C 1
ATOM 6155 O O . VAL B 1 230 ? -9.055 6.078 12.992 1 98.75 230 VAL B O 1
ATOM 6158 N N . LEU B 1 231 ? -7.066 5.363 12.25 1 98.94 231 LEU B N 1
ATOM 6159 C CA . LEU B 1 231 ? -6.27 6.188 13.156 1 98.94 231 LEU B CA 1
ATOM 6160 C C . LEU B 1 231 ? -5.332 7.102 12.375 1 98.94 231 LEU B C 1
ATOM 6162 O O . LEU B 1 231 ? -4.895 6.754 11.273 1 98.94 231 LEU B O 1
ATOM 6166 N N . PHE B 1 232 ? -5.086 8.219 12.891 1 98.94 232 PHE B N 1
ATOM 6167 C CA . PHE B 1 232 ? -4.141 9.133 12.258 1 98.94 232 PHE B CA 1
ATOM 6168 C C . PHE B 1 232 ? -3.473 10.031 13.289 1 98.94 232 PHE B C 1
ATOM 6170 O O . PHE B 1 232 ? -4.027 10.258 14.367 1 98.94 232 PHE B O 1
ATOM 6177 N N . GLY B 1 233 ? -2.312 10.492 12.977 1 98.81 233 GLY B N 1
ATOM 6178 C CA . GLY B 1 233 ? -1.586 11.359 13.891 1 98.81 233 GLY B CA 1
ATOM 6179 C C . GLY B 1 233 ? -0.479 12.148 13.211 1 98.81 233 GLY B C 1
ATOM 6180 O O . GLY B 1 233 ? -0.193 11.938 12.031 1 98.81 233 GLY B O 1
ATOM 6181 N N . HIS B 1 234 ? 0.059 13.039 13.938 1 98.69 234 HIS B N 1
ATOM 6182 C CA . HIS B 1 234 ? 1.037 14 13.453 1 98.69 234 HIS B CA 1
ATOM 6183 C C . HIS B 1 234 ? 1.955 14.469 14.578 1 98.69 234 HIS B C 1
ATOM 6185 O O . HIS B 1 234 ? 1.489 14.781 15.68 1 98.69 234 HIS B O 1
ATOM 6191 N N . SER B 1 235 ? 3.217 14.422 14.352 1 98.19 235 SER B N 1
ATOM 6192 C CA . SER B 1 235 ? 4.227 14.984 15.242 1 98.19 235 SER B CA 1
ATOM 6193 C C . SER B 1 235 ? 4.965 16.141 14.578 1 98.19 235 SER B C 1
ATOM 6195 O O . SER B 1 235 ? 5.629 15.961 13.562 1 98.19 235 SER B O 1
ATOM 6197 N N . SER B 1 236 ? 4.875 17.266 15.188 1 96.94 236 SER B N 1
ATOM 6198 C CA . SER B 1 236 ? 5.465 18.469 14.594 1 96.94 236 SER B CA 1
ATOM 6199 C C . SER B 1 236 ? 6.934 18.609 14.992 1 96.94 236 SER B C 1
ATOM 6201 O O . SER B 1 236 ? 7.312 18.281 16.109 1 96.94 236 SER B O 1
ATOM 6203 N N . TRP B 1 237 ? 7.75 19.047 14.039 1 95.12 237 TRP B N 1
ATOM 6204 C CA . TRP B 1 237 ? 9.164 19.375 14.25 1 95.12 237 TRP B CA 1
ATOM 6205 C C . TRP B 1 237 ? 9.43 20.844 14.008 1 95.12 237 TRP B C 1
ATOM 6207 O O . TRP B 1 237 ? 9.016 21.406 12.984 1 95.12 237 TRP B O 1
ATOM 6217 N N . PHE B 1 238 ? 10.07 21.531 14.844 1 94.5 238 PHE B N 1
ATOM 6218 C CA . PHE B 1 238 ? 10.492 22.922 14.703 1 94.5 238 PHE B CA 1
ATOM 6219 C C . PHE B 1 238 ? 11.352 23.344 15.891 1 94.5 238 PHE B C 1
ATOM 6221 O O . PHE B 1 238 ? 11.805 22.5 16.672 1 94.5 238 PHE B O 1
ATOM 6228 N N . THR B 1 239 ? 11.742 24.578 15.953 1 95.19 239 THR B N 1
ATOM 6229 C CA . THR B 1 239 ? 12.445 25.078 17.125 1 95.19 239 THR B CA 1
ATOM 6230 C C . THR B 1 239 ? 11.57 24.953 18.375 1 95.19 239 THR B C 1
ATOM 6232 O O . THR B 1 239 ? 10.367 25.203 18.312 1 95.19 239 THR B O 1
ATOM 6235 N N . TYR B 1 240 ? 12.195 24.578 19.453 1 96.62 240 TYR B N 1
ATOM 6236 C CA . TYR B 1 240 ? 11.445 24.422 20.703 1 96.62 240 TYR B CA 1
ATOM 6237 C C . TYR B 1 240 ? 10.969 25.781 21.219 1 96.62 240 TYR B C 1
ATOM 6239 O O . TYR B 1 240 ? 10.094 25.844 22.094 1 96.62 240 TYR B O 1
ATOM 6247 N N . SER B 1 241 ? 11.461 26.859 20.609 1 96.81 241 SER B N 1
ATOM 6248 C CA . SER B 1 241 ? 10.992 28.188 20.953 1 96.81 241 SER B CA 1
ATOM 6249 C C . SER B 1 241 ? 9.547 28.406 20.516 1 96.81 241 SER B C 1
ATOM 6251 O O . SER B 1 241 ? 8.898 29.359 20.953 1 96.81 241 SER B O 1
ATOM 6253 N N . ALA B 1 242 ? 9.078 27.516 19.703 1 96.31 242 ALA B N 1
ATOM 6254 C CA . ALA B 1 242 ? 7.727 27.656 19.172 1 96.31 242 ALA B CA 1
ATOM 6255 C C . ALA B 1 242 ? 6.73 26.844 20 1 96.31 242 ALA B C 1
ATOM 6257 O O . ALA B 1 242 ? 5.578 26.672 19.609 1 96.31 242 ALA B O 1
ATOM 6258 N N . THR B 1 243 ? 7.039 26.391 21.188 1 97.56 243 THR B N 1
ATOM 6259 C CA . THR B 1 243 ? 6.219 25.422 21.906 1 97.56 243 THR B CA 1
ATOM 6260 C C . THR B 1 243 ? 5.125 26.125 22.703 1 97.56 243 THR B C 1
ATOM 6262 O O . THR B 1 243 ? 4.492 25.516 23.562 1 97.56 243 THR B O 1
ATOM 6265 N N . SER B 1 244 ? 4.984 27.484 22.531 1 97.62 244 SER B N 1
ATOM 6266 C CA . SER B 1 244 ? 3.756 28.125 23 1 97.62 244 SER B CA 1
ATOM 6267 C C . SER B 1 244 ? 2.557 27.688 22.156 1 97.62 244 SER B C 1
ATOM 6269 O O . SER B 1 244 ? 2.25 28.297 21.141 1 97.62 244 SER B O 1
ATOM 6271 N N . ARG B 1 245 ? 1.859 26.672 22.703 1 97.62 245 ARG B N 1
ATOM 6272 C CA . ARG B 1 245 ? 0.875 25.984 21.875 1 97.62 245 ARG B CA 1
ATOM 6273 C C . ARG B 1 245 ? -0.544 26.406 22.25 1 97.62 245 ARG B C 1
ATOM 6275 O O . ARG B 1 245 ? -0.851 26.562 23.438 1 97.62 245 ARG B O 1
ATOM 6282 N N . ILE B 1 246 ? -1.35 26.562 21.297 1 98.44 246 ILE B N 1
ATOM 6283 C CA . ILE B 1 246 ? -2.785 26.75 21.484 1 98.44 246 ILE B CA 1
ATOM 6284 C C . ILE B 1 246 ? -3.547 25.766 20.594 1 98.44 246 ILE B C 1
ATOM 6286 O O . ILE B 1 246 ? -3.295 25.688 19.391 1 98.44 246 ILE B O 1
ATOM 6290 N N . PHE B 1 247 ? -4.391 24.938 21.156 1 98.69 247 PHE B N 1
ATOM 6291 C CA . PHE B 1 247 ? -5.336 24.172 20.359 1 98.69 247 PHE B CA 1
ATOM 6292 C C . PHE B 1 247 ? -6.605 24.969 20.109 1 98.69 247 PHE B C 1
ATOM 6294 O O . PHE B 1 247 ? -7.203 25.516 21.031 1 98.69 247 PHE B O 1
ATOM 6301 N N . LYS B 1 248 ? -7.043 25.078 18.875 1 98.75 248 LYS B N 1
ATOM 6302 C CA . LYS B 1 248 ? -8.125 25.984 18.516 1 98.75 248 LYS B CA 1
ATOM 6303 C C . LYS B 1 248 ? -9.336 25.234 17.984 1 98.75 248 LYS B C 1
ATOM 6305 O O . LYS B 1 248 ? -9.188 24.234 17.281 1 98.75 248 LYS B O 1
ATOM 6310 N N . HIS B 1 249 ? -10.492 25.672 18.359 1 98.62 249 HIS B N 1
ATOM 6311 C CA . HIS B 1 249 ? -11.781 25.266 17.812 1 98.62 249 HIS B CA 1
ATOM 6312 C C . HIS B 1 249 ? -12.547 26.453 17.25 1 98.62 249 HIS B C 1
ATOM 6314 O O . HIS B 1 249 ? -12.945 27.359 18 1 98.62 249 HIS B O 1
ATOM 6320 N N . TRP B 1 250 ? -12.727 26.469 15.961 1 98.62 250 TRP B N 1
ATOM 6321 C CA . TRP B 1 250 ? -13.438 27.547 15.297 1 98.62 250 TRP B CA 1
ATOM 6322 C C . TRP B 1 250 ? -14.781 27.078 14.766 1 98.62 250 TRP B C 1
ATOM 6324 O O . TRP B 1 250 ? -14.883 26 14.18 1 98.62 250 TRP B O 1
ATOM 6334 N N . ASP B 1 251 ? -15.805 27.797 14.984 1 97.94 251 ASP B N 1
ATOM 6335 C CA . ASP B 1 251 ? -17.141 27.609 14.422 1 97.94 251 ASP B CA 1
ATOM 6336 C C . ASP B 1 251 ? -17.672 28.922 13.836 1 97.94 251 ASP B C 1
ATOM 6338 O O . ASP B 1 251 ? -18.141 29.797 14.57 1 97.94 251 ASP B O 1
ATOM 6342 N N . PHE B 1 252 ? -17.656 29.062 12.539 1 97.81 252 PHE B N 1
ATOM 6343 C CA . PHE B 1 252 ? -18.047 30.281 11.844 1 97.81 252 PHE B CA 1
ATOM 6344 C C . PHE B 1 252 ? -19.297 30.062 11.008 1 97.81 252 PHE B C 1
ATOM 6346 O O . PHE B 1 252 ? -19.297 29.234 10.094 1 97.81 252 PHE B O 1
ATOM 6353 N N . ASN B 1 253 ? -20.312 30.797 11.25 1 96.12 253 ASN B N 1
ATOM 6354 C CA . ASN B 1 253 ? -21.531 30.781 10.445 1 96.12 253 ASN B CA 1
ATOM 6355 C C . ASN B 1 253 ? -21.375 31.625 9.18 1 96.12 253 ASN B C 1
ATOM 6357 O O . ASN B 1 253 ? -21.828 32.75 9.133 1 96.12 253 ASN B O 1
ATOM 6361 N N . LEU B 1 254 ? -20.938 31.016 8.141 1 97.31 254 LEU B N 1
ATOM 6362 C CA . LEU B 1 254 ? -20.578 31.719 6.914 1 97.31 254 LEU B CA 1
ATOM 6363 C C . LEU B 1 254 ? -21.781 31.844 5.984 1 97.31 254 LEU B C 1
ATOM 6365 O O . LEU B 1 254 ? -22.656 30.984 5.965 1 97.31 254 LEU B O 1
ATOM 6369 N N . ARG B 1 255 ? -21.797 32.844 5.168 1 95.56 255 ARG B N 1
ATOM 6370 C CA . ARG B 1 255 ? -22.781 33.062 4.121 1 95.56 255 ARG B CA 1
ATOM 6371 C C . ARG B 1 255 ? -22.406 32.312 2.844 1 95.56 255 ARG B C 1
ATOM 6373 O O . ARG B 1 255 ? -23.266 32.031 2.02 1 95.56 255 ARG B O 1
ATOM 6380 N N . GLU B 1 256 ? -21.172 32.156 2.68 1 95.06 256 GLU B N 1
ATOM 6381 C CA . GLU B 1 256 ? -20.656 31.484 1.49 1 95.06 256 GLU B CA 1
ATOM 6382 C C . GLU B 1 256 ? -21.312 30.109 1.321 1 95.06 256 GLU B C 1
ATOM 6384 O O . GLU B 1 256 ? -21.094 29.203 2.133 1 95.06 256 GLU B O 1
ATOM 6389 N N . VAL B 1 257 ? -21.984 29.922 0.221 1 93.5 257 VAL B N 1
ATOM 6390 C CA . VAL B 1 257 ? -22.734 28.688 -0.03 1 93.5 257 VAL B CA 1
ATOM 6391 C C . VAL B 1 257 ? -21.766 27.562 -0.362 1 93.5 257 VAL B C 1
ATOM 6393 O O . VAL B 1 257 ? -22.047 26.391 -0.083 1 93.5 257 VAL B O 1
ATOM 6396 N N . ALA B 1 258 ? -20.656 27.938 -0.869 1 95.44 258 ALA B N 1
ATOM 6397 C CA . ALA B 1 258 ? -19.672 26.938 -1.275 1 95.44 258 ALA B CA 1
ATOM 6398 C C . ALA B 1 258 ? -18.891 26.422 -0.074 1 95.44 258 ALA B C 1
ATOM 6400 O O . ALA B 1 258 ? -18.156 25.438 -0.182 1 95.44 258 ALA B O 1
ATOM 6401 N N . ALA B 1 259 ? -19.031 27.031 1.068 1 97 259 ALA B N 1
ATOM 6402 C CA . ALA B 1 259 ? -18.266 26.609 2.242 1 97 259 ALA B CA 1
ATOM 6403 C C . ALA B 1 259 ? -18.672 25.203 2.693 1 97 259 ALA B C 1
ATOM 6405 O O . ALA B 1 259 ? -19.844 24.969 2.98 1 97 259 ALA B O 1
ATOM 6406 N N . ALA B 1 260 ? -17.688 24.328 2.775 1 97.38 260 ALA B N 1
ATOM 6407 C CA . ALA B 1 260 ? -17.938 22.938 3.135 1 97.38 260 ALA B CA 1
ATOM 6408 C C . ALA B 1 260 ? -17.594 22.688 4.598 1 97.38 260 ALA B C 1
ATOM 6410 O O . ALA B 1 260 ? -18.141 21.766 5.215 1 97.38 260 ALA B O 1
ATOM 6411 N N . ALA B 1 261 ? -16.719 23.469 5.164 1 97.38 261 ALA B N 1
ATOM 6412 C CA . ALA B 1 261 ? -16.266 23.203 6.527 1 97.38 261 ALA B CA 1
ATOM 6413 C C . ALA B 1 261 ? -16.203 24.484 7.344 1 97.38 261 ALA B C 1
ATOM 6415 O O . ALA B 1 261 ? -15.117 25 7.629 1 97.38 261 ALA B O 1
ATOM 6416 N N . PRO B 1 262 ? -17.281 24.969 7.824 1 95.12 262 PRO B N 1
ATOM 6417 C CA . PRO B 1 262 ? -17.281 26.172 8.641 1 95.12 262 PRO B CA 1
ATOM 6418 C C . PRO B 1 262 ? -16.703 25.953 10.031 1 95.12 262 PRO B C 1
ATOM 6420 O O . PRO B 1 262 ? -16.391 26.922 10.742 1 95.12 262 PRO B O 1
ATOM 6423 N N . LYS B 1 263 ? -16.641 24.688 10.484 1 97.5 263 LYS B N 1
ATOM 6424 C CA . LYS B 1 263 ? -16.031 24.359 11.773 1 97.5 263 LYS B CA 1
ATOM 6425 C C . LYS B 1 263 ? -14.711 23.625 11.594 1 97.5 263 LYS B C 1
ATOM 6427 O O . LYS B 1 263 ? -14.562 22.812 10.68 1 97.5 263 LYS B O 1
ATOM 6432 N N . SER B 1 264 ? -13.805 23.906 12.461 1 98.19 264 SER B N 1
ATOM 6433 C CA . SER B 1 264 ? -12.516 23.234 12.406 1 98.19 264 SER B CA 1
ATOM 6434 C C . SER B 1 264 ? -11.867 23.188 13.789 1 98.19 264 SER B C 1
ATOM 6436 O O . SER B 1 264 ? -12.086 24.062 14.617 1 98.19 264 SER B O 1
ATOM 6438 N N . SER B 1 265 ? -11.18 22.141 14.086 1 98.62 265 SER B N 1
ATOM 6439 C CA . SER B 1 265 ? -10.266 21.984 15.211 1 98.62 265 SER B CA 1
ATOM 6440 C C . SER B 1 265 ? -8.844 21.703 14.742 1 98.62 265 SER B C 1
ATOM 6442 O O . SER B 1 265 ? -8.641 20.891 13.828 1 98.62 265 SER B O 1
ATOM 6444 N N . PHE B 1 266 ? -7.91 22.375 15.32 1 98.75 266 PHE B N 1
ATOM 6445 C CA . PHE B 1 266 ? -6.559 22.203 14.805 1 98.75 266 PHE B CA 1
ATOM 6446 C C . PHE B 1 266 ? -5.527 22.672 15.812 1 98.75 266 PHE B C 1
ATOM 6448 O O . PHE B 1 266 ? -5.84 23.469 16.703 1 98.75 266 PHE B O 1
ATOM 6455 N N . SER B 1 267 ? -4.328 22.125 15.773 1 98.5 267 SER B N 1
ATOM 6456 C CA . SER B 1 267 ? -3.197 22.609 16.547 1 98.5 267 SER B CA 1
ATOM 6457 C C . SER B 1 267 ? -2.658 23.922 15.984 1 98.5 267 SER B C 1
ATOM 6459 O O . SER B 1 267 ? -2.639 24.109 14.766 1 98.5 267 SER B O 1
ATOM 6461 N N . SER B 1 268 ? -2.227 24.797 16.891 1 98.56 268 SER B N 1
ATOM 6462 C CA . SER B 1 268 ? -1.792 26.109 16.422 1 98.56 268 SER B CA 1
ATOM 6463 C C . SER B 1 268 ? -0.921 26.812 17.453 1 98.56 268 SER B C 1
ATOM 6465 O O . SER B 1 268 ? -0.295 26.156 18.297 1 98.56 268 SER B O 1
ATOM 6467 N N . TYR B 1 269 ? -0.825 28.141 17.281 1 98.38 269 TYR B N 1
ATOM 6468 C CA . TYR B 1 269 ? 0.042 29.016 18.062 1 98.38 269 TYR B CA 1
ATOM 6469 C C . TYR B 1 269 ? -0.631 30.359 18.312 1 98.38 269 TYR B C 1
ATOM 6471 O O . TYR B 1 269 ? -1.614 30.703 17.656 1 98.38 269 TYR B O 1
ATOM 6479 N N . PRO B 1 270 ? -0.086 31.094 19.266 1 98.06 270 PRO B N 1
ATOM 6480 C CA . PRO B 1 270 ? -0.618 32.438 19.469 1 98.06 270 PRO B CA 1
ATOM 6481 C C . PRO B 1 270 ? -0.398 33.344 18.25 1 98.06 270 PRO B C 1
ATOM 6483 O O . PRO B 1 270 ? 0.732 33.5 17.781 1 98.06 270 PRO B O 1
ATOM 6486 N N . GLY B 1 271 ? -1.445 33.844 17.797 1 97.94 271 GLY B N 1
ATOM 6487 C CA . GLY B 1 271 ? -1.326 34.844 16.719 1 97.94 271 GLY B CA 1
ATOM 6488 C C . GLY B 1 271 ? -1.364 34.219 15.344 1 97.94 271 GLY B C 1
ATOM 6489 O O . GLY B 1 271 ? -1.298 34.938 14.336 1 97.94 271 GLY B O 1
ATOM 6490 N N . PHE B 1 272 ? -1.464 32.906 15.266 1 98.56 272 PHE B N 1
ATOM 6491 C CA . PHE B 1 272 ? -1.548 32.219 13.984 1 98.56 272 PHE B CA 1
ATOM 6492 C C . PHE B 1 272 ? -3 32 13.57 1 98.56 272 PHE B C 1
ATOM 6494 O O . PHE B 1 272 ? -3.838 31.625 14.398 1 98.56 272 PHE B O 1
ATOM 6501 N N . LEU B 1 273 ? -3.264 32.312 12.359 1 98.69 273 LEU B N 1
ATOM 6502 C CA . LEU B 1 273 ? -4.605 32.062 11.836 1 98.69 273 LEU B CA 1
ATOM 6503 C C . LEU B 1 273 ? -4.648 30.781 11.023 1 98.69 273 LEU B C 1
ATOM 6505 O O . LEU B 1 273 ? -5.547 30.594 10.195 1 98.69 273 LEU B O 1
ATOM 6509 N N . SER B 1 274 ? -3.73 29.938 11.211 1 98.25 274 SER B N 1
ATOM 6510 C CA . SER B 1 274 ? -3.584 28.609 10.633 1 98.25 274 SER B CA 1
ATOM 6511 C C . SER B 1 274 ? -2.848 27.672 11.594 1 98.25 274 SER B C 1
ATOM 6513 O O . SER B 1 274 ? -2.408 28.094 12.664 1 98.25 274 SER B O 1
ATOM 6515 N N . SER B 1 275 ? -2.766 26.484 11.258 1 97.75 275 SER B N 1
ATOM 6516 C CA . SER B 1 275 ? -2.121 25.484 12.117 1 97.75 275 SER B CA 1
ATOM 6517 C C . SER B 1 275 ? -0.603 25.578 12.008 1 97.75 275 SER B C 1
ATOM 6519 O O . SER B 1 275 ? 0.099 25.531 13.023 1 97.75 275 SER B O 1
ATOM 6521 N N . LEU B 1 276 ? -0.031 25.75 10.859 1 93.81 276 LEU B N 1
ATOM 6522 C CA . LEU B 1 276 ? 1.379 25.609 10.516 1 93.81 276 LEU B CA 1
ATOM 6523 C C . LEU B 1 276 ? 1.819 24.156 10.602 1 93.81 276 LEU B C 1
ATOM 6525 O O . LEU B 1 276 ? 2.49 23.656 9.703 1 93.81 276 LEU B O 1
ATOM 6529 N N . ASP B 1 277 ? 1.53 23.422 11.781 1 88.75 277 ASP B N 1
ATOM 6530 C CA . ASP B 1 277 ? 1.727 21.984 11.867 1 88.75 277 ASP B CA 1
ATOM 6531 C C . ASP B 1 277 ? 0.96 21.25 10.766 1 88.75 277 ASP B C 1
ATOM 6533 O O . ASP B 1 277 ? 1.492 20.344 10.133 1 88.75 277 ASP B O 1
ATOM 6537 N N . ASP B 1 278 ? -0.223 21.781 10.547 1 89.75 278 ASP B N 1
ATOM 6538 C CA . ASP B 1 278 ? -1.261 21.328 9.625 1 89.75 278 ASP B CA 1
ATOM 6539 C C . ASP B 1 278 ? -1.867 20 10.094 1 89.75 278 ASP B C 1
ATOM 6541 O O . ASP B 1 278 ? -1.837 19.016 9.359 1 89.75 278 ASP B O 1
ATOM 6545 N N . TYR B 1 279 ? -2.428 20.031 11.203 1 98.38 279 TYR B N 1
ATOM 6546 C CA . TYR B 1 279 ? -3.348 19.047 11.758 1 98.38 279 TYR B CA 1
ATOM 6547 C C . TYR B 1 279 ? -4.75 19.625 11.891 1 98.38 279 TYR B C 1
ATOM 6549 O O . TYR B 1 279 ? -5.012 20.438 12.789 1 98.38 279 TYR B O 1
ATOM 6557 N N . TYR B 1 280 ? -5.672 19.219 11.039 1 98.81 280 TYR B N 1
ATOM 6558 C CA . TYR B 1 280 ? -7.012 19.797 11.023 1 98.81 280 TYR B CA 1
ATOM 6559 C C . TYR B 1 280 ? -8.078 18.719 11.039 1 98.81 280 TYR B C 1
ATOM 6561 O O . TYR B 1 280 ? -7.988 17.734 10.297 1 98.81 280 TYR B O 1
ATOM 6569 N N . LEU B 1 281 ? -9.023 18.875 11.883 1 98.81 281 LEU B N 1
ATOM 6570 C CA . LEU B 1 281 ? -10.32 18.219 11.789 1 98.81 281 LEU B CA 1
ATOM 6571 C C . LEU B 1 281 ? -11.383 19.172 11.258 1 98.81 281 LEU B C 1
ATOM 6573 O O . LEU B 1 281 ? -11.625 20.234 11.844 1 98.81 281 LEU B O 1
ATOM 6577 N N . LEU B 1 282 ? -12.008 18.812 10.156 1 98.81 282 LEU B N 1
ATOM 6578 C CA . LEU B 1 282 ? -12.914 19.734 9.469 1 98.81 282 LEU B CA 1
ATOM 6579 C C . LEU B 1 282 ? -14.344 19.203 9.484 1 98.81 282 LEU B C 1
ATOM 6581 O O . LEU B 1 282 ? -14.562 17.984 9.375 1 98.81 282 LEU B O 1
ATOM 6585 N N . SER B 1 283 ? -15.305 20.078 9.539 1 98 283 SER B N 1
ATOM 6586 C CA . SER B 1 283 ? -16.719 19.703 9.617 1 98 283 SER B CA 1
ATOM 6587 C C . SER B 1 283 ? -17.188 19.094 8.305 1 98 283 SER B C 1
ATOM 6589 O O . SER B 1 283 ? -18.266 18.5 8.25 1 98 283 SER B O 1
ATOM 6591 N N . SER B 1 284 ? -16.438 19.219 7.242 1 98.56 284 SER B N 1
ATOM 6592 C CA . SER B 1 284 ? -16.75 18.562 5.977 1 98.56 284 SER B CA 1
ATOM 6593 C C . SER B 1 284 ? -16.562 17.047 6.07 1 98.56 284 SER B C 1
ATOM 6595 O O . SER B 1 284 ? -16.984 16.312 5.176 1 98.56 284 SER B O 1
ATOM 6597 N N . GLY B 1 285 ? -15.906 16.625 7.145 1 98.5 285 GLY B N 1
ATOM 6598 C CA . GLY B 1 285 ? -15.539 15.227 7.258 1 98.5 285 GLY B CA 1
ATOM 6599 C C . GLY B 1 285 ? -14.133 14.938 6.777 1 98.5 285 GLY B C 1
ATOM 6600 O O . GLY B 1 285 ? -13.695 13.781 6.773 1 98.5 285 GLY B O 1
ATOM 6601 N N . LEU B 1 286 ? -13.43 15.984 6.406 1 98.88 286 LEU B N 1
ATOM 6602 C CA . LEU B 1 286 ? -12.039 15.82 5.984 1 98.88 286 LEU B CA 1
ATOM 6603 C C . LEU B 1 286 ? -11.094 15.992 7.164 1 98.88 286 LEU B C 1
ATOM 6605 O O . LEU B 1 286 ? -11.375 16.766 8.086 1 98.88 286 LEU B O 1
ATOM 6609 N N . VAL B 1 287 ? -10.078 15.195 7.199 1 98.88 287 VAL B N 1
ATOM 6610 C CA . VAL B 1 287 ? -8.898 15.375 8.047 1 98.88 287 VAL B CA 1
ATOM 6611 C C . VAL B 1 287 ? -7.707 15.789 7.195 1 98.88 287 VAL B C 1
ATOM 6613 O O . VAL B 1 287 ? -7.445 15.203 6.145 1 98.88 287 VAL B O 1
ATOM 6616 N N . MET B 1 288 ? -7.051 16.828 7.559 1 98.81 288 MET B N 1
ATOM 6617 C CA . MET B 1 288 ? -5.906 17.312 6.789 1 98.81 288 MET B CA 1
ATOM 6618 C C . MET B 1 288 ? -4.629 17.25 7.621 1 98.81 288 MET B C 1
ATOM 6620 O O . MET B 1 288 ? -4.559 17.844 8.703 1 98.81 288 MET B O 1
ATOM 6624 N N . LEU B 1 289 ? -3.602 16.469 7.191 1 98.69 289 LEU B N 1
ATOM 6625 C CA . LEU B 1 289 ? -2.266 16.375 7.773 1 98.69 289 LEU B CA 1
ATOM 6626 C C . LEU B 1 289 ? -1.211 16.859 6.781 1 98.69 289 LEU B C 1
ATOM 6628 O O . LEU B 1 289 ? -1.481 16.969 5.582 1 98.69 289 LEU B O 1
ATOM 6632 N N . GLN B 1 290 ? -0.024 17.125 7.305 1 97.56 290 GLN B N 1
ATOM 6633 C CA . GLN B 1 290 ? 0.982 17.641 6.387 1 97.56 290 GLN B CA 1
ATOM 6634 C C . GLN B 1 290 ? 2.393 17.391 6.914 1 97.56 290 GLN B C 1
ATOM 6636 O O . GLN B 1 290 ? 2.615 17.406 8.125 1 97.56 290 GLN B O 1
ATOM 6641 N N . THR B 1 291 ? 3.307 17.125 6.043 1 97.19 291 THR B N 1
ATOM 6642 C CA . THR B 1 291 ? 4.738 17.188 6.309 1 97.19 291 THR B CA 1
ATOM 6643 C C . THR B 1 291 ? 5.441 18.062 5.273 1 97.19 291 THR B C 1
ATOM 6645 O O . THR B 1 291 ? 5.07 18.062 4.098 1 97.19 291 THR B O 1
ATOM 6648 N N . THR B 1 292 ? 6.391 18.766 5.68 1 96.19 292 THR B N 1
ATOM 6649 C CA . THR B 1 292 ? 7.078 19.703 4.805 1 96.19 292 THR B CA 1
ATOM 6650 C C . THR B 1 292 ? 8 18.969 3.84 1 96.19 292 THR B C 1
ATOM 6652 O O . THR B 1 292 ? 8.656 18 4.219 1 96.19 292 THR B O 1
ATOM 6655 N N . ILE B 1 293 ? 8.031 19.438 2.6 1 95.38 293 ILE B N 1
ATOM 6656 C CA . ILE B 1 293 ? 9.023 18.984 1.635 1 95.38 293 ILE B CA 1
ATOM 6657 C C . ILE B 1 293 ? 10.008 20.125 1.342 1 95.38 293 ILE B C 1
ATOM 6659 O O . ILE B 1 293 ? 9.594 21.25 1.05 1 95.38 293 ILE B O 1
ATOM 6663 N N . VAL B 1 294 ? 11.234 19.859 1.45 1 93.69 294 VAL B N 1
ATOM 6664 C CA . VAL B 1 294 ? 12.266 20.875 1.304 1 93.69 294 VAL B CA 1
ATOM 6665 C C . VAL B 1 294 ? 12.609 21.062 -0.173 1 93.69 294 VAL B C 1
ATOM 6667 O O . VAL B 1 294 ? 12.656 20.094 -0.931 1 93.69 294 VAL B O 1
ATOM 6670 N N . ASN B 1 295 ? 12.828 22.297 -0.586 1 93.38 295 ASN B N 1
ATOM 6671 C CA . ASN B 1 295 ? 13.297 22.609 -1.936 1 93.38 295 ASN B CA 1
ATOM 6672 C C . ASN B 1 295 ? 14.82 22.641 -2.008 1 93.38 295 ASN B C 1
ATOM 6674 O O . ASN B 1 295 ? 15.445 23.547 -1.466 1 93.38 295 ASN B O 1
ATOM 6678 N N . TYR B 1 296 ? 15.414 21.703 -2.717 1 91.62 296 TYR B N 1
ATOM 6679 C CA . TYR B 1 296 ? 16.859 21.656 -2.875 1 91.62 296 TYR B CA 1
ATOM 6680 C C . TYR B 1 296 ? 17.281 22.172 -4.25 1 91.62 296 TYR B C 1
ATOM 6682 O O . TYR B 1 296 ? 18.469 22.156 -4.59 1 91.62 296 TYR B O 1
ATOM 6690 N N . ASN B 1 297 ? 16.312 22.547 -5.055 1 91.56 297 ASN B N 1
ATOM 6691 C CA . ASN B 1 297 ? 16.547 23.141 -6.363 1 91.56 297 ASN B CA 1
ATOM 6692 C C . ASN B 1 297 ? 16.609 24.656 -6.285 1 91.56 297 ASN B C 1
ATOM 6694 O O . ASN B 1 297 ? 15.578 25.328 -6.375 1 91.56 297 ASN B O 1
ATOM 6698 N N . GLN B 1 298 ? 17.719 25.234 -6.34 1 88.44 298 GLN B N 1
ATOM 6699 C CA . GLN B 1 298 ? 17.938 26.656 -6.086 1 88.44 298 GLN B CA 1
ATOM 6700 C C . GLN B 1 298 ? 17.281 27.516 -7.16 1 88.44 298 GLN B C 1
ATOM 6702 O O . GLN B 1 298 ? 16.844 28.641 -6.883 1 88.44 298 GLN B O 1
ATOM 6707 N N . ASN B 1 299 ? 17.203 27 -8.305 1 90.25 299 ASN B N 1
ATOM 6708 C CA . ASN B 1 299 ? 16.625 27.766 -9.398 1 90.25 299 ASN B CA 1
ATOM 6709 C C . ASN B 1 299 ? 15.156 28.078 -9.148 1 90.25 299 ASN B C 1
ATOM 6711 O O . ASN B 1 299 ? 14.648 29.109 -9.609 1 90.25 299 ASN B O 1
ATOM 6715 N N . LEU B 1 300 ? 14.57 27.281 -8.352 1 93.94 300 LEU B N 1
ATOM 6716 C CA . LEU B 1 300 ? 13.141 27.422 -8.133 1 93.94 300 LEU B CA 1
ATOM 6717 C C . LEU B 1 300 ? 12.844 28.609 -7.223 1 93.94 300 LEU B C 1
ATOM 6719 O O . LEU B 1 300 ? 11.711 29.094 -7.164 1 93.94 300 LEU B O 1
ATOM 6723 N N . PHE B 1 301 ? 13.797 29.109 -6.449 1 92.31 301 PHE B N 1
ATOM 6724 C CA . PHE B 1 301 ? 13.578 30.266 -5.582 1 92.31 301 PHE B CA 1
ATOM 6725 C C . PHE B 1 301 ? 13.281 31.516 -6.402 1 92.31 301 PHE B C 1
ATOM 6727 O O . PHE B 1 301 ? 12.602 32.438 -5.93 1 92.31 301 PHE B O 1
ATOM 6734 N N . ASN B 1 302 ? 13.758 31.484 -7.648 1 91.81 302 ASN B N 1
ATOM 6735 C CA . ASN B 1 302 ? 13.508 32.625 -8.531 1 91.81 302 ASN B CA 1
ATOM 6736 C C . ASN B 1 302 ? 12.039 32.719 -8.914 1 91.81 302 ASN B C 1
ATOM 6738 O O . ASN B 1 302 ? 11.562 33.781 -9.305 1 91.81 302 ASN B O 1
ATOM 6742 N N . ASP B 1 303 ? 11.336 31.688 -8.758 1 95 303 ASP B N 1
ATOM 6743 C CA . ASP B 1 303 ? 9.93 31.641 -9.141 1 95 303 ASP B CA 1
ATOM 6744 C C . ASP B 1 303 ? 9.031 32.156 -8.008 1 95 303 ASP B C 1
ATOM 6746 O O . ASP B 1 303 ? 7.836 32.375 -8.203 1 95 303 ASP B O 1
ATOM 6750 N N . ILE B 1 304 ? 9.609 32.469 -6.883 1 96.62 304 ILE B N 1
ATOM 6751 C CA . ILE B 1 304 ? 8.844 32.969 -5.738 1 96.62 304 ILE B CA 1
ATOM 6752 C C . ILE B 1 304 ? 8.672 34.469 -5.855 1 96.62 304 ILE B C 1
ATOM 6754 O O . ILE B 1 304 ? 9.648 35.219 -5.812 1 96.62 304 ILE B O 1
ATOM 6758 N N . THR B 1 305 ? 7.43 34.875 -6 1 97.06 305 THR B N 1
ATOM 6759 C CA . THR B 1 305 ? 7.102 36.281 -6.125 1 97.06 305 THR B CA 1
ATOM 6760 C C . THR B 1 305 ? 5.941 36.656 -5.203 1 97.06 305 THR B C 1
ATOM 6762 O O . THR B 1 305 ? 5.184 35.781 -4.77 1 97.06 305 THR B O 1
ATOM 6765 N N . PRO B 1 306 ? 5.797 37.906 -4.848 1 97.69 306 PRO B N 1
ATOM 6766 C CA . PRO B 1 306 ? 4.711 38.312 -3.951 1 97.69 306 PRO B CA 1
ATOM 6767 C C . PRO B 1 306 ? 3.34 38.25 -4.617 1 97.69 306 PRO B C 1
ATOM 6769 O O . PRO B 1 306 ? 2.314 38.344 -3.938 1 97.69 306 PRO B O 1
ATOM 6772 N N . GLN B 1 307 ? 3.262 38.125 -5.984 1 98.19 307 GLN B N 1
ATOM 6773 C CA . GLN B 1 307 ? 1.984 37.969 -6.676 1 98.19 307 GLN B CA 1
ATOM 6774 C C . GLN B 1 307 ? 1.452 36.562 -6.594 1 98.19 307 GLN B C 1
ATOM 6776 O O . GLN B 1 307 ? 1.265 35.906 -7.617 1 98.19 307 GLN B O 1
ATOM 6781 N N . ALA B 1 308 ? 1.166 36.156 -5.395 1 98.44 308 ALA B N 1
ATOM 6782 C CA . ALA B 1 308 ? 0.677 34.812 -5.074 1 98.44 308 ALA B CA 1
ATOM 6783 C C . ALA B 1 308 ? -0.056 34.781 -3.736 1 98.44 308 ALA B C 1
ATOM 6785 O O . ALA B 1 308 ? -0.039 35.781 -3.002 1 98.44 308 ALA B O 1
ATOM 6786 N N . LEU B 1 309 ? -0.798 33.719 -3.5 1 98.69 309 LEU B N 1
ATOM 6787 C CA . LEU B 1 309 ? -1.356 33.5 -2.17 1 98.69 309 LEU B CA 1
ATOM 6788 C C . LEU B 1 309 ? -0.376 32.719 -1.295 1 98.69 309 LEU B C 1
ATOM 6790 O O . LEU B 1 309 ? 0.185 31.719 -1.727 1 98.69 309 LEU B O 1
ATOM 6794 N N . LEU B 1 310 ? -0.167 33.281 -0.095 1 98.44 310 LEU B N 1
ATOM 6795 C CA . LEU B 1 310 ? 0.71 32.594 0.84 1 98.44 310 LEU B CA 1
ATOM 6796 C C . LEU B 1 310 ? 0.146 31.219 1.194 1 98.44 310 LEU B C 1
ATOM 6798 O O . LEU B 1 310 ? -1.044 30.953 0.996 1 98.44 310 LEU B O 1
ATOM 6802 N N . SER B 1 311 ? 1.023 30.328 1.702 1 97.56 311 SER B N 1
ATOM 6803 C CA . SER B 1 311 ? 0.642 28.953 1.984 1 97.56 311 SER B CA 1
ATOM 6804 C C . SER B 1 311 ? -0.528 28.891 2.961 1 97.56 311 SER B C 1
ATOM 6806 O O . SER B 1 311 ? -1.475 28.125 2.756 1 97.56 311 SER B O 1
ATOM 6808 N N . TRP B 1 312 ? -0.501 29.688 4.039 1 98.06 312 TRP B N 1
ATOM 6809 C CA . TRP B 1 312 ? -1.559 29.609 5.043 1 98.06 312 TRP B CA 1
ATOM 6810 C C . TRP B 1 312 ? -2.889 30.094 4.473 1 98.06 312 TRP B C 1
ATOM 6812 O O . TRP B 1 312 ? -3.949 29.562 4.828 1 98.06 312 TRP B O 1
ATOM 6822 N N . GLN B 1 313 ? -2.871 31.031 3.496 1 98.69 313 GLN B N 1
ATOM 6823 C CA . GLN B 1 313 ? -4.086 31.5 2.846 1 98.69 313 GLN B CA 1
ATOM 6824 C C . GLN B 1 313 ? -4.703 30.422 1.967 1 98.69 313 GLN B C 1
ATOM 6826 O O . GLN B 1 313 ? -5.922 30.25 1.962 1 98.69 313 GLN B O 1
ATOM 6831 N N . ARG B 1 314 ? -3.885 29.734 1.272 1 98.44 314 ARG B N 1
ATOM 6832 C CA . ARG B 1 314 ? -4.367 28.688 0.385 1 98.44 314 ARG B CA 1
ATOM 6833 C C . ARG B 1 314 ? -4.891 27.5 1.181 1 98.44 314 ARG B C 1
ATOM 6835 O O . ARG B 1 314 ? -5.941 26.938 0.854 1 98.44 314 ARG B O 1
ATOM 6842 N N . VAL B 1 315 ? -4.176 27.094 2.23 1 98.56 315 VAL B N 1
ATOM 6843 C CA . VAL B 1 315 ? -4.578 25.969 3.066 1 98.56 315 VAL B CA 1
ATOM 6844 C C . VAL B 1 315 ? -5.918 26.281 3.732 1 98.56 315 VAL B C 1
ATOM 6846 O O . VAL B 1 315 ? -6.84 25.469 3.689 1 98.56 315 VAL B O 1
ATOM 6849 N N . ARG B 1 316 ? -6.027 27.484 4.305 1 98.56 316 ARG B N 1
ATOM 6850 C CA . ARG B 1 316 ? -7.262 27.891 4.969 1 98.56 316 ARG B CA 1
ATOM 6851 C C . ARG B 1 316 ? -8.43 27.922 3.982 1 98.56 316 ARG B C 1
ATOM 6853 O O . ARG B 1 316 ? -9.555 27.578 4.332 1 98.56 316 ARG B O 1
ATOM 6860 N N . THR B 1 317 ? -8.141 28.375 2.807 1 98.75 317 THR B N 1
ATOM 6861 C CA . THR B 1 317 ? -9.18 28.453 1.784 1 98.75 317 THR B CA 1
ATOM 6862 C C . THR B 1 317 ? -9.586 27.047 1.322 1 98.75 317 THR B C 1
ATOM 6864 O O . THR B 1 317 ? -10.781 26.75 1.213 1 98.75 317 THR B O 1
ATOM 6867 N N . ALA B 1 318 ? -8.617 26.219 1.094 1 98.81 318 ALA B N 1
ATOM 6868 C CA . ALA B 1 318 ? -8.906 24.844 0.69 1 98.81 318 ALA B CA 1
ATOM 6869 C C . ALA B 1 318 ? -9.672 24.094 1.782 1 98.81 318 ALA B C 1
ATOM 6871 O O . ALA B 1 318 ? -10.617 23.359 1.495 1 98.81 318 ALA B O 1
ATOM 6872 N N . ASN B 1 319 ? -9.305 24.312 3.014 1 98.75 319 ASN B N 1
ATOM 6873 C CA . ASN B 1 319 ? -9.953 23.641 4.141 1 98.75 319 ASN B CA 1
ATOM 6874 C C . ASN B 1 319 ? -11.438 23.984 4.207 1 98.75 319 ASN B C 1
ATOM 6876 O O . ASN B 1 319 ? -12.258 23.125 4.523 1 98.75 319 ASN B O 1
ATOM 6880 N N . VAL B 1 320 ? -11.758 25.188 3.934 1 98.69 320 VAL B N 1
ATOM 6881 C CA . VAL B 1 320 ? -13.125 25.641 4.152 1 98.69 320 VAL B CA 1
ATOM 6882 C C . VAL B 1 320 ? -13.984 25.281 2.939 1 98.69 320 VAL B C 1
ATOM 6884 O O . VAL B 1 320 ? -15.156 24.922 3.082 1 98.69 320 VAL B O 1
ATOM 6887 N N . LEU B 1 321 ? -13.406 25.312 1.745 1 98.69 321 LEU B N 1
ATOM 6888 C CA . LEU B 1 321 ? -14.219 25.234 0.538 1 98.69 321 LEU B CA 1
ATOM 6889 C C . LEU B 1 321 ? -14.273 23.812 0.004 1 98.69 321 LEU B C 1
ATOM 6891 O O . LEU B 1 321 ? -15.234 23.438 -0.676 1 98.69 321 LEU B O 1
ATOM 6895 N N . ALA B 1 322 ? -13.289 23 0.267 1 98.81 322 ALA B N 1
ATOM 6896 C CA . ALA B 1 322 ? -13.188 21.703 -0.382 1 98.81 322 ALA B CA 1
ATOM 6897 C C . ALA B 1 322 ? -14.133 20.688 0.271 1 98.81 322 ALA B C 1
ATOM 6899 O O . ALA B 1 322 ? -14.258 20.656 1.497 1 98.81 322 ALA B O 1
ATOM 6900 N N . ARG B 1 323 ? -14.727 19.891 -0.571 1 98.31 323 ARG B N 1
ATOM 6901 C CA . ARG B 1 323 ? -15.625 18.844 -0.108 1 98.31 323 ARG B CA 1
ATOM 6902 C C . ARG B 1 323 ? -14.93 17.484 -0.138 1 98.31 323 ARG B C 1
ATOM 6904 O O . ARG B 1 323 ? -15.406 16.531 0.481 1 98.31 323 ARG B O 1
ATOM 6911 N N . ASP B 1 324 ? -13.898 17.406 -0.898 1 98.62 324 ASP B N 1
ATOM 6912 C CA . ASP B 1 324 ? -13.102 16.188 -0.996 1 98.62 324 ASP B CA 1
ATOM 6913 C C . ASP B 1 324 ? -11.641 16.516 -1.314 1 98.62 324 ASP B C 1
ATOM 6915 O O . ASP B 1 324 ? -11.266 17.688 -1.419 1 98.62 324 ASP B O 1
ATOM 6919 N N . GLY B 1 325 ? -10.875 15.414 -1.395 1 98.75 325 GLY B N 1
ATOM 6920 C CA . GLY B 1 325 ? -9.445 15.594 -1.604 1 98.75 325 GLY B CA 1
ATOM 6921 C C . GLY B 1 325 ? -9.117 16.156 -2.971 1 98.75 325 GLY B C 1
ATOM 6922 O O . GLY B 1 325 ? -8.148 16.922 -3.117 1 98.75 325 GLY B O 1
ATOM 6923 N N . LYS B 1 326 ? -9.859 15.758 -3.951 1 98.69 326 LYS B N 1
ATOM 6924 C CA . LYS B 1 326 ? -9.625 16.266 -5.297 1 98.69 326 LYS B CA 1
ATOM 6925 C C . LYS B 1 326 ? -9.805 17.781 -5.352 1 98.69 326 LYS B C 1
ATOM 6927 O O . LYS B 1 326 ? -8.922 18.5 -5.836 1 98.69 326 LYS B O 1
ATOM 6932 N N . GLN B 1 327 ? -10.875 18.25 -4.836 1 98.75 327 GLN B N 1
ATOM 6933 C CA . GLN B 1 327 ? -11.148 19.672 -4.809 1 98.75 327 GLN B CA 1
ATOM 6934 C C . GLN B 1 327 ? -10.109 20.406 -3.961 1 98.75 327 GLN B C 1
ATOM 6936 O O . GLN B 1 327 ? -9.719 21.531 -4.289 1 98.75 327 GLN B O 1
ATOM 6941 N N . TRP B 1 328 ? -9.766 19.828 -2.891 1 98.88 328 TRP B N 1
ATOM 6942 C CA . TRP B 1 328 ? -8.758 20.438 -2.023 1 98.88 328 TRP B CA 1
ATOM 6943 C C . TRP B 1 328 ? -7.477 20.719 -2.795 1 98.88 328 TRP B C 1
ATOM 6945 O O . TRP B 1 328 ? -6.938 21.828 -2.723 1 98.88 328 TRP B O 1
ATOM 6955 N N . GLY B 1 329 ? -7.004 19.703 -3.52 1 98.81 329 GLY B N 1
ATOM 6956 C CA . GLY B 1 329 ? -5.805 19.875 -4.324 1 98.81 329 GLY B CA 1
ATOM 6957 C C . GLY B 1 329 ? -5.953 20.938 -5.395 1 98.81 329 GLY B C 1
ATOM 6958 O O . GLY B 1 329 ? -5.02 21.703 -5.656 1 98.81 329 GLY B O 1
ATOM 6959 N N . GLU B 1 330 ? -7.102 21 -5.992 1 98.56 330 GLU B N 1
ATOM 6960 C CA . GLU B 1 330 ? -7.363 21.984 -7.039 1 98.56 330 GLU B CA 1
ATOM 6961 C C . GLU B 1 330 ? -7.32 23.406 -6.488 1 98.56 330 GLU B C 1
ATOM 6963 O O . GLU B 1 330 ? -6.77 24.312 -7.121 1 98.56 330 GLU B O 1
ATOM 6968 N N . ILE B 1 331 ? -7.863 23.578 -5.324 1 98.62 331 ILE B N 1
ATOM 6969 C CA . ILE B 1 331 ? -7.883 24.906 -4.707 1 98.62 331 ILE B CA 1
ATOM 6970 C C . ILE B 1 331 ? -6.473 25.297 -4.262 1 98.62 331 ILE B C 1
ATOM 6972 O O . ILE B 1 331 ? -6.031 26.422 -4.477 1 98.62 331 ILE B O 1
ATOM 6976 N N . LEU B 1 332 ? -5.789 24.359 -3.693 1 98.62 332 LEU B N 1
ATOM 6977 C CA . LEU B 1 332 ? -4.434 24.609 -3.221 1 98.62 332 LEU B CA 1
ATOM 6978 C C . LEU B 1 332 ? -3.525 25.031 -4.375 1 98.62 332 LEU B C 1
ATOM 6980 O O . LEU B 1 332 ? -2.594 25.812 -4.184 1 98.62 332 LEU B O 1
ATOM 6984 N N . ALA B 1 333 ? -3.818 24.516 -5.547 1 98.5 333 ALA B N 1
ATOM 6985 C CA . ALA B 1 333 ? -2.959 24.734 -6.707 1 98.5 333 ALA B CA 1
ATOM 6986 C C . ALA B 1 333 ? -3.086 26.156 -7.219 1 98.5 333 ALA B C 1
ATOM 6988 O O . ALA B 1 333 ? -2.203 26.656 -7.922 1 98.5 333 ALA B O 1
ATOM 6989 N N . LYS B 1 334 ? -4.121 26.812 -6.871 1 97.94 334 LYS B N 1
ATOM 6990 C CA . LYS B 1 334 ? -4.336 28.172 -7.344 1 97.94 334 LYS B CA 1
ATOM 6991 C C . LYS B 1 334 ? -3.346 29.141 -6.699 1 97.94 334 LYS B C 1
ATOM 6993 O O . LYS B 1 334 ? -3.17 29.141 -5.48 1 97.94 334 LYS B O 1
ATOM 6998 N N . HIS B 1 335 ? -2.715 29.891 -7.492 1 98.06 335 HIS B N 1
ATOM 6999 C CA . HIS B 1 335 ? -1.792 30.938 -7.07 1 98.06 335 HIS B CA 1
ATOM 7000 C C . HIS B 1 335 ? -0.729 30.391 -6.125 1 98.06 335 HIS B C 1
ATOM 7002 O O . HIS B 1 335 ? -0.519 30.938 -5.039 1 98.06 335 HIS B O 1
ATOM 7008 N N . ASN B 1 336 ? -0.159 29.312 -6.527 1 97.62 336 ASN B N 1
ATOM 7009 C CA . ASN B 1 336 ? 0.923 28.656 -5.805 1 97.62 336 ASN B CA 1
ATOM 7010 C C . ASN B 1 336 ? 2.105 29.594 -5.582 1 97.62 336 ASN B C 1
ATOM 7012 O O . ASN B 1 336 ? 2.781 29.984 -6.535 1 97.62 336 ASN B O 1
ATOM 7016 N N . SER B 1 337 ? 2.387 29.875 -4.301 1 95.75 337 SER B N 1
ATOM 7017 C CA . SER B 1 337 ? 3.451 30.797 -3.939 1 95.75 337 SER B CA 1
ATOM 7018 C C . SER B 1 337 ? 4.824 30.156 -4.113 1 95.75 337 SER B C 1
ATOM 7020 O O . SER B 1 337 ? 5.84 30.859 -4.172 1 95.75 337 SER B O 1
ATOM 7022 N N . GLY B 1 338 ? 4.809 28.828 -4.113 1 97.31 338 GLY B N 1
ATOM 7023 C CA . GLY B 1 338 ? 6.086 28.141 -4.152 1 97.31 338 GLY B CA 1
ATOM 7024 C C . GLY B 1 338 ? 6.812 28.156 -2.822 1 97.31 338 GLY B C 1
ATOM 7025 O O . GLY B 1 338 ? 7.988 27.781 -2.748 1 97.31 338 GLY B O 1
ATOM 7026 N N . THR B 1 339 ? 6.152 28.656 -1.763 1 96.44 339 THR B N 1
ATOM 7027 C CA . THR B 1 339 ? 6.723 28.688 -0.42 1 96.44 339 THR B CA 1
ATOM 7028 C C . THR B 1 339 ? 6.016 27.688 0.494 1 96.44 339 THR B C 1
ATOM 7030 O O . THR B 1 339 ? 4.898 27.266 0.207 1 96.44 339 THR B O 1
ATOM 7033 N N . TYR B 1 340 ? 6.742 27.281 1.598 1 95.94 340 TYR B N 1
ATOM 7034 C CA . TYR B 1 340 ? 6.23 26.281 2.527 1 95.94 340 TYR B CA 1
ATOM 7035 C C . TYR B 1 340 ? 5.723 25.047 1.781 1 95.94 340 TYR B C 1
ATOM 7037 O O . TYR B 1 340 ? 4.566 24.656 1.943 1 95.94 340 TYR B O 1
ATOM 7045 N N . ASN B 1 341 ? 6.574 24.5 0.978 1 96.81 341 ASN B N 1
ATOM 7046 C CA . ASN B 1 341 ? 6.25 23.297 0.197 1 96.81 341 ASN B CA 1
ATOM 7047 C C . ASN B 1 341 ? 6.027 22.094 1.093 1 96.81 341 ASN B C 1
ATOM 7049 O O . ASN B 1 341 ? 6.789 21.859 2.033 1 96.81 341 ASN B O 1
ATOM 7053 N N . ASN B 1 342 ? 4.914 21.344 0.786 1 97.81 342 ASN B N 1
ATOM 7054 C CA . ASN B 1 342 ? 4.484 20.281 1.686 1 97.81 342 ASN B CA 1
ATOM 7055 C C . ASN B 1 342 ? 3.883 19.109 0.917 1 97.81 342 ASN B C 1
ATOM 7057 O O . ASN B 1 342 ? 3.57 19.234 -0.268 1 97.81 342 ASN B O 1
ATOM 7061 N N . GLN B 1 343 ? 3.906 18 1.529 1 98.44 343 GLN B N 1
ATOM 7062 C CA . GLN B 1 343 ? 2.947 16.938 1.233 1 98.44 343 GLN B CA 1
ATOM 7063 C C . GLN B 1 343 ? 1.724 17.031 2.139 1 98.44 343 GLN B C 1
ATOM 7065 O O . GLN B 1 343 ? 1.848 17 3.365 1 98.44 343 GLN B O 1
ATOM 7070 N N . TYR B 1 344 ? 0.558 17.188 1.526 1 98.81 344 TYR B N 1
ATOM 7071 C CA . TYR B 1 344 ? -0.708 17.234 2.25 1 98.81 344 TYR B CA 1
ATOM 7072 C C . TYR B 1 344 ? -1.471 15.922 2.076 1 98.81 344 TYR B C 1
ATOM 7074 O O . TYR B 1 344 ? -1.606 15.414 0.959 1 98.81 344 TYR B O 1
ATOM 7082 N N . MET B 1 345 ? -1.894 15.367 3.18 1 98.94 345 MET B N 1
ATOM 7083 C CA . MET B 1 345 ? -2.766 14.195 3.18 1 98.94 345 MET B CA 1
ATOM 7084 C C . MET B 1 345 ? -4.199 14.586 3.527 1 98.94 345 MET B C 1
ATOM 7086 O O . MET B 1 345 ? -4.477 15.008 4.648 1 98.94 345 MET B O 1
ATOM 7090 N N . ILE B 1 346 ? -5.059 14.438 2.555 1 98.94 346 ILE B N 1
ATOM 7091 C CA . ILE B 1 346 ? -6.473 14.75 2.752 1 98.94 346 ILE B CA 1
ATOM 7092 C C . ILE B 1 346 ? -7.262 13.453 2.926 1 98.94 346 ILE B C 1
ATOM 7094 O O . ILE B 1 346 ? -7.602 12.789 1.942 1 98.94 346 ILE B O 1
ATOM 7098 N N . LEU B 1 347 ? -7.547 13.117 4.156 1 98.94 347 LEU B N 1
ATOM 7099 C CA . LEU B 1 347 ? -8.328 11.938 4.488 1 98.94 347 LEU B CA 1
ATOM 7100 C C . LEU B 1 347 ? -9.82 12.266 4.531 1 98.94 347 LEU B C 1
ATOM 7102 O O . LEU B 1 347 ? -10.242 13.156 5.27 1 98.94 347 LEU B O 1
ATOM 7106 N N . ASN B 1 348 ? -10.617 11.648 3.715 1 98.94 348 ASN B N 1
ATOM 7107 C CA . ASN B 1 348 ? -12.062 11.836 3.668 1 98.94 348 ASN B CA 1
ATOM 7108 C C . ASN B 1 348 ? -12.797 10.75 4.453 1 98.94 348 ASN B C 1
ATOM 7110 O O . ASN B 1 348 ? -13.047 9.664 3.93 1 98.94 348 ASN B O 1
ATOM 7114 N N . LEU B 1 349 ? -13.203 11.023 5.621 1 98.88 349 LEU B N 1
ATOM 7115 C CA . LEU B 1 349 ? -13.828 10.039 6.508 1 98.88 349 LEU B CA 1
ATOM 7116 C C . LEU B 1 349 ? -15.195 9.617 5.98 1 98.88 349 LEU B C 1
ATOM 7118 O O . LEU B 1 349 ? -15.688 8.539 6.312 1 98.88 349 LEU B O 1
ATOM 7122 N N . ASN B 1 350 ? -15.812 10.445 5.125 1 98.69 350 ASN B N 1
ATOM 7123 C CA . ASN B 1 350 ? -17.109 10.117 4.539 1 98.69 350 ASN B CA 1
ATOM 7124 C C . ASN B 1 350 ? -17 8.961 3.549 1 98.69 350 ASN B C 1
ATOM 7126 O O . ASN B 1 350 ? -18 8.367 3.168 1 98.69 350 ASN B O 1
ATOM 7130 N N . LYS B 1 351 ? -15.812 8.664 3.131 1 98.81 351 LYS B N 1
ATOM 7131 C CA . LYS B 1 351 ? -15.578 7.598 2.164 1 98.81 351 LYS B CA 1
ATOM 7132 C C . LYS B 1 351 ? -15.156 6.309 2.859 1 98.81 351 LYS B C 1
ATOM 7134 O O . LYS B 1 351 ? -14.703 5.363 2.209 1 98.81 351 LYS B O 1
ATOM 7139 N N . ILE B 1 352 ? -15.273 6.258 4.156 1 98.69 352 ILE B N 1
ATOM 7140 C CA . ILE B 1 352 ? -14.883 5.09 4.938 1 98.69 352 ILE B CA 1
ATOM 7141 C C . ILE B 1 352 ? -16.078 4.59 5.75 1 98.69 352 ILE B C 1
ATOM 7143 O O . ILE B 1 352 ? -16.641 5.336 6.551 1 98.69 352 ILE B O 1
ATOM 7147 N N . GLU B 1 353 ? -16.484 3.488 5.473 1 97.88 353 GLU B N 1
ATOM 7148 C CA . GLU B 1 353 ? -17.484 2.773 6.262 1 97.88 353 GLU B CA 1
ATOM 7149 C C . GLU B 1 353 ? -16.844 1.643 7.066 1 97.88 353 GLU B C 1
ATOM 7151 O O . GLU B 1 353 ? -16.531 0.583 6.516 1 97.88 353 GLU B O 1
ATOM 7156 N N . LEU B 1 354 ? -16.734 1.814 8.367 1 97.88 354 LEU B N 1
ATOM 7157 C CA . LEU B 1 354 ? -16.031 0.863 9.219 1 97.88 354 LEU B CA 1
ATOM 7158 C C . LEU B 1 354 ? -16.641 -0.53 9.094 1 97.88 354 LEU B C 1
ATOM 7160 O O . LEU B 1 354 ? -17.859 -0.684 9.148 1 97.88 354 LEU B O 1
ATOM 7164 N N . GLY B 1 355 ? -15.797 -1.499 8.875 1 96.75 355 GLY B N 1
ATOM 7165 C CA . GLY B 1 355 ? -16.219 -2.887 8.781 1 96.75 355 GLY B CA 1
ATOM 7166 C C . GLY B 1 355 ? -16.891 -3.221 7.457 1 96.75 355 GLY B C 1
ATOM 7167 O O . GLY B 1 355 ? -17.375 -4.336 7.262 1 96.75 355 GLY B O 1
ATOM 7168 N N . VAL B 1 356 ? -16.938 -2.258 6.539 1 95.88 356 VAL B N 1
ATOM 7169 C CA . VAL B 1 356 ? -17.609 -2.477 5.262 1 95.88 356 VAL B CA 1
ATOM 7170 C C . VAL B 1 356 ? -16.641 -2.221 4.113 1 95.88 356 VAL B C 1
ATOM 7172 O O . VAL B 1 356 ? -16.516 -3.041 3.201 1 95.88 356 VAL B O 1
ATOM 7175 N N . GLY B 1 357 ? -16.016 -1.031 4.125 1 96.69 357 GLY B N 1
ATOM 7176 C CA . GLY B 1 357 ? -15.062 -0.772 3.059 1 96.69 357 GLY B CA 1
ATOM 7177 C C . GLY B 1 357 ? -14.531 0.646 3.068 1 96.69 357 GLY B C 1
ATOM 7178 O O . GLY B 1 357 ? -15.062 1.512 3.768 1 96.69 357 GLY B O 1
ATOM 7179 N N . ILE B 1 358 ? -13.422 0.843 2.4 1 98.56 358 ILE B N 1
ATOM 7180 C CA . ILE B 1 358 ? -12.844 2.146 2.098 1 98.56 358 ILE B CA 1
ATOM 7181 C C . ILE B 1 358 ? -13.016 2.459 0.614 1 98.56 358 ILE B C 1
ATOM 7183 O O . ILE B 1 358 ? -12.477 1.754 -0.242 1 98.56 358 ILE B O 1
ATOM 7187 N N . HIS B 1 359 ? -13.711 3.508 0.307 1 98.25 359 HIS B N 1
ATOM 7188 C CA . HIS B 1 359 ? -14.086 3.82 -1.067 1 98.25 359 HIS B CA 1
ATOM 7189 C C . HIS B 1 359 ? -13.062 4.738 -1.723 1 98.25 359 HIS B C 1
ATOM 7191 O O . HIS B 1 359 ? -12.281 5.398 -1.032 1 98.25 359 HIS B O 1
ATOM 7197 N N . ASP B 1 360 ? -13.062 4.758 -3.1 1 98.12 360 ASP B N 1
ATOM 7198 C CA . ASP B 1 360 ? -12.164 5.633 -3.844 1 98.12 360 ASP B CA 1
ATOM 7199 C C . ASP B 1 360 ? -12.32 7.086 -3.398 1 98.12 360 ASP B C 1
ATOM 7201 O O . ASP B 1 360 ? -13.438 7.539 -3.129 1 98.12 360 ASP B O 1
ATOM 7205 N N . GLY B 1 361 ? -11.172 7.773 -3.281 1 98.75 361 GLY B N 1
ATOM 7206 C CA . GLY B 1 361 ? -11.172 9.172 -2.875 1 98.75 361 GLY B CA 1
ATOM 7207 C C . GLY B 1 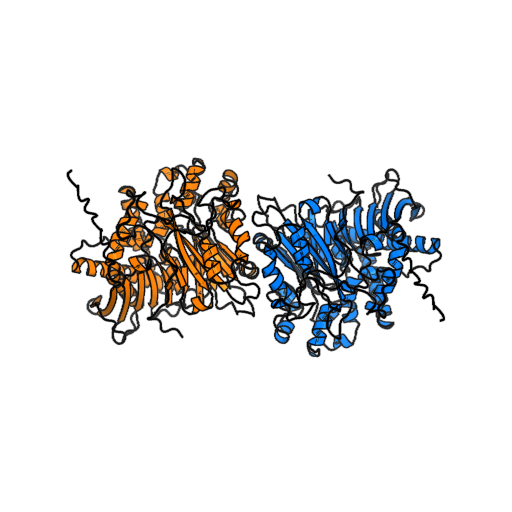361 ? -11.023 9.352 -1.377 1 98.75 361 GLY B C 1
ATOM 7208 O O . GLY B 1 361 ? -11.047 10.484 -0.881 1 98.75 361 GLY B O 1
ATOM 7209 N N . ALA B 1 362 ? -10.82 8.258 -0.654 1 98.94 362 ALA B N 1
ATOM 7210 C CA . ALA B 1 362 ? -10.695 8.336 0.799 1 98.94 362 ALA B CA 1
ATOM 7211 C C . ALA B 1 362 ? -9.398 9.047 1.198 1 98.94 362 ALA B C 1
ATOM 7213 O O . ALA B 1 362 ? -9.336 9.688 2.25 1 98.94 362 ALA B O 1
ATOM 7214 N N . LEU B 1 363 ? -8.391 8.906 0.395 1 98.94 363 LEU B N 1
ATOM 7215 C CA . LEU B 1 363 ? -7.125 9.594 0.666 1 98.94 363 LEU B CA 1
ATOM 7216 C C . LEU B 1 363 ? -6.57 10.227 -0.602 1 98.94 363 LEU B C 1
ATOM 7218 O O . LEU B 1 363 ? -6.254 9.531 -1.567 1 98.94 363 LEU B O 1
ATOM 7222 N N . TYR B 1 364 ? -6.496 11.477 -0.65 1 98.88 364 TYR B N 1
ATOM 7223 C CA . TYR B 1 364 ? -5.738 12.203 -1.661 1 98.88 364 TYR B CA 1
ATOM 7224 C C . TYR B 1 364 ? -4.434 12.734 -1.083 1 98.88 364 TYR B C 1
ATOM 7226 O O . TYR B 1 364 ? -4.41 13.258 0.033 1 98.88 364 TYR B O 1
ATOM 7234 N N . VAL B 1 365 ? -3.379 12.562 -1.793 1 98.94 365 VAL B N 1
ATOM 7235 C CA . VAL B 1 365 ? -2.086 13.141 -1.443 1 98.94 365 VAL B CA 1
ATOM 7236 C C . VAL B 1 365 ? -1.748 14.273 -2.406 1 98.94 365 VAL B C 1
ATOM 7238 O O . VAL B 1 365 ? -1.773 14.094 -3.627 1 98.94 365 VAL B O 1
ATOM 7241 N N . VAL B 1 366 ? -1.47 15.43 -1.852 1 98.88 366 VAL B N 1
ATOM 7242 C CA . VAL B 1 366 ? -1.145 16.641 -2.607 1 98.88 366 VAL B CA 1
ATOM 7243 C C . VAL B 1 366 ? 0.269 17.094 -2.26 1 98.88 366 VAL B C 1
ATOM 7245 O O . VAL B 1 366 ? 0.598 17.281 -1.086 1 98.88 366 VAL B O 1
ATOM 7248 N N . GLU B 1 367 ? 1.078 17.219 -3.275 1 98.81 367 GLU B N 1
ATOM 7249 C CA . GLU B 1 367 ? 2.443 17.688 -3.068 1 98.81 367 GLU B CA 1
ATOM 7250 C C . GLU B 1 367 ? 2.711 18.969 -3.863 1 98.81 367 GLU B C 1
ATOM 7252 O O . GLU B 1 367 ? 2.215 19.125 -4.98 1 98.81 367 GLU B O 1
ATOM 7257 N N . GLN B 1 368 ? 3.492 19.828 -3.217 1 98.19 368 GLN B N 1
ATOM 7258 C CA . GLN B 1 368 ? 3.77 21.109 -3.844 1 98.19 368 GLN B CA 1
ATOM 7259 C C . GLN B 1 368 ? 5.27 21.375 -3.908 1 98.19 368 GLN B C 1
ATOM 7261 O O . GLN B 1 368 ? 6 21.094 -2.959 1 98.19 368 GLN B O 1
ATOM 7266 N N . MET B 1 369 ? 5.66 21.891 -5.016 1 97.69 369 MET B N 1
ATOM 7267 C CA . MET B 1 369 ? 6.914 22.594 -5.27 1 97.69 369 MET B CA 1
ATOM 7268 C C . MET B 1 369 ? 6.66 23.906 -6.008 1 97.69 369 MET B C 1
ATOM 7270 O O . MET B 1 369 ? 5.574 24.109 -6.547 1 97.69 369 MET B O 1
ATOM 7274 N N . PRO B 1 370 ? 7.672 24.828 -5.906 1 96.88 370 PRO B N 1
ATOM 7275 C CA . PRO B 1 370 ? 7.441 25.984 -6.785 1 96.88 370 PRO B CA 1
ATOM 7276 C C . PRO B 1 370 ? 7.098 25.578 -8.219 1 96.88 370 PRO B C 1
ATOM 7278 O O . PRO B 1 370 ? 7.723 24.656 -8.766 1 96.88 370 PRO B O 1
ATOM 7281 N N . THR B 1 371 ? 6.047 26.094 -8.766 1 97.25 371 THR B N 1
ATOM 7282 C CA . THR B 1 371 ? 5.621 26 -10.156 1 97.25 371 THR B CA 1
ATOM 7283 C C . THR B 1 371 ? 4.785 24.734 -10.375 1 97.25 371 THR B C 1
ATOM 7285 O O . THR B 1 371 ? 4.199 24.562 -11.438 1 97.25 371 THR B O 1
ATOM 7288 N N . LEU B 1 372 ? 4.699 23.875 -9.352 1 98.31 372 LEU B N 1
ATOM 7289 C CA . LEU B 1 372 ? 3.994 22.641 -9.625 1 98.31 372 LEU B CA 1
ATOM 7290 C C . LEU B 1 372 ? 3.271 22.141 -8.375 1 98.31 372 LEU B C 1
ATOM 7292 O O . LEU B 1 372 ? 3.842 22.141 -7.281 1 98.31 372 LEU B O 1
ATOM 7296 N N . VAL B 1 373 ? 1.991 21.766 -8.492 1 98.62 373 VAL B N 1
ATOM 7297 C CA . VAL B 1 373 ? 1.227 21.016 -7.512 1 98.62 373 VAL B CA 1
ATOM 7298 C C . VAL B 1 373 ? 0.752 19.703 -8.125 1 98.62 373 VAL B C 1
ATOM 7300 O O . VAL B 1 373 ? 0.12 19.688 -9.188 1 98.62 373 VAL B O 1
ATOM 7303 N N . HIS B 1 374 ? 1.147 18.594 -7.516 1 98.62 374 HIS B N 1
ATOM 7304 C CA . HIS B 1 374 ? 0.717 17.266 -7.938 1 98.62 374 HIS B CA 1
ATOM 7305 C C . HIS B 1 374 ? -0.244 16.641 -6.926 1 98.62 374 HIS B C 1
ATOM 7307 O O . HIS B 1 374 ? 0.054 16.594 -5.73 1 98.62 374 HIS B O 1
ATOM 7313 N N . SER B 1 375 ? -1.432 16.203 -7.434 1 98.62 375 SER B N 1
ATOM 7314 C CA . SER B 1 375 ? -2.471 15.656 -6.57 1 98.62 375 SER B CA 1
ATOM 7315 C C . SER B 1 375 ? -3.086 14.398 -7.176 1 98.62 375 SER B C 1
ATOM 7317 O O . SER B 1 375 ? -3.424 14.375 -8.359 1 98.62 375 SER B O 1
ATOM 7319 N N . ALA B 1 376 ? -3.186 13.305 -6.34 1 98.69 376 ALA B N 1
ATOM 7320 C CA . ALA B 1 376 ? -3.807 12.086 -6.852 1 98.69 376 ALA B CA 1
ATOM 7321 C C . ALA B 1 376 ? -4.395 11.258 -5.719 1 98.69 376 ALA B C 1
ATOM 7323 O O . ALA B 1 376 ? -4.035 11.438 -4.555 1 98.69 376 ALA B O 1
ATOM 7324 N N . ASP B 1 377 ? -5.363 10.383 -6.098 1 98.75 377 ASP B N 1
ATOM 7325 C CA . ASP B 1 377 ? -5.988 9.445 -5.168 1 98.75 377 ASP B CA 1
ATOM 7326 C C . ASP B 1 377 ? -5.035 8.312 -4.805 1 98.75 377 ASP B C 1
ATOM 7328 O O . ASP B 1 377 ? -4.543 7.598 -5.684 1 98.75 377 ASP B O 1
ATOM 7332 N N . GLN B 1 378 ? -4.711 8.148 -3.527 1 98.81 378 GLN B N 1
ATOM 7333 C CA . GLN B 1 378 ? -3.814 7.098 -3.062 1 98.81 378 GLN B CA 1
ATOM 7334 C C . GLN B 1 378 ? -4.547 6.117 -2.15 1 98.81 378 GLN B C 1
ATOM 7336 O O . GLN B 1 378 ? -3.93 5.484 -1.289 1 98.81 378 GLN B O 1
ATOM 7341 N N . THR B 1 379 ? -5.828 5.926 -2.318 1 98.81 379 THR B N 1
ATOM 7342 C CA . THR B 1 379 ? -6.684 5.102 -1.47 1 98.81 379 THR B CA 1
ATOM 7343 C C . THR B 1 379 ? -6.23 3.646 -1.5 1 98.81 379 THR B C 1
ATOM 7345 O O . THR B 1 379 ? -6.309 2.945 -0.489 1 98.81 379 THR B O 1
ATOM 7348 N N . ASP B 1 380 ? -5.727 3.18 -2.639 1 97.81 380 ASP B N 1
ATOM 7349 C CA . ASP B 1 380 ? -5.324 1.781 -2.76 1 97.81 380 ASP B CA 1
ATOM 7350 C C . ASP B 1 380 ? -4.18 1.454 -1.804 1 97.81 380 ASP B C 1
ATOM 7352 O O . ASP B 1 380 ? -4.129 0.358 -1.241 1 97.81 380 ASP B O 1
ATOM 7356 N N . ILE B 1 381 ? -3.275 2.361 -1.666 1 98.5 381 ILE B N 1
ATOM 7357 C CA . ILE B 1 381 ? -2.178 2.146 -0.731 1 98.5 381 ILE B CA 1
ATOM 7358 C C . ILE B 1 381 ? -2.715 2.107 0.697 1 98.5 381 ILE B C 1
ATOM 7360 O O . ILE B 1 381 ? -2.311 1.26 1.497 1 98.5 381 ILE B O 1
ATOM 7364 N N . LEU B 1 382 ? -3.623 2.988 1.003 1 98.81 382 LEU B N 1
ATOM 7365 C CA . LEU B 1 382 ? -4.199 3.027 2.342 1 98.81 382 LEU B CA 1
ATOM 7366 C C . LEU B 1 382 ? -4.93 1.727 2.656 1 98.81 382 LEU B C 1
ATOM 7368 O O . LEU B 1 382 ? -4.852 1.22 3.779 1 98.81 382 LEU B O 1
ATOM 7372 N N . ARG B 1 383 ? -5.688 1.21 1.659 1 98.5 383 ARG B N 1
ATOM 7373 C CA . ARG B 1 383 ? -6.434 -0.032 1.832 1 98.5 383 ARG B CA 1
ATOM 7374 C C . ARG B 1 383 ? -5.516 -1.167 2.27 1 98.5 383 ARG B C 1
ATOM 7376 O O . ARG B 1 383 ? -5.957 -2.113 2.924 1 98.5 383 ARG B O 1
ATOM 7383 N N . ASN B 1 384 ? -4.297 -1.004 1.889 1 97.69 384 ASN B N 1
ATOM 7384 C CA . ASN B 1 384 ? -3.338 -2.057 2.203 1 97.69 384 ASN B CA 1
ATOM 7385 C C . ASN B 1 384 ? -2.832 -1.944 3.639 1 97.69 384 ASN B C 1
ATOM 7387 O O . ASN B 1 384 ? -2.133 -2.834 4.125 1 97.69 384 ASN B O 1
ATOM 7391 N N . GLY B 1 385 ? -3.105 -0.806 4.281 1 98.25 385 GLY B N 1
ATOM 7392 C CA . GLY B 1 385 ? -2.838 -0.835 5.711 1 98.25 385 GLY B CA 1
ATOM 7393 C C . GLY B 1 385 ? -2.496 0.528 6.281 1 98.25 385 GLY B C 1
ATOM 7394 O O . GLY B 1 385 ? -2.805 0.817 7.441 1 98.25 385 GLY B O 1
ATOM 7395 N N . TYR B 1 386 ? -1.754 1.4 5.5 1 98.81 386 TYR B N 1
ATOM 7396 C CA . TYR B 1 386 ? -1.353 2.674 6.09 1 98.81 386 TYR B CA 1
ATOM 7397 C C . TYR B 1 386 ? -0.778 3.607 5.031 1 98.81 386 TYR B C 1
ATOM 7399 O O . TYR B 1 386 ? -0.515 3.188 3.9 1 98.81 386 TYR B O 1
ATOM 7407 N N . TRP B 1 387 ? -0.662 4.84 5.328 1 98.88 387 TRP B N 1
ATOM 7408 C CA . TRP B 1 387 ? 0.108 5.879 4.648 1 98.88 387 TRP B CA 1
ATOM 7409 C C . TRP B 1 387 ? 0.964 6.66 5.645 1 98.88 387 TRP B C 1
ATOM 7411 O O . TRP B 1 387 ? 0.458 7.152 6.652 1 98.88 387 TRP B O 1
ATOM 7421 N N . ALA B 1 388 ? 2.225 6.773 5.375 1 98.69 388 ALA B N 1
ATOM 7422 C CA . ALA B 1 388 ? 3.119 7.547 6.234 1 98.69 388 ALA B CA 1
ATOM 7423 C C . ALA B 1 388 ? 3.785 8.68 5.457 1 98.69 388 ALA B C 1
ATOM 7425 O O . ALA B 1 388 ? 4 8.57 4.246 1 98.69 388 ALA B O 1
ATOM 7426 N N . SER B 1 389 ? 4.059 9.734 6.098 1 98.5 389 SER B N 1
ATOM 7427 C CA . SER B 1 389 ? 4.707 10.906 5.52 1 98.5 389 SER B CA 1
ATOM 7428 C C . SER B 1 389 ? 5.875 11.375 6.383 1 98.5 389 SER B C 1
ATOM 7430 O O . SER B 1 389 ? 5.777 11.398 7.609 1 98.5 389 SER B O 1
ATOM 7432 N N . TYR B 1 390 ? 7.012 11.68 5.742 1 97.06 390 TYR B N 1
ATOM 7433 C CA . TYR B 1 390 ? 8.25 11.961 6.457 1 97.06 390 TYR B CA 1
ATOM 7434 C C . TYR B 1 390 ? 9.164 12.867 5.637 1 97.06 390 TYR B C 1
ATOM 7436 O O . TYR B 1 390 ? 10.352 12.578 5.465 1 97.06 390 TYR B O 1
ATOM 7444 N N . ASN B 1 391 ? 8.648 13.844 5.004 1 96.5 391 ASN B N 1
ATOM 7445 C CA . ASN B 1 391 ? 9.312 15.023 4.457 1 96.5 391 ASN B CA 1
ATOM 7446 C C . ASN B 1 391 ? 10.016 14.711 3.145 1 96.5 391 ASN B C 1
ATOM 7448 O O . ASN B 1 391 ? 10.914 15.445 2.725 1 96.5 391 ASN B O 1
ATOM 7452 N N . ILE B 1 392 ? 9.781 13.672 2.506 1 97.25 392 ILE B N 1
ATOM 7453 C CA . ILE B 1 392 ? 10.32 13.32 1.198 1 97.25 392 ILE B CA 1
ATOM 7454 C C . ILE B 1 392 ? 9.18 13.055 0.219 1 97.25 392 ILE B C 1
ATOM 7456 O O . ILE B 1 392 ? 8.297 12.234 0.487 1 97.25 392 ILE B O 1
ATOM 7460 N N . PRO B 1 393 ? 9.211 13.688 -0.911 1 98 393 PRO B N 1
ATOM 7461 C CA . PRO B 1 393 ? 8.086 13.57 -1.842 1 98 393 PRO B CA 1
ATOM 7462 C C . PRO B 1 393 ? 7.836 12.133 -2.295 1 98 393 PRO B C 1
ATOM 7464 O O . PRO B 1 393 ? 8.789 11.383 -2.529 1 98 393 PRO B O 1
ATOM 7467 N N . PHE B 1 394 ? 6.621 11.852 -2.418 1 98.69 394 PHE B N 1
ATOM 7468 C CA . PHE B 1 394 ? 6.172 10.57 -2.945 1 98.69 394 PHE B CA 1
ATOM 7469 C C . PHE B 1 394 ? 6.188 10.578 -4.469 1 98.69 394 PHE B C 1
ATOM 7471 O O . PHE B 1 394 ? 6.641 9.617 -5.094 1 98.69 394 PHE B O 1
ATOM 7478 N N . TYR B 1 395 ? 5.605 11.625 -5.09 1 98.56 395 TYR B N 1
ATOM 7479 C CA . TYR B 1 395 ? 5.473 11.695 -6.539 1 98.56 395 TYR B CA 1
ATOM 7480 C C . TYR B 1 395 ? 6.82 11.984 -7.195 1 98.56 395 TYR B C 1
ATOM 7482 O O . TYR B 1 395 ? 7.496 12.953 -6.84 1 98.56 395 TYR B O 1
ATOM 7490 N N . ARG B 1 396 ? 7.176 11.242 -8.195 1 96.94 396 ARG B N 1
ATOM 7491 C CA . ARG B 1 396 ? 8.445 11.367 -8.898 1 96.94 396 ARG B CA 1
ATOM 7492 C C . ARG B 1 396 ? 8.617 12.773 -9.477 1 96.94 396 ARG B C 1
ATOM 7494 O O . ARG B 1 396 ? 9.727 13.32 -9.469 1 96.94 396 ARG B O 1
ATOM 7501 N N . SER B 1 397 ? 7.582 13.336 -9.977 1 97.81 397 SER B N 1
ATOM 7502 C CA . SER B 1 397 ? 7.648 14.664 -10.578 1 97.81 397 SER B CA 1
ATOM 7503 C C . SER B 1 397 ? 8.102 15.703 -9.555 1 97.81 397 SER B C 1
ATOM 7505 O O . SER B 1 397 ? 8.953 16.547 -9.852 1 97.81 397 SER B O 1
ATOM 7507 N N . ILE B 1 398 ? 7.566 15.656 -8.359 1 98.5 398 ILE B N 1
ATOM 7508 C CA . ILE B 1 398 ? 7.922 16.594 -7.301 1 98.5 398 ILE B CA 1
ATOM 7509 C C . ILE B 1 398 ? 9.32 16.281 -6.77 1 98.5 398 ILE B C 1
ATOM 7511 O O . ILE B 1 398 ? 10.109 17.188 -6.508 1 98.5 398 ILE B O 1
ATOM 7515 N N . TYR B 1 399 ? 9.586 14.953 -6.648 1 98.19 399 TYR B N 1
ATOM 7516 C CA . TYR B 1 399 ? 10.883 14.469 -6.168 1 98.19 399 TYR B CA 1
ATOM 7517 C C . TYR B 1 399 ? 12.016 14.969 -7.059 1 98.19 399 TYR B C 1
ATOM 7519 O O . TYR B 1 399 ? 13.023 15.477 -6.559 1 98.19 399 TYR B O 1
ATOM 7527 N N 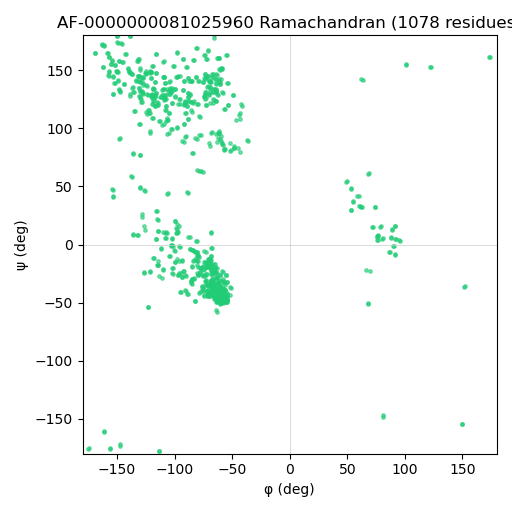. GLU B 1 400 ? 11.844 14.891 -8.32 1 97.25 400 GLU B N 1
ATOM 7528 C CA . GLU B 1 400 ? 12.859 15.305 -9.281 1 97.25 400 GLU B CA 1
ATOM 7529 C C . GLU B 1 400 ? 12.945 16.828 -9.367 1 97.25 400 GLU B C 1
ATOM 7531 O O . GLU B 1 400 ? 14.039 17.391 -9.367 1 97.25 400 GLU B O 1
ATOM 7536 N N . LEU B 1 401 ? 11.82 17.453 -9.414 1 97.62 401 LEU B N 1
ATOM 7537 C CA . LEU B 1 401 ? 11.781 18.906 -9.492 1 97.62 401 LEU B CA 1
ATOM 7538 C C . LEU B 1 401 ? 12.469 19.531 -8.273 1 97.62 401 LEU B C 1
ATOM 7540 O O . LEU B 1 401 ? 13.164 20.531 -8.398 1 97.62 401 LEU B O 1
ATOM 7544 N N . GLY B 1 402 ? 12.289 18.906 -7.117 1 96.25 402 GLY B N 1
ATOM 7545 C CA . GLY B 1 402 ? 12.805 19.453 -5.871 1 96.25 402 GLY B CA 1
ATOM 7546 C C . GLY B 1 402 ? 14.281 19.172 -5.668 1 96.25 402 GLY B C 1
ATOM 7547 O O . GLY B 1 402 ? 14.883 19.656 -4.699 1 96.25 402 GLY B O 1
ATOM 7548 N N . GLY B 1 403 ? 14.906 18.375 -6.527 1 95 403 GLY B N 1
ATOM 7549 C CA . GLY B 1 403 ? 16.344 18.125 -6.461 1 95 403 GLY B CA 1
ATOM 7550 C C . GLY B 1 403 ? 16.703 16.953 -5.566 1 95 403 GLY B C 1
ATOM 7551 O O . GLY B 1 403 ? 17.859 16.766 -5.227 1 95 403 GLY B O 1
ATOM 7552 N N . TYR B 1 404 ? 15.781 16.125 -5.164 1 95.44 404 TYR B N 1
ATOM 7553 C CA . TYR B 1 404 ? 16 15.039 -4.223 1 95.44 404 TYR B CA 1
ATOM 7554 C C . TYR B 1 404 ? 16.844 13.938 -4.859 1 95.44 404 TYR B C 1
ATOM 7556 O O . TYR B 1 404 ? 17.641 13.289 -4.18 1 95.44 404 TYR B O 1
ATOM 7564 N N . GLN B 1 405 ? 16.656 13.711 -6.137 1 93.94 405 GLN B N 1
ATOM 7565 C CA . GLN B 1 405 ? 17.391 12.641 -6.797 1 93.94 405 GLN B CA 1
ATOM 7566 C C . GLN B 1 405 ? 18.906 12.883 -6.703 1 93.94 405 GLN B C 1
ATOM 7568 O O . GLN B 1 405 ? 19.656 11.977 -6.363 1 93.94 405 GLN B O 1
ATOM 7573 N N . ARG B 1 406 ? 19.328 14.055 -7.062 1 90.94 406 ARG B N 1
ATOM 7574 C CA . ARG B 1 406 ? 20.734 14.406 -7.004 1 90.94 406 ARG B CA 1
ATOM 7575 C C . ARG B 1 406 ? 21.281 14.266 -5.582 1 90.94 406 ARG B C 1
ATOM 7577 O O . ARG B 1 406 ? 22.391 13.781 -5.379 1 90.94 406 ARG B O 1
ATOM 7584 N N . LEU B 1 407 ? 20.484 14.695 -4.621 1 91.81 407 LEU B N 1
ATOM 7585 C CA . LEU B 1 407 ? 20.891 14.594 -3.225 1 91.81 407 LEU B CA 1
ATOM 7586 C C . LEU B 1 407 ? 21.016 13.133 -2.801 1 91.81 407 LEU B C 1
ATOM 7588 O O . LEU B 1 407 ? 21.938 12.773 -2.064 1 91.81 407 LEU B O 1
ATOM 7592 N N . ASN B 1 408 ? 20.047 12.375 -3.168 1 92.75 408 ASN B N 1
ATOM 7593 C CA . ASN B 1 408 ? 20.078 10.953 -2.84 1 92.75 408 ASN B CA 1
ATOM 7594 C C . ASN B 1 408 ? 21.297 10.266 -3.418 1 92.75 408 ASN B C 1
ATOM 7596 O O . ASN B 1 408 ? 21.891 9.398 -2.775 1 92.75 408 ASN B O 1
ATOM 7600 N N . ASP B 1 409 ? 21.688 10.602 -4.621 1 90.81 409 ASP B N 1
ATOM 7601 C CA . ASP B 1 409 ? 22.875 10.031 -5.262 1 90.81 409 ASP B CA 1
ATOM 7602 C C . ASP B 1 409 ? 24.141 10.375 -4.477 1 90.81 409 ASP B C 1
ATOM 7604 O O . ASP B 1 409 ? 25.062 9.57 -4.402 1 90.81 409 ASP B O 1
ATOM 7608 N N . TYR B 1 410 ? 24.078 11.5 -3.91 1 89.06 410 TYR B N 1
ATOM 7609 C CA . TYR B 1 410 ? 25.25 12.008 -3.199 1 89.06 410 TYR B CA 1
ATOM 7610 C C . TYR B 1 410 ? 25.25 11.539 -1.749 1 89.06 410 TYR B C 1
ATOM 7612 O O . TYR B 1 410 ? 26.297 11.156 -1.213 1 89.06 410 TYR B O 1
ATOM 7620 N N . MET B 1 411 ? 24.125 11.578 -1.118 1 89 411 MET B N 1
ATOM 7621 C CA . MET B 1 411 ? 24.016 11.359 0.323 1 89 411 MET B CA 1
ATOM 7622 C C . MET B 1 411 ? 23.562 9.945 0.63 1 89 411 MET B C 1
ATOM 7624 O O . MET B 1 411 ? 23.547 9.523 1.789 1 89 411 MET B O 1
ATOM 7628 N N . GLY B 1 412 ? 23.25 9.211 -0.387 1 86.94 412 GLY B N 1
ATOM 7629 C CA . GLY B 1 412 ? 22.703 7.883 -0.171 1 86.94 412 GLY B CA 1
ATOM 7630 C C . GLY B 1 412 ? 21.219 7.891 0.153 1 86.94 412 GLY B C 1
ATOM 7631 O O . GLY B 1 412 ? 20.484 8.766 -0.304 1 86.94 412 GLY B O 1
ATOM 7632 N N . ASN B 1 413 ? 20.719 6.965 0.985 1 92.38 413 ASN B N 1
ATOM 7633 C CA . ASN B 1 413 ? 19.297 6.688 1.177 1 92.38 413 ASN B CA 1
ATOM 7634 C C . ASN B 1 413 ? 18.656 7.688 2.133 1 92.38 413 ASN B C 1
ATOM 7636 O O . ASN B 1 413 ? 17.453 7.645 2.365 1 92.38 413 ASN B O 1
ATOM 7640 N N . GLU B 1 414 ? 19.359 8.648 2.592 1 92.25 414 GLU B N 1
ATOM 7641 C CA . GLU B 1 414 ? 18.812 9.617 3.533 1 92.25 414 GLU B CA 1
ATOM 7642 C C . GLU B 1 414 ? 17.688 10.438 2.898 1 92.25 414 GLU B C 1
ATOM 7644 O O . GLU B 1 414 ? 16.781 10.898 3.592 1 92.25 414 GLU B O 1
ATOM 7649 N N . TYR B 1 415 ? 17.781 10.586 1.61 1 94.12 415 TYR B N 1
ATOM 7650 C CA . TYR B 1 415 ? 16.812 11.414 0.912 1 94.12 415 TYR B CA 1
ATOM 7651 C C . TYR B 1 415 ? 15.961 10.578 -0.037 1 94.12 415 TYR B C 1
ATOM 7653 O O . TYR B 1 415 ? 15.398 11.109 -0.998 1 94.12 415 TYR B O 1
ATOM 7661 N N . SER B 1 416 ? 15.922 9.281 0.245 1 96.38 416 SER B N 1
ATOM 7662 C CA . SER B 1 416 ? 15.062 8.344 -0.476 1 96.38 416 SER B CA 1
ATOM 7663 C C . SER B 1 416 ? 13.68 8.266 0.162 1 96.38 416 SER B C 1
ATOM 7665 O O . SER B 1 416 ? 13.562 7.988 1.357 1 96.38 416 SER B O 1
ATOM 7667 N N . HIS B 1 417 ? 12.633 8.539 -0.65 1 97.5 417 HIS B N 1
ATOM 7668 C CA . HIS B 1 417 ? 11.289 8.344 -0.123 1 97.5 417 HIS B CA 1
ATOM 7669 C C . HIS B 1 417 ? 11.086 6.906 0.354 1 97.5 417 HIS B C 1
ATOM 7671 O O . HIS B 1 417 ? 10.375 6.668 1.331 1 97.5 417 HIS B O 1
ATOM 7677 N N . GLN B 1 418 ? 11.719 5.98 -0.267 1 97.75 418 GLN B N 1
ATOM 7678 C CA . GLN B 1 418 ? 11.516 4.559 -0.004 1 97.75 418 GLN B CA 1
ATOM 7679 C C . GLN B 1 418 ? 12.344 4.094 1.189 1 97.75 418 GLN B C 1
ATOM 7681 O O . GLN B 1 418 ? 11.945 3.18 1.912 1 97.75 418 GLN B O 1
ATOM 7686 N N . LEU B 1 419 ? 13.555 4.773 1.437 1 97.75 419 LEU B N 1
ATOM 7687 C CA . LEU B 1 419 ? 14.492 4.074 2.312 1 97.75 419 LEU B CA 1
ATOM 7688 C C . LEU B 1 419 ? 15.094 5.027 3.338 1 97.75 419 LEU B C 1
ATOM 7690 O O . LEU B 1 419 ? 16.094 4.703 3.984 1 97.75 419 LEU B O 1
ATOM 7694 N N . SER B 1 420 ? 14.586 6.203 3.4 1 96.88 420 SER B N 1
ATOM 7695 C CA . SER B 1 420 ? 15.016 7.023 4.527 1 96.88 420 SER B CA 1
ATOM 7696 C C . SER B 1 420 ? 14.766 6.312 5.855 1 96.88 420 SER B C 1
ATOM 7698 O O . SER B 1 420 ? 14.023 5.328 5.906 1 96.88 420 SER B O 1
ATOM 7700 N N . SER B 1 421 ? 15.398 6.77 6.918 1 96.81 421 SER B N 1
ATOM 7701 C CA . SER B 1 421 ? 15.258 6.164 8.242 1 96.81 421 SER B CA 1
ATOM 7702 C C . SER B 1 421 ? 13.797 6.07 8.656 1 96.81 421 SER B C 1
ATOM 7704 O O . SER B 1 421 ? 13.336 5.008 9.078 1 96.81 421 SER B O 1
ATOM 7706 N N . ARG B 1 422 ? 13.055 7.086 8.539 1 97.5 422 ARG B N 1
ATOM 7707 C CA . ARG B 1 422 ? 11.664 7.105 8.992 1 97.5 422 ARG B CA 1
ATOM 7708 C C . ARG B 1 422 ? 10.789 6.238 8.094 1 97.5 422 ARG B C 1
ATOM 7710 O O . ARG B 1 422 ? 9.828 5.625 8.562 1 97.5 422 ARG B O 1
ATOM 7717 N N . ALA B 1 423 ? 11.125 6.223 6.754 1 98.25 423 ALA B N 1
ATOM 7718 C CA . ALA B 1 423 ? 10.398 5.309 5.875 1 98.25 423 ALA B CA 1
ATOM 7719 C C . ALA B 1 423 ? 10.492 3.871 6.387 1 98.25 423 ALA B C 1
ATOM 7721 O O . ALA B 1 423 ? 9.484 3.164 6.453 1 98.25 423 ALA B O 1
ATOM 7722 N N . LYS B 1 424 ? 11.695 3.461 6.73 1 98.38 424 LYS B N 1
ATOM 7723 C CA . LYS B 1 424 ? 11.945 2.102 7.207 1 98.38 424 LYS B CA 1
ATOM 7724 C C . LYS B 1 424 ? 11.25 1.854 8.539 1 98.38 424 LYS B C 1
ATOM 7726 O O . LYS B 1 424 ? 10.633 0.803 8.742 1 98.38 424 LYS B O 1
ATOM 7731 N N . ILE B 1 425 ? 11.336 2.771 9.445 1 98.56 425 ILE B N 1
ATOM 7732 C CA . ILE B 1 425 ? 10.766 2.621 10.781 1 98.56 425 ILE B CA 1
ATOM 7733 C C . ILE B 1 425 ? 9.242 2.553 10.68 1 98.56 425 ILE B C 1
ATOM 7735 O O . ILE B 1 425 ? 8.609 1.708 11.32 1 98.56 425 ILE B O 1
ATOM 7739 N N . PHE B 1 426 ? 8.602 3.422 9.883 1 98.75 426 PHE B N 1
ATOM 7740 C CA . PHE B 1 426 ? 7.156 3.367 9.703 1 98.75 426 PHE B CA 1
ATOM 7741 C C . PHE B 1 426 ? 6.742 2.037 9.078 1 98.75 426 PHE B C 1
ATOM 7743 O O . PHE B 1 426 ? 5.758 1.431 9.508 1 98.75 426 PHE B O 1
ATOM 7750 N N . ARG B 1 427 ? 7.445 1.645 8.016 1 98.44 427 ARG B N 1
ATOM 7751 C CA . ARG B 1 427 ? 7.113 0.381 7.367 1 98.44 427 ARG B CA 1
ATOM 7752 C C . ARG B 1 427 ? 7.203 -0.782 8.352 1 98.44 427 ARG B C 1
ATOM 7754 O O . ARG B 1 427 ? 6.383 -1.702 8.305 1 98.44 427 ARG B O 1
ATOM 7761 N N . ARG B 1 428 ? 8.141 -0.767 9.219 1 98 428 ARG B N 1
ATOM 7762 C CA . ARG B 1 428 ? 8.336 -1.81 10.227 1 98 428 ARG B CA 1
ATOM 7763 C C . ARG B 1 428 ? 7.25 -1.761 11.289 1 98 428 ARG B C 1
ATOM 7765 O O . ARG B 1 428 ? 6.723 -2.799 11.695 1 98 428 ARG B O 1
ATOM 7772 N N . ASP B 1 429 ? 6.902 -0.565 11.781 1 98.19 429 ASP B N 1
ATOM 7773 C CA . ASP B 1 429 ? 6.23 -0.442 13.07 1 98.19 429 ASP B CA 1
ATOM 7774 C C . ASP B 1 429 ? 4.746 -0.142 12.891 1 98.19 429 ASP B C 1
ATOM 7776 O O . ASP B 1 429 ? 3.98 -0.165 13.859 1 98.19 429 ASP B O 1
ATOM 7780 N N . GLN B 1 430 ? 4.273 0.175 11.672 1 98.5 430 GLN B N 1
ATOM 7781 C CA . GLN B 1 430 ? 2.875 0.541 11.477 1 98.5 430 GLN B CA 1
ATOM 7782 C C . GLN B 1 430 ? 1.942 -0.533 12.031 1 98.5 430 GLN B C 1
ATOM 7784 O O . GLN B 1 430 ? 0.867 -0.224 12.547 1 98.5 430 GLN B O 1
ATOM 7789 N N . SER B 1 431 ? 2.322 -1.795 11.992 1 96.75 431 SER B N 1
ATOM 7790 C CA . SER B 1 431 ? 1.447 -2.879 12.422 1 96.75 431 SER B CA 1
ATOM 7791 C C . SER B 1 431 ? 1.309 -2.902 13.945 1 96.75 431 SER B C 1
ATOM 7793 O O . SER B 1 431 ? 0.417 -3.564 14.484 1 96.75 431 SER B O 1
ATOM 7795 N N . LYS B 1 432 ? 2.178 -2.223 14.648 1 97.62 432 LYS B N 1
ATOM 7796 C CA . LYS B 1 432 ? 2.061 -2.092 16.094 1 97.62 432 LYS B CA 1
ATOM 7797 C C . LYS B 1 432 ? 0.902 -1.173 16.469 1 97.62 432 LYS B C 1
ATOM 7799 O O . LYS B 1 432 ? 0.458 -1.165 17.625 1 97.62 432 LYS B O 1
ATOM 7804 N N . ILE B 1 433 ? 0.443 -0.371 15.562 1 98.62 433 ILE B N 1
ATOM 7805 C CA . ILE B 1 433 ? -0.645 0.568 15.812 1 98.62 433 ILE B CA 1
ATOM 7806 C C . ILE B 1 433 ? -1.981 -0.168 15.766 1 98.62 433 ILE B C 1
ATOM 7808 O O . ILE B 1 433 ? -2.463 -0.533 14.695 1 98.62 433 ILE B O 1
ATOM 7812 N N . ARG B 1 434 ? -2.637 -0.31 16.891 1 97.25 434 ARG B N 1
ATOM 7813 C CA . ARG B 1 434 ? -3.896 -1.037 17.016 1 97.25 434 ARG B CA 1
ATOM 7814 C C . ARG B 1 434 ? -4.996 -0.141 17.562 1 97.25 434 ARG B C 1
ATOM 7816 O O . ARG B 1 434 ? -6.184 -0.419 17.391 1 97.25 434 ARG B O 1
ATOM 7823 N N . ASN B 1 435 ? -4.566 0.86 18.234 1 98.19 435 ASN B N 1
ATOM 7824 C CA . ASN B 1 435 ? -5.453 1.841 18.859 1 98.19 435 ASN B CA 1
ATOM 7825 C C . ASN B 1 435 ? -4.75 3.176 19.078 1 98.19 435 ASN B C 1
ATOM 7827 O O . ASN B 1 435 ? -3.602 3.352 18.656 1 98.19 435 ASN B O 1
ATOM 7831 N N . VAL B 1 436 ? -5.41 4.086 19.703 1 98.62 436 VAL B N 1
ATOM 7832 C CA . VAL B 1 436 ? -4.902 5.441 19.891 1 98.62 436 VAL B CA 1
ATOM 7833 C C . VAL B 1 436 ? -3.652 5.414 20.766 1 98.62 436 VAL B C 1
ATOM 7835 O O . VAL B 1 436 ? -2.688 6.137 20.5 1 98.62 436 VAL B O 1
ATOM 7838 N N . GLU B 1 437 ? -3.6 4.551 21.797 1 98.44 437 GLU B N 1
ATOM 7839 C CA . GLU B 1 437 ? -2.457 4.477 22.703 1 98.44 437 GLU B CA 1
ATOM 7840 C C . GLU B 1 437 ? -1.205 3.996 21.969 1 98.44 437 GLU B C 1
ATOM 7842 O O . GLU B 1 437 ? -0.118 4.543 22.156 1 98.44 437 GLU B O 1
ATOM 7847 N N . SER B 1 438 ? -1.36 2.945 21.203 1 98.62 438 SER B N 1
ATOM 7848 C CA . SER B 1 438 ? -0.215 2.447 20.453 1 98.62 438 SER B CA 1
ATOM 7849 C C . SER B 1 438 ? 0.197 3.428 19.359 1 98.62 438 SER B C 1
ATOM 7851 O O . SER B 1 438 ? 1.372 3.5 19 1 98.62 438 SER B O 1
ATOM 7853 N N . LEU B 1 439 ? -0.756 4.184 18.812 1 98.81 439 LEU B N 1
ATOM 7854 C CA . LEU B 1 439 ? -0.428 5.242 17.875 1 98.81 439 LEU B CA 1
ATOM 7855 C C . LEU B 1 439 ? 0.445 6.309 18.516 1 98.81 439 LEU B C 1
ATOM 7857 O O . LEU B 1 439 ? 1.418 6.773 17.922 1 98.81 439 LEU B O 1
ATOM 7861 N N . LYS B 1 440 ? 0.111 6.707 19.781 1 98.69 440 LYS B N 1
ATOM 7862 C CA . LYS B 1 440 ? 0.941 7.641 20.531 1 98.69 440 LYS B CA 1
ATOM 7863 C C . LYS B 1 440 ? 2.385 7.148 20.609 1 98.69 440 LYS B C 1
ATOM 7865 O O . LYS B 1 440 ? 3.318 7.91 20.344 1 98.69 440 LYS B O 1
ATOM 7870 N N . ALA B 1 441 ? 2.486 5.914 20.953 1 98.44 441 ALA B N 1
ATOM 7871 C CA . ALA B 1 441 ? 3.811 5.328 21.156 1 98.44 441 ALA B CA 1
ATOM 7872 C C . ALA B 1 441 ? 4.633 5.379 19.875 1 98.44 441 ALA B C 1
ATOM 7874 O O . ALA B 1 441 ? 5.82 5.711 19.891 1 98.44 441 ALA B O 1
ATOM 7875 N N . VAL B 1 442 ? 4.023 5.023 18.734 1 98.62 442 VAL B N 1
ATOM 7876 C CA . VAL B 1 442 ? 4.738 4.996 17.469 1 98.62 442 VAL B CA 1
ATOM 7877 C C . VAL B 1 442 ? 5.137 6.414 17.062 1 98.62 442 VAL B C 1
ATOM 7879 O O . VAL B 1 442 ? 6.258 6.641 16.594 1 98.62 442 VAL B O 1
ATOM 7882 N N . LEU B 1 443 ? 4.273 7.426 17.281 1 98.69 443 LEU B N 1
ATOM 7883 C CA . LEU B 1 443 ? 4.52 8.789 16.812 1 98.69 443 LEU B CA 1
ATOM 7884 C C . LEU B 1 443 ? 5.477 9.516 17.75 1 98.69 443 LEU B C 1
ATOM 7886 O O . LEU B 1 443 ? 6.023 10.562 17.391 1 98.69 443 LEU B O 1
ATOM 7890 N N . ARG B 1 444 ? 5.684 8.945 18.938 1 98.38 444 ARG B N 1
ATOM 7891 C CA . ARG B 1 444 ? 6.633 9.531 19.875 1 98.38 444 ARG B CA 1
ATOM 7892 C C . ARG B 1 444 ? 7.945 8.758 19.875 1 98.38 444 ARG B C 1
ATOM 7894 O O . ARG B 1 444 ? 8.859 9.07 20.641 1 98.38 444 ARG B O 1
ATOM 7901 N N . TYR B 1 445 ? 8.102 7.812 19.047 1 98.44 445 TYR B N 1
ATOM 7902 C CA . TYR B 1 445 ? 9.211 6.863 19.078 1 98.44 445 TYR B CA 1
ATOM 7903 C C . TYR B 1 445 ? 10.531 7.555 18.781 1 98.44 445 TYR B C 1
ATOM 7905 O O . TYR B 1 445 ? 10.641 8.305 17.812 1 98.44 445 TYR B O 1
ATOM 7913 N N . ASN B 1 446 ? 11.484 7.32 19.562 1 98 446 ASN B N 1
ATOM 7914 C CA . ASN B 1 446 ? 12.891 7.645 19.344 1 98 446 ASN B CA 1
ATOM 7915 C C . ASN B 1 446 ? 13.812 6.609 19.984 1 98 446 ASN B C 1
ATOM 7917 O O . ASN B 1 446 ? 14.172 6.738 21.156 1 98 446 ASN B O 1
ATOM 7921 N N . GLY B 1 447 ? 14.164 5.637 19.234 1 96.94 447 GLY B N 1
ATOM 7922 C CA . GLY B 1 447 ? 15.094 4.617 19.703 1 96.94 447 GLY B CA 1
ATOM 7923 C C . GLY B 1 447 ? 16.469 4.746 19.078 1 96.94 447 GLY B C 1
ATOM 7924 O O . GLY B 1 447 ? 17.062 3.754 18.656 1 96.94 447 GLY B O 1
ATOM 7925 N N . TYR B 1 448 ? 17.031 5.965 18.969 1 96.19 448 TYR B N 1
ATOM 7926 C CA . TYR B 1 448 ? 18.188 6.266 18.141 1 96.19 448 TYR B CA 1
ATOM 7927 C C . TYR B 1 448 ? 19.422 5.531 18.641 1 96.19 448 TYR B C 1
ATOM 7929 O O . TYR B 1 448 ? 20.344 5.25 17.859 1 96.19 448 TYR B O 1
ATOM 7937 N N . LYS B 1 449 ? 19.453 5.113 19.875 1 95.5 449 LYS B N 1
ATOM 7938 C CA . LYS B 1 449 ? 20.641 4.488 20.438 1 95.5 449 LYS B CA 1
ATOM 7939 C C . LYS B 1 449 ? 20.75 3.025 20.016 1 95.5 449 LYS B C 1
ATOM 7941 O O . LYS B 1 449 ? 21.844 2.488 19.891 1 95.5 449 LYS B O 1
ATOM 7946 N N . THR B 1 450 ? 19.641 2.395 19.719 1 96.31 450 THR B N 1
ATOM 7947 C CA . THR B 1 450 ? 19.688 0.947 19.547 1 96.31 450 THR B CA 1
ATOM 7948 C C . THR B 1 450 ? 19.094 0.543 18.203 1 96.31 450 THR B C 1
ATOM 7950 O O . THR B 1 450 ? 19.391 -0.539 17.688 1 96.31 450 THR B O 1
ATOM 7953 N N . ASP B 1 451 ? 18.297 1.325 17.672 1 97 451 ASP B N 1
ATOM 7954 C CA . ASP B 1 451 ? 17.625 0.978 16.422 1 97 451 ASP B CA 1
ATOM 7955 C C . ASP B 1 451 ? 18.578 1.083 15.242 1 97 451 ASP B C 1
ATOM 7957 O O . ASP B 1 451 ? 19.109 2.154 14.961 1 97 451 ASP B O 1
ATOM 7961 N N . ARG B 1 452 ? 18.656 0.043 14.484 1 96.75 452 ARG B N 1
ATOM 7962 C CA . ARG B 1 452 ? 19.625 -0.037 13.391 1 96.75 452 ARG B CA 1
ATOM 7963 C C . ARG B 1 452 ? 19.281 0.957 12.281 1 96.75 452 ARG B C 1
ATOM 7965 O O . ARG B 1 452 ? 20.156 1.358 11.516 1 96.75 452 ARG B O 1
ATOM 7972 N N . TYR B 1 453 ? 18.078 1.387 12.156 1 97.56 453 TYR B N 1
ATOM 7973 C CA . TYR B 1 453 ? 17.672 2.25 11.055 1 97.56 453 TYR B CA 1
ATOM 7974 C C . TYR B 1 453 ? 18.016 3.707 11.352 1 97.56 453 TYR B C 1
ATOM 7976 O O . TYR B 1 453 ? 17.891 4.566 10.477 1 97.56 453 TYR B O 1
ATOM 7984 N N . THR B 1 454 ? 18.516 4.07 12.586 1 95.75 454 THR B N 1
ATOM 7985 C CA . THR B 1 454 ? 18.688 5.461 12.984 1 95.75 454 THR B CA 1
ATOM 7986 C C . THR B 1 454 ? 20.141 5.898 12.812 1 95.75 454 THR B C 1
ATOM 7988 O O . THR B 1 454 ? 20.438 7.09 12.859 1 95.75 454 THR B O 1
ATOM 7991 N N . SER B 1 455 ? 21.062 4.926 12.648 1 92.62 455 SER B N 1
ATOM 7992 C CA . SER B 1 455 ? 22.484 5.176 12.562 1 92.62 455 SER B CA 1
ATOM 7993 C C . SER B 1 455 ? 22.969 6.004 13.75 1 92.62 455 SER B C 1
ATOM 7995 O O . SER B 1 455 ? 23.844 6.867 13.602 1 92.62 455 SER B O 1
ATOM 7997 N N . GLY B 1 456 ? 22.312 5.859 14.875 1 93.81 456 GLY B N 1
ATOM 7998 C CA . GLY B 1 456 ? 22.734 6.512 16.109 1 93.81 456 GLY B CA 1
ATOM 7999 C C . GLY B 1 456 ? 22.391 7.988 16.141 1 93.81 456 GLY B C 1
ATOM 8000 O O . GLY B 1 456 ? 22.828 8.711 17.047 1 93.81 456 GLY B O 1
ATOM 8001 N N . ASN B 1 457 ? 21.656 8.5 15.203 1 93.44 457 ASN B N 1
ATOM 8002 C CA . ASN B 1 457 ? 21.25 9.898 15.125 1 93.44 457 ASN B CA 1
ATOM 8003 C C . ASN B 1 457 ? 19.875 10.133 15.727 1 93.44 457 ASN B C 1
ATOM 8005 O O . ASN B 1 457 ? 18.891 9.57 15.258 1 93.44 457 ASN B O 1
ATOM 8009 N N . PRO B 1 458 ? 19.75 10.984 16.734 1 95.38 458 PRO B N 1
ATOM 8010 C CA . PRO B 1 458 ? 18.469 11.188 17.422 1 95.38 458 PRO B CA 1
ATOM 8011 C C . PRO B 1 458 ? 17.422 11.867 16.547 1 95.38 458 PRO B C 1
ATOM 8013 O O . PRO B 1 458 ? 16.266 11.977 16.938 1 95.38 458 PRO B O 1
ATOM 8016 N N . CYS B 1 459 ? 17.828 12.234 15.32 1 94.31 459 CYS B N 1
ATOM 8017 C CA . CYS B 1 459 ? 16.859 12.859 14.422 1 94.31 459 CYS B CA 1
ATOM 8018 C C . CYS B 1 459 ? 16.531 11.945 13.25 1 94.31 459 CYS B C 1
ATOM 8020 O O . CYS B 1 459 ? 15.688 12.273 12.422 1 94.31 459 CYS B O 1
ATOM 8022 N N . ASN B 1 460 ? 17.203 10.805 13.18 1 94.31 460 ASN B N 1
ATOM 8023 C CA . ASN B 1 460 ? 16.844 9.781 12.211 1 94.31 460 ASN B CA 1
ATOM 8024 C C . ASN B 1 460 ? 15.789 8.828 12.773 1 94.31 460 ASN B C 1
ATOM 8026 O O . ASN B 1 460 ? 15.953 7.605 12.719 1 94.31 460 ASN B O 1
ATOM 8030 N N . THR B 1 461 ? 14.789 9.422 13.422 1 96.19 461 THR B N 1
ATOM 8031 C CA . THR B 1 461 ? 13.695 8.711 14.078 1 96.19 461 THR B CA 1
ATOM 8032 C C . THR B 1 461 ? 12.359 9.414 13.82 1 96.19 461 THR B C 1
ATOM 8034 O O . THR B 1 461 ? 12.32 10.445 13.156 1 96.19 461 THR B O 1
ATOM 8037 N N . ILE B 1 462 ? 11.242 8.852 14.367 1 97.94 462 ILE B N 1
ATOM 8038 C CA . ILE B 1 462 ? 9.914 9.398 14.141 1 97.94 462 ILE B CA 1
ATOM 8039 C C . ILE B 1 462 ? 9.781 10.742 14.859 1 97.94 462 ILE B C 1
ATOM 8041 O O . ILE B 1 462 ? 9.203 11.688 14.32 1 97.94 462 ILE B O 1
ATOM 8045 N N . CYS B 1 463 ? 10.289 10.82 16.031 1 97.81 463 CYS B N 1
ATOM 8046 C CA . CYS B 1 463 ? 10.227 12.023 16.859 1 97.81 463 CYS B CA 1
ATOM 8047 C C . CYS B 1 463 ? 11.625 12.516 17.219 1 97.81 463 CYS B C 1
ATOM 8049 O O . CYS B 1 463 ? 12.164 12.133 18.266 1 97.81 463 CYS B O 1
ATOM 8051 N N . CYS B 1 464 ? 12.133 13.438 16.5 1 96.5 464 CYS B N 1
ATOM 8052 C CA . CYS B 1 464 ? 13.516 13.906 16.5 1 96.5 464 CYS B CA 1
ATOM 8053 C C . CYS B 1 464 ? 13.844 14.648 17.797 1 96.5 464 CYS B C 1
ATOM 8055 O O . CYS B 1 464 ? 13.008 15.391 18.312 1 96.5 464 CYS B O 1
ATOM 8057 N N . ARG B 1 465 ? 15.078 14.445 18.344 1 96.5 465 ARG B N 1
ATOM 8058 C CA . ARG B 1 465 ? 15.641 15.148 19.5 1 96.5 465 ARG B CA 1
ATOM 8059 C C . ARG B 1 465 ? 17.047 15.664 19.188 1 96.5 465 ARG B C 1
ATOM 8061 O O . ARG B 1 465 ? 18.031 15.125 19.703 1 96.5 465 ARG B O 1
ATOM 8068 N N . ASP B 1 466 ? 17.078 16.734 18.453 1 95.5 466 ASP B N 1
ATOM 8069 C CA . ASP B 1 466 ? 18.391 17.25 18.078 1 95.5 466 ASP B CA 1
ATOM 8070 C C . ASP B 1 466 ? 19.141 17.781 19.297 1 95.5 466 ASP B C 1
ATOM 8072 O O . ASP B 1 466 ? 20.359 17.938 19.266 1 95.5 466 ASP B O 1
ATOM 8076 N N . ASP B 1 467 ? 18.469 18.109 20.375 1 95.81 467 ASP B N 1
ATOM 8077 C CA . ASP B 1 467 ? 19.094 18.594 21.594 1 95.81 467 ASP B CA 1
ATOM 8078 C C . ASP B 1 467 ? 19.984 17.516 22.234 1 95.81 467 ASP B C 1
ATOM 8080 O O . ASP B 1 467 ? 20.828 17.828 23.062 1 95.81 467 ASP B O 1
ATOM 8084 N N . LEU B 1 468 ? 19.75 16.297 21.797 1 95.38 468 LEU B N 1
ATOM 8085 C CA . LEU B 1 468 ? 20.484 15.188 22.359 1 95.38 468 LEU B CA 1
ATOM 8086 C C . LEU B 1 468 ? 21.703 14.836 21.5 1 95.38 468 LEU B C 1
ATOM 8088 O O . LEU B 1 468 ? 22.453 13.922 21.812 1 95.38 468 LEU B O 1
ATOM 8092 N N . GLN B 1 469 ? 21.859 15.57 20.359 1 91.69 469 GLN B N 1
ATOM 8093 C CA . GLN B 1 469 ? 23.078 15.383 19.562 1 91.69 469 GLN B CA 1
ATOM 8094 C C . GLN B 1 469 ? 24.312 15.727 20.391 1 91.69 469 GLN B C 1
ATOM 8096 O O . GLN B 1 469 ? 24.359 16.766 21.047 1 91.69 469 GLN B O 1
ATOM 8101 N N . PRO B 1 470 ? 25.328 14.867 20.219 1 86.56 470 PRO B N 1
ATOM 8102 C CA . PRO B 1 470 ? 26.547 15.188 20.969 1 86.56 470 PRO B CA 1
ATOM 8103 C C . PRO B 1 470 ? 27.25 16.438 20.453 1 86.56 470 PRO B C 1
ATOM 8105 O O . PRO B 1 470 ? 27.406 16.594 19.234 1 86.56 470 PRO B O 1
ATOM 8108 N N . ASN B 1 471 ? 27.703 17.344 21.203 1 81.69 471 ASN B N 1
ATOM 8109 C CA . ASN B 1 471 ? 28.562 18.5 20.984 1 81.69 471 ASN B CA 1
ATOM 8110 C C . ASN B 1 471 ? 27.844 19.578 20.156 1 81.69 471 ASN B C 1
ATOM 8112 O O . ASN B 1 471 ? 28.25 20.734 20.156 1 81.69 471 ASN B O 1
ATOM 8116 N N . THR B 1 472 ? 26.812 19.156 19.375 1 82.19 472 THR B N 1
ATOM 8117 C CA . THR B 1 472 ? 26.234 20.109 18.438 1 82.19 472 THR B CA 1
ATOM 8118 C C . THR B 1 472 ? 24.719 20.172 18.609 1 82.19 472 THR B C 1
ATOM 8120 O O . THR B 1 472 ? 24 20.531 17.672 1 82.19 472 THR B O 1
ATOM 8123 N N . GLY B 1 473 ? 24.266 19.812 19.734 1 89.19 473 GLY B N 1
ATOM 8124 C CA . GLY B 1 473 ? 22.828 19.734 19.938 1 89.19 473 GLY B CA 1
ATOM 8125 C C . GLY B 1 473 ? 22.156 21.094 19.922 1 89.19 473 GLY B C 1
ATOM 8126 O O . GLY B 1 473 ? 22.75 22.094 20.375 1 89.19 473 GLY B O 1
ATOM 8127 N N . SER B 1 474 ? 21 21.219 19.328 1 92.44 474 SER B N 1
ATOM 8128 C CA . SER B 1 474 ? 20.172 22.406 19.312 1 92.44 474 SER B CA 1
ATOM 8129 C C . SER B 1 474 ? 18.734 22.094 19.703 1 92.44 474 SER B C 1
ATOM 8131 O O . SER B 1 474 ? 18.281 20.969 19.547 1 92.44 474 SER B O 1
ATOM 8133 N N . PRO B 1 475 ? 18.047 23.047 20.266 1 95 475 PRO B N 1
ATOM 8134 C CA . PRO B 1 475 ? 16.656 22.812 20.672 1 95 475 PRO B CA 1
ATOM 8135 C C . PRO B 1 475 ? 15.695 22.844 19.5 1 95 475 PRO B C 1
ATOM 8137 O O . PRO B 1 475 ? 14.781 23.672 19.469 1 95 475 PRO B O 1
ATOM 8140 N N . VAL B 1 476 ? 15.914 21.891 18.609 1 94.44 476 VAL B N 1
ATOM 8141 C CA . VAL B 1 476 ? 15.102 21.734 17.406 1 94.44 476 VAL B CA 1
ATOM 8142 C C . VAL B 1 476 ? 14.688 20.266 17.266 1 94.44 476 VAL B C 1
ATOM 8144 O O . VAL B 1 476 ? 15.445 19.359 17.625 1 94.44 476 VAL B O 1
ATOM 8147 N N . GLY B 1 477 ? 13.508 20.062 16.859 1 95.44 477 GLY B N 1
ATOM 8148 C CA . GLY B 1 477 ? 13.023 18.719 16.656 1 95.44 477 GLY B CA 1
ATOM 8149 C C . GLY B 1 477 ? 11.531 18.562 16.891 1 95.44 477 GLY B C 1
ATOM 8150 O O . GLY B 1 477 ? 10.773 19.516 16.672 1 95.44 477 GLY B O 1
ATOM 8151 N N . CYS B 1 478 ? 11.188 17.359 17.219 1 96.56 478 CYS B N 1
ATOM 8152 C CA . CYS B 1 478 ? 9.797 17.031 17.5 1 96.56 478 CYS B CA 1
ATOM 8153 C C . CYS B 1 478 ? 9.367 17.594 18.844 1 96.56 478 CYS B C 1
ATOM 8155 O O . CYS B 1 478 ? 9.984 17.312 19.875 1 96.56 478 CYS B O 1
ATOM 8157 N N . TYR B 1 479 ? 8.305 18.375 18.875 1 96.81 479 TYR B N 1
ATOM 8158 C CA . TYR B 1 479 ? 7.988 19.031 20.141 1 96.81 479 TYR B CA 1
ATOM 8159 C C . TYR B 1 479 ? 6.516 18.875 20.5 1 96.81 479 TYR B C 1
ATOM 8161 O O . TYR B 1 479 ? 6.008 19.531 21.406 1 96.81 479 TYR B O 1
ATOM 8169 N N . ASP B 1 480 ? 5.805 18.016 19.688 1 97.69 480 ASP B N 1
ATOM 8170 C CA . ASP B 1 480 ? 4.445 17.656 20.078 1 97.69 480 ASP B CA 1
ATOM 8171 C C . ASP B 1 480 ? 3.977 16.406 19.312 1 97.69 480 ASP B C 1
ATOM 8173 O O . ASP B 1 480 ? 4.707 15.875 18.484 1 97.69 480 ASP B O 1
ATOM 8177 N N . THR B 1 481 ? 2.826 15.898 19.703 1 98.62 481 THR B N 1
ATOM 8178 C CA . THR B 1 481 ? 2.127 14.844 18.969 1 98.62 481 THR B CA 1
ATOM 8179 C C . THR B 1 481 ? 0.617 14.984 19.125 1 98.62 481 THR B C 1
ATOM 8181 O O . THR B 1 481 ? 0.129 15.25 20.234 1 98.62 481 THR B O 1
ATOM 8184 N N . LYS B 1 482 ? -0.098 14.898 18.078 1 98.81 482 LYS B N 1
ATOM 8185 C CA . LYS B 1 482 ? -1.556 14.82 18.031 1 98.81 482 LYS B CA 1
ATOM 8186 C C . LYS B 1 482 ? -2.023 13.516 17.406 1 98.81 482 LYS B C 1
ATOM 8188 O O . LYS B 1 482 ? -1.511 13.094 16.375 1 98.81 482 LYS B O 1
ATOM 8193 N N . VAL B 1 483 ? -2.975 12.914 18.062 1 98.88 483 VAL B N 1
ATOM 8194 C CA . VAL B 1 483 ? -3.496 11.656 17.531 1 98.88 483 VAL B CA 1
ATOM 8195 C C . VAL B 1 483 ? -5.016 11.625 17.688 1 98.88 483 VAL B C 1
ATOM 8197 O O . VAL B 1 483 ? -5.566 12.227 18.609 1 98.88 483 VAL B O 1
ATOM 8200 N N . ALA B 1 484 ? -5.645 10.969 16.797 1 98.94 484 ALA B N 1
ATOM 8201 C CA . ALA B 1 484 ? -7.082 10.711 16.875 1 98.94 484 ALA B CA 1
ATOM 8202 C C . ALA B 1 484 ? -7.465 9.484 16.047 1 98.94 484 ALA B C 1
ATOM 8204 O O . ALA B 1 484 ? -6.664 8.992 15.25 1 98.94 484 ALA B O 1
ATOM 8205 N N . ASP B 1 485 ? -8.586 8.953 16.328 1 98.75 485 ASP B N 1
ATOM 8206 C CA . ASP B 1 485 ? -9.219 7.988 15.438 1 98.75 485 ASP B CA 1
ATOM 8207 C C . ASP B 1 485 ? -10.508 8.547 14.844 1 98.75 485 ASP B C 1
ATOM 8209 O O . ASP B 1 485 ? -10.836 9.719 15.055 1 98.75 485 ASP B O 1
ATOM 8213 N N . MET B 1 486 ? -11.195 7.812 14.086 1 98.5 486 MET B N 1
ATOM 8214 C CA . MET B 1 486 ? -12.359 8.281 13.344 1 98.5 486 MET B CA 1
ATOM 8215 C C . MET B 1 486 ? -13.445 8.789 14.297 1 98.5 486 MET B C 1
ATOM 8217 O O . MET B 1 486 ? -14.047 9.836 14.062 1 98.5 486 MET B O 1
ATOM 8221 N N . ARG B 1 487 ? -13.727 8.047 15.344 1 97.75 487 ARG B N 1
ATOM 8222 C CA . ARG B 1 487 ? -14.742 8.453 16.312 1 97.75 487 ARG B CA 1
ATOM 8223 C C . ARG B 1 487 ? -14.398 9.797 16.938 1 97.75 487 ARG B C 1
ATOM 8225 O O . ARG B 1 487 ? -15.266 10.664 17.078 1 97.75 487 ARG B O 1
ATOM 8232 N N . MET B 1 488 ? -13.203 9.93 17.312 1 98.44 488 MET B N 1
ATOM 8233 C CA . MET B 1 488 ? -12.734 11.188 17.891 1 98.44 488 MET B CA 1
ATOM 8234 C C . MET B 1 488 ? -12.859 12.328 16.891 1 98.44 488 MET B C 1
ATOM 8236 O O . MET B 1 488 ? -13.375 13.398 17.219 1 98.44 488 MET B O 1
ATOM 8240 N N . ALA B 1 489 ? -12.445 12.109 15.688 1 98.5 489 ALA B N 1
ATOM 8241 C CA . ALA B 1 489 ? -12.438 13.148 14.664 1 98.5 489 ALA B CA 1
ATOM 8242 C C . ALA B 1 489 ? -13.844 13.672 14.406 1 98.5 489 ALA B C 1
ATOM 8244 O O . ALA B 1 489 ? -14.031 14.875 14.188 1 98.5 489 ALA B O 1
ATOM 8245 N N . LYS B 1 490 ? -14.797 12.812 14.398 1 96.62 490 LYS B N 1
ATOM 8246 C CA . LYS B 1 490 ? -16.188 13.195 14.141 1 96.62 490 LYS B CA 1
ATOM 8247 C C . LYS B 1 490 ? -16.719 14.102 15.25 1 96.62 490 LYS B C 1
ATOM 8249 O O . LYS B 1 490 ? -17.688 14.828 15.055 1 96.62 490 LYS B O 1
ATOM 8254 N N . LYS B 1 491 ? -16.031 14.047 16.375 1 97.44 491 LYS B N 1
ATOM 8255 C CA . LYS B 1 491 ? -16.422 14.891 17.5 1 97.44 491 LYS B CA 1
ATOM 8256 C C . LYS B 1 491 ? -15.414 16.031 17.703 1 97.44 491 LYS B C 1
ATOM 8258 O O . LYS B 1 491 ? -15.406 16.672 18.75 1 97.44 491 LYS B O 1
ATOM 8263 N N . PHE B 1 492 ? -14.539 16.219 16.797 1 98.38 492 PHE B N 1
ATOM 8264 C CA . PHE B 1 492 ? -13.5 17.25 16.844 1 98.38 492 PHE B CA 1
ATOM 8265 C C . PHE B 1 492 ? -12.594 17.047 18.047 1 98.38 492 PHE B C 1
ATOM 8267 O O . PHE B 1 492 ? -12.141 18.016 18.656 1 98.38 492 PHE B O 1
ATOM 8274 N N . MET B 1 493 ? -12.391 15.789 18.422 1 98.5 493 MET B N 1
ATOM 8275 C CA . MET B 1 493 ? -11.547 15.461 19.562 1 98.5 493 MET B CA 1
ATOM 8276 C C . MET B 1 493 ? -10.148 15.047 19.109 1 98.5 493 MET B C 1
ATOM 8278 O O . MET B 1 493 ? -9.992 14.43 18.047 1 98.5 493 MET B O 1
ATOM 8282 N N . THR B 1 494 ? -9.164 15.398 19.859 1 98.75 494 THR B N 1
ATOM 8283 C CA . THR B 1 494 ? -7.77 15.039 19.625 1 98.75 494 THR B CA 1
ATOM 8284 C C . THR B 1 494 ? -7.043 14.797 20.938 1 98.75 494 THR B C 1
ATOM 8286 O O . THR B 1 494 ? -7.297 15.492 21.922 1 98.75 494 THR B O 1
ATOM 8289 N N . SER B 1 495 ? -6.223 13.781 21.016 1 98.88 495 SER B N 1
ATOM 8290 C CA . SER B 1 495 ? -5.25 13.656 22.094 1 98.88 495 SER B CA 1
ATOM 8291 C C . SER B 1 495 ? -3.918 14.297 21.719 1 98.88 495 SER B C 1
ATOM 8293 O O . SER B 1 495 ? -3.311 13.922 20.703 1 98.88 495 SER B O 1
ATOM 8295 N N . ALA B 1 496 ? -3.488 15.273 22.531 1 98.75 496 ALA B N 1
ATOM 8296 C CA . ALA B 1 496 ? -2.309 16.047 22.141 1 98.75 496 ALA B CA 1
ATOM 8297 C C . ALA B 1 496 ? -1.324 16.156 23.312 1 98.75 496 ALA B C 1
ATOM 8299 O O . ALA B 1 496 ? -1.729 16.203 24.469 1 98.75 496 ALA B O 1
ATOM 8300 N N . VAL B 1 497 ? -0.07 16.141 23 1 98.62 497 VAL B N 1
ATOM 8301 C CA . VAL B 1 497 ? 0.982 16.359 23.984 1 98.62 497 VAL B CA 1
ATOM 8302 C C . VAL B 1 497 ? 1.949 17.422 23.484 1 98.62 497 VAL B C 1
ATOM 8304 O O . VAL B 1 497 ? 2.203 17.531 22.281 1 98.62 497 VAL B O 1
ATOM 8307 N N . ASN B 1 498 ? 2.379 18.297 24.406 1 98.06 498 ASN B N 1
ATOM 8308 C CA . ASN B 1 498 ? 3.398 19.312 24.141 1 98.06 498 ASN B CA 1
ATOM 8309 C C . ASN B 1 498 ? 4.742 18.922 24.75 1 98.06 498 ASN B C 1
ATOM 8311 O O . ASN B 1 498 ? 4.793 18.438 25.891 1 98.06 498 ASN B O 1
ATOM 8315 N N . GLY B 1 499 ? 5.809 19.047 23.906 1 97.56 499 GLY B N 1
ATOM 8316 C CA . GLY B 1 499 ? 7.152 18.797 24.406 1 97.56 499 GLY B CA 1
ATOM 8317 C C . GLY B 1 499 ? 7.875 17.703 23.656 1 97.56 499 GLY B C 1
ATOM 8318 O O . GLY B 1 499 ? 7.242 16.797 23.109 1 97.56 499 GLY B O 1
ATOM 8319 N N . PRO B 1 500 ? 9.211 17.75 23.625 1 97.5 500 PRO B N 1
ATOM 8320 C CA . PRO B 1 500 ? 10 16.672 23.016 1 97.5 500 PRO B CA 1
ATOM 8321 C C . PRO B 1 500 ? 9.75 15.32 23.688 1 97.5 500 PRO B C 1
ATOM 8323 O O . PRO B 1 500 ? 9.398 15.266 24.859 1 97.5 500 PRO B O 1
ATOM 8326 N N . THR B 1 501 ? 9.914 14.289 22.969 1 97.69 501 THR B N 1
ATOM 8327 C CA . THR B 1 501 ? 9.57 12.953 23.453 1 97.69 501 THR B CA 1
ATOM 8328 C C . THR B 1 501 ? 10.492 12.531 24.578 1 97.69 501 THR B C 1
ATOM 8330 O O . THR B 1 501 ? 11.672 12.906 24.609 1 97.69 501 THR B O 1
ATOM 8333 N N . VAL B 1 502 ? 9.922 11.82 25.5 1 96.38 502 VAL B N 1
ATOM 8334 C CA . VAL B 1 502 ? 10.68 11.219 26.594 1 96.38 502 VAL B CA 1
ATOM 8335 C C . VAL B 1 502 ? 10.586 9.695 26.516 1 96.38 502 VAL B C 1
ATOM 8337 O O . VAL B 1 502 ? 11.008 8.984 27.438 1 96.38 502 VAL B O 1
ATOM 8340 N N . GLU B 1 503 ? 9.953 9.258 25.453 1 91.44 503 GLU B N 1
ATOM 8341 C CA . GLU B 1 503 ? 9.805 7.816 25.266 1 91.44 503 GLU B CA 1
ATOM 8342 C C . GLU B 1 503 ? 11.164 7.125 25.188 1 91.44 503 GLU B C 1
ATOM 8344 O O . GLU B 1 503 ? 12.141 7.711 24.719 1 91.44 503 GLU B O 1
ATOM 8349 N N . GLY B 1 504 ? 11.211 5.832 25.609 1 88.44 504 GLY B N 1
ATOM 8350 C CA . GLY B 1 504 ? 12.469 5.098 25.641 1 88.44 504 GLY B CA 1
ATOM 8351 C C . GLY B 1 504 ? 13.406 5.562 26.734 1 88.44 504 GLY B C 1
ATOM 8352 O O . GLY B 1 504 ? 14.625 5.449 26.594 1 88.44 504 GLY B O 1
ATOM 8353 N N . LYS B 1 505 ? 12.922 6.273 27.641 1 91.88 505 LYS B N 1
ATOM 8354 C CA . LYS B 1 505 ? 13.664 6.758 28.797 1 91.88 505 LYS B CA 1
ATOM 8355 C C . LYS B 1 505 ? 14.609 7.895 28.406 1 91.88 505 LYS B C 1
ATOM 8357 O O . LYS B 1 505 ? 15.703 8.016 28.953 1 91.88 505 LYS B O 1
ATOM 8362 N N . LEU B 1 506 ? 14.234 8.656 27.453 1 96.31 506 LEU B N 1
ATOM 8363 C CA . LEU B 1 506 ? 14.992 9.852 27.125 1 96.31 506 LEU B CA 1
ATOM 8364 C C . LEU B 1 506 ? 14.773 10.945 28.172 1 96.31 506 LEU B C 1
ATOM 8366 O O . LEU B 1 506 ? 13.695 11.023 28.766 1 96.31 506 LEU B O 1
ATOM 8370 N N . PRO B 1 507 ? 15.789 11.719 28.391 1 95.75 507 PRO B N 1
ATOM 8371 C CA . PRO B 1 507 ? 15.594 12.805 29.359 1 95.75 507 PRO B CA 1
ATOM 8372 C C . PRO B 1 507 ? 14.617 13.867 28.875 1 95.75 507 PRO B C 1
ATOM 8374 O O . PRO B 1 507 ? 14.57 14.164 27.672 1 95.75 507 PRO B O 1
ATOM 8377 N N . ALA B 1 508 ? 13.898 14.422 29.844 1 97 508 ALA B N 1
ATOM 8378 C CA . ALA B 1 508 ? 13.039 15.547 29.5 1 97 508 ALA B CA 1
ATOM 8379 C C . ALA B 1 508 ? 13.859 16.75 29.031 1 97 508 ALA B C 1
ATOM 8381 O O . ALA B 1 508 ? 14.938 17.016 29.547 1 97 508 ALA B O 1
ATOM 8382 N N . PHE B 1 509 ? 13.352 17.422 28.078 1 97.62 509 PHE B N 1
ATOM 8383 C CA . PHE B 1 509 ? 14.039 18.625 27.594 1 97.62 509 PHE B CA 1
ATOM 8384 C C . PHE B 1 509 ? 13.977 19.734 28.625 1 97.62 509 PHE B C 1
ATOM 8386 O O . PHE B 1 509 ? 12.945 19.938 29.266 1 97.62 509 PHE B O 1
ATOM 8393 N N . SER B 1 510 ? 15.055 20.406 28.734 1 96.12 510 SER B N 1
ATOM 8394 C CA . SER B 1 510 ? 15.141 21.609 29.578 1 96.12 510 SER B CA 1
ATOM 8395 C C . SER B 1 510 ? 15.906 22.719 28.859 1 96.12 510 SER B C 1
ATOM 8397 O O . SER B 1 510 ? 16.859 22.453 28.125 1 96.12 510 SER B O 1
ATOM 8399 N N . TRP B 1 511 ? 15.469 23.969 29.141 1 96.62 511 TRP B N 1
ATOM 8400 C CA . TRP B 1 511 ? 16.062 25.125 28.484 1 96.62 511 TRP B CA 1
ATOM 8401 C C . TRP B 1 511 ? 17.391 25.5 29.141 1 96.62 511 TRP B C 1
ATOM 8403 O O . TRP B 1 511 ? 18.188 26.25 28.578 1 96.62 511 TRP B O 1
ATOM 8413 N N . SER B 1 512 ? 17.75 24.938 30.234 1 93.56 512 SER B N 1
ATOM 8414 C CA . SER B 1 512 ? 18.891 25.344 31.031 1 93.56 512 SER B CA 1
ATOM 8415 C C . SER B 1 512 ? 20.172 25.328 30.203 1 93.56 512 SER B C 1
ATOM 8417 O O . SER B 1 512 ? 20.953 26.281 30.25 1 93.56 512 SER B O 1
ATOM 8419 N N . PRO B 1 513 ? 20.375 24.312 29.453 1 93.25 513 PRO B N 1
ATOM 8420 C CA . PRO B 1 513 ? 21.594 24.297 28.656 1 93.25 513 PRO B CA 1
ATOM 8421 C C . PRO B 1 513 ? 21.531 25.25 27.453 1 93.25 513 PRO B C 1
ATOM 8423 O O . PRO B 1 513 ? 22.547 25.469 26.781 1 93.25 513 PRO B O 1
ATOM 8426 N N . PHE B 1 514 ? 20.438 25.875 27.188 1 95.44 514 PHE B N 1
ATOM 8427 C CA . PHE B 1 514 ? 20.25 26.703 26 1 95.44 514 PHE B CA 1
ATOM 8428 C C . PHE B 1 514 ? 19.781 28.094 26.375 1 95.44 514 PHE B C 1
ATOM 8430 O O . PHE B 1 514 ? 18.875 28.641 25.75 1 95.44 514 PHE B O 1
ATOM 8437 N N . ASP B 1 515 ? 20.406 28.641 27.297 1 91.94 515 ASP B N 1
ATOM 8438 C CA . ASP B 1 515 ? 19.984 29.922 27.859 1 91.94 515 ASP B CA 1
ATOM 8439 C C . ASP B 1 515 ? 20.172 31.047 26.859 1 91.94 515 ASP B C 1
ATOM 8441 O O . ASP B 1 515 ? 19.562 32.125 26.984 1 91.94 515 ASP B O 1
ATOM 8445 N N . ASN B 1 516 ? 20.922 30.859 25.844 1 92.44 516 ASN B N 1
ATOM 8446 C CA . ASN B 1 516 ? 21.188 31.875 24.828 1 92.44 516 ASN B CA 1
ATOM 8447 C C . ASN B 1 516 ? 20.078 31.922 23.781 1 92.44 516 ASN B C 1
ATOM 8449 O O . ASN B 1 516 ? 20.047 32.812 22.938 1 92.44 516 ASN B O 1
ATOM 8453 N N . ILE B 1 517 ? 19.156 31.047 23.828 1 94.56 517 ILE B N 1
ATOM 8454 C CA . ILE B 1 517 ? 18.047 31 22.891 1 94.56 517 ILE B CA 1
ATOM 8455 C C . ILE B 1 517 ? 16.781 31.547 23.547 1 94.56 517 ILE B C 1
ATOM 8457 O O . ILE B 1 517 ? 16.438 31.172 24.672 1 94.56 517 ILE B O 1
ATOM 8461 N N . LYS B 1 518 ? 16.109 32.469 22.812 1 95.38 518 LYS B N 1
ATOM 8462 C CA . LYS B 1 518 ? 14.922 33.094 23.359 1 95.38 518 LYS B CA 1
ATOM 8463 C C . LYS B 1 518 ? 13.805 32.094 23.594 1 95.38 518 LYS B C 1
ATOM 8465 O O . LYS B 1 518 ? 13.531 31.25 22.734 1 95.38 518 LYS B O 1
ATOM 8470 N N . HIS B 1 519 ? 13.195 32.125 24.797 1 97 519 HIS B N 1
ATOM 8471 C CA . HIS B 1 519 ? 12.102 31.219 25.141 1 97 519 HIS B CA 1
ATOM 8472 C C . HIS B 1 519 ? 11.203 31.828 26.203 1 97 519 HIS B C 1
ATOM 8474 O O . HIS B 1 519 ? 10.828 31.156 27.172 1 97 519 HIS B O 1
ATOM 8480 N N . GLU B 1 520 ? 10.844 33.062 25.984 1 96.25 520 GLU B N 1
ATOM 8481 C CA . GLU B 1 520 ? 10.008 33.781 26.922 1 96.25 520 GLU B CA 1
ATOM 8482 C C . GLU B 1 520 ? 8.625 33.156 27.047 1 96.25 520 GLU B C 1
ATOM 8484 O O . GLU B 1 520 ? 7.988 32.844 26.047 1 96.25 520 GLU B O 1
ATOM 8489 N N . GLY B 1 521 ? 8.203 33 28.297 1 94.69 521 GLY B N 1
ATOM 8490 C CA . GLY B 1 521 ? 6.855 32.531 28.562 1 94.69 521 GLY B CA 1
ATOM 8491 C C . GLY B 1 521 ? 6.707 31.031 28.438 1 94.69 521 GLY B C 1
ATOM 8492 O O . GLY B 1 521 ? 5.609 30.5 28.594 1 94.69 521 GLY B O 1
ATOM 8493 N N . LEU B 1 522 ? 7.809 30.328 28.219 1 96.81 522 LEU B N 1
ATOM 8494 C CA . LEU B 1 522 ? 7.758 28.875 28.047 1 96.81 522 LEU B CA 1
ATOM 8495 C C . LEU B 1 522 ? 8.18 28.156 29.328 1 96.81 522 LEU B C 1
ATOM 8497 O O . LEU B 1 522 ? 8.914 28.719 30.141 1 96.81 522 LEU B O 1
ATOM 8501 N N . PRO B 1 523 ? 7.664 26.922 29.5 1 94.62 523 PRO B N 1
ATOM 8502 C CA . PRO B 1 523 ? 8.164 26.125 30.625 1 94.62 523 PRO B CA 1
ATOM 8503 C C . PRO B 1 523 ? 9.656 25.844 30.531 1 94.62 523 PRO B C 1
ATOM 8505 O O . PRO B 1 523 ? 10.195 25.688 29.422 1 94.62 523 PRO B O 1
ATOM 8508 N N . ASN B 1 524 ? 10.25 25.688 31.703 1 94.31 524 ASN B N 1
ATOM 8509 C CA . ASN B 1 524 ? 11.68 25.391 31.688 1 94.31 524 ASN B CA 1
ATOM 8510 C C . ASN B 1 524 ? 11.953 23.938 31.312 1 94.31 524 ASN B C 1
ATOM 8512 O O . ASN B 1 524 ? 12.992 23.625 30.719 1 94.31 524 ASN B O 1
ATOM 8516 N N . THR B 1 525 ? 11.07 23.094 31.766 1 95.81 525 THR B N 1
ATOM 8517 C CA . THR B 1 525 ? 11.18 21.672 31.469 1 95.81 525 THR B CA 1
ATOM 8518 C C . THR B 1 525 ? 9.852 21.109 30.953 1 95.81 525 THR B C 1
ATOM 8520 O O . THR B 1 525 ? 8.781 21.516 31.422 1 95.81 525 THR B O 1
ATOM 8523 N N . TYR B 1 526 ? 9.953 20.203 30.062 1 96.12 526 TYR B N 1
ATOM 8524 C CA . TYR B 1 526 ? 8.75 19.703 29.406 1 96.12 526 TYR B CA 1
ATOM 8525 C C . TYR B 1 526 ? 8.445 18.281 29.844 1 96.12 526 TYR B C 1
ATOM 8527 O O . TYR B 1 526 ? 9.109 17.328 29.406 1 96.12 526 TYR B O 1
ATOM 8535 N N . LYS B 1 527 ? 7.543 18 30.656 1 90.88 527 LYS B N 1
ATOM 8536 C CA . LYS B 1 527 ? 7.055 16.703 31.094 1 90.88 527 LYS B CA 1
ATOM 8537 C C . LYS B 1 527 ? 5.531 16.688 31.188 1 90.88 527 LYS B C 1
ATOM 8539 O O . LYS B 1 527 ? 4.973 16.344 32.219 1 90.88 527 LYS B O 1
ATOM 8544 N N . PHE B 1 528 ? 4.887 16.953 30.125 1 96.44 528 PHE B N 1
ATOM 8545 C CA . PHE B 1 528 ? 3.432 17.031 30.094 1 96.44 528 PHE B CA 1
ATOM 8546 C C . PHE B 1 528 ? 2.838 15.711 29.609 1 96.44 528 PHE B C 1
ATOM 8548 O O . PHE B 1 528 ? 3.443 15 28.812 1 96.44 528 PHE B O 1
ATOM 8555 N N . PRO B 1 529 ? 1.71 15.32 30.125 1 96.19 529 PRO B N 1
ATOM 8556 C CA . PRO B 1 529 ? 0.988 14.172 29.578 1 96.19 529 PRO B CA 1
ATOM 8557 C C . PRO B 1 529 ? 0.171 14.523 28.344 1 96.19 529 PRO B C 1
ATOM 8559 O O . PRO B 1 529 ? 0.055 15.695 27.984 1 96.19 529 PRO B O 1
ATOM 8562 N N . PHE B 1 530 ? -0.316 13.5 27.688 1 98.19 530 PHE B N 1
ATOM 8563 C CA . PHE B 1 530 ? -1.338 13.742 26.672 1 98.19 530 PHE B CA 1
ATOM 8564 C C . PHE B 1 530 ? -2.604 14.305 27.297 1 98.19 530 PHE B C 1
ATOM 8566 O O . PHE B 1 530 ? -3 13.891 28.391 1 98.19 530 PHE B O 1
ATOM 8573 N N . VAL B 1 531 ? -3.174 15.25 26.641 1 98.25 531 VAL B N 1
ATOM 8574 C CA . VAL B 1 531 ? -4.434 15.836 27.094 1 98.25 531 VAL B CA 1
ATOM 8575 C C . VAL B 1 531 ? -5.465 15.766 25.969 1 98.25 531 VAL B C 1
ATOM 8577 O O . VAL B 1 531 ? -5.117 15.844 24.781 1 98.25 531 VAL B O 1
ATOM 8580 N N . THR B 1 532 ? -6.715 15.609 26.297 1 97.88 532 THR B N 1
ATOM 8581 C CA . THR B 1 532 ? -7.793 15.555 25.312 1 97.88 532 THR B CA 1
ATOM 8582 C C . THR B 1 532 ? -8.266 16.953 24.953 1 97.88 532 THR B C 1
ATOM 8584 O O . THR B 1 532 ? -8.617 17.75 25.828 1 97.88 532 THR B O 1
ATOM 8587 N N . MET B 1 533 ? -8.211 17.266 23.75 1 98.25 533 MET B N 1
ATOM 8588 C CA . MET B 1 533 ? -8.773 18.5 23.188 1 98.25 533 MET B CA 1
ATOM 8589 C C . MET B 1 533 ? -10.164 18.25 22.625 1 98.25 533 MET B C 1
ATOM 8591 O O . MET B 1 533 ? -10.359 17.359 21.797 1 98.25 533 MET B O 1
ATOM 8595 N N . GLN B 1 534 ? -11.102 18.953 23.031 1 96.88 534 GLN B N 1
ATOM 8596 C CA . GLN B 1 534 ? -12.477 18.844 22.562 1 96.88 534 GLN B CA 1
ATOM 8597 C C . GLN B 1 534 ? -13.211 20.188 22.672 1 96.88 534 GLN B C 1
ATOM 8599 O O . GLN B 1 534 ? -13.062 20.891 23.672 1 96.88 534 GLN B O 1
ATOM 8604 N N . PRO B 1 535 ? -14.016 20.531 21.656 1 97 535 PRO B N 1
ATOM 8605 C CA . PRO B 1 535 ? -14.766 21.781 21.781 1 97 535 PRO B CA 1
ATOM 8606 C C . PRO B 1 535 ? -15.891 21.688 22.812 1 97 535 PRO B C 1
ATOM 8608 O O . PRO B 1 535 ? -16.547 20.641 22.938 1 97 535 PRO B O 1
ATOM 8611 N N . THR B 1 536 ? -16.062 22.75 23.438 1 93.88 536 THR B N 1
ATOM 8612 C CA . THR B 1 536 ? -17.141 22.812 24.406 1 93.88 536 THR B CA 1
ATOM 8613 C C . THR B 1 536 ? -18.266 23.719 23.922 1 93.88 536 THR B C 1
ATOM 8615 O O . THR B 1 536 ? -19.406 23.609 24.391 1 93.88 536 THR B O 1
ATOM 8618 N N . LEU B 1 537 ? -17.938 24.578 23.016 1 91.75 537 LEU B N 1
ATOM 8619 C CA . LEU B 1 537 ? -18.922 25.547 22.547 1 91.75 537 LEU B CA 1
ATOM 8620 C C . LEU B 1 537 ? -19.641 25.031 21.297 1 91.75 537 LEU B C 1
ATOM 8622 O O . LEU B 1 537 ? -20.688 25.547 20.922 1 91.75 537 LEU B O 1
ATOM 8626 N N . PHE B 1 538 ? -19.047 23.953 20.672 1 86.25 538 PHE B N 1
ATOM 8627 C CA . PHE B 1 538 ? -19.641 23.453 19.438 1 86.25 538 PHE B CA 1
ATOM 8628 C C . PHE B 1 538 ? -20.984 22.797 19.719 1 86.25 538 PHE B C 1
ATOM 8630 O O . PHE B 1 538 ? -21.156 22.109 20.719 1 86.25 538 PHE B O 1
ATOM 8637 N N . THR B 1 539 ? -21.969 23.109 18.938 1 71.62 539 THR B N 1
ATOM 8638 C CA . THR B 1 539 ? -23.141 22.25 18.906 1 71.62 539 THR B CA 1
ATOM 8639 C C . THR B 1 539 ? -22.891 21.016 18.047 1 71.62 539 THR B C 1
ATOM 8641 O O . THR B 1 539 ? -22.703 21.125 16.828 1 71.62 539 THR B O 1
ATOM 8644 N N . ILE B 1 540 ? -22.469 19.922 18.688 1 58.62 540 ILE B N 1
ATOM 8645 C CA . ILE B 1 540 ? -22.094 18.734 17.922 1 58.62 540 ILE B CA 1
ATOM 8646 C C . ILE B 1 540 ? -23.344 17.906 17.609 1 58.62 540 ILE B C 1
ATOM 8648 O O . ILE B 1 540 ? -24.156 17.625 18.484 1 58.62 540 ILE B O 1
ATOM 8652 N N . PRO B 1 541 ? -23.719 17.594 16.297 1 48.78 541 PRO B N 1
ATOM 8653 C CA . PRO B 1 541 ? -24.938 16.844 16 1 48.78 541 PRO B CA 1
ATOM 8654 C C . PRO B 1 541 ? -24.984 15.484 16.688 1 48.78 541 PRO B C 1
ATOM 8656 O O . PRO B 1 541 ? -23.938 14.906 16.984 1 48.78 541 PRO B O 1
#

Secondary structure (DSSP, 8-state):
------------------EEEEEEEEEETTTTEEEEEET---TTT-SEEEEEEE-HHHHS-EEEEEEES-SSSPPPHHHHHHHHHHHHHHHHHHHHHHHHHHHHHHH--SHHHHHHHHHHHHHHHHHHHHHHHHTTT-HHHHHHHHHHHHHHHHHHHHHHHHHHTT-PPPPHHHHHHHHTHHHHHHHHHHH-GGGGG-GGGS-HHHHHHHHHHH---EEEEEE-TTSS-EEEEEE-EEEGGG---EEEEEEE----TT-S-SEEEEEE-TT-SS-SS--EEETTSEEEEEEE-----GGGGGG--SSSB-HHHHHHHHHHH-SSHHHHHHHHHTTB-S-S-EEEEEEEGGGEETTTEE-TTSEEEEEEETTEEEEEE-HHHHHTTEEEE-SS-SSHHHHHHTTHHHHHHHH-GGG-TTTSHHHHHHHHHGGG--SHHHHHHHHT---TTT-GGGTT-TTSSSS-BGGGSTTT--SEEE-EEEEEEHHHHHTT-EEEEESS--TTTPPPPBSGGGTTS--TT--SB--PPPEEE--SSS---/------------------EEEEEEEEEETTTTEEEEEET---TTT-SEEEEEEE-HHHHS-EEEEEEES-SSSPPPHHHHHHHHHHHHHHHHHHHHHHHHHHHHHHH--SHHHHHHHHHHHHHHHHHHHHHHHHTTT-HHHHHHHHHHHHHHHHHHHHHHHHHHTT-PPPPHHHHHHHHTHHHHHHHHHHH-GGGGG-GGGS-HHHHHHHHHHH---EEEEEE-TTSS-EEEEEE-EEEGGG---EEEEEEE----TT-S-SEEEEEE-TT-SS-SS--EEETTSEEEEEEE-----GGGGGG--SSSB-HHHHHHHHHHH-SSHHHHHHHHHTTB-S-S-EEEEEEEGGGEETTTEE-TTSEEEEEEETTEEEEEE-HHHHHTTEEEE-SS-SSHHHHHHTTHHHHHHHH-GGG-TTTSHHHHHHHHHGGG--SHHHHHHHHT---TTT-GGGTT-TTSSSS-BGGGSTTT--SEEE-EEEEEEHHHHHTT-EEEEESS--TTTPPPPBSGGGTTS--TT--SB--PPPEEE--SS----